Protein AF-A0A517LCL4-F1 (afdb_monomer_lite)

pLDDT: mean 76.77, std 16.04, range [27.31, 97.44]

Sequence (931 aa):
MDPCESAEQYISNNEFKPKSDLMPAKSPHWYIPMSRIDALFGEGPDGMKLEALFLCPCKRCTRDGGPLHERSAHFNEHVEEEIRKEYAAIYALLIYIHRPALIRTFIRHDLKLLSTRYLQEEDFARLSSSKENIAELGSLKTRILREQYSFQVRTLTPFSDIKEIPAKELLPIEEDSIPKGQGSFAEVRCFNFQLEEYRSPSFGQITKFARKIFRDGLARASAKEWYNLQCLFKSVDHQHLMPALGAYWHGDIFFILQEAADFSLHDYLKGQGTVFEPEELWKQVRGLAEGLHTLHQLQQGTRIAYHQDLKPANILIVRGTLKIADFGLLEFRPVLPEDTDMTGVESSHITGSYAPPRNGRYTREDDIWSLACIISELATVDIQGREEMAVYRIARTVNKSGGHDTPAFFSGRDVKSQVLEKHKSLQRIVQMQDSPGANSFRKGFYRTEFFTLLNSLFRHKDGNQNLPGVPGRIVVPDAGQTAQTLNVLRKEALPVVSFDNQAELPVSLPRLPERDSGDLLRSLDRTLSDFKSGLMLKDKRAFGSASGNSVNQFIVNLQAKQCSEGRQQGLKRLKLFLDAYHLFEQILGKYCNAKNFMAFVWGPIKHVLEITDGYPEAFSQIVSLFGKIGTKQLLCAHYEELLHSQTNIADILGAGYSDIIYVHRQLLEVFSQRCWKDIYSTTWPRIMPQLMACIAKMASRLELIEHGGADPQRDIVSDLSTLQVGNSLIEADDEALRRRQILHTWLRPIDMETEQFHYRETWSKYSAGLKPGKWLLDHITFKEWFDPRYTAPPTLLWLHGDPGVGKSILASIVIDEARSLRPQPIVLFFYFKQEDTEQKKSVVTFFRKLIEDQGQDADRLRCLFVGRKDSARKDFKGLAQIAVNSENNEGDINAFGQCRSRELGELLNIPSAELERISNLVAAFADGKKD

Foldseek 3Di:
DWLLVLLLVLQVVQWAAAADPDAQPQADRTAHDVVSLLQCLDPDPNHDPPLSLLLGCDPLLCVQQNDSVVSVVPDDPVLSVCCSPWASLVLSLCSNVSRNNCSVVCVVLVPTDDAPDADDPVSCVCVVPDPRPGPPSVVVSVSRNRCSLRSHAHQDAQDLDAAEAESHHDQQKNKDPDFPDDDPFWTKIKIFHPDCVSYDCNVPPFGMKIKTKGDDPVCVLLVLQSVQLSLCVLQDDAQQAWHFRHWYDNHNMIITMTGDFPDFLVVVLQPDDDDDQPLLLLVQLLSNLVVLVSQQPRADPQWGKDQLQQARRQFTHHPNHTHGHDSSVIDIDGDDPPDDQPQFQQDPDDNFQLFAQDPRGHHLLRVLSSSLVVVLSVLCCNQPNSVCSVVLLVLQQDDDDPDGRGSHQDDNRGGDVSSLVSLVVSLVSLVPDDDPDSSLLVVQQSDLLVSQLSQLSNDDPPDPDDRPSHDSPDDRDHSNSSSVSSVVSSVRSDPDPDPDDPDDDDPDFDADDPVLLVVLVVLLCVLVVVLVVPDDPVLLVQLQPFDLVNLVVLLVVLQVVCVVVVNHLPLVLLVLLSVLVVVLLVVVVSRDPSSRLVSLLRSLLSVLCVLCSVPNVSNNVSSNLSSLLSVLHDDPVLVVLCSVVPASVSLVSSLNSNLSSVVSSLSCVQSVDPPSVVCVVPSVSVCVVVSVVSSVVSNVLVVCSVVVDDRSVVVSVVVVVVPDDDDPPVVVVVVVVVVVVVCCVVVVDPPVVVVLVVLVVLLVVLCPPHDALVLVVVDPLNCLQLPLPRPDRFQEEEEEEDPPLCQSSNVSVVQVVQCVDPVRDDDDDDDDDPPCLVVVVVVLVVVVCVLVVPPPCNSNHHDYHYYYPPSQVPSCPPHHYDYRACVRRLVVLLSSLLVVLVVCCVVVVDDPVVSVVRSVVSSCVSRVNDD

Radius of gyration: 35.9 Å; chains: 1; bounding box: 99×80×95 Å

Structure (mmCIF, N/CA/C/O backbone):
data_AF-A0A517LCL4-F1
#
_entry.id   AF-A0A517LCL4-F1
#
loop_
_atom_site.group_PDB
_atom_site.id
_atom_site.type_symbol
_atom_site.label_atom_id
_atom_site.label_alt_id
_atom_site.label_comp_id
_atom_site.label_asym_id
_atom_site.label_entity_id
_atom_site.label_seq_id
_atom_site.pdbx_PDB_ins_code
_atom_site.Cartn_x
_atom_site.Cartn_y
_atom_site.Cartn_z
_atom_site.occupancy
_atom_site.B_iso_or_equiv
_atom_site.auth_seq_id
_atom_site.auth_comp_id
_atom_site.auth_asym_id
_atom_site.auth_atom_id
_atom_site.pdbx_PDB_model_num
ATOM 1 N N . MET A 1 1 ? -24.909 31.437 29.808 1.00 73.19 1 MET A N 1
ATOM 2 C CA . MET A 1 1 ? -24.931 30.183 29.041 1.00 73.19 1 MET A CA 1
ATOM 3 C C . MET A 1 1 ? -24.363 29.125 29.960 1.00 73.19 1 MET A C 1
ATOM 5 O O . MET A 1 1 ? -23.333 29.387 30.579 1.00 73.19 1 MET A O 1
ATOM 9 N N . ASP A 1 2 ? -25.090 28.032 30.171 1.00 89.44 2 ASP A N 1
ATOM 10 C CA . ASP A 1 2 ? -24.613 26.974 31.066 1.00 89.44 2 ASP A CA 1
ATOM 11 C C . ASP A 1 2 ? -23.347 26.318 30.477 1.00 89.44 2 ASP A C 1
ATOM 13 O O . ASP A 1 2 ? -23.215 26.276 29.254 1.00 89.44 2 ASP A O 1
ATOM 17 N N . PRO A 1 3 ? -22.422 25.769 31.292 1.00 90.69 3 PRO A N 1
ATOM 18 C CA . PRO A 1 3 ? -21.186 25.163 30.782 1.00 90.69 3 PRO A CA 1
ATOM 19 C C . PRO A 1 3 ? -21.403 24.130 29.668 1.00 90.69 3 PRO A C 1
ATOM 21 O O . PRO A 1 3 ? -20.645 24.096 28.704 1.00 90.69 3 PRO A O 1
ATOM 24 N N . CYS A 1 4 ? -22.467 23.322 29.759 1.00 91.75 4 CYS A N 1
ATOM 25 C CA . CYS A 1 4 ? -22.794 22.352 28.716 1.00 91.75 4 CYS A CA 1
ATOM 26 C C . CYS A 1 4 ? -23.294 22.983 27.411 1.00 91.75 4 CYS A C 1
ATOM 28 O O . CYS A 1 4 ? -23.009 22.442 26.351 1.00 91.75 4 CYS A O 1
ATOM 30 N N . GLU A 1 5 ? -24.000 24.113 27.474 1.00 92.25 5 GLU A N 1
ATOM 31 C CA . GLU A 1 5 ? -24.475 24.839 26.290 1.00 92.25 5 GLU A CA 1
ATOM 32 C C . GLU A 1 5 ? -23.313 25.532 25.581 1.00 92.25 5 GLU A C 1
ATOM 34 O O . GLU A 1 5 ? -23.223 25.495 24.358 1.00 92.25 5 GLU A O 1
ATOM 39 N N . SER A 1 6 ? -22.376 26.095 26.347 1.00 91.62 6 SER A N 1
ATOM 40 C CA . SER A 1 6 ? -21.148 26.652 25.784 1.00 91.62 6 SER A CA 1
ATOM 41 C C . SER A 1 6 ? -20.319 25.566 25.086 1.00 91.62 6 SER A C 1
ATOM 43 O O . SER A 1 6 ? -19.810 25.794 23.991 1.00 91.62 6 SER A O 1
ATOM 45 N N . ALA A 1 7 ? -20.182 24.380 25.696 1.00 92.81 7 ALA A N 1
ATOM 46 C CA . ALA A 1 7 ? -19.445 23.259 25.105 1.00 92.81 7 ALA A CA 1
ATOM 47 C C . ALA A 1 7 ? -20.128 22.725 23.834 1.00 92.81 7 ALA A C 1
ATOM 49 O O . ALA A 1 7 ? -19.468 22.410 22.849 1.00 92.81 7 ALA A O 1
ATOM 50 N N . GLU A 1 8 ? -21.458 22.671 23.827 1.00 93.75 8 GLU A N 1
ATOM 51 C CA . GLU A 1 8 ? -22.252 22.314 22.651 1.00 93.75 8 GLU A CA 1
ATOM 52 C C . GLU A 1 8 ? -22.063 23.322 21.506 1.00 93.75 8 GLU A C 1
ATOM 54 O O . GLU A 1 8 ? -21.865 22.931 20.351 1.00 93.75 8 GLU A O 1
ATOM 59 N N . GLN A 1 9 ? -22.055 24.620 21.824 1.00 92.88 9 GLN A N 1
ATOM 60 C CA . GLN A 1 9 ? -21.781 25.670 20.847 1.00 92.88 9 GLN A CA 1
ATOM 61 C C . GLN A 1 9 ? -20.353 25.559 20.296 1.00 92.88 9 GLN A C 1
ATOM 63 O O . GLN A 1 9 ? -20.150 25.723 19.093 1.00 92.88 9 GLN A O 1
ATOM 68 N N . TYR A 1 10 ? -19.370 25.235 21.143 1.00 93.69 10 TYR A N 1
ATOM 69 C CA . TYR A 1 10 ? -18.001 24.969 20.700 1.00 93.69 10 TYR A CA 1
ATOM 70 C C . TYR A 1 10 ? -17.948 23.813 19.697 1.00 93.69 10 TYR A C 1
ATOM 72 O O . TYR A 1 10 ? -17.354 23.970 18.631 1.00 93.69 10 TYR A O 1
ATOM 80 N N . ILE A 1 11 ? -18.593 22.682 20.003 1.00 93.88 11 ILE A N 1
ATOM 81 C CA . ILE A 1 11 ? -18.645 21.519 19.104 1.00 93.88 11 ILE A CA 1
ATOM 82 C C . ILE A 1 11 ? -19.265 21.914 17.760 1.00 93.88 11 ILE A C 1
ATOM 84 O O . ILE A 1 11 ? -18.666 21.664 16.719 1.00 93.88 11 ILE A O 1
ATOM 88 N N . SER A 1 12 ? -20.407 22.606 17.787 1.00 92.00 12 SER A N 1
ATOM 89 C CA . SER A 1 12 ? -21.123 23.037 16.576 1.00 92.00 12 SER A CA 1
ATOM 90 C C . SER A 1 12 ? -20.285 23.989 15.709 1.00 92.00 12 SER A C 1
ATOM 92 O O . SER A 1 12 ? -20.291 23.903 14.484 1.00 92.00 12 SER A O 1
ATOM 94 N N . ASN A 1 13 ? -19.511 24.881 16.333 1.00 92.19 13 ASN A N 1
ATOM 95 C CA . ASN A 1 13 ? -18.628 25.815 15.627 1.00 92.19 13 ASN A CA 1
ATOM 96 C C . ASN A 1 13 ? -17.371 25.147 15.040 1.00 92.19 13 ASN A C 1
ATOM 98 O O . ASN A 1 13 ? -16.707 25.747 14.197 1.00 92.19 13 ASN A O 1
ATOM 102 N N . ASN A 1 14 ? -17.031 23.937 15.491 1.00 92.00 14 ASN A N 1
ATOM 103 C CA . ASN A 1 14 ? -15.861 23.178 15.049 1.00 92.00 14 ASN A CA 1
ATOM 104 C C . ASN A 1 14 ? -16.232 21.981 14.153 1.00 92.00 14 ASN A C 1
ATOM 106 O O . ASN A 1 14 ? -15.394 21.107 13.919 1.00 92.00 14 ASN A O 1
ATOM 110 N N . GLU A 1 15 ? -17.460 21.947 13.625 1.00 92.12 15 GLU A N 1
ATOM 111 C CA . GLU A 1 15 ? -17.871 20.977 12.611 1.00 92.12 15 GLU A CA 1
ATOM 112 C C . GLU A 1 15 ? -17.018 21.102 11.345 1.00 92.12 15 GLU A C 1
ATOM 114 O O . GLU A 1 15 ? -16.947 22.151 10.698 1.00 92.12 15 GLU A O 1
ATOM 119 N N . PHE A 1 16 ? -16.388 19.997 10.963 1.00 89.44 16 PHE A N 1
ATOM 120 C CA . PHE A 1 16 ? -15.547 19.907 9.783 1.00 89.44 16 PHE A CA 1
ATOM 121 C C . PHE A 1 16 ? -16.255 19.117 8.684 1.00 89.44 16 PHE A C 1
ATOM 123 O O . PHE A 1 16 ? -16.846 18.072 8.946 1.00 89.44 16 PHE A O 1
ATOM 130 N N . LYS A 1 17 ? -16.205 19.603 7.439 1.00 86.88 17 LYS A N 1
ATOM 131 C CA . LYS A 1 17 ? -16.881 18.959 6.302 1.00 86.88 17 LYS A CA 1
ATOM 132 C C . LYS A 1 17 ? -15.884 18.185 5.430 1.00 86.88 17 LYS A C 1
ATOM 134 O O . LYS A 1 17 ? -14.869 18.770 5.030 1.00 86.88 17 LYS A O 1
ATOM 139 N N . PRO A 1 18 ? -16.166 16.912 5.096 1.00 78.12 18 PRO A N 1
ATOM 140 C CA . PRO A 1 18 ? -15.374 16.164 4.127 1.00 78.12 18 PRO A CA 1
ATOM 141 C C . PRO A 1 18 ? -15.398 16.855 2.760 1.00 78.12 18 PRO A C 1
ATOM 143 O O . PRO A 1 18 ? -16.404 17.457 2.378 1.00 78.12 18 PRO A O 1
ATOM 146 N N . LYS A 1 19 ? -14.313 16.725 1.995 1.00 79.69 19 LYS A N 1
ATOM 147 C CA . LYS A 1 19 ? -14.244 17.171 0.595 1.00 79.69 19 LYS A CA 1
ATOM 148 C C . LYS A 1 19 ? -14.031 15.966 -0.325 1.00 79.69 19 LYS A C 1
ATOM 150 O O . LYS A 1 19 ? -12.942 15.762 -0.851 1.00 79.69 19 LYS A O 1
ATOM 155 N N . SER A 1 20 ? -15.066 15.148 -0.508 1.00 72.94 20 SER A N 1
ATOM 156 C CA . SER A 1 20 ? -15.033 14.024 -1.454 1.00 72.94 20 SER A CA 1
ATOM 157 C C . SER A 1 20 ? -16.367 13.873 -2.174 1.00 72.94 20 SER A C 1
ATOM 159 O O . SER A 1 20 ? -17.425 13.873 -1.545 1.00 72.94 20 SER A O 1
ATOM 161 N N . ASP A 1 21 ? -16.297 13.687 -3.493 1.00 65.31 21 ASP A N 1
ATOM 162 C CA . ASP A 1 21 ? -17.460 13.429 -4.352 1.00 65.31 21 ASP A CA 1
ATOM 163 C C . ASP A 1 21 ? -17.970 11.978 -4.238 1.00 65.31 21 ASP A C 1
ATOM 165 O O . ASP A 1 21 ? -19.043 11.644 -4.738 1.00 65.31 21 ASP A O 1
ATOM 169 N N . LEU A 1 22 ? -17.198 11.095 -3.594 1.00 66.88 22 LEU A N 1
ATOM 170 C CA . LEU A 1 22 ? -17.457 9.659 -3.457 1.00 66.88 22 LEU A CA 1
ATOM 171 C C . LEU A 1 22 ? -17.657 9.280 -1.989 1.00 66.88 22 LEU A C 1
ATOM 173 O O . LEU A 1 22 ? -16.949 8.442 -1.428 1.00 66.88 22 LEU A O 1
ATOM 177 N N . MET A 1 23 ? -18.645 9.916 -1.366 1.00 66.88 23 MET A N 1
ATOM 178 C CA . MET A 1 23 ? -19.136 9.544 -0.043 1.00 66.88 23 MET A CA 1
ATOM 179 C C . MET A 1 23 ? -20.269 8.517 -0.185 1.00 66.88 23 MET A C 1
ATOM 181 O O . MET A 1 23 ? -21.235 8.783 -0.906 1.00 66.88 23 MET A O 1
ATOM 185 N N . PRO A 1 24 ? -20.208 7.355 0.492 1.00 68.44 24 PRO A N 1
ATOM 186 C CA . PRO A 1 24 ? -21.346 6.447 0.549 1.00 68.44 24 PRO A CA 1
ATOM 187 C C . PRO A 1 24 ? -22.601 7.163 1.066 1.00 68.44 24 PRO A C 1
ATOM 189 O O . PRO A 1 24 ? -22.527 7.982 1.979 1.00 68.44 24 PRO A O 1
ATOM 192 N N . ALA A 1 25 ? -23.778 6.798 0.550 1.00 66.31 25 ALA A N 1
ATOM 193 C CA . ALA A 1 25 ? -25.048 7.486 0.831 1.00 66.31 25 ALA A CA 1
ATOM 194 C C . ALA A 1 25 ? -25.464 7.540 2.321 1.00 66.31 25 ALA A C 1
ATOM 196 O O . ALA A 1 25 ? -26.434 8.210 2.664 1.00 66.31 25 ALA A O 1
ATOM 197 N N . LYS A 1 26 ? -24.773 6.810 3.207 1.00 73.94 26 LYS A N 1
ATOM 198 C CA . LYS A 1 26 ? -25.042 6.748 4.654 1.00 73.94 26 LYS A CA 1
ATOM 199 C C . LYS A 1 26 ? -23.947 7.393 5.511 1.00 73.94 26 LYS A C 1
ATOM 201 O O . LYS A 1 26 ? -24.036 7.302 6.734 1.00 73.94 26 LYS A O 1
ATOM 206 N N . SER A 1 27 ? -22.918 7.979 4.901 1.00 76.31 27 SER A N 1
ATOM 207 C CA . SER A 1 27 ? -21.847 8.655 5.632 1.00 76.31 27 SER A CA 1
ATOM 208 C C . SER A 1 27 ? -22.320 10.005 6.195 1.00 76.31 27 SER A C 1
ATOM 210 O O . SER A 1 27 ? -23.136 10.672 5.556 1.00 76.31 27 SER A O 1
ATOM 212 N N . PRO A 1 28 ? -21.814 10.431 7.366 1.00 83.00 28 PRO A N 1
ATOM 213 C CA . PRO A 1 28 ? -22.018 11.772 7.895 1.00 83.00 28 PRO A CA 1
ATOM 214 C C . PRO A 1 28 ? -21.611 12.856 6.895 1.00 83.00 28 PRO A C 1
ATOM 216 O O . PRO A 1 28 ? -20.706 12.667 6.089 1.00 83.00 28 PRO A O 1
ATOM 219 N N . HIS A 1 29 ? -22.244 14.024 6.982 1.00 84.94 29 HIS A N 1
ATOM 220 C CA . HIS A 1 29 ? -21.861 15.199 6.188 1.00 84.94 29 HIS A CA 1
ATOM 221 C C . HIS A 1 29 ? -20.856 16.110 6.907 1.00 84.94 29 HIS A C 1
ATOM 223 O O . HIS A 1 29 ? -20.436 17.125 6.351 1.00 84.94 29 HIS A O 1
ATOM 229 N N . TRP A 1 30 ? -20.504 15.773 8.147 1.00 89.75 30 TRP A N 1
ATOM 230 C CA . TRP A 1 30 ? -19.577 16.505 8.999 1.00 89.75 30 TRP A CA 1
ATOM 231 C C . TRP A 1 30 ? -18.953 15.557 10.030 1.00 89.75 30 TRP A C 1
ATOM 233 O O . TRP A 1 30 ? -19.482 14.474 10.286 1.00 89.75 30 TRP A O 1
ATOM 243 N N . TYR A 1 31 ? -17.836 15.970 10.617 1.00 91.88 31 TYR A N 1
ATOM 244 C CA . TYR A 1 31 ? -17.192 15.306 11.747 1.00 91.88 31 TYR A CA 1
ATOM 245 C C . TYR A 1 31 ? -16.478 16.333 12.637 1.00 91.88 31 TYR A C 1
ATOM 247 O O . TYR A 1 31 ? -16.231 17.460 12.205 1.00 91.88 31 TYR A O 1
ATOM 255 N N . ILE A 1 32 ? -16.137 15.956 13.869 1.00 92.50 32 ILE A N 1
ATOM 256 C CA . ILE A 1 32 ? -15.333 16.777 14.781 1.00 92.50 32 ILE A CA 1
ATOM 257 C C . ILE A 1 32 ? -13.920 16.189 14.868 1.00 92.50 32 ILE A C 1
ATOM 259 O O . ILE A 1 32 ? -13.781 15.020 15.237 1.00 92.50 32 ILE A O 1
ATOM 263 N N . PRO A 1 33 ? -12.870 16.969 14.552 1.00 92.19 33 PRO A N 1
ATOM 264 C CA . PRO A 1 33 ? -11.495 16.511 14.690 1.00 92.19 33 PRO A CA 1
ATOM 265 C C . PRO A 1 33 ? -11.120 16.155 16.126 1.00 92.19 33 PRO A C 1
ATOM 267 O O . PRO A 1 33 ? -11.567 16.828 17.060 1.00 92.19 33 PRO A O 1
ATOM 270 N N . MET A 1 34 ? -10.268 15.142 16.315 1.00 89.12 34 MET A N 1
ATOM 271 C CA . MET A 1 34 ? -9.886 14.721 17.669 1.00 89.12 34 MET A CA 1
ATOM 272 C C . MET A 1 34 ? -9.105 15.830 18.369 1.00 89.12 34 MET A C 1
ATOM 274 O O . MET A 1 34 ? -9.404 16.150 19.511 1.00 89.12 34 MET A O 1
ATOM 278 N N . SER A 1 35 ? -8.233 16.541 17.647 1.00 90.75 35 SER A N 1
ATOM 279 C CA . SER A 1 35 ? -7.561 17.736 18.177 1.00 90.75 35 SER A CA 1
ATOM 280 C C . SER A 1 35 ? -8.518 18.823 18.679 1.00 90.75 35 SER A C 1
ATOM 282 O O . SER A 1 35 ? -8.171 19.559 19.602 1.00 90.75 35 SER A O 1
ATOM 284 N N . ARG A 1 36 ? -9.728 18.944 18.110 1.00 92.31 36 ARG A N 1
ATOM 285 C CA . ARG A 1 36 ? -10.756 19.892 18.584 1.00 92.31 36 ARG A CA 1
ATOM 286 C C . ARG A 1 36 ? -11.475 19.374 19.823 1.00 92.31 36 ARG A C 1
ATOM 288 O O . ARG A 1 36 ? -11.772 20.159 20.719 1.00 92.31 36 ARG A O 1
ATOM 295 N N . ILE A 1 37 ? -11.726 18.069 19.894 1.00 92.00 37 ILE A N 1
ATOM 296 C CA . ILE A 1 37 ? -12.273 17.423 21.094 1.00 92.00 37 ILE A CA 1
ATOM 297 C C . ILE A 1 37 ? -11.276 17.546 22.256 1.00 92.00 37 ILE A C 1
ATOM 299 O O . ILE A 1 37 ? -11.657 17.961 23.347 1.00 92.00 37 ILE A O 1
ATOM 303 N N . ASP A 1 38 ? -9.997 17.277 22.010 1.00 90.31 38 ASP A N 1
ATOM 304 C CA . ASP A 1 38 ? -8.936 17.401 23.010 1.00 90.31 38 ASP A CA 1
ATOM 305 C C . ASP A 1 38 ? -8.767 18.855 23.462 1.00 90.31 38 ASP A C 1
ATOM 307 O O . ASP A 1 38 ? -8.634 19.124 24.656 1.00 90.31 38 ASP A O 1
ATOM 311 N N . ALA A 1 39 ? -8.849 19.817 22.534 1.00 90.69 39 ALA A N 1
ATOM 312 C CA . ALA A 1 39 ? -8.801 21.239 22.862 1.00 90.69 39 ALA A CA 1
ATOM 313 C C . ALA A 1 39 ? -9.967 21.679 23.763 1.00 90.69 39 ALA A C 1
ATOM 315 O O . ALA A 1 39 ? -9.742 22.473 24.675 1.00 90.69 39 ALA A O 1
ATOM 316 N N . LEU A 1 40 ? -11.178 21.136 23.568 1.00 91.25 40 LEU A N 1
ATOM 317 C CA . LEU A 1 40 ? -12.337 21.421 24.426 1.00 91.25 40 LEU A CA 1
ATOM 318 C C . LEU A 1 40 ? -12.081 21.030 25.892 1.00 91.25 40 LEU A C 1
ATOM 320 O O . LEU A 1 40 ? -12.540 21.724 26.800 1.00 91.25 40 LEU A O 1
ATOM 324 N N . PHE A 1 41 ? -11.348 19.937 26.123 1.00 89.88 41 PHE A N 1
ATOM 325 C CA . PHE A 1 41 ? -11.046 19.400 27.457 1.00 89.88 41 PHE A CA 1
ATOM 326 C C . PHE A 1 41 ? -9.636 19.754 27.977 1.00 89.88 41 PHE A C 1
ATOM 328 O O . PHE A 1 41 ? -9.252 19.341 29.081 1.00 89.88 41 PHE A O 1
ATOM 335 N N . GLY A 1 42 ? -8.858 20.501 27.191 1.00 81.38 42 GLY A N 1
ATOM 336 C CA . GLY A 1 42 ? -7.498 20.932 27.505 1.00 81.38 42 GLY A CA 1
ATOM 337 C C . GLY A 1 42 ? -7.430 22.219 28.335 1.00 81.38 42 GLY A C 1
ATOM 338 O O . GLY A 1 42 ? -8.438 22.852 28.634 1.00 81.38 42 GLY A O 1
ATOM 339 N N . GLU A 1 43 ? -6.212 22.632 28.691 1.00 67.69 43 GLU A N 1
ATOM 340 C CA . GLU A 1 43 ? -5.945 23.854 29.477 1.00 67.69 43 GLU A CA 1
ATOM 341 C C . GLU A 1 43 ? -5.697 25.109 28.612 1.00 67.69 43 GLU A C 1
ATOM 343 O O . GLU A 1 43 ? -5.262 26.148 29.107 1.00 67.69 43 GLU A O 1
ATOM 348 N N . GLY A 1 44 ? -5.937 25.016 27.301 1.00 65.38 44 GLY A N 1
ATOM 349 C CA . GLY A 1 44 ? -5.732 26.115 26.356 1.00 65.38 44 GLY A CA 1
ATOM 350 C C . GLY A 1 44 ? -6.760 27.252 26.493 1.00 65.38 44 GLY A C 1
ATOM 351 O O . GLY A 1 44 ? -7.747 27.118 27.212 1.00 65.38 44 GLY A O 1
ATOM 352 N N . PRO A 1 45 ? -6.578 28.368 25.760 1.00 60.16 45 PRO A N 1
ATOM 353 C CA . PRO A 1 45 ? -7.488 29.522 25.799 1.00 60.16 45 PRO A CA 1
ATOM 354 C C . PRO A 1 45 ? -8.923 29.195 25.351 1.00 60.16 45 PRO A C 1
ATOM 356 O O . PRO A 1 45 ? -9.860 29.865 25.780 1.00 60.16 45 PRO A O 1
ATOM 359 N N . ASP A 1 46 ? -9.086 28.154 24.531 1.00 64.12 46 ASP A N 1
ATOM 360 C CA . ASP A 1 46 ? -10.378 27.637 24.066 1.00 64.12 46 ASP A CA 1
ATOM 361 C C . ASP A 1 46 ? -10.924 26.486 24.940 1.00 64.12 46 ASP A C 1
ATOM 363 O O . ASP A 1 46 ? -12.029 25.995 24.704 1.00 64.12 46 ASP A O 1
ATOM 367 N N . GLY A 1 47 ? -10.147 26.035 25.930 1.00 69.06 47 GLY A N 1
ATOM 368 C CA . GLY A 1 47 ? -10.462 24.890 26.777 1.00 69.06 47 GLY A CA 1
ATOM 369 C C . GLY A 1 47 ? -11.443 25.227 27.895 1.00 69.06 47 GLY A C 1
ATOM 370 O O . GLY A 1 47 ? -11.409 26.305 28.494 1.00 69.06 47 GLY A O 1
ATOM 371 N N . MET A 1 48 ? -12.336 24.287 28.203 1.00 80.94 48 MET A N 1
ATOM 372 C CA . MET A 1 48 ? -13.263 24.408 29.325 1.00 80.94 48 MET A CA 1
ATOM 373 C C . MET A 1 48 ? -12.761 23.626 30.530 1.00 80.94 48 MET A C 1
ATOM 375 O O . MET A 1 48 ? -12.285 22.498 30.413 1.00 80.94 48 MET A O 1
ATOM 379 N N . LYS A 1 49 ? -12.953 24.187 31.730 1.00 85.88 49 LYS A N 1
ATOM 380 C CA . LYS A 1 49 ? -12.721 23.437 32.967 1.00 85.88 49 LYS A CA 1
ATOM 381 C C . LYS A 1 49 ? -13.651 22.223 33.000 1.00 85.88 49 LYS A C 1
ATOM 383 O O . LYS A 1 49 ? -14.866 22.382 33.130 1.00 85.88 49 LYS A O 1
ATOM 388 N N . LEU A 1 50 ? -13.069 21.026 32.921 1.00 88.38 50 LEU A N 1
ATOM 389 C CA . LEU A 1 50 ? -13.776 19.742 32.974 1.00 88.38 50 LEU A CA 1
ATOM 390 C C . LEU A 1 50 ? -14.709 19.648 34.183 1.00 88.38 50 LEU A C 1
ATOM 392 O O . LEU A 1 50 ? -15.853 19.217 34.044 1.00 88.38 50 LEU A O 1
ATOM 396 N N . GLU A 1 51 ? -14.259 20.154 35.332 1.00 89.56 51 GLU A N 1
ATOM 397 C CA . GLU A 1 51 ? -15.059 20.271 36.552 1.00 89.56 51 GLU A CA 1
ATOM 398 C C . GLU A 1 51 ? -16.353 21.071 36.328 1.00 89.56 51 GLU A C 1
ATOM 400 O O . GLU A 1 51 ? -17.439 20.623 36.694 1.00 89.56 51 GLU A O 1
ATOM 405 N N . ALA A 1 52 ? -16.275 22.230 35.665 1.00 89.56 52 ALA A N 1
ATOM 406 C CA . ALA A 1 52 ? -17.438 23.080 35.409 1.00 89.56 52 ALA A CA 1
ATOM 407 C C . ALA A 1 52 ? -18.453 22.404 34.473 1.00 89.56 52 ALA A C 1
ATOM 409 O O . ALA A 1 52 ? -19.665 22.582 34.626 1.00 89.56 52 ALA A O 1
ATOM 410 N N . LEU A 1 53 ? -17.967 21.605 33.520 1.00 91.12 53 LEU A N 1
ATOM 411 C CA . LEU A 1 53 ? -18.809 20.836 32.611 1.00 91.12 53 LEU A CA 1
ATOM 412 C C . LEU A 1 53 ? -19.471 19.647 33.327 1.00 91.12 53 LEU A C 1
ATOM 414 O O . LEU A 1 53 ? -20.688 19.470 33.242 1.00 91.12 53 LEU A O 1
ATOM 418 N N . PHE A 1 54 ? -18.690 18.881 34.095 1.00 91.50 54 PHE A N 1
ATOM 419 C CA . PHE A 1 54 ? -19.158 17.731 34.875 1.00 91.50 54 PHE A CA 1
ATOM 420 C C . PHE A 1 54 ? -20.191 18.145 35.942 1.00 91.50 54 PHE A C 1
ATOM 422 O O . PHE A 1 54 ? -21.211 17.475 36.154 1.00 91.50 54 PHE A O 1
ATOM 429 N N . LEU A 1 55 ? -19.979 19.308 36.564 1.00 92.62 55 LEU A N 1
ATOM 430 C CA . LEU A 1 55 ? -20.835 19.892 37.599 1.00 92.62 55 LEU A CA 1
ATOM 431 C C . LEU A 1 55 ? -21.844 20.911 37.061 1.00 92.62 55 LEU A C 1
ATOM 433 O O . LEU A 1 55 ? -22.412 21.683 37.832 1.00 92.62 55 LEU A O 1
ATOM 437 N N . CYS A 1 56 ? -22.135 20.892 35.757 1.00 93.56 56 CYS A N 1
ATOM 438 C CA . CYS A 1 56 ? -23.097 21.810 35.156 1.00 93.56 56 CYS A CA 1
ATOM 439 C C . CYS A 1 56 ? -24.454 21.780 35.910 1.00 93.56 56 CYS A C 1
ATOM 441 O O . CYS A 1 56 ? -25.040 20.697 36.067 1.00 93.56 56 CYS A O 1
ATOM 443 N N . PRO A 1 57 ? -24.980 22.931 36.379 1.00 92.31 57 PRO A N 1
ATOM 444 C CA . PRO A 1 57 ? -26.150 22.984 37.263 1.00 92.31 57 PRO A CA 1
ATOM 445 C C . PRO A 1 57 ? -27.497 22.909 36.527 1.00 92.31 57 PRO A C 1
ATOM 447 O O . PRO A 1 57 ? -28.549 22.891 37.166 1.00 92.31 57 PRO A O 1
ATOM 450 N N . CYS A 1 58 ? -27.497 22.871 35.192 1.00 93.88 58 CYS A N 1
ATOM 451 C CA . CYS A 1 58 ? -28.720 22.976 34.404 1.00 93.88 58 CYS A CA 1
ATOM 452 C C . CYS A 1 58 ? -29.710 21.827 34.683 1.00 93.88 58 CYS A C 1
ATOM 454 O O . CYS A 1 58 ? -29.342 20.724 35.113 1.00 93.88 58 CYS A O 1
ATOM 456 N N . LYS A 1 59 ? -30.999 22.062 34.395 1.00 90.62 59 LYS A N 1
ATOM 457 C CA . LYS A 1 59 ? -32.070 21.073 34.634 1.00 90.62 59 LYS A CA 1
ATOM 458 C C . LYS A 1 59 ? -31.826 19.752 33.893 1.00 90.62 59 LYS A C 1
ATOM 460 O O . LYS A 1 59 ? -32.135 18.693 34.431 1.00 90.62 59 LYS A O 1
ATOM 465 N N . ARG A 1 60 ? -31.247 19.809 32.686 1.00 90.50 60 ARG A N 1
ATOM 466 C CA . ARG A 1 60 ? -30.929 18.632 31.856 1.00 90.50 60 ARG A CA 1
ATOM 467 C C . ARG A 1 60 ? -29.861 17.757 32.522 1.00 90.50 60 ARG A C 1
ATOM 469 O O . ARG A 1 60 ? -30.084 16.568 32.724 1.00 90.50 60 ARG A O 1
ATOM 476 N N . CYS A 1 61 ? -28.753 18.363 32.949 1.00 92.69 61 CYS A N 1
ATOM 477 C CA . CYS A 1 61 ? -27.662 17.666 33.629 1.00 92.69 61 CYS A CA 1
ATOM 478 C C . CYS A 1 61 ? -28.090 17.099 34.986 1.00 92.69 61 CYS A C 1
ATOM 480 O O . CYS A 1 61 ? -27.721 15.980 35.330 1.00 92.69 61 CYS A O 1
ATOM 482 N N . THR A 1 62 ? -28.914 17.837 35.735 1.00 91.00 62 THR A N 1
ATOM 483 C CA . THR A 1 62 ? -29.447 17.370 37.023 1.00 91.00 62 THR A CA 1
ATOM 484 C C . THR A 1 62 ? -30.403 16.185 36.860 1.00 91.00 62 THR A C 1
ATOM 486 O O . THR A 1 62 ? -30.386 15.274 37.683 1.00 91.00 62 THR A O 1
ATOM 489 N N . ARG A 1 63 ? -31.202 16.153 35.784 1.00 88.75 63 ARG A N 1
ATOM 490 C CA . ARG A 1 63 ? -32.068 15.008 35.456 1.00 88.75 63 ARG A CA 1
ATOM 491 C C . ARG A 1 63 ? -31.259 13.743 35.158 1.00 88.75 63 ARG A C 1
ATOM 493 O O . ARG A 1 63 ? -31.636 12.675 35.617 1.00 88.75 63 ARG A O 1
ATOM 500 N N . ASP A 1 64 ? -30.190 13.860 34.373 1.00 89.31 64 ASP A N 1
ATOM 501 C CA . ASP A 1 64 ? -29.453 12.697 33.862 1.00 89.31 64 ASP A CA 1
ATOM 502 C C . ASP A 1 64 ? -28.358 12.193 34.817 1.00 89.31 64 ASP A C 1
ATOM 504 O O . ASP A 1 64 ? -28.155 10.989 34.936 1.00 89.31 64 ASP A O 1
ATOM 508 N N . GLY A 1 65 ? -27.653 13.097 35.503 1.00 86.69 65 GLY A N 1
ATOM 509 C CA . GLY A 1 65 ? -26.542 12.750 36.398 1.00 86.69 65 GLY A CA 1
ATOM 510 C C . GLY A 1 65 ? -26.867 12.828 37.891 1.00 86.69 65 GLY A C 1
ATOM 511 O O . GLY A 1 65 ? -26.016 12.475 38.708 1.00 86.69 65 GLY A O 1
ATOM 512 N N . GLY A 1 66 ? -28.070 13.284 38.249 1.00 88.12 66 GLY A N 1
ATOM 513 C CA . GLY A 1 66 ? -28.499 13.494 39.630 1.00 88.12 66 GLY A CA 1
ATOM 514 C C . GLY A 1 66 ? -28.115 14.865 40.214 1.00 88.12 66 GLY A C 1
ATOM 515 O O . GLY A 1 66 ? -27.563 15.734 39.519 1.00 88.12 66 GLY A O 1
ATOM 516 N N . PRO A 1 67 ? -28.424 15.089 41.505 1.00 88.69 67 PRO A N 1
ATOM 517 C CA . PRO A 1 67 ? -28.135 16.333 42.213 1.00 88.69 67 PRO A CA 1
ATOM 518 C C . PRO A 1 67 ? -26.656 16.734 42.160 1.00 88.69 67 PRO A C 1
ATOM 520 O O . PRO A 1 67 ? -25.762 15.890 42.152 1.00 88.69 67 PRO A O 1
ATOM 523 N N . LEU A 1 68 ? -26.384 18.043 42.176 1.00 89.25 68 LEU A N 1
ATOM 524 C CA . LEU A 1 68 ? -25.019 18.572 42.057 1.00 89.25 68 LEU A CA 1
ATOM 525 C C . LEU A 1 68 ? -24.082 18.067 43.167 1.00 89.25 68 LEU A C 1
ATOM 527 O O . LEU A 1 68 ? -22.941 17.735 42.872 1.00 89.25 68 LEU A O 1
ATOM 531 N N . HIS A 1 69 ? -24.573 17.940 44.405 1.00 86.75 69 HIS A N 1
ATOM 532 C CA . HIS A 1 69 ? -23.778 17.457 45.541 1.00 86.75 69 HIS A CA 1
ATOM 533 C C . HIS A 1 69 ? -23.352 15.985 45.401 1.00 86.75 69 HIS A C 1
ATOM 535 O O . HIS A 1 69 ? -22.260 15.613 45.824 1.00 86.75 69 HIS A O 1
ATOM 541 N N . GLU A 1 70 ? -24.186 15.144 44.780 1.00 85.25 70 GLU A N 1
ATOM 542 C CA . GLU A 1 70 ? -23.811 13.761 44.477 1.00 85.25 70 GLU A CA 1
ATOM 543 C C . GLU A 1 70 ? -22.767 13.732 43.364 1.00 85.25 70 GLU A C 1
ATOM 545 O O . GLU A 1 70 ? -21.775 13.019 43.465 1.00 85.25 70 GLU A O 1
ATOM 550 N N . ARG A 1 71 ? -22.946 14.539 42.310 1.00 88.69 71 ARG A N 1
ATOM 551 C CA . ARG A 1 71 ? -21.978 14.623 41.208 1.00 88.69 71 ARG A CA 1
ATOM 552 C C . ARG A 1 71 ? -20.613 15.133 41.674 1.00 88.69 71 ARG A C 1
ATOM 554 O O . ARG A 1 71 ? -19.609 14.541 41.293 1.00 88.69 71 ARG A O 1
ATOM 561 N N . SER A 1 72 ? -20.563 16.149 42.538 1.00 89.06 72 SER A N 1
ATOM 562 C CA . SER A 1 72 ? -19.301 16.682 43.073 1.00 89.06 72 SER A CA 1
ATOM 563 C C . SER A 1 72 ? -18.507 15.658 43.878 1.00 89.06 72 SER A C 1
ATOM 565 O O . SER A 1 72 ? -17.287 15.659 43.805 1.00 89.06 72 SER A O 1
ATOM 567 N N . ALA A 1 73 ? -19.172 14.737 44.584 1.00 88.00 73 ALA A N 1
ATOM 568 C CA . ALA A 1 73 ? -18.491 13.681 45.339 1.00 88.00 73 ALA A CA 1
ATOM 569 C C . ALA A 1 73 ? -17.772 12.647 44.447 1.00 88.00 73 ALA A C 1
ATOM 571 O O . ALA A 1 73 ? -16.956 11.871 44.940 1.00 88.00 73 ALA A O 1
ATOM 572 N N . HIS A 1 74 ? -18.079 12.617 43.145 1.00 86.00 74 HIS A N 1
ATOM 573 C CA . HIS A 1 74 ? -17.511 11.672 42.182 1.00 86.00 74 HIS A CA 1
ATOM 574 C C . HIS A 1 74 ? -16.521 12.302 41.199 1.00 86.00 74 HIS A C 1
ATOM 576 O O . HIS A 1 74 ? -15.940 11.569 40.402 1.00 86.00 74 HIS A O 1
ATOM 582 N N . PHE A 1 75 ? -16.332 13.622 41.229 1.00 89.25 75 PHE A N 1
ATOM 583 C CA . PHE A 1 75 ? -15.326 14.282 40.404 1.00 89.25 75 PHE A CA 1
ATOM 584 C C . PHE A 1 75 ? -13.979 14.280 41.136 1.00 89.25 75 PHE A C 1
ATOM 586 O O . PHE A 1 75 ? -13.883 14.735 42.274 1.00 89.25 75 PHE A O 1
ATOM 593 N N . ASN A 1 76 ? -12.950 13.722 40.504 1.00 89.31 76 ASN A N 1
ATOM 594 C CA . ASN A 1 76 ? -11.584 13.675 41.019 1.00 89.31 76 ASN A CA 1
ATOM 595 C C . ASN A 1 76 ? -10.584 13.665 39.852 1.00 89.31 76 ASN A C 1
ATOM 597 O O . ASN A 1 76 ? -10.975 13.481 38.699 1.00 89.31 76 ASN A O 1
ATOM 601 N N . GLU A 1 77 ? -9.300 13.830 40.169 1.00 85.69 77 GLU A N 1
ATOM 602 C CA . GLU A 1 77 ? -8.210 13.908 39.185 1.00 85.69 77 GLU A CA 1
ATOM 603 C C . GLU A 1 77 ? -8.149 12.677 38.262 1.00 85.69 77 GLU A C 1
ATOM 605 O O . GLU A 1 77 ? -7.887 12.809 37.071 1.00 85.69 77 GLU A O 1
ATOM 610 N N . HIS A 1 78 ? -8.486 11.487 38.772 1.00 86.94 78 HIS A N 1
ATOM 611 C CA . HIS A 1 78 ? -8.501 10.262 37.971 1.00 86.94 78 HIS A CA 1
ATOM 612 C C . HIS A 1 78 ? -9.614 10.265 36.915 1.00 86.94 78 HIS A C 1
ATOM 614 O O . HIS A 1 78 ? -9.360 9.951 35.757 1.00 86.94 78 HIS A O 1
ATOM 620 N N . VAL A 1 79 ? -10.832 10.675 37.285 1.00 86.88 79 VAL A N 1
ATOM 621 C CA . VAL A 1 79 ? -11.951 10.827 36.336 1.00 86.88 79 VAL A CA 1
ATOM 622 C C . VAL A 1 79 ? -11.633 11.897 35.293 1.00 86.88 79 VAL A C 1
ATOM 624 O O . VAL A 1 79 ? -11.962 11.744 34.119 1.00 86.88 79 VAL A O 1
ATOM 627 N N . GLU A 1 80 ? -10.982 12.983 35.706 1.00 88.81 80 GLU A N 1
ATOM 628 C CA . GLU A 1 80 ? -10.532 14.031 34.793 1.00 88.81 80 GLU A CA 1
ATOM 629 C C . GLU A 1 80 ? -9.522 13.490 33.767 1.00 88.81 80 GLU A C 1
ATOM 631 O O . GLU A 1 80 ? -9.650 13.754 32.569 1.00 88.81 80 GLU A O 1
ATOM 636 N N . GLU A 1 81 ? -8.566 12.674 34.213 1.00 87.44 81 GLU A N 1
ATOM 637 C CA . GLU A 1 81 ? -7.572 12.025 33.358 1.00 87.44 81 GLU A CA 1
ATOM 638 C C . GLU A 1 81 ? -8.193 10.976 32.417 1.00 87.44 81 GLU A C 1
ATOM 640 O O . GLU A 1 81 ? -7.860 10.946 31.231 1.00 87.44 81 GLU A O 1
ATOM 645 N N . GLU A 1 82 ? -9.133 10.157 32.901 1.00 88.56 82 GLU A N 1
ATOM 646 C CA . GLU A 1 82 ? -9.880 9.202 32.069 1.00 88.56 82 GLU A CA 1
ATOM 647 C C . GLU A 1 82 ? -10.659 9.913 30.959 1.00 88.56 82 GLU A C 1
ATOM 649 O O . GLU A 1 82 ? -10.648 9.468 29.806 1.00 88.56 82 GLU A O 1
ATOM 654 N N . ILE A 1 83 ? -11.306 11.039 31.284 1.00 89.25 83 ILE A N 1
ATOM 655 C CA . ILE A 1 83 ? -12.040 11.840 30.303 1.00 89.25 83 ILE A CA 1
ATOM 656 C C . ILE A 1 83 ? -11.100 12.419 29.253 1.00 89.25 83 ILE A C 1
ATOM 658 O O . ILE A 1 83 ? -11.406 12.308 28.070 1.00 89.25 83 ILE A O 1
ATOM 662 N N . ARG A 1 84 ? -9.953 12.980 29.650 1.00 87.50 84 ARG A N 1
ATOM 663 C CA . ARG A 1 84 ? -8.967 13.517 28.696 1.00 87.50 84 ARG A CA 1
ATOM 664 C C . ARG A 1 84 ? -8.334 12.454 27.798 1.00 87.50 84 ARG A C 1
ATOM 666 O O . ARG A 1 84 ? -7.790 12.808 26.761 1.00 87.50 84 ARG A O 1
ATOM 673 N N . LYS A 1 85 ? -8.367 11.180 28.195 1.00 85.06 85 LYS A N 1
ATOM 674 C CA . LYS A 1 85 ? -7.750 10.077 27.448 1.00 85.06 85 LYS A CA 1
ATOM 675 C C . LYS A 1 85 ? -8.766 9.288 26.633 1.00 85.06 85 LYS A C 1
ATOM 677 O O . LYS A 1 85 ? -8.815 9.390 25.415 1.00 85.06 85 LYS A O 1
ATOM 682 N N . GLU A 1 86 ? -9.554 8.453 27.299 1.00 88.81 86 GLU A N 1
ATOM 683 C CA . GLU A 1 86 ? -10.324 7.395 26.635 1.00 88.81 86 GLU A CA 1
ATOM 684 C C . GLU A 1 86 ? -11.790 7.770 26.413 1.00 88.81 86 GLU A C 1
ATOM 686 O O . GLU A 1 86 ? -12.453 7.198 25.547 1.00 88.81 86 GLU A O 1
ATOM 691 N N . TYR A 1 87 ? -12.309 8.732 27.182 1.00 92.88 87 TYR A N 1
ATOM 692 C CA . TYR A 1 87 ? -13.724 9.101 27.142 1.00 92.88 87 TYR A CA 1
ATOM 693 C C . TYR A 1 87 ? -14.007 10.442 26.454 1.00 92.88 87 TYR A C 1
ATOM 695 O O . TYR A 1 87 ? -15.170 10.836 26.361 1.00 92.88 87 TYR A O 1
ATOM 703 N N . ALA A 1 88 ? -12.992 11.120 25.916 1.00 93.12 88 ALA A N 1
ATOM 704 C CA . ALA A 1 88 ? -13.134 12.437 25.298 1.00 93.12 88 ALA A CA 1
ATOM 705 C C . ALA A 1 88 ? -14.174 12.428 24.161 1.00 93.12 88 ALA A C 1
ATOM 707 O O . ALA A 1 88 ? -15.147 13.187 24.183 1.00 93.12 88 ALA A O 1
ATOM 708 N N . ALA A 1 89 ? -14.040 11.497 23.213 1.00 94.25 89 ALA A N 1
ATOM 709 C CA . ALA A 1 89 ? -14.927 11.395 22.055 1.00 94.25 89 ALA A CA 1
ATOM 710 C C . ALA A 1 89 ? -16.382 11.079 22.436 1.00 94.25 89 ALA A C 1
ATOM 712 O O . ALA A 1 89 ? -17.316 11.711 21.937 1.00 94.25 89 ALA A O 1
ATOM 713 N N . ILE A 1 90 ? -16.596 10.129 23.356 1.00 95.75 90 ILE A N 1
ATOM 714 C CA . ILE A 1 90 ? -17.952 9.799 23.813 1.00 95.75 90 ILE A CA 1
ATOM 715 C C . ILE A 1 90 ? -18.547 10.936 24.645 1.00 95.75 90 ILE A C 1
ATOM 717 O O . ILE A 1 90 ? -19.746 11.191 24.554 1.00 95.75 90 ILE A O 1
ATOM 721 N N . TYR A 1 91 ? -17.733 11.674 25.404 1.00 95.88 91 TYR A N 1
ATOM 722 C CA . TYR A 1 91 ? -18.220 12.818 26.161 1.00 95.88 91 TYR A CA 1
ATOM 723 C C . TYR A 1 91 ? -18.636 13.966 25.241 1.00 95.88 91 TYR A C 1
ATOM 725 O O . TYR A 1 91 ? -19.726 14.509 25.414 1.00 95.88 91 TYR A O 1
ATOM 733 N N . ALA A 1 92 ? -17.839 14.270 24.213 1.00 96.00 92 ALA A N 1
ATOM 734 C CA . ALA A 1 92 ? -18.200 15.226 23.168 1.00 96.00 92 ALA A CA 1
ATOM 735 C C . ALA A 1 92 ? -19.518 14.840 22.475 1.00 96.00 92 ALA A C 1
ATOM 737 O O . ALA A 1 92 ? -20.418 15.672 22.343 1.00 96.00 92 ALA A O 1
ATOM 738 N N . LEU A 1 93 ? -19.694 13.560 22.136 1.00 96.69 93 LEU A N 1
ATOM 739 C CA . LEU A 1 93 ? -20.951 13.058 21.581 1.00 96.69 93 LEU A CA 1
ATOM 740 C C . LEU A 1 93 ? -22.132 13.231 22.555 1.00 96.69 93 LEU A C 1
ATOM 742 O O . LEU A 1 93 ? -23.215 13.655 22.148 1.00 96.69 93 LEU A O 1
ATOM 746 N N . LEU A 1 94 ? -21.944 12.933 23.845 1.00 96.38 94 LEU A N 1
ATOM 747 C CA . LEU A 1 94 ? -22.974 13.122 24.872 1.00 96.38 94 LEU A CA 1
ATOM 748 C C . LEU A 1 94 ? -23.358 14.600 25.043 1.00 96.38 94 LEU A C 1
ATOM 750 O O . LEU A 1 94 ? -24.538 14.895 25.242 1.00 96.38 94 LEU A O 1
ATOM 754 N N . ILE A 1 95 ? -22.398 15.524 24.944 1.00 95.88 95 ILE A N 1
ATOM 755 C CA . ILE A 1 95 ? -22.654 16.973 24.927 1.00 95.88 95 ILE A CA 1
ATOM 756 C C . ILE A 1 95 ? -23.513 17.328 23.711 1.00 95.88 95 ILE A C 1
ATOM 758 O O . ILE A 1 95 ? -24.572 17.931 23.881 1.00 95.88 95 ILE A O 1
ATOM 762 N N . TYR A 1 96 ? -23.119 16.880 22.515 1.00 95.75 96 TYR A N 1
ATOM 763 C CA . TYR A 1 96 ? -23.821 17.161 21.259 1.00 95.75 96 TYR A CA 1
ATOM 764 C C . TYR A 1 96 ? -25.276 16.679 21.257 1.00 95.75 96 TYR A C 1
ATOM 766 O O . TYR A 1 96 ? -26.175 17.364 20.778 1.00 95.75 96 TYR A O 1
ATOM 774 N N . ILE A 1 97 ? -25.553 15.512 21.847 1.00 94.50 97 ILE A N 1
ATOM 775 C CA . ILE A 1 97 ? -26.929 15.004 21.950 1.00 94.50 97 ILE A CA 1
ATOM 776 C C . ILE A 1 97 ? -27.712 15.568 23.152 1.00 94.50 97 ILE A C 1
ATOM 778 O O . ILE A 1 97 ? -28.839 15.127 23.405 1.00 94.50 97 ILE A O 1
ATOM 782 N N . HIS A 1 98 ? -27.153 16.560 23.852 1.00 93.62 98 HIS A N 1
ATOM 783 C CA . HIS A 1 98 ? -27.685 17.248 25.035 1.00 93.62 98 HIS A CA 1
ATOM 784 C C . HIS A 1 98 ? -27.878 16.357 26.275 1.00 93.62 98 HIS A C 1
ATOM 786 O O . HIS A 1 98 ? -28.820 16.553 27.053 1.00 93.62 98 HIS A O 1
ATOM 792 N N . ARG A 1 99 ? -27.002 15.366 26.468 1.00 94.56 99 ARG A N 1
ATOM 793 C CA . ARG A 1 99 ? -27.006 14.431 27.609 1.00 94.56 99 ARG A CA 1
ATOM 794 C C . ARG A 1 99 ? -25.622 14.298 28.292 1.00 94.56 99 ARG A C 1
ATOM 796 O O . ARG A 1 99 ? -25.243 13.186 28.659 1.00 94.56 99 ARG A O 1
ATOM 803 N N . PRO A 1 100 ? -24.852 15.385 28.515 1.00 94.44 100 PRO A N 1
ATOM 804 C CA . PRO A 1 100 ? -23.465 15.297 28.994 1.00 94.44 100 PRO A CA 1
ATOM 805 C C . PRO A 1 100 ? -23.326 14.648 30.377 1.00 94.44 100 PRO A C 1
ATOM 807 O O . PRO A 1 100 ? -22.373 13.919 30.628 1.00 94.44 100 PRO A O 1
ATOM 810 N N . ALA A 1 101 ? -24.301 14.829 31.273 1.00 93.44 101 ALA A N 1
ATOM 811 C CA . ALA A 1 101 ? -24.225 14.285 32.631 1.00 93.44 101 ALA A CA 1
ATOM 812 C C . ALA A 1 101 ? -24.292 12.742 32.705 1.00 93.44 101 ALA A C 1
ATOM 814 O O . ALA A 1 101 ? -24.049 12.177 33.771 1.00 93.44 101 ALA A O 1
ATOM 815 N N . LEU A 1 102 ? -24.561 12.057 31.584 1.00 93.81 102 LEU A N 1
ATOM 816 C CA . LEU A 1 102 ? -24.471 10.597 31.486 1.00 93.81 102 LEU A CA 1
ATOM 817 C C . LEU A 1 102 ? -23.028 10.077 31.438 1.00 93.81 102 LEU A C 1
ATOM 819 O O . LEU A 1 102 ? -22.834 8.871 31.575 1.00 93.81 102 LEU A O 1
ATOM 823 N N . ILE A 1 103 ? -22.015 10.942 31.296 1.00 93.88 103 ILE A N 1
ATOM 824 C CA . ILE A 1 103 ? -20.608 10.523 31.197 1.00 93.88 103 ILE A CA 1
ATOM 825 C C . ILE A 1 103 ? -20.178 9.609 32.350 1.00 93.88 103 ILE A C 1
ATOM 827 O O . ILE A 1 103 ? -19.510 8.605 32.129 1.00 93.88 103 ILE A O 1
ATOM 831 N N . ARG A 1 104 ? -20.661 9.866 33.572 1.00 90.38 104 ARG A N 1
ATOM 832 C CA . ARG A 1 104 ? -20.393 9.018 34.743 1.00 90.38 104 ARG A CA 1
ATOM 833 C C . ARG A 1 104 ? -20.932 7.598 34.567 1.00 90.38 104 ARG A C 1
ATOM 835 O O . ARG A 1 104 ? -20.276 6.635 34.951 1.00 90.38 104 ARG A O 1
ATOM 842 N N . THR A 1 105 ? -22.134 7.467 34.013 1.00 90.25 105 THR A N 1
ATOM 843 C CA . THR A 1 105 ? -22.747 6.165 33.730 1.00 90.25 105 THR A CA 1
ATOM 844 C C . THR A 1 105 ? -21.978 5.442 32.622 1.00 90.25 105 THR A C 1
ATOM 846 O O . THR A 1 105 ? -21.772 4.235 32.711 1.00 90.25 105 THR A O 1
ATOM 849 N N . PHE A 1 106 ? -21.487 6.173 31.618 1.00 92.12 106 PHE A N 1
ATOM 850 C CA . PHE A 1 106 ? -20.676 5.609 30.537 1.00 92.12 106 PHE A CA 1
ATOM 851 C C . PHE A 1 106 ? -19.313 5.117 31.039 1.00 92.12 106 PHE A C 1
ATOM 853 O O . PHE A 1 106 ? -18.952 3.986 30.731 1.00 92.12 106 PHE A O 1
ATOM 860 N N . ILE A 1 107 ? -18.630 5.882 31.898 1.00 90.31 107 ILE A N 1
ATOM 861 C CA . ILE A 1 107 ? -17.393 5.452 32.575 1.00 90.31 107 ILE A CA 1
ATOM 862 C C . ILE A 1 107 ? -17.646 4.198 33.421 1.00 90.31 107 ILE A C 1
ATOM 864 O O . ILE A 1 107 ? -16.958 3.192 33.280 1.00 90.31 107 ILE A O 1
ATOM 868 N N . ARG A 1 108 ? -18.704 4.198 34.246 1.00 88.00 108 ARG A N 1
ATOM 869 C CA . ARG A 1 108 ? -19.063 3.055 35.107 1.00 88.00 108 ARG A CA 1
ATOM 870 C C . ARG A 1 108 ? -19.289 1.756 34.330 1.00 88.00 108 ARG A C 1
ATOM 872 O O . ARG A 1 108 ? -19.019 0.677 34.853 1.00 88.00 108 ARG A O 1
ATOM 879 N N . HIS A 1 109 ? -19.840 1.850 33.123 1.00 88.06 109 HIS A N 1
ATOM 880 C CA . HIS A 1 109 ? -20.164 0.695 32.287 1.00 88.06 109 HIS A CA 1
ATOM 881 C C . HIS A 1 109 ? -19.135 0.413 31.184 1.00 88.06 109 HIS A C 1
ATOM 883 O O . HIS A 1 109 ? -19.359 -0.515 30.402 1.00 88.06 109 HIS A O 1
ATOM 889 N N . ASP A 1 110 ? -18.020 1.153 31.161 1.00 89.62 110 ASP A N 1
ATOM 890 C CA . ASP A 1 110 ? -16.949 1.064 30.161 1.00 89.62 110 ASP A CA 1
ATOM 891 C C . ASP A 1 110 ? -17.456 1.256 28.717 1.00 89.62 110 ASP A C 1
ATOM 893 O O . ASP A 1 110 ? -17.105 0.532 27.785 1.00 89.62 110 ASP A O 1
ATOM 897 N N . LEU A 1 111 ? -18.350 2.233 28.538 1.00 90.06 111 LEU A N 1
ATOM 898 C CA . LEU A 1 111 ? -18.893 2.630 27.242 1.00 90.06 111 LEU A CA 1
ATOM 899 C C . LEU A 1 111 ? -18.097 3.814 26.698 1.00 90.06 111 LEU A C 1
ATOM 901 O O . LEU A 1 111 ? -18.313 4.962 27.085 1.00 90.06 111 LEU A O 1
ATOM 905 N N . LYS A 1 112 ? -17.187 3.521 25.774 1.00 90.50 112 LYS A N 1
ATOM 906 C CA . LYS A 1 112 ? -16.266 4.487 25.173 1.00 90.50 112 LYS A CA 1
ATOM 907 C C . LYS A 1 112 ? -16.107 4.264 23.676 1.00 90.50 112 LYS A C 1
ATOM 909 O O . LYS A 1 112 ? -16.364 3.179 23.158 1.00 90.50 112 LYS A O 1
ATOM 914 N N . LEU A 1 113 ? -15.691 5.330 23.006 1.00 88.62 113 LEU A N 1
ATOM 915 C CA . LEU A 1 113 ? -15.391 5.388 21.582 1.00 88.62 113 LEU A CA 1
ATOM 916 C C . LEU A 1 113 ? -13.870 5.267 21.425 1.00 88.62 113 LEU A C 1
ATOM 918 O O . LEU A 1 113 ? -13.147 6.199 21.762 1.00 88.62 113 LEU A O 1
ATOM 922 N N . LEU A 1 114 ? -13.379 4.100 20.990 1.00 75.00 114 LEU A N 1
ATOM 923 C CA . LEU A 1 114 ? -11.942 3.804 20.917 1.00 75.00 114 LEU A CA 1
ATOM 924 C C . LEU A 1 114 ? -11.506 3.446 19.499 1.00 75.00 114 LEU A C 1
ATOM 926 O O . LEU A 1 114 ? -11.915 2.413 18.966 1.00 75.00 114 LEU A O 1
ATOM 930 N N . SER A 1 115 ? -10.584 4.237 18.941 1.00 70.06 115 SER A N 1
ATOM 931 C CA . SER A 1 115 ? -9.898 3.967 17.668 1.00 70.06 115 SER A CA 1
ATOM 932 C C . SER A 1 115 ? -10.865 3.629 16.520 1.00 70.06 115 SER A C 1
ATOM 934 O O . SER A 1 115 ? -11.457 4.532 15.935 1.00 70.06 115 SER A O 1
ATOM 936 N N . THR A 1 116 ? -11.078 2.342 16.218 1.00 66.25 116 THR A N 1
ATOM 937 C CA . THR A 1 116 ? -11.973 1.840 15.154 1.00 66.25 116 THR A CA 1
ATOM 938 C C . THR A 1 116 ? -13.173 1.038 15.674 1.00 66.25 116 THR A C 1
ATOM 940 O O . THR A 1 116 ? -13.976 0.550 14.878 1.00 66.25 116 THR A O 1
ATOM 943 N N . ARG A 1 117 ? -13.328 0.885 16.998 1.00 79.50 117 ARG A N 1
ATOM 944 C CA . ARG A 1 117 ? -14.475 0.196 17.603 1.00 79.50 117 ARG A CA 1
ATOM 945 C C . ARG A 1 117 ? -15.634 1.171 17.781 1.00 79.50 117 ARG A C 1
ATOM 947 O O . ARG A 1 117 ? -15.530 2.115 18.557 1.00 79.50 117 ARG A O 1
ATOM 954 N N . TYR A 1 118 ? -16.740 0.877 17.108 1.00 86.62 118 TYR A N 1
ATOM 955 C CA . TYR A 1 118 ? -18.015 1.576 17.247 1.00 86.62 118 TYR A CA 1
ATOM 956 C C . TYR A 1 118 ? -18.943 0.823 18.195 1.00 86.62 118 TYR A C 1
ATOM 958 O O . TYR A 1 118 ? -18.963 -0.412 18.191 1.00 86.62 118 TYR A O 1
ATOM 966 N N . LEU A 1 119 ? -19.741 1.566 18.958 1.00 89.19 119 LEU A N 1
ATOM 967 C CA . LEU A 1 119 ? -20.777 1.006 19.817 1.00 89.19 119 LEU A CA 1
ATOM 968 C C . LEU A 1 119 ? -21.846 0.315 18.962 1.00 89.19 119 LEU A C 1
ATOM 970 O O . LEU A 1 119 ? -22.257 0.831 17.917 1.00 89.19 119 LEU A O 1
ATOM 974 N N . GLN A 1 120 ? -22.297 -0.844 19.430 1.00 89.44 120 GLN A N 1
ATOM 975 C CA . GLN A 1 120 ? -23.357 -1.660 18.847 1.00 89.44 120 GLN A CA 1
ATOM 976 C C . GLN A 1 120 ? -24.573 -1.717 19.763 1.00 89.44 120 GLN A C 1
ATOM 978 O O . GLN A 1 120 ? -24.545 -1.295 20.918 1.00 89.44 120 GLN A O 1
ATOM 983 N N . GLU A 1 121 ? -25.672 -2.264 19.246 1.00 87.62 121 GLU A N 1
ATOM 984 C CA . GLU A 1 121 ? -26.910 -2.396 20.003 1.00 87.62 121 GLU A CA 1
ATOM 985 C C . GLU A 1 121 ? -26.749 -3.175 21.316 1.00 87.62 121 GLU A C 1
ATOM 987 O O . GLU A 1 121 ? -27.423 -2.845 22.298 1.00 87.62 121 GLU A O 1
ATOM 992 N N . GLU A 1 122 ? -25.872 -4.179 21.324 1.00 86.94 122 GLU A N 1
ATOM 993 C CA . GLU A 1 122 ? -25.615 -5.061 22.462 1.00 86.94 122 GLU A CA 1
ATOM 994 C C . GLU A 1 122 ? -24.838 -4.378 23.592 1.00 86.94 122 GLU A C 1
ATOM 996 O O . GLU A 1 122 ? -25.050 -4.710 24.759 1.00 86.94 122 GLU A O 1
ATOM 1001 N N . ASP A 1 123 ? -23.992 -3.387 23.287 1.00 86.44 123 ASP A N 1
ATOM 1002 C CA . ASP A 1 123 ? -23.191 -2.685 24.301 1.00 86.44 123 ASP A CA 1
ATOM 1003 C C . ASP A 1 123 ? -24.098 -1.971 25.331 1.00 86.44 123 ASP A C 1
ATOM 1005 O O . ASP A 1 123 ? -23.777 -1.869 26.516 1.00 86.44 123 ASP A O 1
ATOM 1009 N N . PHE A 1 124 ? -25.305 -1.570 24.913 1.00 87.19 124 PHE A N 1
ATOM 1010 C CA . PHE A 1 124 ? -26.313 -0.924 25.764 1.00 87.19 124 PHE A CA 1
ATOM 1011 C C . PHE A 1 124 ? -27.145 -1.910 26.603 1.00 87.19 124 PHE A C 1
ATOM 1013 O O . PHE A 1 124 ? -27.951 -1.477 27.433 1.00 87.19 124 PHE A O 1
ATOM 1020 N N . ALA A 1 125 ? -26.969 -3.227 26.439 1.00 82.94 125 ALA A N 1
ATOM 1021 C CA . ALA A 1 125 ? -27.700 -4.222 27.227 1.00 82.94 125 ALA A CA 1
ATOM 1022 C C . ALA A 1 125 ? -27.429 -4.054 28.731 1.00 82.94 125 ALA A C 1
ATOM 1024 O O . ALA A 1 125 ? -28.345 -4.156 29.547 1.00 82.94 125 ALA A O 1
ATOM 1025 N N . ARG A 1 126 ? -26.190 -3.684 29.091 1.00 77.00 126 ARG A N 1
ATOM 1026 C CA . ARG A 1 126 ? -25.783 -3.423 30.480 1.00 77.00 126 ARG A CA 1
ATOM 1027 C C . ARG A 1 126 ? -26.568 -2.273 31.106 1.00 77.00 126 ARG A C 1
ATOM 1029 O O . ARG A 1 126 ? -26.999 -2.417 32.244 1.00 77.00 126 ARG A O 1
ATOM 1036 N N . LEU A 1 127 ? -26.824 -1.208 30.344 1.00 80.44 127 LEU A N 1
ATOM 1037 C CA . LEU A 1 127 ? -27.628 -0.055 30.770 1.00 80.44 127 LEU A CA 1
ATOM 1038 C C . LEU A 1 127 ? -29.116 -0.382 30.919 1.00 80.44 127 LEU A C 1
ATOM 1040 O O . LEU A 1 127 ? -29.812 0.262 31.691 1.00 80.44 127 LEU A O 1
ATOM 1044 N N . SER A 1 128 ? -29.603 -1.375 30.172 1.00 71.50 128 SER A N 1
ATOM 1045 C CA . SER A 1 128 ? -30.995 -1.836 30.256 1.00 71.50 128 SER A CA 1
ATOM 1046 C C . SER A 1 128 ? -31.207 -2.811 31.422 1.00 71.50 128 SER A C 1
ATOM 1048 O O . SER A 1 128 ? -32.300 -2.894 31.973 1.00 71.50 128 SER A O 1
ATOM 1050 N N . SER A 1 129 ? -30.164 -3.567 31.781 1.00 62.66 129 SER A N 1
ATOM 1051 C CA . SER A 1 129 ? -30.173 -4.547 32.877 1.00 62.66 129 SER A CA 1
ATOM 1052 C C . SER A 1 129 ? -29.811 -3.959 34.245 1.00 62.66 129 SER A C 1
ATOM 1054 O O . SER A 1 129 ? -30.158 -4.532 35.280 1.00 62.66 129 SER A O 1
ATOM 1056 N N . SER A 1 130 ? -29.091 -2.836 34.272 1.00 60.41 130 SER A N 1
ATOM 1057 C CA . SER A 1 130 ? -28.767 -2.122 35.500 1.00 60.41 130 SER A CA 1
ATOM 1058 C C . SER A 1 130 ? -29.998 -1.358 35.997 1.00 60.41 130 SER A C 1
ATOM 1060 O O . SER A 1 130 ? -30.855 -0.948 35.222 1.00 60.41 130 SER A O 1
ATOM 1062 N N . LYS A 1 131 ? -30.105 -1.118 37.310 1.00 62.09 131 LYS A N 1
ATOM 1063 C CA . LYS A 1 131 ? -31.148 -0.243 37.891 1.00 62.09 131 LYS A CA 1
ATOM 1064 C C . LYS A 1 131 ? -30.940 1.251 37.540 1.00 62.09 131 LYS A C 1
ATOM 1066 O O . LYS A 1 131 ? -31.400 2.119 38.278 1.00 62.09 131 LYS A O 1
ATOM 1071 N N . GLU A 1 132 ? -30.209 1.565 36.470 1.00 69.25 132 GLU A N 1
ATOM 1072 C CA . GLU A 1 132 ? -29.972 2.932 35.999 1.00 69.25 132 GLU A CA 1
ATOM 1073 C C . GLU A 1 132 ? -31.277 3.478 35.398 1.00 69.25 132 GLU A C 1
ATOM 1075 O O . GLU A 1 132 ? -31.764 3.001 34.375 1.00 69.25 132 GLU A O 1
ATOM 1080 N N . ASN A 1 133 ? -31.875 4.488 36.029 1.00 70.94 133 ASN A N 1
ATOM 1081 C CA . ASN A 1 133 ? -33.114 5.097 35.546 1.00 70.94 133 ASN A CA 1
ATOM 1082 C C . ASN A 1 133 ? -32.819 6.162 34.472 1.00 70.94 133 ASN A C 1
ATOM 1084 O O . ASN A 1 133 ? -32.932 7.363 34.722 1.00 70.94 133 ASN A O 1
ATOM 1088 N N . ILE A 1 134 ? -32.383 5.728 33.285 1.00 83.25 134 ILE A N 1
ATOM 1089 C CA . ILE A 1 134 ? -32.073 6.630 32.165 1.00 83.25 134 ILE A CA 1
ATOM 1090 C C . ILE A 1 134 ? -33.351 6.937 31.382 1.00 83.25 134 ILE A C 1
ATOM 1092 O O . ILE A 1 134 ? -33.889 6.090 30.665 1.00 83.25 134 ILE A O 1
ATOM 1096 N N . ALA A 1 135 ? -33.807 8.187 31.460 1.00 81.31 135 ALA A N 1
ATOM 1097 C CA . ALA A 1 135 ? -34.949 8.654 30.682 1.00 81.31 135 ALA A CA 1
ATOM 1098 C C . ALA A 1 135 ? -34.694 8.518 29.168 1.00 81.31 135 ALA A C 1
ATOM 1100 O O . ALA A 1 135 ? -33.665 8.984 28.662 1.00 81.31 135 ALA A O 1
ATOM 1101 N N . GLU A 1 136 ? -35.660 7.928 28.455 1.00 84.94 136 GLU A N 1
ATOM 1102 C CA . GLU A 1 136 ? -35.666 7.766 26.991 1.00 84.94 136 GLU A CA 1
ATOM 1103 C C . GLU A 1 136 ? -34.476 6.961 26.430 1.00 84.94 136 GLU A C 1
ATOM 1105 O O . GLU A 1 136 ? -33.952 7.272 25.358 1.00 84.94 136 GLU A O 1
ATOM 1110 N N . LEU A 1 137 ? -34.054 5.900 27.131 1.00 85.50 137 LEU A N 1
ATOM 1111 C CA . LEU A 1 137 ? -32.898 5.073 26.756 1.00 85.50 137 LEU A CA 1
ATOM 1112 C C . LEU A 1 137 ? -32.916 4.589 25.291 1.00 85.50 137 LEU A C 1
ATOM 1114 O O . LEU A 1 137 ? -31.877 4.600 24.637 1.00 85.50 137 LEU A O 1
ATOM 1118 N N . GLY A 1 138 ? -34.081 4.216 24.747 1.00 85.44 138 GLY A N 1
ATOM 1119 C CA . GLY A 1 138 ? -34.204 3.796 23.344 1.00 85.44 138 GLY A CA 1
ATOM 1120 C C . GLY A 1 138 ? -33.827 4.901 22.349 1.00 85.44 138 GLY A C 1
ATOM 1121 O O . GLY A 1 138 ? -33.025 4.675 21.448 1.00 85.44 138 GLY A O 1
ATOM 1122 N N . SER A 1 139 ? -34.335 6.120 22.560 1.00 88.06 139 SER A N 1
ATOM 1123 C CA . SER A 1 139 ? -34.014 7.291 21.728 1.00 88.06 139 SER A CA 1
ATOM 1124 C C . SER A 1 139 ? -32.540 7.688 21.858 1.00 88.06 139 SER A C 1
ATOM 1126 O O . SER A 1 139 ? -31.866 7.945 20.858 1.00 88.06 139 SER A O 1
ATOM 1128 N N . LEU A 1 140 ? -32.010 7.664 23.088 1.00 89.69 140 LEU A N 1
ATOM 1129 C CA . LEU A 1 140 ? -30.594 7.904 23.369 1.00 89.69 140 LEU A CA 1
ATOM 1130 C C . LEU A 1 140 ? -29.698 6.933 22.588 1.00 89.69 140 LEU A C 1
ATOM 1132 O O . LEU A 1 140 ? -28.783 7.371 21.892 1.00 89.69 140 LEU A O 1
ATOM 1136 N N . LYS A 1 141 ? -29.995 5.630 22.670 1.00 91.44 141 LYS A N 1
ATOM 1137 C CA . LYS A 1 141 ? -29.278 4.564 21.964 1.00 91.44 141 LYS A CA 1
ATOM 1138 C C . LYS A 1 141 ? -29.265 4.822 20.460 1.00 91.44 141 LYS A C 1
ATOM 1140 O O . LYS A 1 141 ? -28.196 4.857 19.859 1.00 91.44 141 LYS A O 1
ATOM 1145 N N . THR A 1 142 ? -30.429 5.062 19.854 1.00 90.62 142 THR A N 1
ATOM 1146 C CA . THR A 1 142 ? -30.532 5.330 18.412 1.00 90.62 142 THR A CA 1
ATOM 1147 C C . THR A 1 142 ? -29.706 6.546 17.991 1.00 90.62 142 THR A C 1
ATOM 1149 O O . THR A 1 142 ? -29.036 6.492 16.960 1.00 90.62 142 THR A O 1
ATOM 1152 N N . ARG A 1 143 ? -29.709 7.629 18.782 1.00 92.75 143 ARG A N 1
ATOM 1153 C CA . ARG A 1 143 ? -28.900 8.823 18.488 1.00 92.75 143 ARG A CA 1
ATOM 1154 C C . ARG A 1 143 ? -27.406 8.539 18.606 1.00 92.75 143 ARG A C 1
ATOM 1156 O O . ARG A 1 143 ? -26.684 8.857 17.672 1.00 92.75 143 ARG A O 1
ATOM 1163 N N . ILE A 1 144 ? -26.942 7.898 19.679 1.00 93.50 144 ILE A N 1
ATOM 1164 C CA . ILE A 1 144 ? -25.515 7.566 19.842 1.00 93.50 144 ILE A CA 1
ATOM 1165 C C . ILE A 1 144 ? -25.034 6.673 18.697 1.00 93.50 144 ILE A C 1
ATOM 1167 O O . ILE A 1 144 ? -24.030 6.979 18.060 1.00 93.50 144 ILE A O 1
ATOM 1171 N N . LEU A 1 145 ? -25.786 5.615 18.378 1.00 91.31 145 LEU A N 1
ATOM 1172 C CA . LEU A 1 145 ? -25.426 4.682 17.309 1.00 91.31 145 LEU A CA 1
ATOM 1173 C C . LEU A 1 145 ? -25.353 5.343 15.926 1.00 91.31 145 LEU A C 1
ATOM 1175 O O . LEU A 1 145 ? -24.618 4.864 15.060 1.00 91.31 145 LEU A O 1
ATOM 1179 N N . ARG A 1 146 ? -26.124 6.415 15.713 1.00 89.69 146 ARG A N 1
ATOM 1180 C CA . ARG A 1 146 ? -26.141 7.193 14.472 1.00 89.69 146 ARG A CA 1
ATOM 1181 C C . ARG A 1 146 ? -25.013 8.220 14.419 1.00 89.69 146 ARG A C 1
ATOM 1183 O O . ARG A 1 146 ? -24.305 8.266 13.423 1.00 89.69 146 ARG A O 1
ATOM 1190 N N . GLU A 1 147 ? -24.858 9.021 15.469 1.00 91.94 147 GLU A N 1
ATOM 1191 C CA . GLU A 1 147 ? -23.953 10.178 15.485 1.00 91.94 147 GLU A CA 1
ATOM 1192 C C . GLU A 1 147 ? -22.496 9.810 15.818 1.00 91.94 147 GLU A C 1
ATOM 1194 O O . GLU A 1 147 ? -21.599 10.597 15.540 1.00 91.94 147 GLU A O 1
ATOM 1199 N N . GLN A 1 148 ? -22.217 8.623 16.375 1.00 92.50 148 GLN A N 1
ATOM 1200 C CA . GLN A 1 148 ? -20.851 8.212 16.753 1.00 92.50 148 GLN A CA 1
ATOM 1201 C C . GLN A 1 148 ? -19.815 8.342 15.624 1.00 92.50 148 GLN A C 1
ATOM 1203 O O . GLN A 1 148 ? -18.659 8.662 15.888 1.00 92.50 148 GLN A O 1
ATOM 1208 N N . TYR A 1 149 ? -20.227 8.155 14.368 1.00 90.62 149 TYR A N 1
ATOM 1209 C CA . TYR A 1 149 ? -19.346 8.248 13.202 1.00 90.62 149 TYR A CA 1
ATOM 1210 C C . TYR A 1 149 ? -18.858 9.677 12.913 1.00 90.62 149 TYR A C 1
ATOM 1212 O O . TYR A 1 149 ? -17.860 9.840 12.217 1.00 90.62 149 TYR A O 1
ATOM 1220 N N . SER A 1 150 ? -19.520 10.700 13.463 1.00 92.06 150 SER A N 1
ATOM 1221 C CA . SER A 1 150 ? -19.084 12.100 13.376 1.00 92.06 150 SER A CA 1
ATOM 1222 C C . SER A 1 150 ? -18.081 12.478 14.474 1.00 92.06 150 SER A C 1
ATOM 1224 O O . SER A 1 150 ? -17.402 13.491 14.354 1.00 92.06 150 SER A O 1
ATOM 1226 N N . PHE A 1 151 ? -17.975 11.685 15.545 1.00 92.19 151 PHE A N 1
ATOM 1227 C CA . PHE A 1 151 ? -17.087 11.952 16.691 1.00 92.19 151 PHE A CA 1
ATOM 1228 C C . PHE A 1 151 ? -15.888 11.004 16.757 1.00 92.19 151 PHE A C 1
ATOM 1230 O O . PHE A 1 151 ? -14.913 11.292 17.445 1.00 92.19 151 PHE A O 1
ATOM 1237 N N . GLN A 1 152 ? -15.948 9.875 16.049 1.00 88.69 152 GLN A N 1
ATOM 1238 C CA . GLN A 1 152 ? -14.862 8.909 15.957 1.00 88.69 152 GLN A CA 1
ATOM 1239 C C . GLN A 1 152 ? -14.570 8.599 14.489 1.00 88.69 152 GLN A C 1
ATOM 1241 O O . GLN A 1 152 ? -15.262 7.805 13.843 1.00 88.69 152 GLN A O 1
ATOM 1246 N N . VAL A 1 153 ? -13.512 9.229 13.985 1.00 85.25 153 VAL A N 1
ATOM 1247 C CA . VAL A 1 153 ? -13.000 9.060 12.624 1.00 85.25 153 VAL A CA 1
ATOM 1248 C C . VAL A 1 153 ? -11.674 8.313 12.692 1.00 85.25 153 VAL A C 1
ATOM 1250 O O . VAL A 1 153 ? -10.795 8.693 13.468 1.00 85.25 153 VAL A O 1
ATOM 1253 N N . ARG A 1 154 ? -11.514 7.249 11.898 1.00 83.81 154 ARG A N 1
ATOM 1254 C CA . ARG A 1 154 ? -10.274 6.469 11.920 1.00 83.81 154 ARG A CA 1
ATOM 1255 C C . ARG A 1 154 ? -9.101 7.224 11.302 1.00 83.81 154 ARG A C 1
ATOM 1257 O O . ARG A 1 154 ? -9.218 7.833 10.239 1.00 83.81 154 ARG A O 1
ATOM 1264 N N . THR A 1 155 ? -7.931 7.061 11.906 1.00 84.56 155 THR A N 1
ATOM 1265 C CA . THR A 1 155 ? -6.649 7.294 11.236 1.00 84.56 155 THR A CA 1
ATOM 1266 C C . THR A 1 155 ? -6.420 6.160 10.237 1.00 84.56 155 THR A C 1
ATOM 1268 O O . THR A 1 155 ? -6.512 4.981 10.591 1.00 84.56 155 THR A O 1
ATOM 1271 N N . LEU A 1 156 ? -6.128 6.490 8.979 1.00 82.31 156 LEU A N 1
ATOM 1272 C CA . LEU A 1 156 ? -5.716 5.480 8.005 1.00 82.31 156 LEU A CA 1
ATOM 1273 C C . LEU A 1 156 ? -4.237 5.151 8.231 1.00 82.31 156 LEU A C 1
ATOM 1275 O O . LEU A 1 156 ? -3.415 6.051 8.397 1.00 82.31 156 LEU A O 1
ATOM 1279 N N . THR A 1 157 ? -3.894 3.866 8.220 1.00 80.38 157 THR A N 1
ATOM 1280 C CA . THR A 1 157 ? -2.516 3.362 8.319 1.00 80.38 157 THR A CA 1
ATOM 1281 C C . THR A 1 157 ? -2.199 2.528 7.076 1.00 80.38 157 THR A C 1
ATOM 1283 O O . THR A 1 157 ? -3.122 2.121 6.368 1.00 80.38 157 THR A O 1
ATOM 1286 N N . PRO A 1 158 ? -0.925 2.234 6.774 1.00 76.31 158 PRO A N 1
ATOM 1287 C CA . PRO A 1 158 ? -0.616 1.165 5.838 1.00 76.31 158 PRO A CA 1
ATOM 1288 C C . PRO A 1 158 ? -1.257 -0.144 6.319 1.00 76.31 158 PRO A C 1
ATOM 1290 O O . PRO A 1 158 ? -1.269 -0.425 7.522 1.00 76.31 158 PRO A O 1
ATOM 1293 N N . PHE A 1 159 ? -1.796 -0.943 5.402 1.00 67.25 159 PHE A N 1
ATOM 1294 C CA . PHE A 1 159 ? -2.443 -2.211 5.733 1.00 67.25 159 PHE A CA 1
ATOM 1295 C C . PHE A 1 159 ? -1.881 -3.345 4.879 1.00 67.25 159 PHE A C 1
ATOM 1297 O O . PHE A 1 159 ? -1.920 -3.289 3.653 1.00 67.25 159 PHE A O 1
ATOM 1304 N N . SER A 1 160 ? -1.418 -4.415 5.526 1.00 56.91 160 SER A N 1
ATOM 1305 C CA . SER A 1 160 ? -1.077 -5.667 4.843 1.00 56.91 160 SER A CA 1
ATOM 1306 C C . SER A 1 160 ? -2.307 -6.445 4.396 1.00 56.91 160 SER A C 1
ATOM 1308 O O . SER A 1 160 ? -2.210 -7.220 3.454 1.00 56.91 160 SER A O 1
ATOM 1310 N N . ASP A 1 161 ? -3.449 -6.243 5.053 1.00 60.41 161 ASP A N 1
ATOM 1311 C CA . ASP A 1 161 ? -4.690 -6.993 4.857 1.00 60.41 161 ASP A CA 1
ATOM 1312 C C . ASP A 1 161 ? -5.831 -6.074 4.430 1.00 60.41 161 ASP A C 1
ATOM 1314 O O . ASP A 1 161 ? -5.799 -4.865 4.669 1.00 60.41 161 ASP A O 1
ATOM 1318 N N . ILE A 1 162 ? -6.857 -6.656 3.808 1.00 69.88 162 ILE A N 1
ATOM 1319 C CA . ILE A 1 162 ? -8.039 -5.904 3.384 1.00 69.88 162 ILE A CA 1
ATOM 1320 C C . ILE A 1 162 ? -8.793 -5.435 4.633 1.00 69.88 162 ILE A C 1
ATOM 1322 O O . ILE A 1 162 ? -9.196 -6.254 5.461 1.00 69.88 162 ILE A O 1
ATOM 1326 N N . LYS A 1 163 ? -9.005 -4.125 4.771 1.00 76.88 163 LYS A N 1
ATOM 1327 C CA . LYS A 1 163 ? -9.824 -3.554 5.852 1.00 76.88 163 LYS A CA 1
ATOM 1328 C C . LYS A 1 163 ? -11.259 -3.319 5.403 1.00 76.88 163 LYS A C 1
ATOM 1330 O O . LYS A 1 163 ? -11.500 -2.919 4.276 1.00 76.88 163 LYS A O 1
ATOM 1335 N N . GLU A 1 164 ? -12.215 -3.507 6.303 1.00 79.69 164 GLU A N 1
ATOM 1336 C CA . GLU A 1 164 ? -13.597 -3.079 6.082 1.00 79.69 164 GLU A CA 1
ATOM 1337 C C . GLU A 1 164 ? -13.845 -1.741 6.786 1.00 79.69 164 GLU A C 1
ATOM 1339 O O . GLU A 1 164 ? -13.515 -1.544 7.963 1.00 79.69 164 GLU A O 1
ATOM 1344 N N . ILE A 1 165 ? -14.393 -0.801 6.026 1.00 82.56 165 ILE A N 1
ATOM 1345 C CA . ILE A 1 165 ? -14.813 0.523 6.464 1.00 82.56 165 ILE A CA 1
ATOM 1346 C C . ILE A 1 165 ? -16.324 0.594 6.216 1.00 82.56 165 ILE A C 1
ATOM 1348 O O . ILE A 1 165 ? -16.763 0.510 5.064 1.00 82.56 165 ILE A O 1
ATOM 1352 N N . PRO A 1 166 ? -17.156 0.703 7.264 1.00 79.81 166 PRO A N 1
ATOM 1353 C CA . PRO A 1 166 ? -18.600 0.791 7.099 1.00 79.81 166 PRO A CA 1
ATOM 1354 C C . PRO A 1 166 ? -18.997 1.968 6.203 1.00 79.81 166 PRO A C 1
ATOM 1356 O O . PRO A 1 166 ? -18.410 3.039 6.289 1.00 79.81 166 PRO A O 1
ATOM 1359 N N . ALA A 1 167 ? -20.074 1.830 5.425 1.00 81.31 167 ALA A N 1
ATOM 1360 C CA . ALA A 1 167 ? -20.622 2.940 4.628 1.00 81.31 167 ALA A CA 1
ATOM 1361 C C . ALA A 1 167 ? -21.045 4.159 5.478 1.00 81.31 167 ALA A C 1
ATOM 1363 O O . ALA A 1 167 ? -21.219 5.259 4.962 1.00 81.31 167 ALA A O 1
ATOM 1364 N N . LYS A 1 168 ? -21.262 3.953 6.781 1.00 82.81 168 LYS A N 1
ATOM 1365 C CA . LYS A 1 168 ? -21.572 5.014 7.747 1.00 82.81 168 LYS A CA 1
ATOM 1366 C C . LYS A 1 168 ? -20.333 5.740 8.254 1.00 82.81 168 LYS A C 1
ATOM 1368 O O . LYS A 1 168 ? -20.467 6.790 8.857 1.00 82.81 168 LYS A O 1
ATOM 1373 N N . GLU A 1 169 ? -19.149 5.179 8.067 1.00 84.19 169 GLU A N 1
ATOM 1374 C CA . GLU A 1 169 ? -17.921 5.818 8.501 1.00 84.19 169 GLU A CA 1
ATOM 1375 C C . GLU A 1 169 ? -17.401 6.748 7.408 1.00 84.19 169 GLU A C 1
ATOM 1377 O O . GLU A 1 169 ? -17.456 6.430 6.219 1.00 84.19 169 GLU A O 1
ATOM 1382 N N . LEU A 1 170 ? -16.911 7.909 7.822 1.00 83.88 170 LEU A N 1
ATOM 1383 C CA . LEU A 1 170 ? -16.384 8.934 6.939 1.00 83.88 170 LEU A CA 1
ATOM 1384 C C . LEU A 1 170 ? -14.866 8.804 6.798 1.00 83.88 170 LEU A C 1
ATOM 1386 O O . LEU A 1 170 ? -14.174 8.451 7.750 1.00 83.88 170 LEU A O 1
ATOM 1390 N N . LEU A 1 171 ? -14.348 9.130 5.613 1.00 84.38 171 LEU A N 1
ATOM 1391 C CA . LEU A 1 171 ? -12.913 9.270 5.378 1.00 84.38 171 LEU A CA 1
ATOM 1392 C C . LEU A 1 171 ? -12.574 10.768 5.302 1.00 84.38 171 LEU A C 1
ATOM 1394 O O . LEU A 1 171 ? -13.131 11.450 4.440 1.00 84.38 171 LEU A O 1
ATOM 1398 N N . PRO A 1 172 ? -11.694 11.294 6.176 1.00 83.69 172 PRO A N 1
ATOM 1399 C CA . PRO A 1 172 ? -11.382 12.724 6.276 1.00 83.69 172 PRO A CA 1
ATOM 1400 C C . PRO A 1 172 ? -10.366 13.138 5.199 1.00 83.69 172 PRO A C 1
ATOM 1402 O O . PRO A 1 172 ? -9.242 13.572 5.476 1.00 83.69 172 PRO A O 1
ATOM 1405 N N . ILE A 1 173 ? -10.753 12.923 3.945 1.00 87.38 173 ILE A N 1
ATOM 1406 C CA . ILE A 1 173 ? -9.912 13.112 2.768 1.00 87.38 173 ILE A CA 1
ATOM 1407 C C . ILE A 1 173 ? -10.434 14.260 1.902 1.00 87.38 173 ILE A C 1
ATOM 1409 O O . ILE A 1 173 ? -11.639 14.473 1.768 1.00 87.38 173 ILE A O 1
ATOM 1413 N N . GLU A 1 174 ? -9.497 14.988 1.303 1.00 88.50 174 GLU A N 1
ATOM 1414 C CA . GLU A 1 174 ? -9.740 15.934 0.221 1.00 88.50 174 GLU A CA 1
ATOM 1415 C C . GLU A 1 174 ? -9.356 15.251 -1.083 1.00 88.50 174 GLU A C 1
ATOM 1417 O O . GLU A 1 174 ? -8.175 15.040 -1.366 1.00 88.50 174 GLU A O 1
ATOM 1422 N N . GLU A 1 175 ? -10.370 14.842 -1.832 1.00 88.69 175 GLU A N 1
ATOM 1423 C CA . GLU A 1 175 ? -10.213 14.121 -3.085 1.00 88.69 175 GLU A CA 1
ATOM 1424 C C . GLU A 1 175 ? -10.226 15.072 -4.284 1.00 88.69 175 GLU A C 1
ATOM 1426 O O . GLU A 1 175 ? -11.016 16.014 -4.346 1.00 88.69 175 GLU A O 1
ATOM 1431 N N . ASP A 1 176 ? -9.358 14.800 -5.259 1.00 87.56 176 ASP A N 1
ATOM 1432 C CA . ASP A 1 176 ? -9.316 15.530 -6.520 1.00 87.56 176 ASP A CA 1
ATOM 1433 C C . ASP A 1 176 ? -10.648 15.323 -7.279 1.00 87.56 176 ASP A C 1
ATOM 1435 O O . ASP A 1 176 ? -11.117 14.196 -7.471 1.00 87.56 176 ASP A O 1
ATOM 1439 N N . SER A 1 177 ? -11.252 16.418 -7.751 1.00 79.75 177 SER A N 1
ATOM 1440 C CA . SER A 1 177 ? -12.553 16.405 -8.445 1.00 79.75 177 SER A CA 1
ATOM 1441 C C . SER A 1 177 ? -12.513 15.701 -9.805 1.00 79.75 177 SER A C 1
ATOM 1443 O O . SER A 1 177 ? -13.522 15.180 -10.284 1.00 79.75 177 SER A O 1
ATOM 1445 N N . ILE A 1 178 ? -11.338 15.670 -10.437 1.00 82.38 178 ILE A N 1
ATOM 1446 C CA . ILE A 1 178 ? -11.112 15.031 -11.732 1.00 82.38 178 ILE A CA 1
ATOM 1447 C C . ILE A 1 178 ? -10.360 13.714 -11.501 1.00 82.38 178 ILE A C 1
ATOM 1449 O O . ILE A 1 178 ? -9.275 13.734 -10.911 1.00 82.38 178 ILE A O 1
ATOM 1453 N N . PRO A 1 179 ? -10.875 12.575 -11.999 1.00 83.81 179 PRO A N 1
ATOM 1454 C CA . PRO A 1 179 ? -10.148 11.313 -11.960 1.00 83.81 179 PRO A CA 1
ATOM 1455 C C . PRO A 1 179 ? -8.789 11.431 -12.652 1.00 83.81 179 PRO A C 1
ATOM 1457 O O . PRO A 1 179 ? -8.685 11.955 -13.762 1.00 83.81 179 PRO A O 1
ATOM 1460 N N . LYS A 1 180 ? -7.740 10.911 -12.011 1.00 82.06 180 LYS A N 1
ATOM 1461 C CA . LYS A 1 180 ? -6.369 10.939 -12.543 1.00 82.06 180 LYS A CA 1
ATOM 1462 C C . LYS A 1 180 ? -6.192 9.945 -13.695 1.00 82.06 180 LYS A C 1
ATOM 1464 O O . LYS A 1 180 ? -5.362 10.159 -14.572 1.00 82.06 180 LYS A O 1
ATOM 1469 N N . GLY A 1 181 ? -6.985 8.875 -13.708 1.00 75.56 181 GLY A N 1
ATOM 1470 C CA . GLY A 1 181 ? -7.032 7.905 -14.796 1.00 75.56 181 GLY A CA 1
ATOM 1471 C C . GLY A 1 181 ? -8.280 7.033 -14.723 1.00 75.56 181 GLY A C 1
ATOM 1472 O O . GLY A 1 181 ? -8.833 6.813 -13.648 1.00 75.56 181 GLY A O 1
ATOM 1473 N N . GLN A 1 182 ? -8.720 6.524 -15.870 1.00 73.12 182 GLN A N 1
ATOM 1474 C CA . GLN A 1 182 ? -9.826 5.576 -15.966 1.00 73.12 182 GLN A CA 1
ATOM 1475 C C . GLN A 1 182 ? -9.404 4.435 -16.891 1.00 73.12 182 GLN A C 1
ATOM 1477 O O . GLN A 1 182 ? -9.146 4.643 -18.076 1.00 73.12 182 GLN A O 1
ATOM 1482 N N . GLY A 1 183 ? -9.269 3.240 -16.323 1.00 65.50 183 GLY A N 1
ATOM 1483 C CA . GLY A 1 183 ? -8.990 2.012 -17.056 1.00 65.50 183 GLY A CA 1
ATOM 1484 C C . GLY A 1 183 ? -10.263 1.211 -17.318 1.00 65.50 183 GLY A C 1
ATOM 1485 O O . GLY A 1 183 ? -11.348 1.558 -16.856 1.00 65.50 183 GLY A O 1
ATOM 1486 N N . SER A 1 184 ? -10.115 0.083 -18.011 1.00 58.66 184 SER A N 1
ATOM 1487 C CA . SER A 1 184 ? -11.221 -0.834 -18.328 1.00 58.66 184 SER A CA 1
ATOM 1488 C C . SER A 1 184 ? -11.887 -1.443 -17.088 1.00 58.66 184 SER A C 1
ATOM 1490 O O . SER A 1 184 ? -13.023 -1.896 -17.165 1.00 58.66 184 SER A O 1
ATOM 1492 N N . PHE A 1 185 ? -11.162 -1.491 -15.965 1.00 61.41 185 PHE A N 1
ATOM 1493 C CA . PHE A 1 185 ? -11.566 -2.203 -14.748 1.00 61.41 185 PHE A CA 1
ATOM 1494 C C . PHE A 1 185 ? -11.662 -1.312 -13.506 1.00 61.41 185 PHE A C 1
ATOM 1496 O O . PHE A 1 185 ? -12.244 -1.736 -12.510 1.00 61.41 185 PHE A O 1
ATOM 1503 N N . ALA A 1 186 ? -11.068 -0.114 -13.531 1.00 74.00 186 ALA A N 1
ATOM 1504 C CA . ALA A 1 186 ? -11.007 0.752 -12.362 1.00 74.00 186 ALA A CA 1
ATOM 1505 C C . ALA A 1 186 ? -10.792 2.226 -12.720 1.00 74.00 186 ALA A C 1
ATOM 1507 O O . ALA A 1 186 ? -10.153 2.561 -13.719 1.00 74.00 186 ALA A O 1
ATOM 1508 N N . GLU A 1 187 ? -11.273 3.097 -11.845 1.00 85.75 187 GLU A N 1
ATOM 1509 C CA . GLU A 1 187 ? -11.033 4.541 -11.860 1.00 85.75 187 GLU A CA 1
ATOM 1510 C C . GLU A 1 187 ? -9.997 4.884 -10.786 1.00 85.75 187 GLU A C 1
ATOM 1512 O O . GLU A 1 187 ? -10.057 4.346 -9.689 1.00 85.75 187 GLU A O 1
ATOM 1517 N N . VAL A 1 188 ? -9.040 5.766 -11.061 1.00 89.00 188 VAL A N 1
ATOM 1518 C CA . VAL A 1 188 ? -8.040 6.206 -10.078 1.00 89.00 188 VAL A CA 1
ATOM 1519 C C . VAL A 1 188 ? -8.307 7.653 -9.702 1.00 89.00 188 VAL A C 1
ATOM 1521 O O . VAL A 1 188 ? -8.356 8.530 -10.569 1.00 89.00 188 VAL A O 1
ATOM 1524 N N . ARG A 1 189 ? -8.418 7.913 -8.400 1.00 90.69 189 ARG A N 1
ATOM 1525 C CA . ARG A 1 189 ? -8.512 9.265 -7.845 1.00 90.69 189 ARG A CA 1
ATOM 1526 C C . ARG A 1 189 ? -7.403 9.519 -6.851 1.00 90.69 189 ARG A C 1
ATOM 1528 O O . ARG A 1 189 ? -7.035 8.630 -6.085 1.00 90.69 189 ARG A O 1
ATOM 1535 N N . CYS A 1 190 ? -6.881 10.736 -6.869 1.00 92.56 190 CYS A N 1
ATOM 1536 C CA . CYS A 1 190 ? -5.886 11.164 -5.903 1.00 92.56 190 CYS A CA 1
ATOM 1537 C C . CYS A 1 190 ? -6.547 11.944 -4.771 1.00 92.56 190 CYS A C 1
ATOM 1539 O O . CYS A 1 190 ? -7.558 12.608 -4.982 1.00 92.56 190 CYS A O 1
ATOM 1541 N N . PHE A 1 191 ? -5.973 11.868 -3.578 1.00 92.62 191 PHE A N 1
ATOM 1542 C CA . PHE A 1 191 ? -6.462 12.595 -2.417 1.00 92.62 191 PHE A CA 1
ATOM 1543 C C . PHE A 1 191 ? -5.322 12.950 -1.459 1.00 92.62 191 PHE A C 1
ATOM 1545 O O . PHE A 1 191 ? -4.256 12.328 -1.474 1.00 92.62 191 PHE A O 1
ATOM 1552 N N . ASN A 1 192 ? -5.580 13.933 -0.604 1.00 92.44 192 ASN A N 1
ATOM 1553 C CA . ASN A 1 192 ? -4.778 14.246 0.577 1.00 92.44 192 ASN A CA 1
ATOM 1554 C C . ASN A 1 192 ? -5.647 14.091 1.830 1.00 92.44 192 ASN A C 1
ATOM 1556 O O . ASN A 1 192 ? -6.875 14.104 1.746 1.00 92.44 192 ASN A O 1
ATOM 1560 N N . PHE A 1 193 ? -5.034 13.977 3.003 1.00 90.56 193 PHE A N 1
ATOM 1561 C CA . PHE A 1 193 ? -5.777 14.108 4.256 1.00 90.56 193 PHE A CA 1
ATOM 1562 C C . PHE A 1 193 ? -6.090 15.582 4.512 1.00 90.56 193 PHE A C 1
ATOM 1564 O O . PHE A 1 193 ? -5.216 16.431 4.352 1.00 90.56 193 PHE A O 1
ATOM 1571 N N . GLN A 1 194 ? -7.327 15.896 4.909 1.00 88.31 194 GLN A N 1
ATOM 1572 C CA . GLN A 1 194 ? -7.699 17.282 5.232 1.00 88.31 194 GLN A CA 1
ATOM 1573 C C . GLN A 1 194 ? -7.021 17.779 6.511 1.00 88.31 194 GLN A C 1
ATOM 1575 O O . GLN A 1 194 ? -6.747 18.969 6.643 1.00 88.31 194 GLN A O 1
ATOM 1580 N N . LEU A 1 195 ? -6.771 16.862 7.449 1.00 89.00 195 LEU A N 1
ATOM 1581 C CA . LEU A 1 195 ? -6.044 17.106 8.686 1.00 89.00 195 LEU A CA 1
ATOM 1582 C C . LEU A 1 195 ? -5.010 15.998 8.884 1.00 89.00 195 LEU A C 1
ATOM 1584 O O . LEU A 1 195 ? -5.311 14.815 8.725 1.00 89.00 195 LEU A O 1
ATOM 1588 N N . GLU A 1 196 ? -3.798 16.402 9.255 1.00 87.19 196 GLU A N 1
ATOM 1589 C CA . GLU A 1 196 ? -2.635 15.519 9.369 1.00 87.19 196 GLU A CA 1
ATOM 1590 C C . GLU A 1 196 ? -2.808 14.428 10.441 1.00 87.19 196 GLU A C 1
ATOM 1592 O O . GLU A 1 196 ? -2.274 13.336 10.293 1.00 87.19 196 GLU A O 1
ATOM 1597 N N . GLU A 1 197 ? -3.633 14.670 11.469 1.00 88.38 197 GLU A N 1
ATOM 1598 C CA . GLU A 1 197 ? -3.947 13.700 12.536 1.00 88.38 197 GLU A CA 1
ATOM 1599 C C . GLU A 1 197 ? -4.569 12.382 12.026 1.00 88.38 197 GLU A C 1
ATOM 1601 O O . GLU A 1 197 ? -4.514 11.351 12.700 1.00 88.38 197 GLU A O 1
ATOM 1606 N N . TYR A 1 198 ? -5.130 12.387 10.812 1.00 88.38 198 TYR A N 1
ATOM 1607 C CA . TYR A 1 198 ? -5.725 11.203 10.189 1.00 88.38 198 TYR A CA 1
ATOM 1608 C C . TYR A 1 198 ? -4.787 10.452 9.249 1.00 88.38 198 TYR A C 1
ATOM 1610 O O . TYR A 1 198 ? -5.121 9.344 8.810 1.00 88.38 198 TYR A O 1
ATOM 1618 N N . ARG A 1 199 ? -3.607 11.017 8.973 1.00 89.19 199 ARG A N 1
ATOM 1619 C CA . ARG A 1 199 ? -2.528 10.349 8.255 1.00 89.19 199 ARG A CA 1
ATOM 1620 C C . ARG A 1 199 ? -1.609 9.676 9.265 1.00 89.19 199 ARG A C 1
ATOM 1622 O O . ARG A 1 199 ? -0.949 10.333 10.061 1.00 89.19 199 ARG A O 1
ATOM 1629 N N . SER A 1 200 ? -1.514 8.352 9.211 1.00 86.25 200 SER A N 1
ATOM 1630 C CA . SER A 1 200 ? -0.544 7.647 10.047 1.00 86.25 200 SER A CA 1
ATOM 1631 C C . SER A 1 200 ? 0.900 8.057 9.712 1.00 86.25 200 SER A C 1
ATOM 1633 O O . SER A 1 200 ? 1.273 8.036 8.532 1.00 86.25 200 SER A O 1
ATOM 1635 N N . PRO A 1 201 ? 1.756 8.301 10.724 1.00 81.44 201 PRO A N 1
ATOM 1636 C CA . PRO A 1 201 ? 3.195 8.482 10.525 1.00 81.44 201 PRO A CA 1
ATOM 1637 C C . PRO A 1 201 ? 3.861 7.303 9.800 1.00 81.44 201 PRO A C 1
ATOM 1639 O O . PRO A 1 201 ? 4.880 7.476 9.137 1.00 81.44 201 PRO A O 1
ATOM 1642 N N . SER A 1 202 ? 3.265 6.105 9.860 1.00 81.31 202 SER A N 1
ATOM 1643 C CA . SER A 1 202 ? 3.754 4.905 9.174 1.00 81.31 202 SER A CA 1
ATOM 1644 C C . SER A 1 202 ? 3.730 5.008 7.644 1.00 81.31 202 SER A C 1
ATOM 1646 O O . SER A 1 202 ? 4.391 4.215 6.983 1.00 81.31 202 SER A O 1
ATOM 1648 N N . PHE A 1 203 ? 3.019 5.982 7.061 1.00 81.31 203 PHE A N 1
ATOM 1649 C CA . PHE A 1 203 ? 3.134 6.301 5.631 1.00 81.31 203 PHE A CA 1
ATOM 1650 C C . PHE A 1 203 ? 4.439 7.040 5.273 1.00 81.31 203 PHE A C 1
ATOM 1652 O O . PHE A 1 203 ? 4.670 7.358 4.105 1.00 81.31 203 PHE A O 1
ATOM 1659 N N . GLY A 1 204 ? 5.293 7.341 6.256 1.00 85.31 204 GLY A N 1
ATOM 1660 C CA . GLY A 1 204 ? 6.562 8.029 6.054 1.00 85.31 204 GLY A CA 1
ATOM 1661 C C . GLY A 1 204 ? 6.356 9.417 5.454 1.00 85.31 204 GLY A C 1
ATOM 1662 O O . GLY A 1 204 ? 5.513 10.192 5.908 1.00 85.31 204 GLY A O 1
ATOM 1663 N N . GLN A 1 205 ? 7.104 9.725 4.396 1.00 84.25 205 GLN A N 1
ATOM 1664 C CA . GLN A 1 205 ? 7.052 11.025 3.724 1.00 84.25 205 GLN A CA 1
ATOM 1665 C C . GLN A 1 205 ? 5.884 11.162 2.731 1.00 84.25 205 GLN A C 1
ATOM 1667 O O . GLN A 1 205 ? 5.809 12.172 2.029 1.00 84.25 205 GLN A O 1
ATOM 1672 N N . ILE A 1 206 ? 5.011 10.159 2.576 1.00 87.69 206 ILE A N 1
ATOM 1673 C CA . ILE A 1 206 ? 3.912 10.200 1.598 1.00 87.69 206 ILE A CA 1
ATOM 1674 C C . ILE A 1 206 ? 2.838 11.180 2.078 1.00 87.69 206 ILE A C 1
ATOM 1676 O O . ILE A 1 206 ? 2.297 11.031 3.172 1.00 87.69 206 ILE A O 1
ATOM 1680 N N . THR A 1 207 ? 2.537 12.176 1.245 1.00 88.56 207 THR A N 1
ATOM 1681 C CA . THR A 1 207 ? 1.587 13.263 1.544 1.00 88.56 207 THR A CA 1
ATOM 1682 C C . THR A 1 207 ? 0.375 13.268 0.617 1.00 88.56 207 THR A C 1
ATOM 1684 O O . THR A 1 207 ? -0.709 13.650 1.048 1.00 88.56 207 THR A O 1
ATOM 1687 N N . LYS A 1 208 ? 0.541 12.799 -0.627 1.00 92.19 208 LYS A N 1
ATOM 1688 C CA . LYS A 1 208 ? -0.530 12.645 -1.616 1.00 92.19 208 LYS A CA 1
ATOM 1689 C C . LYS A 1 208 ? -0.677 11.178 -2.001 1.00 92.19 208 LYS A C 1
ATOM 1691 O O . LYS A 1 208 ? 0.312 10.493 -2.271 1.00 92.19 208 LYS A O 1
ATOM 1696 N N . PHE A 1 209 ? -1.916 10.710 -2.022 1.00 93.69 209 PHE A N 1
ATOM 1697 C CA . PHE A 1 209 ? -2.275 9.306 -2.191 1.00 93.69 209 PHE A CA 1
ATOM 1698 C C . PHE A 1 209 ? -3.127 9.119 -3.438 1.00 93.69 209 PHE A C 1
ATOM 1700 O O . PHE A 1 209 ? -3.810 10.045 -3.870 1.00 93.69 209 PHE A O 1
ATOM 1707 N N . ALA A 1 210 ? -3.101 7.919 -4.002 1.00 93.06 210 ALA A N 1
ATOM 1708 C CA . ALA A 1 210 ? -4.005 7.485 -5.053 1.00 93.06 210 ALA A CA 1
ATOM 1709 C C . ALA A 1 210 ? -4.826 6.298 -4.550 1.00 93.06 210 ALA A C 1
ATOM 1711 O O . ALA A 1 210 ? -4.281 5.350 -3.985 1.00 93.06 210 ALA A O 1
ATOM 1712 N N . ARG A 1 211 ? -6.141 6.336 -4.765 1.00 90.44 211 ARG A N 1
ATOM 1713 C CA . ARG A 1 211 ? -7.021 5.185 -4.580 1.00 90.44 211 ARG A CA 1
ATOM 1714 C C . ARG A 1 211 ? -7.560 4.724 -5.926 1.00 90.44 211 ARG A C 1
ATOM 1716 O O . ARG A 1 211 ? -8.167 5.501 -6.662 1.00 90.44 211 ARG A O 1
ATOM 1723 N N . LYS A 1 212 ? -7.321 3.454 -6.244 1.00 88.25 212 LYS A N 1
ATOM 1724 C CA . LYS A 1 212 ? -7.907 2.761 -7.395 1.00 88.25 212 LYS A CA 1
ATOM 1725 C C . LYS A 1 212 ? -9.251 2.182 -6.962 1.00 88.25 212 LYS A C 1
ATOM 1727 O O . LYS A 1 212 ? -9.308 1.435 -5.991 1.00 88.25 212 LYS A O 1
ATOM 1732 N N . ILE A 1 213 ? -10.309 2.577 -7.654 1.00 85.94 213 ILE A N 1
ATOM 1733 C CA . ILE A 1 213 ? -11.718 2.382 -7.319 1.00 85.94 213 ILE A CA 1
ATOM 1734 C C . ILE A 1 213 ? -12.291 1.324 -8.254 1.00 85.94 213 ILE A C 1
ATOM 1736 O O . ILE A 1 213 ? -12.307 1.508 -9.474 1.00 85.94 213 ILE A O 1
ATOM 1740 N N . PHE A 1 214 ? -12.808 0.244 -7.682 1.00 76.69 214 PHE A N 1
ATOM 1741 C CA . PHE A 1 214 ? -13.432 -0.846 -8.424 1.00 76.69 214 PHE A CA 1
ATOM 1742 C C . PHE A 1 214 ? -14.942 -0.821 -8.163 1.00 76.69 214 PHE A C 1
ATOM 1744 O O . PHE A 1 214 ? -15.390 -1.181 -7.074 1.00 76.69 214 PHE A O 1
ATOM 1751 N N . ARG A 1 215 ? -15.721 -0.356 -9.147 1.00 64.31 215 ARG A N 1
ATOM 1752 C CA . ARG A 1 215 ? -17.194 -0.304 -9.082 1.00 64.31 215 ARG A CA 1
ATOM 1753 C C . ARG A 1 215 ? -17.807 -1.618 -9.609 1.00 64.31 215 ARG A C 1
ATOM 1755 O O . ARG A 1 215 ? -17.141 -2.379 -10.307 1.00 64.31 215 ARG A O 1
ATOM 1762 N N . ASP A 1 216 ? -19.070 -1.881 -9.274 1.00 55.25 216 ASP A N 1
ATOM 1763 C CA . ASP A 1 216 ? -19.944 -2.846 -9.969 1.00 55.25 216 ASP A CA 1
ATOM 1764 C C . ASP A 1 216 ? -19.516 -4.330 -9.976 1.00 55.25 216 ASP A C 1
ATOM 1766 O O . ASP A 1 216 ? -19.424 -4.973 -11.021 1.00 55.25 216 ASP A O 1
ATOM 1770 N N . GLY A 1 217 ? -19.289 -4.939 -8.807 1.00 47.56 217 GLY A N 1
ATOM 1771 C CA . GLY A 1 217 ? -19.188 -6.407 -8.711 1.00 47.56 217 GLY A CA 1
ATOM 1772 C C . GLY A 1 217 ? -17.927 -7.031 -9.334 1.00 47.56 217 GLY A C 1
ATOM 1773 O O . GLY A 1 217 ? -17.803 -8.256 -9.384 1.00 47.56 217 GLY A O 1
ATOM 1774 N N . LEU A 1 218 ? -16.941 -6.219 -9.730 1.00 53.56 218 LEU A N 1
ATOM 1775 C CA . LEU A 1 218 ? -15.618 -6.634 -10.224 1.00 53.56 218 LEU A CA 1
ATOM 1776 C C . LEU A 1 218 ? -14.677 -7.158 -9.116 1.00 53.56 218 LEU A C 1
ATOM 1778 O O . LEU A 1 218 ? -13.453 -7.085 -9.241 1.00 53.56 218 LEU A O 1
ATOM 1782 N N . ALA A 1 219 ? -15.230 -7.758 -8.056 1.00 53.47 219 ALA A N 1
ATOM 1783 C CA . ALA A 1 219 ? -14.491 -8.268 -6.896 1.00 53.47 219 ALA A CA 1
ATOM 1784 C C . ALA A 1 219 ? -13.365 -9.248 -7.276 1.00 53.47 219 ALA A C 1
ATOM 1786 O O . ALA A 1 219 ? -12.351 -9.331 -6.593 1.00 53.47 219 ALA A O 1
ATOM 1787 N N . ARG A 1 220 ? -13.511 -9.980 -8.393 1.00 53.66 220 ARG A N 1
ATOM 1788 C CA . ARG A 1 220 ? -12.461 -10.877 -8.907 1.00 53.66 220 ARG A CA 1
ATOM 1789 C C . ARG A 1 220 ? -11.245 -10.117 -9.436 1.00 53.66 220 ARG A C 1
ATOM 1791 O O . ARG A 1 220 ? -10.124 -10.530 -9.161 1.00 53.66 220 ARG A O 1
ATOM 1798 N N . ALA A 1 221 ? -11.454 -9.041 -10.196 1.00 57.09 221 ALA A N 1
ATOM 1799 C CA . ALA A 1 221 ? -10.361 -8.254 -10.764 1.00 57.09 221 ALA A CA 1
ATOM 1800 C C . ALA A 1 221 ? -9.607 -7.507 -9.658 1.00 57.09 221 ALA A C 1
ATOM 1802 O O . ALA A 1 221 ? -8.379 -7.539 -9.617 1.00 57.09 221 ALA A O 1
ATOM 1803 N N . SER A 1 222 ? -10.349 -6.927 -8.712 1.00 61.94 222 SER A N 1
ATOM 1804 C CA . SER A 1 222 ? -9.768 -6.210 -7.584 1.00 61.94 222 SER A CA 1
ATOM 1805 C C . SER A 1 222 ? -9.031 -7.131 -6.605 1.00 61.94 222 SER A C 1
ATOM 1807 O O . SER A 1 222 ? -7.915 -6.819 -6.192 1.00 61.94 222 SER A O 1
ATOM 1809 N N . ALA A 1 223 ? -9.589 -8.308 -6.298 1.00 61.81 223 ALA A N 1
ATOM 1810 C CA . ALA A 1 223 ? -8.922 -9.310 -5.470 1.00 61.81 223 ALA A CA 1
ATOM 1811 C C . ALA A 1 223 ? -7.680 -9.894 -6.156 1.00 61.81 223 ALA A C 1
ATOM 1813 O O . ALA A 1 223 ? -6.677 -10.122 -5.485 1.00 61.81 223 ALA A O 1
ATOM 1814 N N . LYS A 1 224 ? -7.723 -10.113 -7.480 1.00 65.12 224 LYS A N 1
ATOM 1815 C CA . LYS A 1 224 ? -6.563 -10.579 -8.253 1.00 65.12 224 LYS A CA 1
ATOM 1816 C C . LYS A 1 224 ? -5.432 -9.552 -8.216 1.00 65.12 224 LYS A C 1
ATOM 1818 O O . LYS A 1 224 ? -4.302 -9.910 -7.902 1.00 65.12 224 LYS A O 1
ATOM 1823 N N . GLU A 1 225 ? -5.732 -8.285 -8.492 1.00 72.44 225 GLU A N 1
ATOM 1824 C CA . GLU A 1 225 ? -4.723 -7.224 -8.468 1.00 72.44 225 GLU A CA 1
ATOM 1825 C C . GLU A 1 225 ? -4.133 -7.033 -7.068 1.00 72.44 225 GLU A C 1
ATOM 1827 O O . GLU A 1 225 ? -2.913 -6.987 -6.914 1.00 72.44 225 GLU A O 1
ATOM 1832 N N . TRP A 1 226 ? -4.978 -7.007 -6.035 1.00 74.25 226 TRP A N 1
ATOM 1833 C CA . TRP A 1 226 ? -4.518 -6.931 -4.652 1.00 74.25 226 TRP A CA 1
ATOM 1834 C C . TRP A 1 226 ? -3.657 -8.135 -4.250 1.00 74.25 226 TRP A C 1
ATOM 1836 O O . TRP A 1 226 ? -2.620 -7.962 -3.614 1.00 74.25 226 TRP A O 1
ATOM 1846 N N . TYR A 1 227 ? -4.038 -9.351 -4.650 1.00 68.31 227 TYR A N 1
ATOM 1847 C CA . TYR A 1 227 ? -3.245 -10.557 -4.405 1.00 68.31 227 TYR A CA 1
ATOM 1848 C C . TYR A 1 227 ? -1.857 -10.463 -5.048 1.00 68.31 227 TYR A C 1
ATOM 1850 O O . TYR A 1 227 ? -0.851 -10.711 -4.386 1.00 68.31 227 TYR A O 1
ATOM 1858 N N . ASN A 1 228 ? -1.794 -10.044 -6.313 1.00 70.25 228 ASN A N 1
ATOM 1859 C CA . ASN A 1 228 ? -0.538 -9.873 -7.039 1.00 70.25 228 ASN A CA 1
ATOM 1860 C C . ASN A 1 228 ? 0.367 -8.833 -6.368 1.00 70.25 228 ASN A C 1
ATOM 1862 O O . ASN A 1 228 ? 1.554 -9.083 -6.155 1.00 70.25 228 ASN A O 1
ATOM 1866 N N . LEU A 1 229 ? -0.212 -7.697 -5.976 1.00 71.44 229 LEU A N 1
ATOM 1867 C CA . LEU A 1 229 ? 0.471 -6.652 -5.222 1.00 71.44 229 LEU A CA 1
ATOM 1868 C C . LEU A 1 229 ? 0.982 -7.160 -3.868 1.00 71.44 229 LEU A C 1
ATOM 1870 O O . LEU A 1 229 ? 2.128 -6.899 -3.518 1.00 71.44 229 LEU A O 1
ATOM 1874 N N . GLN A 1 230 ? 0.195 -7.940 -3.124 1.00 68.12 230 GLN A N 1
ATOM 1875 C CA . GLN A 1 230 ? 0.667 -8.546 -1.877 1.00 68.12 230 GLN A CA 1
ATOM 1876 C C . GLN A 1 230 ? 1.826 -9.521 -2.095 1.00 68.12 230 GLN A C 1
ATOM 1878 O O . GLN A 1 230 ? 2.749 -9.549 -1.282 1.00 68.12 230 GLN A O 1
ATOM 1883 N N . CYS A 1 231 ? 1.781 -10.337 -3.151 1.00 63.81 231 CYS A N 1
ATOM 1884 C CA . CYS A 1 231 ? 2.874 -11.246 -3.492 1.00 63.81 231 CYS A CA 1
ATOM 1885 C C . CYS A 1 231 ? 4.165 -10.477 -3.794 1.00 63.81 231 CYS A C 1
ATOM 1887 O O . CYS A 1 231 ? 5.226 -10.887 -3.336 1.00 63.81 231 CYS A O 1
ATOM 1889 N N . LEU A 1 232 ? 4.073 -9.339 -4.488 1.00 66.50 232 LEU A N 1
ATOM 1890 C CA . LEU A 1 232 ? 5.203 -8.431 -4.696 1.00 66.50 232 LEU A CA 1
ATOM 1891 C C . LEU A 1 232 ? 5.717 -7.887 -3.351 1.00 66.50 232 LEU A C 1
ATOM 1893 O O . LEU A 1 232 ? 6.877 -8.101 -3.016 1.00 66.50 232 LEU A O 1
ATOM 1897 N N . PHE A 1 233 ? 4.837 -7.300 -2.531 1.00 61.53 233 PHE A N 1
ATOM 1898 C CA . PHE A 1 233 ? 5.195 -6.643 -1.263 1.00 61.53 233 PHE A CA 1
ATOM 1899 C C . PHE A 1 233 ? 5.777 -7.567 -0.196 1.00 61.53 233 PHE A C 1
ATOM 1901 O O . PHE A 1 233 ? 6.679 -7.181 0.543 1.00 61.53 233 PHE A O 1
ATOM 1908 N N . LYS A 1 234 ? 5.259 -8.793 -0.085 1.00 56.81 234 LYS A N 1
ATOM 1909 C CA . LYS A 1 234 ? 5.738 -9.772 0.903 1.00 56.81 234 LYS A CA 1
ATOM 1910 C C . LYS A 1 234 ? 7.104 -10.343 0.533 1.00 56.81 234 LYS A C 1
ATOM 1912 O O . LYS A 1 234 ? 7.825 -10.800 1.418 1.00 56.81 234 LYS A O 1
ATOM 1917 N N . SER A 1 235 ? 7.440 -10.350 -0.755 1.00 49.94 235 SER A N 1
ATOM 1918 C CA . SER A 1 235 ? 8.641 -11.001 -1.270 1.00 49.94 235 SER A CA 1
ATOM 1919 C C . SER A 1 235 ? 9.778 -10.021 -1.548 1.00 49.94 235 SER A C 1
ATOM 1921 O O . SER A 1 235 ? 10.922 -10.357 -1.240 1.00 49.94 235 SER A O 1
ATOM 1923 N N . VAL A 1 236 ? 9.498 -8.833 -2.104 1.00 61.56 236 VAL A N 1
ATOM 1924 C CA . VAL A 1 236 ? 10.525 -7.848 -2.469 1.00 61.56 236 VAL A CA 1
ATOM 1925 C C . VAL A 1 236 ? 9.998 -6.409 -2.398 1.00 61.56 236 VAL A C 1
ATOM 1927 O O . VAL A 1 236 ? 9.040 -6.056 -3.078 1.00 61.56 236 VAL A O 1
ATOM 1930 N N . ASP A 1 237 ? 10.680 -5.557 -1.632 1.00 67.81 237 ASP A N 1
ATOM 1931 C CA . ASP A 1 237 ? 10.517 -4.102 -1.698 1.00 67.81 237 ASP A CA 1
ATOM 1932 C C . ASP A 1 237 ? 11.548 -3.530 -2.684 1.00 67.81 237 ASP A C 1
ATOM 1934 O O . ASP A 1 237 ? 12.754 -3.729 -2.511 1.00 67.81 237 ASP A O 1
ATOM 1938 N N . HIS A 1 238 ? 11.080 -2.887 -3.757 1.00 84.50 238 HIS A N 1
ATOM 1939 C CA . HIS A 1 238 ? 11.939 -2.350 -4.811 1.00 84.50 238 HIS A CA 1
ATOM 1940 C C . HIS A 1 238 ? 11.460 -0.967 -5.251 1.00 84.50 238 HIS A C 1
ATOM 1942 O O . HIS A 1 238 ? 10.316 -0.793 -5.661 1.00 84.50 238 HIS A O 1
ATOM 1948 N N . GLN A 1 239 ? 12.375 0.004 -5.263 1.00 90.38 239 GLN A N 1
ATOM 1949 C CA . GLN A 1 239 ? 12.086 1.418 -5.525 1.00 90.38 239 GLN A CA 1
ATOM 1950 C C . GLN A 1 239 ? 11.342 1.674 -6.851 1.00 90.38 239 GLN A C 1
ATOM 1952 O O . GLN A 1 239 ? 10.523 2.587 -6.929 1.00 90.38 239 GLN A O 1
ATOM 1957 N N . HIS A 1 240 ? 11.609 0.862 -7.879 1.00 94.19 240 HIS A N 1
ATOM 1958 C CA . HIS A 1 240 ? 11.002 0.964 -9.214 1.00 94.19 240 HIS A CA 1
ATOM 1959 C C . HIS A 1 240 ? 9.762 0.072 -9.426 1.00 94.19 240 HIS A C 1
ATOM 1961 O O . HIS A 1 240 ? 9.339 -0.123 -10.565 1.00 94.19 240 HIS A O 1
ATOM 1967 N N . LEU A 1 241 ? 9.175 -0.480 -8.362 1.00 91.19 241 LEU A N 1
ATOM 1968 C CA . LEU A 1 241 ? 7.877 -1.161 -8.388 1.00 91.19 241 LEU A CA 1
ATOM 1969 C C . LEU A 1 241 ? 6.876 -0.348 -7.558 1.00 91.19 241 LEU A C 1
ATOM 1971 O O . LEU A 1 241 ? 7.201 0.124 -6.470 1.00 91.19 241 LEU A O 1
ATOM 1975 N N . MET A 1 242 ? 5.668 -0.136 -8.083 1.00 89.62 242 MET A N 1
ATOM 1976 C CA . MET A 1 242 ? 4.669 0.716 -7.440 1.00 89.62 242 MET A CA 1
ATOM 1977 C C . MET A 1 242 ? 4.149 0.083 -6.145 1.00 89.62 242 MET A C 1
ATOM 1979 O O . MET A 1 242 ? 3.623 -1.037 -6.197 1.00 89.62 242 MET A O 1
ATOM 1983 N N . PRO A 1 243 ? 4.224 0.788 -4.999 1.00 83.38 243 PRO A N 1
ATOM 1984 C CA . PRO A 1 243 ? 3.814 0.211 -3.747 1.00 83.38 243 PRO A CA 1
ATOM 1985 C C . PRO A 1 243 ? 2.306 0.085 -3.572 1.00 83.38 243 PRO A C 1
ATOM 1987 O O . PRO A 1 243 ? 1.540 0.965 -3.969 1.00 83.38 243 PRO A O 1
ATOM 1990 N N . ALA A 1 244 ? 1.881 -1.001 -2.925 1.00 82.44 244 ALA A N 1
ATOM 1991 C CA . ALA A 1 244 ? 0.531 -1.141 -2.398 1.00 82.44 244 ALA A CA 1
ATOM 1992 C C . ALA A 1 244 ? 0.561 -0.787 -0.913 1.00 82.44 244 ALA A C 1
ATOM 1994 O O . ALA A 1 244 ? 1.081 -1.539 -0.093 1.00 82.44 244 ALA A O 1
ATOM 1995 N N . LEU A 1 245 ? 0.022 0.379 -0.571 1.00 86.31 245 LEU A N 1
ATOM 1996 C CA . LEU A 1 245 ? -0.002 0.867 0.805 1.00 86.31 245 LEU A CA 1
ATOM 1997 C C . LEU A 1 245 ? -1.126 0.212 1.619 1.00 86.31 245 LEU A C 1
ATOM 1999 O O . LEU A 1 245 ? -1.056 0.162 2.842 1.00 86.31 245 LEU A O 1
ATOM 2003 N N . GLY A 1 246 ? -2.166 -0.286 0.952 1.00 84.62 246 GLY A N 1
ATOM 2004 C CA . GLY A 1 246 ? -3.241 -1.045 1.579 1.00 84.62 246 GLY A CA 1
ATOM 2005 C C . GLY A 1 246 ? -4.398 -1.322 0.631 1.00 84.62 246 GLY A C 1
ATOM 2006 O O . GLY A 1 246 ? -4.447 -0.795 -0.478 1.00 84.62 246 GLY A O 1
ATOM 2007 N N . ALA A 1 247 ? -5.353 -2.125 1.086 1.00 83.50 247 ALA A N 1
ATOM 2008 C CA . ALA A 1 247 ? -6.637 -2.295 0.420 1.00 83.50 247 ALA A CA 1
ATOM 2009 C C . ALA A 1 247 ? -7.770 -2.248 1.437 1.00 83.50 247 ALA A C 1
ATOM 2011 O O . ALA A 1 247 ? -7.613 -2.679 2.582 1.00 83.50 247 ALA A O 1
ATOM 2012 N N . TYR A 1 248 ? -8.917 -1.720 1.025 1.00 82.56 248 TYR A N 1
ATOM 2013 C CA . TYR A 1 248 ? -10.076 -1.641 1.897 1.00 82.56 248 TYR A CA 1
ATOM 2014 C C . TYR A 1 248 ? -11.396 -1.622 1.131 1.00 82.56 248 TYR A C 1
ATOM 2016 O O . TYR A 1 248 ? -11.482 -1.134 0.006 1.00 82.56 248 TYR A O 1
ATOM 2024 N N . TRP A 1 249 ? -12.436 -2.132 1.777 1.00 80.44 249 TRP A N 1
ATOM 2025 C CA . TRP A 1 249 ? -13.823 -1.883 1.416 1.00 80.44 249 TRP A CA 1
ATOM 2026 C C . TRP A 1 249 ? -14.294 -0.617 2.111 1.00 80.44 249 TRP A C 1
ATOM 2028 O O . TRP A 1 249 ? -14.071 -0.468 3.309 1.00 80.44 249 TRP A O 1
ATOM 2038 N N . HIS A 1 250 ? -14.971 0.271 1.392 1.00 82.75 250 HIS A N 1
ATOM 2039 C CA . HIS A 1 250 ? -15.750 1.350 1.997 1.00 82.75 250 HIS A CA 1
ATOM 2040 C C . HIS A 1 250 ? -17.194 1.216 1.536 1.00 82.75 250 HIS A C 1
ATOM 2042 O O . HIS A 1 250 ? -17.519 1.476 0.379 1.00 82.75 250 HIS A O 1
ATOM 2048 N N . GLY A 1 251 ? -18.044 0.717 2.434 1.00 77.88 251 GLY A N 1
ATOM 2049 C CA . GLY A 1 251 ? -19.347 0.190 2.041 1.00 77.88 251 GLY A CA 1
ATOM 2050 C C . GLY A 1 251 ? -19.197 -1.025 1.125 1.00 77.88 251 GLY A C 1
ATOM 2051 O O . GLY A 1 251 ? -18.596 -2.023 1.510 1.00 77.88 251 GLY A O 1
ATOM 2052 N N . ASP A 1 252 ? -19.755 -0.934 -0.075 1.00 74.88 252 ASP A N 1
ATOM 2053 C CA . ASP A 1 252 ? -19.761 -1.959 -1.123 1.00 74.88 252 ASP A CA 1
ATOM 2054 C C . ASP A 1 252 ? -18.712 -1.720 -2.225 1.00 74.88 252 ASP A C 1
ATOM 2056 O O . ASP A 1 252 ? -18.652 -2.470 -3.200 1.00 74.88 252 ASP A O 1
ATOM 2060 N N . ILE A 1 253 ? -17.864 -0.698 -2.071 1.00 76.75 253 ILE A N 1
ATOM 2061 C CA . ILE A 1 253 ? -16.839 -0.328 -3.051 1.00 76.75 253 ILE A CA 1
ATOM 2062 C C . ILE A 1 253 ? -15.461 -0.757 -2.542 1.00 76.75 253 ILE A C 1
ATOM 2064 O O . ILE A 1 253 ? -15.113 -0.517 -1.384 1.00 76.75 253 ILE A O 1
ATOM 2068 N N . PHE A 1 254 ? -14.662 -1.374 -3.415 1.00 80.00 254 PHE A N 1
ATOM 2069 C CA . PHE A 1 254 ? -13.299 -1.798 -3.096 1.00 80.00 254 PHE A CA 1
ATOM 2070 C C . PHE A 1 254 ? -12.264 -0.790 -3.590 1.00 80.00 254 PHE A C 1
ATOM 2072 O O . PHE A 1 254 ? -12.333 -0.315 -4.729 1.00 80.00 254 PHE A O 1
ATOM 2079 N N . PHE A 1 255 ? -11.267 -0.531 -2.748 1.00 85.56 255 PHE A N 1
ATOM 2080 C CA . PHE A 1 255 ? -10.188 0.409 -3.003 1.00 85.56 255 PHE A CA 1
ATOM 2081 C C . PHE A 1 255 ? -8.825 -0.249 -2.804 1.00 85.56 255 PHE A C 1
ATOM 2083 O O . PHE A 1 255 ? -8.603 -0.958 -1.821 1.00 85.56 255 PHE A O 1
ATOM 2090 N N . ILE A 1 256 ? -7.887 0.056 -3.701 1.00 86.69 256 ILE A N 1
ATOM 2091 C CA . ILE A 1 256 ? -6.452 -0.175 -3.488 1.00 86.69 256 ILE A CA 1
ATOM 2092 C C . ILE A 1 256 ? -5.789 1.184 -3.283 1.00 86.69 256 ILE A C 1
ATOM 2094 O O . ILE A 1 256 ? -5.950 2.080 -4.111 1.00 86.69 256 ILE A O 1
ATOM 2098 N N . LEU A 1 257 ? -5.065 1.331 -2.177 1.00 90.25 257 LEU A N 1
ATOM 2099 C CA . LEU A 1 257 ? -4.353 2.539 -1.786 1.00 90.25 257 LEU A CA 1
ATOM 2100 C C . LEU A 1 257 ? -2.890 2.463 -2.224 1.00 90.25 257 LEU A C 1
ATOM 2102 O O . LEU A 1 257 ? -2.190 1.492 -1.933 1.00 90.25 257 LEU A O 1
ATOM 2106 N N . GLN A 1 258 ? -2.422 3.515 -2.882 1.00 91.69 258 GLN A N 1
ATOM 2107 C CA . GLN A 1 258 ? -1.055 3.670 -3.365 1.00 91.69 258 GLN A CA 1
ATOM 2108 C C . GLN A 1 258 ? -0.581 5.109 -3.129 1.00 91.69 258 GLN A C 1
ATOM 2110 O O . GLN A 1 258 ? -1.369 5.999 -2.796 1.00 91.69 258 GLN A O 1
ATOM 2115 N N . GLU A 1 259 ? 0.712 5.357 -3.297 1.00 91.88 259 GLU A N 1
ATOM 2116 C CA . GLU A 1 259 ? 1.216 6.729 -3.396 1.00 91.88 259 GLU A CA 1
ATOM 2117 C C . GLU A 1 259 ? 0.703 7.392 -4.685 1.00 91.88 259 GLU A C 1
ATOM 2119 O O . GLU A 1 259 ? 0.467 6.723 -5.692 1.00 91.88 259 GLU A O 1
ATOM 2124 N N . ALA A 1 260 ? 0.482 8.706 -4.673 1.00 93.38 260 ALA A N 1
ATOM 2125 C CA . ALA A 1 260 ? 0.064 9.397 -5.886 1.00 93.38 260 ALA A CA 1
ATOM 2126 C C . ALA A 1 260 ? 1.240 9.603 -6.841 1.00 93.38 260 ALA A C 1
ATOM 2128 O O . ALA A 1 260 ? 2.277 10.139 -6.456 1.00 93.38 260 ALA A O 1
ATOM 2129 N N . ALA A 1 261 ? 1.035 9.247 -8.107 1.00 92.69 261 ALA A N 1
ATOM 2130 C CA . ALA A 1 261 ? 1.952 9.599 -9.179 1.00 92.69 261 ALA A CA 1
ATOM 2131 C C . ALA A 1 261 ? 1.717 11.028 -9.669 1.00 92.69 261 ALA A C 1
ATOM 2133 O O . ALA A 1 261 ? 0.573 11.476 -9.822 1.00 92.69 261 ALA A O 1
ATOM 2134 N N . ASP A 1 262 ? 2.812 11.715 -9.983 1.00 90.56 262 ASP A N 1
ATOM 2135 C CA . ASP A 1 262 ? 2.778 13.031 -10.607 1.00 90.56 262 ASP A CA 1
ATOM 2136 C C . ASP A 1 262 ? 2.201 12.897 -12.025 1.00 90.56 262 ASP A C 1
ATOM 2138 O O . ASP A 1 262 ? 1.218 13.563 -12.374 1.00 90.56 262 ASP A O 1
ATOM 2142 N N . PHE A 1 263 ? 2.756 11.958 -12.802 1.00 90.19 263 PHE A N 1
ATOM 2143 C CA . PHE A 1 263 ? 2.413 11.679 -14.201 1.00 90.19 263 PHE A CA 1
ATOM 2144 C C . PHE A 1 263 ? 2.659 10.204 -14.549 1.00 90.19 263 PHE A C 1
ATOM 2146 O O . PHE A 1 263 ? 3.441 9.531 -13.878 1.00 90.19 263 PHE A O 1
ATOM 2153 N N . SER A 1 264 ? 2.057 9.702 -15.630 1.00 93.12 264 SER A N 1
ATOM 2154 C CA . SER A 1 264 ? 2.552 8.479 -16.279 1.00 93.12 264 SER A CA 1
ATOM 2155 C C . SER A 1 264 ? 3.709 8.801 -17.234 1.00 93.12 264 SER A C 1
ATOM 2157 O O . SER A 1 264 ? 3.865 9.937 -17.693 1.00 93.12 264 SER A O 1
ATOM 2159 N N . LEU A 1 265 ? 4.506 7.802 -17.608 1.00 94.62 265 LEU A N 1
ATOM 2160 C CA . LEU A 1 265 ? 5.541 7.957 -18.627 1.00 94.62 265 LEU A CA 1
ATOM 2161 C C . LEU A 1 265 ? 4.918 8.307 -19.985 1.00 94.62 265 LEU A C 1
ATOM 2163 O O . LEU A 1 265 ? 5.517 9.030 -20.774 1.00 94.62 265 LEU A O 1
ATOM 2167 N N . HIS A 1 266 ? 3.691 7.856 -20.256 1.00 91.94 266 HIS A N 1
ATOM 2168 C CA . HIS A 1 266 ? 2.937 8.283 -21.438 1.00 91.94 266 HIS A CA 1
ATOM 2169 C C . HIS A 1 266 ? 2.676 9.793 -21.453 1.00 91.94 266 HIS A C 1
ATOM 2171 O O . HIS A 1 266 ? 2.831 10.423 -22.500 1.00 91.94 266 HIS A O 1
ATOM 2177 N N . ASP A 1 267 ? 2.327 10.377 -20.307 1.00 91.69 267 ASP A N 1
ATOM 2178 C CA . ASP A 1 267 ? 2.119 11.823 -20.177 1.00 91.69 267 ASP A CA 1
ATOM 2179 C C . ASP A 1 267 ? 3.442 12.588 -20.303 1.00 91.69 267 ASP A C 1
ATOM 2181 O O . ASP A 1 267 ? 3.508 13.608 -20.993 1.00 91.69 267 ASP A O 1
ATOM 2185 N N . TYR A 1 268 ? 4.519 12.050 -19.724 1.00 92.62 268 TYR A N 1
ATOM 2186 C CA . TYR A 1 268 ? 5.875 12.582 -19.879 1.00 92.62 268 TYR A CA 1
ATOM 2187 C C . TYR A 1 268 ? 6.313 12.630 -21.349 1.00 92.62 268 TYR A C 1
ATOM 2189 O O . TYR A 1 268 ? 6.769 13.666 -21.839 1.00 92.62 268 TYR A O 1
ATOM 2197 N N . LEU A 1 269 ? 6.104 11.537 -22.090 1.00 90.69 269 LEU A N 1
ATOM 2198 C CA . LEU A 1 269 ? 6.408 11.452 -23.523 1.00 90.69 269 LEU A CA 1
ATOM 2199 C C . LEU A 1 269 ? 5.556 12.414 -24.369 1.00 90.69 269 LEU A C 1
ATOM 2201 O O . LEU A 1 269 ? 5.955 12.760 -25.478 1.00 90.69 269 LEU A O 1
ATOM 2205 N N . LYS A 1 270 ? 4.402 12.862 -23.859 1.00 88.75 270 LYS A N 1
ATOM 2206 C CA . LYS A 1 270 ? 3.540 13.877 -24.489 1.00 88.75 270 LYS A CA 1
ATOM 2207 C C . LYS A 1 270 ? 3.911 15.320 -24.143 1.00 88.75 270 LYS A C 1
ATOM 2209 O O . LYS A 1 270 ? 3.267 16.229 -24.659 1.00 88.75 270 LYS A O 1
ATOM 2214 N N . GLY A 1 271 ? 4.907 15.550 -23.288 1.00 87.38 271 GLY A N 1
ATOM 2215 C CA . GLY A 1 271 ? 5.320 16.904 -22.914 1.00 87.38 271 GLY A CA 1
ATOM 2216 C C . GLY A 1 271 ? 5.008 17.317 -21.481 1.00 87.38 271 GLY A C 1
ATOM 2217 O O . GLY A 1 271 ? 5.393 18.423 -21.114 1.00 87.38 271 GLY A O 1
ATOM 2218 N N . GLN A 1 272 ? 4.368 16.478 -20.663 1.00 87.94 272 GLN A N 1
ATOM 2219 C CA . GLN A 1 272 ? 4.058 16.833 -19.273 1.00 87.94 272 GLN A CA 1
ATOM 2220 C C . GLN A 1 272 ? 5.252 16.601 -18.329 1.00 87.94 272 GLN A C 1
ATOM 2222 O O . GLN A 1 272 ? 6.120 15.769 -18.589 1.00 87.94 272 GLN A O 1
ATOM 2227 N N . GLY A 1 273 ? 5.293 17.338 -17.216 1.00 85.75 273 GLY A N 1
ATOM 2228 C CA . GLY A 1 273 ? 6.325 17.201 -16.184 1.00 85.75 273 GLY A CA 1
ATOM 2229 C C . GLY A 1 273 ? 7.711 17.734 -16.575 1.00 85.75 273 GLY A C 1
ATOM 2230 O O . GLY A 1 273 ? 7.992 18.043 -17.740 1.00 85.75 273 GLY A O 1
ATOM 2231 N N . THR A 1 274 ? 8.590 17.835 -15.576 1.00 85.94 274 THR A N 1
ATOM 2232 C CA . THR A 1 274 ? 9.984 18.272 -15.737 1.00 85.94 274 THR A CA 1
ATOM 2233 C C . THR A 1 274 ? 10.771 17.286 -16.598 1.00 85.94 274 THR A C 1
ATOM 2235 O O . THR A 1 274 ? 10.512 16.085 -16.583 1.00 85.94 274 THR A O 1
ATOM 2238 N N . VAL A 1 275 ? 11.698 17.794 -17.412 1.00 87.69 275 VAL A N 1
ATOM 2239 C CA . VAL A 1 275 ? 12.595 16.953 -18.217 1.00 87.69 275 VAL A CA 1
ATOM 2240 C C . VAL A 1 275 ? 13.664 16.384 -17.291 1.00 87.69 275 VAL A C 1
ATOM 2242 O O . VAL A 1 275 ? 14.242 17.123 -16.498 1.00 87.69 275 VAL A O 1
ATOM 2245 N N . PHE A 1 276 ? 13.907 15.078 -17.375 1.00 90.38 276 PHE A N 1
ATOM 2246 C CA . PHE A 1 276 ? 15.015 14.465 -16.653 1.00 90.38 276 PHE A CA 1
ATOM 2247 C C . PHE A 1 276 ? 16.344 14.884 -17.275 1.00 90.38 276 PHE A C 1
ATOM 2249 O O . PHE A 1 276 ? 16.492 14.856 -18.498 1.00 90.38 276 PHE A O 1
ATOM 2256 N N . GLU A 1 277 ? 17.326 15.192 -16.430 1.00 90.81 277 GLU A N 1
ATOM 2257 C CA . GLU A 1 277 ? 18.712 15.239 -16.884 1.00 90.81 277 GLU A CA 1
ATOM 2258 C C . GLU A 1 277 ? 19.129 13.855 -17.416 1.00 90.81 277 GLU A C 1
ATOM 2260 O O . GLU A 1 277 ? 18.684 12.840 -16.866 1.00 90.81 277 GLU A O 1
ATOM 2265 N N . PRO A 1 278 ? 19.971 13.770 -18.465 1.00 90.25 278 PRO A N 1
ATOM 2266 C CA . PRO A 1 278 ? 20.245 12.507 -19.160 1.00 90.25 278 PRO A CA 1
ATOM 2267 C C . PRO A 1 278 ? 20.743 11.391 -18.239 1.00 90.25 278 PRO A C 1
ATOM 2269 O O . PRO A 1 278 ? 20.292 10.252 -18.323 1.00 90.25 278 PRO A O 1
ATOM 2272 N N . GLU A 1 279 ? 21.660 11.720 -17.333 1.00 90.38 279 GLU A N 1
ATOM 2273 C CA . GLU A 1 279 ? 22.224 10.762 -16.382 1.00 90.38 279 GLU A CA 1
ATOM 2274 C C . GLU A 1 279 ? 21.143 10.183 -15.461 1.00 90.38 279 GLU A C 1
ATOM 2276 O O . GLU A 1 279 ? 21.029 8.960 -15.338 1.00 90.38 279 GLU A O 1
ATOM 2281 N N . GLU A 1 280 ? 20.295 11.050 -14.903 1.00 92.69 280 GLU A N 1
ATOM 2282 C CA . GLU A 1 280 ? 19.215 10.643 -14.011 1.00 92.69 280 GLU A CA 1
ATOM 2283 C C . GLU A 1 280 ? 18.162 9.836 -14.780 1.00 92.69 280 GLU A C 1
ATOM 2285 O O . GLU A 1 280 ? 17.743 8.782 -14.309 1.00 92.69 280 GLU A O 1
ATOM 2290 N N . LEU A 1 281 ? 17.804 10.228 -16.011 1.00 94.50 281 LEU A N 1
ATOM 2291 C CA . LEU A 1 281 ? 16.902 9.442 -16.861 1.00 94.50 281 LEU A CA 1
ATOM 2292 C C . LEU A 1 281 ? 17.409 8.005 -17.030 1.00 94.50 281 LEU A C 1
ATOM 2294 O O . LEU A 1 281 ? 16.663 7.048 -16.819 1.00 94.50 281 LEU A O 1
ATOM 2298 N N . TRP A 1 282 ? 18.681 7.832 -17.386 1.00 95.06 282 TRP A N 1
ATOM 2299 C CA . TRP A 1 282 ? 19.244 6.505 -17.637 1.00 95.06 282 TRP A CA 1
ATOM 2300 C C . TRP A 1 282 ? 19.512 5.710 -16.359 1.00 95.06 282 TRP A C 1
ATOM 2302 O O . TRP A 1 282 ? 19.449 4.477 -16.381 1.00 95.06 282 TRP A O 1
ATOM 2312 N N . LYS A 1 283 ? 19.703 6.381 -15.220 1.00 94.75 283 LYS A N 1
ATOM 2313 C CA . LYS A 1 283 ? 19.663 5.759 -13.891 1.00 94.75 283 LYS A CA 1
ATOM 2314 C C . LYS A 1 283 ? 18.266 5.219 -13.563 1.00 94.75 283 LYS A C 1
ATOM 2316 O O . LYS A 1 283 ? 18.177 4.089 -13.075 1.00 94.75 283 LYS A O 1
ATOM 2321 N N . GLN A 1 284 ? 17.205 5.962 -13.889 1.00 96.81 284 GLN A N 1
ATOM 2322 C CA . GLN A 1 284 ? 15.812 5.533 -13.725 1.00 96.81 284 GLN A CA 1
ATOM 2323 C C . GLN A 1 284 ? 15.445 4.378 -14.673 1.00 96.81 284 GLN A C 1
ATOM 2325 O O . GLN A 1 284 ? 14.829 3.406 -14.245 1.00 96.81 284 GLN A O 1
ATOM 2330 N N . VAL A 1 285 ? 15.870 4.421 -15.942 1.00 97.44 285 VAL A N 1
ATOM 2331 C CA . VAL A 1 285 ? 15.627 3.340 -16.922 1.00 97.44 285 VAL A CA 1
ATOM 2332 C C . VAL A 1 285 ? 16.354 2.048 -16.538 1.00 97.44 285 VAL A C 1
ATOM 2334 O O . VAL A 1 285 ? 15.771 0.967 -16.621 1.00 97.44 285 VAL A O 1
ATOM 2337 N N . ARG A 1 286 ? 17.598 2.143 -16.049 1.00 96.69 286 ARG A N 1
ATOM 2338 C CA . ARG A 1 286 ? 18.295 1.007 -15.424 1.00 96.69 286 ARG A CA 1
ATOM 2339 C C . ARG A 1 286 ? 17.473 0.446 -14.261 1.00 96.69 286 ARG A C 1
ATOM 2341 O O . ARG A 1 286 ? 17.280 -0.761 -14.181 1.00 96.69 286 ARG A O 1
ATOM 2348 N N . GLY A 1 287 ? 16.961 1.318 -13.397 1.00 95.44 287 GLY A N 1
ATOM 2349 C CA . GLY A 1 287 ? 16.114 0.939 -12.273 1.00 95.44 287 GLY A CA 1
ATOM 2350 C C . GLY A 1 287 ? 14.812 0.235 -12.671 1.00 95.44 287 GLY A C 1
ATOM 2351 O O . GLY A 1 287 ? 14.414 -0.730 -12.021 1.00 95.44 287 GLY A O 1
ATOM 2352 N N . LEU A 1 288 ? 14.183 0.641 -13.779 1.00 97.06 288 LEU A N 1
ATOM 2353 C CA . LEU A 1 288 ? 13.038 -0.074 -14.358 1.00 97.06 288 LEU A CA 1
ATOM 2354 C C . LEU A 1 288 ? 13.414 -1.495 -14.795 1.00 97.06 288 LEU A C 1
ATOM 2356 O O . LEU A 1 288 ? 12.662 -2.430 -14.527 1.00 97.06 288 LEU A O 1
ATOM 2360 N N . ALA A 1 289 ? 14.577 -1.675 -15.426 1.00 96.38 289 ALA A N 1
ATOM 2361 C CA . ALA A 1 289 ? 15.068 -3.001 -15.796 1.00 96.38 289 ALA A CA 1
ATOM 2362 C C . ALA A 1 289 ? 15.360 -3.872 -14.553 1.00 96.38 289 ALA A C 1
ATOM 2364 O O . ALA A 1 289 ? 15.017 -5.052 -14.541 1.00 96.38 289 ALA A O 1
ATOM 2365 N N . GLU A 1 290 ? 15.893 -3.293 -13.470 1.00 94.50 290 GLU A N 1
ATOM 2366 C CA . GLU A 1 290 ? 16.087 -3.981 -12.177 1.00 94.50 290 GLU A CA 1
ATOM 2367 C C . GLU A 1 290 ? 14.753 -4.357 -11.511 1.00 94.50 290 GLU A C 1
ATOM 2369 O O . GLU A 1 290 ? 14.601 -5.471 -11.002 1.00 94.50 290 GLU A O 1
ATOM 2374 N N . GLY A 1 291 ? 13.756 -3.470 -11.572 1.00 92.44 291 GLY A N 1
ATOM 2375 C CA . GLY A 1 291 ? 12.402 -3.740 -11.088 1.00 92.44 291 GLY A CA 1
ATOM 2376 C C . GLY A 1 291 ? 11.727 -4.868 -11.868 1.00 92.44 291 GLY A C 1
ATOM 2377 O O . GLY A 1 291 ? 11.150 -5.776 -11.271 1.00 92.44 291 GLY A O 1
ATOM 2378 N N . LEU A 1 292 ? 11.861 -4.872 -13.197 1.00 92.81 292 LEU A N 1
ATOM 2379 C CA . LEU A 1 292 ? 11.344 -5.949 -14.040 1.00 92.81 292 LEU A CA 1
ATOM 2380 C C . LEU A 1 292 ? 12.071 -7.276 -13.778 1.00 92.81 292 LEU A C 1
ATOM 2382 O O . LEU A 1 292 ? 11.425 -8.316 -13.679 1.00 92.81 292 LEU A O 1
ATOM 2386 N N . HIS A 1 293 ? 13.394 -7.245 -13.598 1.00 91.44 293 HIS A N 1
ATOM 2387 C CA . HIS A 1 293 ? 14.171 -8.425 -13.218 1.00 91.44 293 HIS A CA 1
ATOM 2388 C C . HIS A 1 293 ? 13.705 -8.999 -11.880 1.00 91.44 293 HIS A C 1
ATOM 2390 O O . HIS A 1 293 ? 13.496 -10.204 -11.761 1.00 91.44 293 HIS A O 1
ATOM 2396 N N . THR A 1 294 ? 13.484 -8.128 -10.897 1.00 87.94 294 THR A N 1
ATOM 2397 C CA . THR A 1 294 ? 12.946 -8.493 -9.585 1.00 87.94 294 THR A CA 1
ATOM 2398 C C . THR A 1 294 ? 11.592 -9.186 -9.718 1.00 87.94 294 THR A C 1
ATOM 2400 O O . THR A 1 294 ? 11.390 -10.254 -9.143 1.00 87.94 294 THR A O 1
ATOM 2403 N N . LEU A 1 295 ? 10.684 -8.627 -10.524 1.00 86.25 295 LEU A N 1
ATOM 2404 C CA . LEU A 1 295 ? 9.389 -9.241 -10.814 1.00 86.25 295 LEU A CA 1
ATOM 2405 C C . LEU A 1 295 ? 9.561 -10.617 -11.460 1.00 86.25 295 LEU A C 1
ATOM 2407 O O . LEU A 1 295 ? 8.936 -11.581 -11.026 1.00 86.25 295 LEU A O 1
ATOM 2411 N N . HIS A 1 296 ? 10.437 -10.735 -12.459 1.00 85.38 296 HIS A N 1
ATOM 2412 C CA . HIS A 1 296 ? 10.720 -12.004 -13.129 1.00 85.38 296 HIS A CA 1
ATOM 2413 C C . HIS A 1 296 ? 11.332 -13.043 -12.184 1.00 85.38 296 HIS A C 1
ATOM 2415 O O . HIS A 1 296 ? 11.074 -14.228 -12.365 1.00 85.38 296 HIS A O 1
ATOM 2421 N N . GLN A 1 297 ? 12.084 -12.645 -11.156 1.00 80.88 297 GLN A N 1
ATOM 2422 C CA . GLN A 1 297 ? 12.623 -13.562 -10.145 1.00 80.88 297 GLN A CA 1
ATOM 2423 C C . GLN A 1 297 ? 11.575 -14.093 -9.158 1.00 80.88 297 GLN A C 1
ATOM 2425 O O . GLN A 1 297 ? 11.856 -15.074 -8.465 1.00 80.88 297 GLN A O 1
ATOM 2430 N N . LEU A 1 298 ? 10.386 -13.488 -9.072 1.00 71.69 298 LEU A N 1
ATOM 2431 C CA . LEU A 1 298 ? 9.357 -13.952 -8.146 1.00 71.69 298 LEU A CA 1
ATOM 2432 C C . LEU A 1 298 ? 8.900 -15.366 -8.498 1.00 71.69 298 LEU A C 1
ATOM 2434 O O . LEU A 1 298 ? 8.458 -15.647 -9.617 1.00 71.69 298 LEU A O 1
ATOM 2438 N N . GLN A 1 299 ? 8.982 -16.239 -7.493 1.00 61.31 299 GLN A N 1
ATOM 2439 C CA . GLN A 1 299 ? 8.567 -17.628 -7.580 1.00 61.31 299 GLN A CA 1
ATOM 2440 C C . GLN A 1 299 ? 7.586 -17.988 -6.463 1.00 61.31 299 GLN A C 1
ATOM 2442 O O . GLN A 1 299 ? 7.769 -17.600 -5.310 1.00 61.31 299 GLN A O 1
ATOM 2447 N N . GLN A 1 300 ? 6.561 -18.775 -6.793 1.00 50.53 300 GLN A N 1
ATOM 2448 C CA . GLN A 1 300 ? 5.626 -19.346 -5.822 1.00 50.53 300 GLN A CA 1
ATOM 2449 C C . GLN A 1 300 ? 5.523 -20.859 -6.033 1.00 50.53 300 GLN A C 1
ATOM 2451 O O . GLN A 1 300 ? 4.808 -21.334 -6.916 1.00 50.53 300 GLN A O 1
ATOM 2456 N N . GLY A 1 301 ? 6.260 -21.638 -5.240 1.00 54.78 301 GLY A N 1
ATOM 2457 C CA . GLY A 1 301 ? 6.448 -23.064 -5.522 1.00 54.78 301 GLY A CA 1
ATOM 2458 C C . GLY A 1 301 ? 7.202 -23.236 -6.842 1.00 54.78 301 GLY A C 1
ATOM 2459 O O . GLY A 1 301 ? 8.268 -22.658 -7.008 1.00 54.78 301 GLY A O 1
ATOM 2460 N N . THR A 1 302 ? 6.634 -23.967 -7.805 1.00 46.44 302 THR A N 1
ATOM 2461 C CA . THR A 1 302 ? 7.189 -24.040 -9.166 1.00 46.44 302 THR A CA 1
ATOM 2462 C C . THR A 1 302 ? 6.743 -22.882 -10.056 1.00 46.44 302 THR A C 1
ATOM 2464 O O . THR A 1 302 ? 6.994 -22.934 -11.244 1.00 46.44 302 THR A O 1
ATOM 2467 N N . ARG A 1 303 ? 6.033 -21.857 -9.564 1.00 53.28 303 ARG A N 1
ATOM 2468 C CA . ARG A 1 303 ? 5.382 -20.866 -10.437 1.00 53.28 303 ARG A CA 1
ATOM 2469 C C . ARG A 1 303 ? 6.199 -19.598 -10.677 1.00 53.28 303 ARG A C 1
ATOM 2471 O O . ARG A 1 303 ? 6.756 -19.101 -9.712 1.00 53.28 303 ARG A O 1
ATOM 2478 N N . ILE A 1 304 ? 6.195 -19.039 -11.892 1.00 65.62 304 ILE A N 1
ATOM 2479 C CA . ILE A 1 304 ? 6.916 -17.801 -12.282 1.00 65.62 304 ILE A CA 1
ATOM 2480 C C . ILE A 1 304 ? 5.938 -16.657 -12.620 1.00 65.62 304 ILE A C 1
ATOM 2482 O O . ILE A 1 304 ? 4.867 -16.930 -13.162 1.00 65.62 304 ILE A O 1
ATOM 2486 N N . ALA A 1 305 ? 6.316 -15.401 -12.327 1.00 73.00 305 ALA A N 1
ATOM 2487 C CA . ALA A 1 305 ? 5.548 -14.187 -12.642 1.00 73.00 305 ALA A CA 1
ATOM 2488 C C . ALA A 1 305 ? 5.928 -13.502 -13.977 1.00 73.00 305 ALA A C 1
ATOM 2490 O O . ALA A 1 305 ? 7.101 -13.457 -14.361 1.00 73.00 305 ALA A O 1
ATOM 2491 N N . TYR A 1 306 ? 4.923 -12.895 -14.623 1.00 79.44 306 TYR A N 1
ATOM 2492 C CA . TYR A 1 306 ? 5.018 -12.070 -15.842 1.00 79.44 306 TYR A CA 1
ATOM 2493 C C . TYR A 1 306 ? 4.177 -10.799 -15.679 1.00 79.44 306 TYR A C 1
ATOM 2495 O O . TYR A 1 306 ? 3.118 -10.864 -15.052 1.00 79.44 306 TYR A O 1
ATOM 2503 N N . HIS A 1 307 ? 4.593 -9.668 -16.260 1.00 86.31 307 HIS A N 1
ATOM 2504 C CA . HIS A 1 307 ? 3.817 -8.424 -16.162 1.00 86.31 307 HIS A CA 1
ATOM 2505 C C . HIS A 1 307 ? 2.636 -8.383 -17.150 1.00 86.31 307 HIS A C 1
ATOM 2507 O O . HIS A 1 307 ? 1.533 -7.982 -16.784 1.00 86.31 307 HIS A O 1
ATOM 2513 N N . GLN A 1 308 ? 2.851 -8.817 -18.395 1.00 83.81 308 GLN A N 1
ATOM 2514 C CA . GLN A 1 308 ? 1.857 -8.913 -19.482 1.00 83.81 308 GLN A CA 1
ATOM 2515 C C . GLN A 1 308 ? 1.365 -7.601 -20.116 1.00 83.81 308 GLN A C 1
ATOM 2517 O O . GLN A 1 308 ? 0.963 -7.620 -21.275 1.00 83.81 308 GLN A O 1
ATOM 2522 N N . ASP A 1 309 ? 1.410 -6.462 -19.419 1.00 85.62 309 ASP A N 1
ATOM 2523 C CA . ASP A 1 309 ? 0.915 -5.170 -19.948 1.00 85.62 309 ASP A CA 1
ATOM 2524 C C . ASP A 1 309 ? 1.915 -4.017 -19.752 1.00 85.62 309 ASP A C 1
ATOM 2526 O O . ASP A 1 309 ? 1.565 -2.929 -19.295 1.00 85.62 309 ASP A O 1
ATOM 2530 N N . LEU A 1 310 ? 3.201 -4.258 -20.032 1.00 90.94 310 LEU A N 1
ATOM 2531 C CA . LEU A 1 310 ? 4.225 -3.220 -19.886 1.00 90.94 310 LEU A CA 1
ATOM 2532 C C . LEU A 1 310 ? 4.120 -2.192 -21.028 1.00 90.94 310 LEU A C 1
ATOM 2534 O O . LEU A 1 310 ? 4.279 -2.511 -22.203 1.00 90.94 310 LEU A O 1
ATOM 2538 N N . LYS A 1 311 ? 3.849 -0.932 -20.680 1.00 90.81 311 LYS A N 1
ATOM 2539 C CA . LYS A 1 311 ? 3.715 0.200 -21.614 1.00 90.81 311 LYS A CA 1
ATOM 2540 C C . LYS A 1 311 ? 3.936 1.522 -20.872 1.00 90.81 311 LYS A C 1
ATOM 2542 O O . LYS A 1 311 ? 3.782 1.544 -19.651 1.00 90.81 311 LYS A O 1
ATOM 2547 N N . PRO A 1 312 ? 4.200 2.652 -21.557 1.00 92.81 312 PRO A N 1
ATOM 2548 C CA . PRO A 1 312 ? 4.417 3.936 -20.884 1.00 92.81 312 PRO A CA 1
ATOM 2549 C C . PRO A 1 312 ? 3.267 4.398 -19.974 1.00 92.81 312 PRO A C 1
ATOM 2551 O O . PRO A 1 312 ? 3.506 5.097 -18.998 1.00 92.81 312 PRO A O 1
ATOM 2554 N N . ALA A 1 313 ? 2.019 4.007 -20.246 1.00 90.19 313 ALA A N 1
ATOM 2555 C CA . ALA A 1 313 ? 0.893 4.337 -19.364 1.00 90.19 313 ALA A CA 1
ATOM 2556 C C . ALA A 1 313 ? 0.952 3.609 -18.003 1.00 90.19 313 ALA A C 1
ATOM 2558 O O . ALA A 1 313 ? 0.410 4.114 -17.027 1.00 90.19 313 ALA A O 1
ATOM 2559 N N . ASN A 1 314 ? 1.651 2.470 -17.937 1.00 93.00 314 ASN A N 1
ATOM 2560 C CA . ASN A 1 314 ? 1.814 1.641 -16.738 1.00 93.00 314 ASN A CA 1
ATOM 2561 C C . ASN A 1 314 ? 3.193 1.840 -16.078 1.00 93.00 314 ASN A C 1
ATOM 2563 O O . ASN A 1 314 ? 3.589 1.074 -15.206 1.00 93.00 314 ASN A O 1
ATOM 2567 N N . ILE A 1 315 ? 3.939 2.871 -16.488 1.00 95.75 315 ILE A N 1
ATOM 2568 C CA . ILE A 1 315 ? 5.127 3.350 -15.778 1.00 95.75 315 ILE A CA 1
ATOM 2569 C C . ILE A 1 315 ? 4.768 4.709 -15.195 1.00 95.75 315 ILE A C 1
ATOM 2571 O O . ILE A 1 315 ? 4.460 5.638 -15.934 1.00 95.75 315 ILE A O 1
ATOM 2575 N N . LEU A 1 316 ? 4.784 4.824 -13.876 1.00 95.06 316 LEU A N 1
ATOM 2576 C CA . LEU A 1 316 ? 4.402 6.027 -13.151 1.00 95.06 316 LEU A CA 1
ATOM 2577 C C . LEU A 1 316 ? 5.643 6.797 -12.701 1.00 95.06 316 LEU A C 1
ATOM 2579 O O . LEU A 1 316 ? 6.626 6.198 -12.278 1.00 95.06 316 LEU A O 1
ATOM 2583 N N . ILE A 1 317 ? 5.598 8.123 -12.783 1.00 94.69 317 ILE A N 1
ATOM 2584 C CA . ILE A 1 317 ? 6.594 9.017 -12.192 1.00 94.69 317 ILE A CA 1
ATOM 2585 C C . ILE A 1 317 ? 6.058 9.445 -10.831 1.00 94.69 317 ILE A C 1
ATOM 2587 O O . ILE A 1 317 ? 5.063 10.167 -10.756 1.00 94.69 317 ILE A O 1
ATOM 2591 N N . VAL A 1 318 ? 6.717 9.003 -9.764 1.00 92.69 318 VAL A N 1
ATOM 2592 C CA . VAL A 1 318 ? 6.406 9.398 -8.389 1.00 92.69 318 VAL A CA 1
ATOM 2593 C C . VAL A 1 318 ? 7.620 10.107 -7.810 1.00 92.69 318 VAL A C 1
ATOM 2595 O O . VAL A 1 318 ? 8.653 9.471 -7.597 1.00 92.69 318 VAL A O 1
ATOM 2598 N N . ARG A 1 319 ? 7.518 11.418 -7.562 1.00 88.94 319 ARG A N 1
ATOM 2599 C CA . ARG A 1 319 ? 8.587 12.222 -6.941 1.00 88.94 319 ARG A CA 1
ATOM 2600 C C . ARG A 1 319 ? 9.927 12.065 -7.669 1.00 88.94 319 ARG A C 1
ATOM 2602 O O . ARG A 1 319 ? 10.965 11.832 -7.057 1.00 88.94 319 ARG A O 1
ATOM 2609 N N . GLY A 1 320 ? 9.884 12.113 -9.000 1.00 89.62 320 GLY A N 1
ATOM 2610 C CA . GLY A 1 320 ? 11.061 11.935 -9.858 1.00 89.62 320 GLY A CA 1
ATOM 2611 C C . GLY A 1 320 ? 11.544 10.488 -10.022 1.00 89.62 320 GLY A C 1
ATOM 2612 O O . GLY A 1 320 ? 12.542 10.267 -10.695 1.00 89.62 320 GLY A O 1
ATOM 2613 N N . THR A 1 321 ? 10.848 9.493 -9.466 1.00 93.69 321 THR A N 1
ATOM 2614 C CA . THR A 1 321 ? 11.208 8.075 -9.624 1.00 93.69 321 THR A CA 1
ATOM 2615 C C . THR A 1 321 ? 10.263 7.356 -10.585 1.00 93.69 321 THR A C 1
ATOM 2617 O O . THR A 1 321 ? 9.047 7.445 -10.428 1.00 93.69 321 THR A O 1
ATOM 2620 N N . LEU A 1 322 ? 10.802 6.617 -11.562 1.00 96.31 322 LEU A N 1
ATOM 2621 C CA . LEU A 1 322 ? 10.024 5.767 -12.472 1.00 96.31 322 LEU A CA 1
ATOM 2622 C C . LEU A 1 322 ? 9.659 4.440 -11.799 1.00 96.31 322 LEU A C 1
ATOM 2624 O O . LEU A 1 322 ? 10.549 3.694 -11.399 1.00 96.31 322 LEU A O 1
ATOM 2628 N N . LYS A 1 323 ? 8.370 4.109 -11.723 1.00 95.25 323 LYS A N 1
ATOM 2629 C CA . LYS A 1 323 ? 7.863 2.886 -11.087 1.00 95.25 323 LYS A CA 1
ATOM 2630 C C . LYS A 1 323 ? 6.949 2.103 -12.022 1.00 95.25 323 LYS A C 1
ATOM 2632 O O . LYS A 1 323 ? 6.042 2.674 -12.617 1.00 95.25 323 LYS A O 1
ATOM 2637 N N . ILE A 1 324 ? 7.164 0.795 -12.136 1.00 94.69 324 ILE A N 1
ATOM 2638 C CA . ILE A 1 324 ? 6.261 -0.120 -12.849 1.00 94.69 324 ILE A CA 1
ATOM 2639 C C . ILE A 1 324 ? 4.984 -0.283 -12.018 1.00 94.69 324 ILE A C 1
ATOM 2641 O O . ILE A 1 324 ? 5.064 -0.539 -10.816 1.00 94.69 324 ILE A O 1
ATOM 2645 N N . ALA A 1 325 ? 3.823 -0.136 -12.649 1.00 91.25 325 ALA A N 1
ATOM 2646 C CA . ALA A 1 325 ? 2.510 -0.193 -12.020 1.00 91.25 325 ALA A CA 1
ATOM 2647 C C . ALA A 1 325 ? 1.528 -1.067 -12.823 1.00 91.25 325 ALA A C 1
ATOM 2649 O O . ALA A 1 325 ? 1.838 -1.525 -13.916 1.00 91.25 325 ALA A O 1
ATOM 2650 N N . ASP A 1 326 ? 0.317 -1.232 -12.282 1.00 84.25 326 ASP A N 1
ATOM 2651 C CA . ASP A 1 326 ? -0.802 -1.988 -12.868 1.00 84.25 326 ASP A CA 1
ATOM 2652 C C . ASP A 1 326 ? -0.541 -3.496 -13.038 1.00 84.25 326 ASP A C 1
ATOM 2654 O O . ASP A 1 326 ? -0.448 -4.049 -14.132 1.00 84.25 326 ASP A O 1
ATOM 2658 N N . PHE A 1 327 ? -0.488 -4.195 -11.903 1.00 80.69 327 PHE A N 1
ATOM 2659 C CA . PHE A 1 327 ? -0.249 -5.640 -11.838 1.00 80.69 327 PHE A CA 1
ATOM 2660 C C . PHE A 1 327 ? -1.537 -6.477 -11.957 1.00 80.69 327 PHE A C 1
ATOM 2662 O O . PHE A 1 327 ? -1.553 -7.653 -11.584 1.00 80.69 327 PHE A O 1
ATOM 2669 N N . GLY A 1 328 ? -2.637 -5.908 -12.464 1.00 62.44 328 GLY A N 1
ATOM 2670 C CA . GLY A 1 328 ? -3.928 -6.604 -12.581 1.00 62.44 328 GLY A CA 1
ATOM 2671 C C . GLY A 1 328 ? -3.899 -7.826 -13.514 1.00 62.44 328 GLY A C 1
ATOM 2672 O O . GLY A 1 328 ? -4.672 -8.775 -13.344 1.00 62.44 328 GLY A O 1
ATOM 2673 N N . LEU A 1 329 ? -2.964 -7.842 -14.468 1.00 65.00 329 LEU A N 1
ATOM 2674 C CA . LEU A 1 329 ? -2.738 -8.957 -15.393 1.00 65.00 329 LEU A CA 1
ATOM 2675 C C . LEU A 1 329 ? -1.578 -9.875 -14.986 1.00 65.00 329 LEU A C 1
ATOM 2677 O O . LEU A 1 329 ? -1.373 -10.894 -15.643 1.00 65.00 329 LEU A O 1
ATOM 2681 N N . LEU A 1 330 ? -0.884 -9.582 -13.879 1.00 72.75 330 LEU A N 1
ATOM 2682 C CA . LEU A 1 330 ? 0.181 -10.444 -13.370 1.00 72.75 330 LEU A CA 1
ATOM 2683 C C . LEU A 1 330 ? -0.381 -11.841 -13.053 1.00 72.75 330 LEU A C 1
ATOM 2685 O O . LEU A 1 330 ? -1.471 -11.991 -12.489 1.00 72.75 330 LEU A O 1
ATOM 2689 N N . GLU A 1 331 ? 0.340 -12.882 -13.464 1.00 62.59 331 GLU A N 1
ATOM 2690 C CA . GLU A 1 331 ? -0.077 -14.276 -13.292 1.00 62.59 331 GLU A CA 1
ATOM 2691 C C . GLU A 1 331 ? 1.121 -15.153 -12.910 1.00 62.59 331 GLU A C 1
ATOM 2693 O O . GLU A 1 331 ? 2.191 -15.032 -13.503 1.00 62.59 331 GLU A O 1
ATOM 2698 N N . PHE A 1 332 ? 0.924 -16.043 -11.929 1.00 61.91 332 PHE A N 1
ATOM 2699 C CA . PHE A 1 332 ? 1.897 -17.051 -11.497 1.00 61.91 332 PHE A CA 1
ATOM 2700 C C . PHE A 1 332 ? 1.533 -18.422 -12.093 1.00 61.91 332 PHE A C 1
ATOM 2702 O O . PHE A 1 332 ? 0.461 -18.955 -11.785 1.00 61.91 332 PHE A O 1
ATOM 2709 N N . ARG A 1 333 ? 2.413 -19.044 -12.895 1.00 55.41 333 ARG A N 1
ATOM 2710 C CA . ARG A 1 333 ? 2.155 -20.353 -13.551 1.00 55.41 333 ARG A CA 1
ATOM 2711 C C . ARG A 1 333 ? 3.253 -21.397 -13.309 1.00 55.41 333 ARG A C 1
ATOM 2713 O O . ARG A 1 333 ? 4.412 -21.003 -13.331 1.00 55.41 333 ARG A O 1
ATOM 2720 N N . PRO A 1 334 ? 2.903 -22.685 -13.076 1.00 44.88 334 PRO A N 1
ATOM 2721 C CA . PRO A 1 334 ? 3.841 -23.746 -12.692 1.00 44.88 334 PRO A CA 1
ATOM 2722 C C . PRO A 1 334 ? 4.824 -24.101 -13.804 1.00 44.88 334 PRO A C 1
ATOM 2724 O O . PRO A 1 334 ? 4.415 -24.290 -14.939 1.00 44.88 334 PRO A O 1
ATOM 2727 N N . VAL A 1 335 ? 6.086 -24.254 -13.419 1.00 50.53 335 VAL A N 1
ATOM 2728 C CA . VAL A 1 335 ? 7.186 -24.835 -14.183 1.00 50.53 335 VAL A CA 1
ATOM 2729 C C . VAL A 1 335 ? 7.055 -26.349 -14.055 1.00 50.53 335 VAL A C 1
ATOM 2731 O O . VAL A 1 335 ? 7.197 -26.902 -12.958 1.00 50.53 335 VAL A O 1
ATOM 2734 N N . LEU A 1 336 ? 6.697 -27.019 -15.147 1.00 43.25 336 LEU A N 1
ATOM 2735 C CA . LEU A 1 336 ? 6.712 -28.478 -15.223 1.00 43.25 336 LEU A CA 1
ATOM 2736 C C . LEU A 1 336 ? 8.154 -28.981 -15.431 1.00 43.25 336 LEU A C 1
ATOM 2738 O O . LEU A 1 336 ? 8.991 -28.246 -15.942 1.00 43.25 336 LEU A O 1
ATOM 2742 N N . PRO A 1 337 ? 8.480 -30.236 -15.071 1.00 37.53 337 PRO A N 1
ATOM 2743 C CA . PRO A 1 337 ? 9.826 -30.796 -15.259 1.00 37.53 337 PRO A CA 1
ATOM 2744 C C . PRO A 1 337 ? 10.309 -30.824 -16.721 1.00 37.53 337 PRO A C 1
ATOM 2746 O O . PRO A 1 337 ? 11.505 -30.952 -16.966 1.00 37.53 337 PRO A O 1
ATOM 2749 N N . GLU A 1 338 ? 9.384 -30.716 -17.678 1.00 37.69 338 GLU A N 1
ATOM 2750 C CA . GLU A 1 338 ? 9.654 -30.647 -19.121 1.00 37.69 338 GLU A CA 1
ATOM 2751 C C . GLU A 1 338 ? 9.724 -29.199 -19.647 1.00 37.69 338 GLU A C 1
ATOM 2753 O O . GLU A 1 338 ? 10.045 -28.970 -20.816 1.00 37.69 338 GLU A O 1
ATOM 2758 N N . ASP A 1 339 ? 9.467 -28.211 -18.786 1.00 40.19 339 ASP A N 1
ATOM 2759 C CA . ASP A 1 339 ? 9.485 -26.800 -19.143 1.00 40.19 339 ASP A CA 1
ATOM 2760 C C . ASP A 1 339 ? 10.925 -26.273 -19.105 1.00 40.19 339 ASP A C 1
ATOM 2762 O O . ASP A 1 339 ? 11.531 -26.071 -18.053 1.00 40.19 339 ASP A O 1
ATOM 2766 N N . THR A 1 340 ? 11.479 -26.016 -20.288 1.00 46.91 340 THR A N 1
ATOM 2767 C CA . THR A 1 340 ? 12.578 -25.047 -20.443 1.00 46.91 340 THR A CA 1
ATOM 2768 C C . THR A 1 340 ? 12.030 -23.624 -20.235 1.00 46.91 340 THR A C 1
ATOM 2770 O O . THR A 1 340 ? 10.819 -23.463 -20.107 1.00 46.91 340 THR A O 1
ATOM 2773 N N . ASP A 1 341 ? 12.867 -22.575 -20.253 1.00 43.06 341 ASP A N 1
ATOM 2774 C CA . ASP A 1 341 ? 12.480 -21.139 -20.168 1.00 43.06 341 ASP A CA 1
ATOM 2775 C C . ASP A 1 341 ? 11.418 -20.665 -21.212 1.00 43.06 341 ASP A C 1
ATOM 2777 O O . ASP A 1 341 ? 11.222 -19.471 -21.419 1.00 43.06 341 ASP A O 1
ATOM 2781 N N . MET A 1 342 ? 10.754 -21.578 -21.930 1.00 46.19 342 MET A N 1
ATOM 2782 C CA . MET A 1 342 ? 9.947 -21.390 -23.136 1.00 46.19 342 MET A CA 1
ATOM 2783 C C . MET A 1 342 ? 8.442 -21.671 -22.966 1.00 46.19 342 MET A C 1
ATOM 2785 O O . MET A 1 342 ? 7.700 -21.612 -23.949 1.00 46.19 342 MET A O 1
ATOM 2789 N N . THR A 1 343 ? 7.938 -21.958 -21.762 1.00 51.25 343 THR A N 1
ATOM 2790 C CA . THR A 1 343 ? 6.499 -22.201 -21.552 1.00 51.25 343 THR A CA 1
ATOM 2791 C C . THR A 1 343 ? 5.721 -20.919 -21.263 1.00 51.25 343 THR A C 1
ATOM 2793 O O . THR A 1 343 ? 5.411 -20.569 -20.131 1.00 51.25 343 THR A O 1
ATOM 2796 N N . GLY A 1 344 ? 5.391 -20.186 -22.331 1.00 52.59 344 GLY A N 1
ATOM 2797 C CA . GLY A 1 344 ? 4.549 -18.991 -22.238 1.00 52.59 344 GLY A CA 1
ATOM 2798 C C . GLY A 1 344 ? 3.083 -19.267 -21.867 1.00 52.59 344 GLY A C 1
ATOM 2799 O O . GLY A 1 344 ? 2.583 -20.384 -22.019 1.00 52.59 344 GLY A O 1
ATOM 2800 N N . VAL A 1 345 ? 2.372 -18.229 -21.422 1.00 54.00 345 VAL A N 1
ATOM 2801 C CA . VAL A 1 345 ? 0.965 -18.278 -20.983 1.00 54.00 345 VAL A CA 1
ATOM 2802 C C . VAL A 1 345 ? 0.019 -18.006 -22.154 1.00 54.00 345 VAL A C 1
ATOM 2804 O O . VAL A 1 345 ? 0.238 -17.059 -22.902 1.00 54.00 345 VAL A O 1
ATOM 2807 N N . GLU A 1 346 ? -1.053 -18.789 -22.317 1.00 53.44 346 GLU A N 1
ATOM 2808 C CA . GLU A 1 346 ? -2.138 -18.424 -23.241 1.00 53.44 346 GLU A CA 1
ATOM 2809 C C . GLU A 1 346 ? -2.750 -17.089 -22.808 1.00 53.44 346 GLU A C 1
ATOM 2811 O O . GLU A 1 346 ? -3.396 -16.993 -21.766 1.00 53.44 346 GLU A O 1
ATOM 2816 N N . SER A 1 347 ? -2.527 -16.049 -23.606 1.00 52.78 347 SER A N 1
ATOM 2817 C CA . SER A 1 347 ? -3.023 -14.706 -23.329 1.00 52.78 347 SER A CA 1
ATOM 2818 C C . SER A 1 347 ? -3.651 -14.144 -24.593 1.00 52.78 347 SER A C 1
ATOM 2820 O O . SER A 1 347 ? -2.996 -14.009 -25.626 1.00 52.78 347 SER A O 1
ATOM 2822 N N . SER A 1 348 ? -4.937 -13.800 -24.520 1.00 51.50 348 SER A N 1
ATOM 2823 C CA . SER A 1 348 ? -5.638 -13.061 -25.575 1.00 51.50 348 SER A CA 1
ATOM 2824 C C . SER A 1 348 ? -5.433 -11.547 -25.454 1.00 51.50 348 SER A C 1
ATOM 2826 O O . SER A 1 348 ? -5.802 -10.808 -26.364 1.00 51.50 348 SER A O 1
ATOM 2828 N N . HIS A 1 349 ? -4.811 -11.068 -24.369 1.00 55.53 349 HIS A N 1
ATOM 2829 C CA . HIS A 1 349 ? -4.577 -9.643 -24.116 1.00 55.53 349 HIS A CA 1
ATOM 2830 C C . HIS A 1 349 ? -3.472 -9.103 -25.014 1.00 55.53 349 HIS A C 1
ATOM 2832 O O . HIS A 1 349 ? -2.382 -9.663 -25.033 1.00 55.53 349 HIS A O 1
ATOM 2838 N N . ILE A 1 350 ? -3.748 -8.047 -25.777 1.00 60.59 350 ILE A N 1
ATOM 2839 C CA . ILE A 1 350 ? -2.768 -7.396 -26.652 1.00 60.59 350 ILE A CA 1
ATOM 2840 C C . ILE A 1 350 ? -2.429 -6.036 -26.039 1.00 60.59 350 ILE A C 1
ATOM 2842 O O . ILE A 1 350 ? -3.296 -5.165 -25.959 1.00 60.59 350 ILE A O 1
ATOM 2846 N N . THR A 1 351 ? -1.168 -5.851 -25.649 1.00 56.66 351 THR A N 1
ATOM 2847 C CA . THR A 1 351 ? -0.571 -4.621 -25.081 1.00 56.66 351 THR A CA 1
ATOM 2848 C C . THR A 1 351 ? -0.410 -3.524 -26.146 1.00 56.66 351 THR A C 1
ATOM 2850 O O . THR A 1 351 ? 0.661 -2.951 -26.347 1.00 56.66 351 THR A O 1
ATOM 2853 N N . GLY A 1 352 ? -1.479 -3.258 -26.903 1.00 69.62 352 GLY A N 1
ATOM 2854 C CA . GLY A 1 352 ? -1.518 -2.276 -27.987 1.00 69.62 352 GLY A CA 1
ATOM 2855 C C . GLY A 1 352 ? -0.300 -2.347 -28.920 1.00 69.62 352 GLY A C 1
ATOM 2856 O O . GLY A 1 352 ? 0.102 -3.418 -29.362 1.00 69.62 352 GLY A O 1
ATOM 2857 N N . SER A 1 353 ? 0.306 -1.189 -29.199 1.00 80.94 353 SER A N 1
ATOM 2858 C CA . SER A 1 353 ? 1.472 -1.035 -30.084 1.00 80.94 353 SER A CA 1
ATOM 2859 C C . SER A 1 353 ? 2.817 -1.464 -29.481 1.00 80.94 353 SER A C 1
ATOM 2861 O O . SER A 1 353 ? 3.820 -1.425 -30.192 1.00 80.94 353 SER A O 1
ATOM 2863 N N . TYR A 1 354 ? 2.858 -1.813 -28.191 1.00 86.94 354 TYR A N 1
ATOM 2864 C CA . TYR A 1 354 ? 4.080 -2.210 -27.474 1.00 86.94 354 TYR A CA 1
ATOM 2865 C C . TYR A 1 354 ? 4.236 -3.733 -27.395 1.00 86.94 354 TYR A C 1
ATOM 2867 O O . TYR A 1 354 ? 5.307 -4.213 -27.044 1.00 86.94 354 TYR A O 1
ATOM 2875 N N . ALA A 1 355 ? 3.195 -4.489 -27.760 1.00 81.81 355 ALA A N 1
ATOM 2876 C CA . ALA A 1 355 ? 3.242 -5.943 -27.787 1.00 81.81 355 ALA A CA 1
ATOM 2877 C C . ALA A 1 355 ? 4.206 -6.473 -28.875 1.00 81.81 355 ALA A C 1
ATOM 2879 O O . ALA A 1 355 ? 4.311 -5.867 -29.947 1.00 81.81 355 ALA A O 1
ATOM 2880 N N . PRO A 1 356 ? 4.870 -7.615 -28.641 1.00 80.06 356 PRO A N 1
ATOM 2881 C CA . PRO A 1 356 ? 5.647 -8.326 -29.655 1.00 80.06 356 PRO A CA 1
ATOM 2882 C C . PRO A 1 356 ? 4.768 -9.088 -30.664 1.00 80.06 356 PRO A C 1
ATOM 2884 O O . PRO A 1 356 ? 3.596 -9.381 -30.391 1.00 80.06 356 PRO A O 1
ATOM 2887 N N . PRO A 1 357 ? 5.330 -9.480 -31.826 1.00 76.38 357 PRO A N 1
ATOM 2888 C CA . PRO A 1 357 ? 4.690 -10.423 -32.740 1.00 76.38 357 PRO A CA 1
ATOM 2889 C C . PRO A 1 357 ? 4.615 -11.825 -32.115 1.00 76.38 357 PRO A C 1
ATOM 2891 O O . PRO A 1 357 ? 5.611 -12.539 -32.071 1.00 76.38 357 PRO A O 1
ATOM 2894 N N . ARG A 1 358 ? 3.425 -12.247 -31.667 1.00 70.44 358 ARG A N 1
ATOM 2895 C CA . ARG A 1 358 ? 3.227 -13.518 -30.941 1.00 70.44 358 ARG A CA 1
ATOM 2896 C C . ARG A 1 358 ? 2.345 -14.533 -31.678 1.00 70.44 358 ARG A C 1
ATOM 2898 O O . ARG A 1 358 ? 1.382 -14.157 -32.342 1.00 70.44 358 ARG A O 1
ATOM 2905 N N . ASN A 1 359 ? 2.598 -15.828 -31.451 1.00 61.06 359 ASN A N 1
ATOM 2906 C CA . ASN A 1 359 ? 1.754 -16.953 -31.899 1.00 61.06 359 ASN A CA 1
ATOM 2907 C C . ASN A 1 359 ? 0.903 -17.547 -30.747 1.00 61.06 359 ASN A C 1
ATOM 2909 O O . ASN A 1 359 ? 0.771 -18.761 -30.626 1.00 61.06 359 ASN A O 1
ATOM 2913 N N . GLY A 1 360 ? 0.344 -16.699 -29.875 1.00 62.03 360 GLY A N 1
ATOM 2914 C CA . GLY A 1 360 ? -0.679 -17.093 -28.888 1.00 62.03 360 GLY A CA 1
ATOM 2915 C C . GLY A 1 360 ? -0.212 -17.378 -27.452 1.00 62.03 360 GLY A C 1
ATOM 2916 O O . GLY A 1 360 ? -1.065 -17.484 -26.573 1.00 62.03 360 GLY A O 1
ATOM 2917 N N . ARG A 1 361 ? 1.098 -17.445 -27.178 1.00 68.25 361 ARG A N 1
ATOM 2918 C CA . ARG A 1 361 ? 1.651 -17.574 -25.814 1.00 68.25 361 ARG A CA 1
ATOM 2919 C C . ARG A 1 361 ? 2.503 -16.361 -25.435 1.00 68.25 361 ARG A C 1
ATOM 2921 O O . ARG A 1 361 ? 3.171 -15.826 -26.311 1.00 68.25 361 ARG A O 1
ATOM 2928 N N . TYR A 1 362 ? 2.448 -15.959 -24.163 1.00 74.88 362 TYR A N 1
ATOM 2929 C CA . TYR A 1 362 ? 3.169 -14.820 -23.587 1.00 74.88 362 TYR A CA 1
ATOM 2930 C C . TYR A 1 362 ? 4.370 -15.273 -22.743 1.00 74.88 362 TYR A C 1
ATOM 2932 O O . TYR A 1 362 ? 4.175 -16.097 -21.848 1.00 74.88 362 TYR A O 1
ATOM 2940 N N . THR A 1 363 ? 5.574 -14.746 -22.963 1.00 78.00 363 THR A N 1
ATOM 2941 C CA . THR A 1 363 ? 6.801 -15.122 -22.225 1.00 78.00 363 THR A CA 1
ATOM 2942 C C . THR A 1 363 ? 7.485 -13.930 -21.537 1.00 78.00 363 THR A C 1
ATOM 2944 O O . THR A 1 363 ? 7.040 -12.790 -21.645 1.00 78.00 363 THR A O 1
ATOM 2947 N N . ARG A 1 364 ? 8.583 -14.162 -20.793 1.00 81.44 364 ARG A N 1
ATOM 2948 C CA . ARG A 1 364 ? 9.361 -13.059 -20.190 1.00 81.44 364 ARG A CA 1
ATOM 2949 C C . ARG A 1 364 ? 10.007 -12.195 -21.270 1.00 81.44 364 ARG A C 1
ATOM 2951 O O . ARG A 1 364 ? 10.108 -10.987 -21.092 1.00 81.44 364 ARG A O 1
ATOM 2958 N N . GLU A 1 365 ? 10.401 -12.793 -22.391 1.00 82.44 365 GLU A N 1
ATOM 2959 C CA . GLU A 1 365 ? 10.923 -12.080 -23.557 1.00 82.44 365 GLU A CA 1
ATOM 2960 C C . GLU A 1 365 ? 9.904 -11.089 -24.137 1.00 82.44 365 GLU A C 1
ATOM 2962 O O . GLU A 1 365 ? 10.308 -10.063 -24.679 1.00 82.44 365 GLU A O 1
ATOM 2967 N N . ASP A 1 366 ? 8.602 -11.317 -23.951 1.00 86.00 366 ASP A N 1
ATOM 2968 C CA . ASP A 1 366 ? 7.579 -10.360 -24.375 1.00 86.00 366 ASP A CA 1
ATOM 2969 C C . ASP A 1 366 ? 7.539 -9.102 -23.487 1.00 86.00 366 ASP A C 1
ATOM 2971 O O . ASP A 1 366 ? 7.346 -7.984 -23.983 1.00 86.00 366 ASP A O 1
ATOM 2975 N N . ASP A 1 367 ? 7.809 -9.252 -22.182 1.00 89.81 367 ASP A N 1
ATOM 2976 C CA . ASP A 1 367 ? 8.046 -8.108 -21.291 1.00 89.81 367 ASP A CA 1
ATOM 2977 C C . ASP A 1 367 ? 9.342 -7.370 -21.693 1.00 89.81 367 ASP A C 1
ATOM 2979 O O . ASP A 1 367 ? 9.377 -6.137 -21.684 1.00 89.81 367 ASP A O 1
ATOM 2983 N N . ILE A 1 368 ? 10.393 -8.099 -22.101 1.00 91.50 368 ILE A N 1
ATOM 2984 C CA . ILE A 1 368 ? 11.656 -7.510 -22.590 1.00 91.50 368 ILE A CA 1
ATOM 2985 C C . ILE A 1 368 ? 11.449 -6.726 -23.891 1.00 91.50 368 ILE A C 1
ATOM 2987 O O . ILE A 1 368 ? 11.955 -5.610 -24.021 1.00 91.50 368 ILE A O 1
ATOM 2991 N N . TRP A 1 369 ? 10.662 -7.250 -24.831 1.00 91.75 369 TRP A N 1
ATOM 2992 C CA . TRP A 1 369 ? 10.292 -6.533 -26.052 1.00 91.75 369 TRP A CA 1
ATOM 2993 C C . TRP A 1 369 ? 9.563 -5.224 -25.732 1.00 91.75 369 TRP A C 1
ATOM 2995 O O . TRP A 1 369 ? 9.859 -4.164 -26.294 1.00 91.75 369 TRP A O 1
ATOM 3005 N N . SER A 1 370 ? 8.616 -5.283 -24.796 1.00 93.06 370 SER A N 1
ATOM 3006 C CA . SER A 1 370 ? 7.862 -4.111 -24.352 1.00 93.06 370 SER A CA 1
ATOM 3007 C C . SER A 1 370 ? 8.789 -3.061 -23.720 1.00 93.06 370 SER A C 1
ATOM 3009 O O . SER A 1 370 ? 8.672 -1.867 -24.012 1.00 93.06 370 SER A O 1
ATOM 3011 N N . LEU A 1 371 ? 9.777 -3.496 -22.928 1.00 95.38 371 LEU A N 1
ATOM 3012 C CA . LEU A 1 371 ? 10.832 -2.633 -22.392 1.00 95.38 371 LEU A CA 1
ATOM 3013 C C . LEU A 1 371 ? 11.691 -2.015 -23.512 1.00 95.38 371 LEU A C 1
ATOM 3015 O O . LEU A 1 371 ? 11.986 -0.822 -23.457 1.00 95.38 371 LEU A O 1
ATOM 3019 N N . ALA A 1 372 ? 12.033 -2.770 -24.560 1.00 95.31 372 ALA A N 1
ATOM 3020 C CA . ALA A 1 372 ? 12.776 -2.267 -25.721 1.00 95.31 372 ALA A CA 1
ATOM 3021 C C . ALA A 1 372 ? 12.039 -1.119 -26.426 1.00 95.31 372 ALA A C 1
ATOM 3023 O O . ALA A 1 372 ? 12.635 -0.096 -26.774 1.00 95.31 372 ALA A O 1
ATOM 3024 N N . CYS A 1 373 ? 10.721 -1.266 -26.585 1.00 94.94 373 CYS A N 1
ATOM 3025 C CA . CYS A 1 373 ? 9.854 -0.234 -27.142 1.00 94.94 373 CYS A CA 1
ATOM 3026 C C . CYS A 1 373 ? 9.922 1.056 -26.310 1.00 94.94 373 CYS A C 1
ATOM 3028 O O . CYS A 1 373 ? 10.065 2.144 -26.866 1.00 94.94 373 CYS A O 1
ATOM 3030 N N . ILE A 1 374 ? 9.871 0.938 -24.979 1.00 96.19 374 ILE A N 1
ATOM 3031 C CA . ILE A 1 374 ? 9.974 2.073 -24.051 1.00 96.19 374 ILE A CA 1
ATOM 3032 C C . ILE A 1 374 ? 11.358 2.736 -24.134 1.00 96.19 374 ILE A C 1
ATOM 3034 O O . ILE A 1 374 ? 11.440 3.956 -24.269 1.00 96.19 374 ILE A O 1
ATOM 3038 N N . ILE A 1 375 ? 12.441 1.951 -24.117 1.00 97.25 375 ILE A N 1
ATOM 3039 C CA . ILE A 1 375 ? 13.822 2.454 -24.224 1.00 97.25 375 ILE A CA 1
ATOM 3040 C C . ILE A 1 375 ? 14.036 3.193 -25.555 1.00 97.25 375 ILE A C 1
ATOM 3042 O O . ILE A 1 375 ? 14.654 4.256 -25.570 1.00 97.25 375 ILE A O 1
ATOM 3046 N N . SER A 1 376 ? 13.491 2.678 -26.663 1.00 96.31 376 SER A N 1
ATOM 3047 C CA . SER A 1 376 ? 13.555 3.313 -27.989 1.00 96.31 376 SER A CA 1
ATOM 3048 C C . SER A 1 376 ? 12.895 4.700 -28.008 1.00 96.31 376 SER A C 1
ATOM 3050 O O . SER A 1 376 ? 13.447 5.660 -28.558 1.00 96.31 376 SER A O 1
ATOM 3052 N N . GLU A 1 377 ? 11.726 4.836 -27.374 1.00 95.56 377 GLU A N 1
ATOM 3053 C CA . GLU A 1 377 ? 11.037 6.125 -27.249 1.00 95.56 377 GLU A CA 1
ATOM 3054 C C . GLU A 1 377 ? 11.799 7.093 -26.330 1.00 95.56 377 GLU A C 1
ATOM 3056 O O . GLU A 1 377 ? 11.982 8.256 -26.687 1.00 95.56 377 GLU A O 1
ATOM 3061 N N . LEU A 1 378 ? 12.321 6.626 -25.191 1.00 96.19 378 LEU A N 1
ATOM 3062 C CA . LEU A 1 378 ? 13.081 7.477 -24.267 1.00 96.19 378 LEU A CA 1
ATOM 3063 C C . LEU A 1 378 ? 14.411 7.960 -24.854 1.00 96.19 378 LEU A C 1
ATOM 3065 O O . LEU A 1 378 ? 14.740 9.134 -24.695 1.00 96.19 378 LEU A O 1
ATOM 3069 N N . ALA A 1 379 ? 15.126 7.111 -25.597 1.00 95.75 379 ALA A N 1
ATOM 3070 C CA . ALA A 1 379 ? 16.330 7.517 -26.324 1.00 95.75 379 ALA A CA 1
ATOM 3071 C C . ALA A 1 379 ? 16.024 8.585 -27.385 1.00 95.75 379 ALA A C 1
ATOM 3073 O O . ALA A 1 379 ? 16.804 9.515 -27.582 1.00 95.75 379 ALA A O 1
ATOM 3074 N N . THR A 1 380 ? 14.864 8.491 -28.045 1.00 94.38 380 THR A N 1
ATOM 3075 C CA . THR A 1 380 ? 14.420 9.520 -28.996 1.00 94.38 380 THR A CA 1
ATOM 3076 C C . THR A 1 380 ? 14.190 10.858 -28.292 1.00 94.38 380 THR A C 1
ATOM 3078 O O . THR A 1 380 ? 14.685 11.879 -28.769 1.00 94.38 380 THR A O 1
ATOM 3081 N N . VAL A 1 381 ? 13.497 10.858 -27.146 1.00 93.00 381 VAL A N 1
ATOM 3082 C CA . VAL A 1 381 ? 13.250 12.079 -26.360 1.00 93.00 381 VAL A CA 1
ATOM 3083 C C . VAL A 1 381 ? 14.537 12.701 -25.837 1.00 93.00 381 VAL A C 1
ATOM 3085 O O . VAL A 1 381 ? 14.693 13.914 -25.923 1.00 93.00 381 VAL A O 1
ATOM 3088 N N . ASP A 1 382 ? 15.449 11.906 -25.285 1.00 92.88 382 ASP A N 1
ATOM 3089 C CA . ASP A 1 382 ? 16.672 12.441 -24.686 1.00 92.88 382 ASP A CA 1
ATOM 3090 C C . ASP A 1 382 ? 17.636 13.017 -25.739 1.00 92.88 382 ASP A C 1
ATOM 3092 O O . ASP A 1 382 ? 18.264 14.045 -25.501 1.00 92.88 382 ASP A O 1
ATOM 3096 N N . ILE A 1 383 ? 17.724 12.413 -26.930 1.00 91.69 383 ILE A N 1
ATOM 3097 C CA . ILE A 1 383 ? 18.636 12.880 -27.990 1.00 91.69 383 ILE A CA 1
ATOM 3098 C C . ILE A 1 383 ? 18.028 14.015 -28.825 1.00 91.69 383 ILE A C 1
ATOM 3100 O O . ILE A 1 383 ? 18.739 14.951 -29.190 1.00 91.69 383 ILE A O 1
ATOM 3104 N N . GLN A 1 384 ? 16.742 13.926 -29.183 1.00 90.81 384 GLN A N 1
ATOM 3105 C CA . GLN A 1 384 ? 16.106 14.836 -30.152 1.00 90.81 384 GLN A CA 1
ATOM 3106 C C . GLN A 1 384 ? 14.993 15.709 -29.559 1.00 90.81 384 GLN A C 1
ATOM 3108 O O . GLN A 1 384 ? 14.467 16.573 -30.257 1.00 90.81 384 GLN A O 1
ATOM 3113 N N . GLY A 1 385 ? 14.634 15.519 -28.290 1.00 88.06 385 GLY A N 1
ATOM 3114 C CA . GLY A 1 385 ? 13.550 16.248 -27.636 1.00 88.06 385 GLY A CA 1
ATOM 3115 C C . GLY A 1 385 ? 12.169 15.611 -27.826 1.00 88.06 385 GLY A C 1
ATOM 3116 O O . GLY A 1 385 ? 11.963 14.684 -28.610 1.00 88.06 385 GLY A O 1
ATOM 3117 N N . ARG A 1 386 ? 11.187 16.116 -27.066 1.00 84.19 386 ARG A N 1
ATOM 3118 C CA . ARG A 1 386 ? 9.825 15.550 -26.998 1.00 84.19 386 ARG A CA 1
ATOM 3119 C C . ARG A 1 386 ? 9.002 15.763 -28.275 1.00 84.19 386 ARG A C 1
ATOM 3121 O O . ARG A 1 386 ? 8.123 14.958 -28.559 1.00 84.19 386 ARG A O 1
ATOM 3128 N N . GLU A 1 387 ? 9.287 16.798 -29.062 1.00 84.50 387 GLU A N 1
ATOM 3129 C CA . GLU A 1 387 ? 8.541 17.113 -30.295 1.00 84.50 387 GLU A CA 1
ATOM 3130 C C . GLU A 1 387 ? 8.695 16.015 -31.361 1.00 84.50 387 GLU A C 1
ATOM 3132 O O . GLU A 1 387 ? 7.742 15.642 -32.048 1.00 84.50 387 GLU A O 1
ATOM 3137 N N . GLU A 1 388 ? 9.879 15.407 -31.416 1.00 87.31 388 GLU A N 1
ATOM 3138 C CA . GLU A 1 388 ? 10.231 14.365 -32.377 1.00 87.31 388 GLU A CA 1
ATOM 3139 C C . GLU A 1 388 ? 9.513 13.025 -32.101 1.00 87.31 388 GLU A C 1
ATOM 3141 O O . GLU A 1 388 ? 9.440 12.144 -32.964 1.00 87.31 388 GLU A O 1
ATOM 3146 N N . MET A 1 389 ? 8.914 12.858 -30.916 1.00 88.62 389 MET A N 1
ATOM 3147 C CA . MET A 1 389 ? 8.172 11.644 -30.561 1.00 88.62 389 MET A CA 1
ATOM 3148 C C . MET A 1 389 ? 6.930 11.424 -31.413 1.00 88.62 389 MET A C 1
ATOM 3150 O O . MET A 1 389 ? 6.637 10.286 -31.791 1.00 88.62 389 MET A O 1
ATOM 3154 N N . ALA A 1 390 ? 6.199 12.496 -31.726 1.00 85.00 390 ALA A N 1
ATOM 3155 C CA . ALA A 1 390 ? 5.029 12.415 -32.592 1.00 85.00 390 ALA A CA 1
ATOM 3156 C C . ALA A 1 390 ? 5.432 11.947 -33.997 1.00 85.00 390 ALA A C 1
ATOM 3158 O O . ALA A 1 390 ? 4.817 11.028 -34.540 1.00 85.00 390 ALA A O 1
ATOM 3159 N N . VAL A 1 391 ? 6.523 12.503 -34.534 1.00 87.81 391 VAL A N 1
ATOM 3160 C CA . VAL A 1 391 ? 7.087 12.124 -35.837 1.00 87.81 391 VAL A CA 1
ATOM 3161 C C . VAL A 1 391 ? 7.508 10.656 -35.836 1.00 87.81 391 VAL A C 1
ATOM 3163 O O . VAL A 1 391 ? 7.134 9.906 -36.738 1.00 87.81 391 VAL A O 1
ATOM 3166 N N . TYR A 1 392 ? 8.210 10.203 -34.793 1.00 90.62 392 TYR A N 1
ATOM 3167 C CA . TYR A 1 392 ? 8.642 8.810 -34.694 1.00 90.62 392 TYR A CA 1
ATOM 3168 C C . TYR A 1 392 ? 7.467 7.822 -34.607 1.00 90.62 392 TYR A C 1
ATOM 3170 O O . TYR A 1 392 ? 7.504 6.752 -35.219 1.00 90.62 392 TYR A O 1
ATOM 3178 N N . ARG A 1 393 ? 6.399 8.165 -33.877 1.00 89.06 393 ARG A N 1
ATOM 3179 C CA . ARG A 1 393 ? 5.179 7.342 -33.823 1.00 89.06 393 ARG A CA 1
ATOM 3180 C C . ARG A 1 393 ? 4.460 7.303 -35.174 1.00 89.06 393 ARG A C 1
ATOM 3182 O O . ARG A 1 393 ? 4.079 6.220 -35.599 1.00 89.06 393 ARG A O 1
ATOM 3189 N N . ILE A 1 394 ? 4.338 8.437 -35.872 1.00 85.19 394 ILE A N 1
ATOM 3190 C CA . ILE A 1 394 ? 3.724 8.514 -37.212 1.00 85.19 394 ILE A CA 1
ATOM 3191 C C . ILE A 1 394 ? 4.517 7.695 -38.234 1.00 85.19 394 ILE A C 1
ATOM 3193 O O . ILE A 1 394 ? 3.922 6.943 -39.004 1.00 85.19 394 ILE A O 1
ATOM 3197 N N . ALA A 1 395 ? 5.850 7.781 -38.217 1.00 84.88 395 ALA A N 1
ATOM 3198 C CA . ALA A 1 395 ? 6.713 7.030 -39.129 1.00 84.88 395 ALA A CA 1
ATOM 3199 C C . ALA A 1 395 ? 6.513 5.507 -39.017 1.00 84.88 395 ALA A C 1
ATOM 3201 O O . ALA A 1 395 ? 6.685 4.783 -39.996 1.00 84.88 395 ALA A O 1
ATOM 3202 N N . ARG A 1 396 ? 6.104 5.013 -37.840 1.00 85.88 396 ARG A N 1
ATOM 3203 C CA . ARG A 1 396 ? 5.790 3.597 -37.598 1.00 85.88 396 ARG A CA 1
ATOM 3204 C C . ARG A 1 396 ? 4.380 3.189 -38.016 1.00 85.88 396 ARG A C 1
ATOM 3206 O O . ARG A 1 396 ? 4.088 2.001 -37.989 1.00 85.88 396 ARG A O 1
ATOM 3213 N N . THR A 1 397 ? 3.527 4.114 -38.440 1.00 78.25 397 THR A N 1
ATOM 3214 C CA . THR A 1 397 ? 2.143 3.846 -38.878 1.00 78.25 397 THR A CA 1
ATOM 3215 C C . THR A 1 397 ? 2.041 3.629 -40.400 1.00 78.25 397 THR A C 1
ATOM 3217 O O . THR A 1 397 ? 0.947 3.573 -40.950 1.00 78.25 397 THR A O 1
ATOM 3220 N N . VAL A 1 398 ? 3.164 3.538 -41.125 1.00 61.12 398 VAL A N 1
ATOM 3221 C CA . VAL A 1 398 ? 3.182 3.534 -42.600 1.00 61.12 398 VAL A CA 1
ATOM 3222 C C . VAL A 1 398 ? 3.701 2.199 -43.167 1.00 61.12 398 VAL A C 1
ATOM 3224 O O . VAL A 1 398 ? 4.911 2.017 -43.292 1.00 61.12 398 VAL A O 1
ATOM 3227 N N . ASN A 1 399 ? 2.801 1.263 -43.521 1.00 51.94 399 ASN A N 1
ATOM 3228 C CA . ASN A 1 399 ? 2.567 0.748 -44.895 1.00 51.94 399 ASN A CA 1
ATOM 3229 C C . ASN A 1 399 ? 1.765 -0.578 -44.938 1.00 51.94 399 ASN A C 1
ATOM 3231 O O . ASN A 1 399 ? 2.311 -1.655 -44.697 1.00 51.94 399 ASN A O 1
ATOM 3235 N N . LYS A 1 400 ? 0.517 -0.516 -45.431 1.00 44.28 400 LYS A N 1
ATOM 3236 C CA . LYS A 1 400 ? -0.090 -1.538 -46.307 1.00 44.28 400 LYS A CA 1
ATOM 3237 C C . LYS A 1 400 ? -1.179 -0.901 -47.172 1.00 44.28 400 LYS A C 1
ATOM 3239 O O . LYS A 1 400 ? -2.049 -0.195 -46.670 1.00 44.28 400 LYS A O 1
ATOM 3244 N N . SER A 1 401 ? -1.163 -1.200 -48.466 1.00 44.06 401 SER A N 1
ATOM 3245 C CA . SER A 1 401 ? -2.290 -0.970 -49.368 1.00 44.06 401 SER A CA 1
ATOM 3246 C C . SER A 1 401 ? -3.472 -1.822 -48.879 1.00 44.06 401 SER A C 1
ATOM 3248 O O . SER A 1 401 ? -3.463 -3.035 -49.076 1.00 44.06 401 SER A O 1
ATOM 3250 N N . GLY A 1 402 ? -4.450 -1.217 -48.194 1.00 45.12 402 GLY A N 1
ATOM 3251 C CA . GLY A 1 402 ? -5.719 -1.879 -47.846 1.00 45.12 402 GLY A CA 1
ATOM 3252 C C . GLY A 1 402 ? -6.079 -2.042 -46.360 1.00 45.12 402 GLY A C 1
ATOM 3253 O O . GLY A 1 402 ? -6.851 -2.943 -46.046 1.00 45.12 402 GLY A O 1
ATOM 3254 N N . GLY A 1 403 ? -5.584 -1.206 -45.439 1.00 49.47 403 GLY A N 1
ATOM 3255 C CA . GLY A 1 403 ? -6.095 -1.169 -44.056 1.00 49.47 403 GLY A CA 1
ATOM 3256 C C . GLY A 1 403 ? -5.396 -0.142 -43.157 1.00 49.47 403 GLY A C 1
ATOM 3257 O O . GLY A 1 403 ? -4.309 0.326 -43.487 1.00 49.47 403 GLY A O 1
ATOM 3258 N N . HIS A 1 404 ? -6.016 0.212 -42.025 1.00 45.91 404 HIS A N 1
ATOM 3259 C CA . HIS A 1 404 ? -5.414 1.085 -41.009 1.00 45.91 404 HIS A CA 1
ATOM 3260 C C . HIS A 1 404 ? -4.283 0.339 -40.273 1.00 45.91 404 HIS A C 1
ATOM 3262 O O . HIS A 1 404 ? -4.545 -0.593 -39.515 1.00 45.91 404 HIS A O 1
ATOM 3268 N N . ASP A 1 405 ? -3.028 0.723 -40.519 1.00 56.88 405 ASP A N 1
ATOM 3269 C CA . ASP A 1 405 ? -1.852 0.233 -39.784 1.00 56.88 405 ASP A CA 1
ATOM 3270 C C . ASP A 1 405 ? -1.810 0.855 -38.370 1.00 56.88 405 ASP A C 1
ATOM 3272 O O . ASP A 1 405 ? -2.345 1.940 -38.132 1.00 56.88 405 ASP A O 1
ATOM 3276 N N . THR A 1 406 ? -1.191 0.162 -37.414 1.00 62.56 406 THR A N 1
ATOM 3277 C CA . THR A 1 406 ? -1.018 0.635 -36.027 1.00 62.56 406 THR A CA 1
ATOM 3278 C C . THR A 1 406 ? 0.422 1.132 -35.826 1.00 62.56 406 THR A C 1
ATOM 3280 O O . THR A 1 406 ? 1.318 0.688 -36.550 1.00 62.56 406 THR A O 1
ATOM 3283 N N . PRO A 1 407 ? 0.715 2.009 -34.841 1.00 70.31 407 PRO A N 1
ATOM 3284 C CA . PRO A 1 407 ? 2.078 2.500 -34.575 1.00 70.31 407 PRO A CA 1
ATOM 3285 C C . PRO A 1 407 ? 3.007 1.433 -33.946 1.00 70.31 407 PRO A C 1
ATOM 3287 O O . PRO A 1 407 ? 3.918 1.754 -33.181 1.00 70.31 407 PRO A O 1
ATOM 3290 N N . ALA A 1 408 ? 2.767 0.150 -34.223 1.00 82.88 408 ALA A N 1
ATOM 3291 C CA . ALA A 1 408 ? 3.528 -0.978 -33.706 1.00 82.88 408 ALA A CA 1
ATOM 3292 C C . ALA A 1 408 ? 4.996 -0.950 -34.160 1.00 82.88 408 ALA A C 1
ATOM 3294 O O . ALA A 1 408 ? 5.337 -0.437 -35.228 1.00 82.88 408 ALA A O 1
ATOM 3295 N N . PHE A 1 409 ? 5.874 -1.549 -33.355 1.00 87.50 409 PHE A N 1
ATOM 3296 C CA . PHE A 1 409 ? 7.308 -1.654 -33.654 1.00 87.50 409 PHE A CA 1
ATOM 3297 C C . PHE A 1 409 ? 7.649 -2.767 -34.661 1.00 87.50 409 PHE A C 1
ATOM 3299 O O . PHE A 1 409 ? 8.785 -2.848 -35.127 1.00 87.50 409 PHE A O 1
ATOM 3306 N N . PHE A 1 410 ? 6.677 -3.599 -35.037 1.00 83.88 410 PHE A N 1
ATOM 3307 C CA . PHE A 1 410 ? 6.866 -4.737 -35.935 1.00 83.88 410 PHE A CA 1
ATOM 3308 C C . PHE A 1 410 ? 5.847 -4.760 -37.082 1.00 83.88 410 PHE A C 1
ATOM 3310 O O . PHE A 1 410 ? 4.787 -4.137 -37.015 1.00 83.88 410 PHE A O 1
ATOM 3317 N N . SER A 1 411 ? 6.174 -5.503 -38.137 1.00 78.44 411 SER A N 1
ATOM 3318 C CA . SER A 1 411 ? 5.275 -5.885 -39.225 1.00 78.44 411 SER A CA 1
ATOM 3319 C C . SER A 1 411 ? 5.436 -7.378 -39.501 1.00 78.44 411 SER A C 1
ATOM 3321 O O . SER A 1 411 ? 6.531 -7.857 -39.793 1.00 78.44 411 SER A O 1
ATOM 3323 N N . GLY A 1 412 ? 4.349 -8.144 -39.379 1.00 75.69 412 GLY A N 1
ATOM 3324 C CA . GLY A 1 412 ? 4.430 -9.604 -39.441 1.00 75.69 412 GLY A CA 1
ATOM 3325 C C . GLY A 1 412 ? 5.228 -10.151 -38.259 1.00 75.69 412 GLY A C 1
ATOM 3326 O O . GLY A 1 412 ? 4.751 -10.079 -37.133 1.00 75.69 412 GLY A O 1
ATOM 3327 N N . ARG A 1 413 ? 6.425 -10.691 -38.512 1.00 73.56 413 ARG A N 1
ATOM 3328 C CA . ARG A 1 413 ? 7.359 -11.129 -37.459 1.00 73.56 413 ARG A CA 1
ATOM 3329 C C . ARG A 1 413 ? 8.556 -10.195 -37.290 1.00 73.56 413 ARG A C 1
ATOM 3331 O O . ARG A 1 413 ? 9.251 -10.316 -36.290 1.00 73.56 413 ARG A O 1
ATOM 3338 N N . ASP A 1 414 ? 8.789 -9.274 -38.224 1.00 77.81 414 ASP A N 1
ATOM 3339 C CA . ASP A 1 414 ? 10.019 -8.483 -38.304 1.00 77.81 414 ASP A CA 1
ATOM 3340 C C . ASP A 1 414 ? 9.851 -7.081 -37.713 1.00 77.81 414 ASP A C 1
ATOM 3342 O O . ASP A 1 414 ? 8.789 -6.464 -37.820 1.00 77.81 414 ASP A O 1
ATOM 3346 N N . VAL A 1 415 ? 10.920 -6.547 -37.118 1.00 85.19 415 VAL A N 1
ATOM 3347 C CA . VAL A 1 415 ? 10.983 -5.145 -36.672 1.00 85.19 415 VAL A CA 1
ATOM 3348 C C . VAL A 1 415 ? 10.836 -4.217 -37.883 1.00 85.19 415 VAL A C 1
ATOM 3350 O O . VAL A 1 415 ? 11.504 -4.409 -38.902 1.00 85.19 415 VAL A O 1
ATOM 3353 N N . LYS A 1 416 ? 9.980 -3.189 -37.789 1.00 87.12 416 LYS A N 1
ATOM 3354 C CA .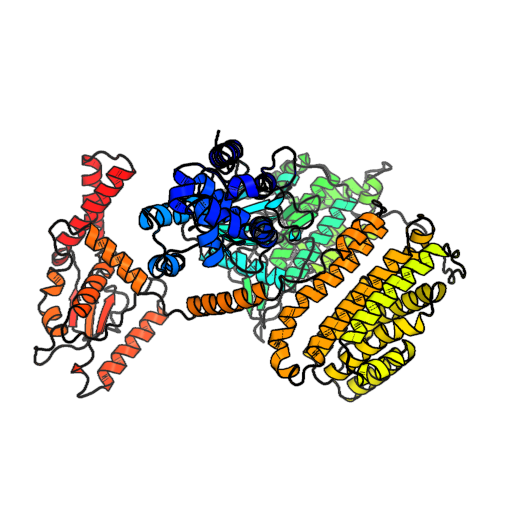 LYS A 1 416 ? 9.778 -2.224 -38.885 1.00 87.12 416 LYS A CA 1
ATOM 3355 C C . LYS A 1 416 ? 11.102 -1.517 -39.212 1.00 87.12 416 LYS A C 1
ATOM 3357 O O . LYS A 1 416 ? 11.819 -1.078 -38.312 1.00 87.12 416 LYS A O 1
ATOM 3362 N N . SER A 1 417 ? 11.418 -1.341 -40.497 1.00 85.81 417 SER A N 1
ATOM 3363 C CA . SER A 1 417 ? 12.670 -0.694 -40.929 1.00 85.81 417 SER A CA 1
ATOM 3364 C C . SER A 1 417 ? 12.809 0.732 -40.386 1.00 85.81 417 SER A C 1
ATOM 3366 O O . SER A 1 417 ? 13.915 1.166 -40.076 1.00 85.81 417 SER A O 1
ATOM 3368 N N . GLN A 1 418 ? 11.689 1.425 -40.172 1.00 89.62 418 GLN A N 1
ATOM 3369 C CA . GLN A 1 418 ? 11.631 2.758 -39.575 1.00 89.62 418 GLN A CA 1
ATOM 3370 C C . GLN A 1 418 ? 12.162 2.797 -38.133 1.00 89.62 418 GLN A C 1
ATOM 3372 O O . GLN A 1 418 ? 12.760 3.795 -37.744 1.00 89.62 418 GLN A O 1
ATOM 3377 N N . VAL A 1 419 ? 12.000 1.722 -37.351 1.00 90.25 419 VAL A N 1
ATOM 3378 C CA . VAL A 1 419 ? 12.570 1.607 -35.993 1.00 90.25 419 VAL A CA 1
ATOM 3379 C C . VAL A 1 419 ? 14.095 1.537 -36.075 1.00 90.25 419 VAL A C 1
ATOM 3381 O O . VAL A 1 419 ? 14.803 2.299 -35.420 1.00 90.25 419 VAL A O 1
ATOM 3384 N N . LEU A 1 420 ? 14.615 0.667 -36.943 1.00 90.31 420 LEU A N 1
ATOM 3385 C CA . LEU A 1 420 ? 16.058 0.468 -37.101 1.00 90.31 420 LEU A CA 1
ATOM 3386 C C . LEU A 1 420 ? 16.747 1.699 -37.702 1.00 90.31 420 LEU A C 1
ATOM 3388 O O . LEU A 1 420 ? 17.831 2.078 -37.258 1.00 90.31 420 LEU A O 1
ATOM 3392 N N . GLU A 1 421 ? 16.123 2.354 -38.683 1.00 89.94 421 GLU A N 1
ATOM 3393 C CA . GLU A 1 421 ? 16.633 3.609 -39.240 1.00 89.94 421 GLU A CA 1
ATOM 3394 C C . GLU A 1 421 ? 16.583 4.749 -38.222 1.00 89.94 421 GLU A C 1
ATOM 3396 O O . GLU A 1 421 ? 17.525 5.541 -38.165 1.00 89.94 421 GLU A O 1
ATOM 3401 N N . LYS A 1 422 ? 15.566 4.797 -37.347 1.00 93.75 422 LYS A N 1
ATOM 3402 C CA . LYS A 1 422 ? 15.549 5.745 -36.226 1.00 93.75 422 LYS A CA 1
ATOM 3403 C C . LYS A 1 422 ? 16.750 5.527 -35.310 1.00 93.75 422 LYS A C 1
ATOM 3405 O O . LYS A 1 422 ? 17.466 6.485 -35.040 1.00 93.75 422 LYS A O 1
ATOM 3410 N N . HIS A 1 423 ? 17.033 4.291 -34.897 1.00 94.56 423 HIS A N 1
ATOM 3411 C CA . HIS A 1 423 ? 18.188 3.988 -34.041 1.00 94.56 423 HIS A CA 1
ATOM 3412 C C . HIS A 1 423 ? 19.522 4.387 -34.695 1.00 94.56 423 HIS A C 1
ATOM 3414 O O . HIS A 1 423 ? 20.351 5.031 -34.054 1.00 94.56 423 HIS A O 1
ATOM 3420 N N . LYS A 1 424 ? 19.708 4.097 -35.992 1.00 92.00 424 LYS A N 1
ATOM 3421 C CA . LYS A 1 424 ? 20.891 4.552 -36.749 1.00 92.00 424 LYS A CA 1
ATOM 3422 C C . LYS A 1 424 ? 20.977 6.077 -36.809 1.00 92.00 424 LYS A C 1
ATOM 3424 O O . LYS A 1 424 ? 22.063 6.635 -36.684 1.00 92.00 424 LYS A O 1
ATOM 3429 N N . SER A 1 425 ? 19.848 6.755 -37.015 1.00 92.88 425 SER A N 1
ATOM 3430 C CA . SER A 1 425 ? 19.786 8.218 -37.037 1.00 92.88 425 SER A CA 1
ATOM 3431 C C . SER A 1 425 ? 20.189 8.821 -35.692 1.00 92.88 425 SER A C 1
ATOM 3433 O O . SER A 1 425 ? 21.009 9.734 -35.665 1.00 92.88 425 SER A O 1
ATOM 3435 N N . LEU A 1 426 ? 19.669 8.289 -34.582 1.00 92.31 426 LEU A N 1
ATOM 3436 C CA . LEU A 1 426 ? 20.032 8.707 -33.226 1.00 92.31 426 LEU A CA 1
ATOM 3437 C C . LEU A 1 426 ? 21.536 8.553 -32.973 1.00 92.31 426 LEU A C 1
ATOM 3439 O O . LEU A 1 426 ? 22.176 9.488 -32.497 1.00 92.31 426 LEU A O 1
ATOM 3443 N N . GLN A 1 427 ? 22.116 7.417 -33.371 1.00 91.12 427 GLN A N 1
ATOM 3444 C CA . GLN A 1 427 ? 23.552 7.174 -33.247 1.00 91.12 427 GLN A CA 1
ATOM 3445 C C . GLN A 1 427 ? 24.387 8.211 -34.017 1.00 91.12 427 GLN A C 1
ATOM 3447 O O . GLN A 1 427 ? 25.347 8.751 -33.471 1.00 91.12 427 GLN A O 1
ATOM 3452 N N . ARG A 1 428 ? 24.006 8.536 -35.262 1.00 89.00 428 ARG A N 1
ATOM 3453 C CA . ARG A 1 428 ? 24.700 9.558 -36.070 1.00 89.00 428 ARG A CA 1
ATOM 3454 C C . ARG A 1 428 ? 24.612 10.945 -35.436 1.00 89.00 428 ARG A C 1
ATOM 3456 O O . ARG A 1 428 ? 25.609 11.656 -35.412 1.00 89.00 428 ARG A O 1
ATOM 3463 N N . ILE A 1 429 ? 23.443 11.321 -34.913 1.00 88.31 429 ILE A N 1
ATOM 3464 C CA . ILE A 1 429 ? 23.230 12.634 -34.286 1.00 88.31 429 ILE A CA 1
ATOM 3465 C C . ILE A 1 429 ? 24.159 12.811 -33.084 1.00 88.31 429 ILE A C 1
ATOM 3467 O O . ILE A 1 429 ? 24.854 13.820 -33.002 1.00 88.31 429 ILE A O 1
ATOM 3471 N N . VAL A 1 430 ? 24.224 11.823 -32.188 1.00 86.62 430 VAL A N 1
ATOM 3472 C CA . VAL A 1 430 ? 25.090 11.906 -31.002 1.00 86.62 430 VAL A CA 1
ATOM 3473 C C . VAL A 1 430 ? 26.574 11.954 -31.386 1.00 86.62 430 VAL A C 1
ATOM 3475 O O . VAL A 1 430 ? 27.353 12.658 -30.748 1.00 86.62 430 VAL A O 1
ATOM 3478 N N . GLN A 1 431 ? 26.972 11.260 -32.455 1.00 82.25 431 GLN A N 1
ATOM 3479 C CA . GLN A 1 431 ? 28.348 11.300 -32.963 1.00 82.25 431 GLN A CA 1
ATOM 3480 C C . GLN A 1 431 ? 28.735 12.658 -33.573 1.00 82.25 431 GLN A C 1
ATOM 3482 O O . GLN A 1 431 ? 29.913 13.005 -33.543 1.00 82.25 431 GLN A O 1
ATOM 3487 N N . MET A 1 432 ? 27.773 13.417 -34.111 1.00 76.81 432 MET A N 1
ATOM 3488 C CA . MET A 1 432 ? 27.999 14.706 -34.784 1.00 76.81 432 MET A CA 1
ATOM 3489 C C . MET A 1 432 ? 27.918 15.935 -33.856 1.00 76.81 432 MET A C 1
ATOM 3491 O O . MET A 1 432 ? 28.270 17.033 -34.281 1.00 76.81 432 MET A O 1
ATOM 3495 N N . GLN A 1 433 ? 27.439 15.799 -32.615 1.00 70.00 433 GLN A N 1
ATOM 3496 C CA . GLN A 1 433 ? 27.336 16.923 -31.674 1.00 70.00 433 GLN A CA 1
ATOM 3497 C C . GLN A 1 433 ? 28.675 17.182 -30.946 1.00 70.00 433 GLN A C 1
ATOM 3499 O O . GLN A 1 433 ? 29.135 16.356 -30.157 1.00 70.00 433 GLN A O 1
ATOM 3504 N N . ASP A 1 434 ? 29.277 18.358 -31.174 1.00 55.03 434 ASP A N 1
ATOM 3505 C CA . ASP A 1 434 ? 30.602 18.769 -30.655 1.00 55.03 434 ASP A CA 1
ATOM 3506 C C . ASP A 1 434 ? 30.555 19.934 -29.635 1.00 55.03 434 ASP A C 1
ATOM 3508 O O . ASP A 1 434 ? 31.476 20.743 -29.538 1.00 55.03 434 ASP A O 1
ATOM 3512 N N . SER A 1 435 ? 29.485 20.055 -28.842 1.00 51.09 435 SER A N 1
ATOM 3513 C CA . SER A 1 435 ? 29.367 21.134 -27.838 1.00 51.09 435 SER A CA 1
ATOM 3514 C C . SER A 1 435 ? 29.700 20.656 -26.411 1.00 51.09 435 SER A C 1
ATOM 3516 O O . SER A 1 435 ? 29.181 19.616 -26.000 1.00 51.09 435 SER A O 1
ATOM 3518 N N . PRO A 1 436 ? 30.506 21.397 -25.620 1.00 46.06 436 PRO A N 1
ATOM 3519 C CA . PRO A 1 436 ? 30.817 21.042 -24.230 1.00 46.06 436 PRO A CA 1
ATOM 3520 C C . PRO A 1 436 ? 29.611 21.265 -23.291 1.00 46.06 436 PRO A C 1
ATOM 3522 O O . PRO A 1 436 ? 28.964 22.306 -23.354 1.00 46.06 436 PRO A O 1
ATOM 3525 N N . GLY A 1 437 ? 29.301 20.288 -22.422 1.00 55.12 437 GLY A N 1
ATOM 3526 C CA . GLY A 1 437 ? 28.182 20.326 -21.456 1.00 55.12 437 GLY A CA 1
ATOM 3527 C C . GLY A 1 437 ? 27.492 18.963 -21.262 1.00 55.12 437 GLY A C 1
ATOM 3528 O O . GLY A 1 437 ? 28.132 17.931 -21.454 1.00 55.12 437 GLY A O 1
ATOM 3529 N N . ALA A 1 438 ? 26.183 18.939 -20.952 1.00 51.84 438 ALA A N 1
ATOM 3530 C CA . ALA A 1 438 ? 25.333 17.728 -20.854 1.00 51.84 438 ALA A CA 1
ATOM 3531 C C . ALA A 1 438 ? 25.404 16.788 -22.087 1.00 51.84 438 ALA A C 1
ATOM 3533 O O . ALA A 1 438 ? 25.082 15.602 -22.009 1.00 51.84 438 ALA A O 1
ATOM 3534 N N . ASN A 1 439 ? 25.917 17.289 -23.215 1.00 63.16 439 ASN A N 1
ATOM 3535 C CA . ASN A 1 439 ? 26.270 16.505 -24.399 1.00 63.16 439 ASN A CA 1
ATOM 3536 C C . ASN A 1 439 ? 27.427 15.510 -24.178 1.00 63.16 439 ASN A C 1
ATOM 3538 O O . ASN A 1 439 ? 27.497 14.509 -24.887 1.00 63.16 439 ASN A O 1
ATOM 3542 N N . SER A 1 440 ? 28.301 15.727 -23.189 1.00 75.62 440 SER A N 1
ATOM 3543 C CA . SER A 1 440 ? 29.422 14.826 -22.876 1.00 75.62 440 SER A CA 1
ATOM 3544 C C . SER A 1 440 ? 28.934 13.455 -22.398 1.00 75.62 440 SER A C 1
ATOM 3546 O O . SER A 1 440 ? 29.357 12.428 -22.930 1.00 75.62 440 SER A O 1
ATOM 3548 N N . PHE A 1 441 ? 27.961 13.433 -21.477 1.00 86.69 441 PHE A N 1
ATOM 3549 C CA . PHE A 1 441 ? 27.359 12.184 -21.006 1.00 86.69 441 PHE A CA 1
ATOM 3550 C C . PHE A 1 441 ? 26.661 11.446 -22.152 1.00 86.69 441 PHE A C 1
ATOM 3552 O O . PHE A 1 441 ? 26.913 10.264 -22.358 1.00 86.69 441 PHE A O 1
ATOM 3559 N N . ARG A 1 442 ? 25.839 12.139 -22.958 1.00 88.62 442 ARG A N 1
ATOM 3560 C CA . ARG A 1 442 ? 25.144 11.524 -24.105 1.00 88.62 442 ARG A CA 1
ATOM 3561 C C . ARG A 1 442 ? 26.129 10.887 -25.089 1.00 88.62 442 ARG A C 1
ATOM 3563 O O . ARG A 1 442 ? 25.919 9.750 -25.502 1.00 88.62 442 ARG A O 1
ATOM 3570 N N . LYS A 1 443 ? 27.232 11.573 -25.406 1.00 85.00 443 LYS A N 1
ATOM 3571 C CA . LYS A 1 443 ? 28.305 11.053 -26.271 1.00 85.00 443 LYS A CA 1
ATOM 3572 C C . LYS A 1 443 ? 29.004 9.835 -25.661 1.00 85.00 443 LYS A C 1
ATOM 3574 O O . LYS A 1 443 ? 29.304 8.879 -26.372 1.00 85.00 443 LYS A O 1
ATOM 3579 N N . GLY A 1 444 ? 29.227 9.852 -24.348 1.00 87.00 444 GLY A N 1
ATOM 3580 C CA . GLY A 1 444 ? 29.776 8.722 -23.603 1.00 87.00 444 GLY A CA 1
ATOM 3581 C C . GLY A 1 444 ? 28.825 7.525 -23.508 1.00 87.00 444 GLY A C 1
ATOM 3582 O O . GLY A 1 444 ? 29.300 6.395 -23.532 1.00 87.00 444 GLY A O 1
ATOM 3583 N N . PHE A 1 445 ? 27.514 7.764 -23.436 1.00 92.25 445 PHE A N 1
ATOM 3584 C CA . PHE A 1 445 ? 26.489 6.756 -23.162 1.00 92.25 445 PHE A CA 1
ATOM 3585 C C . PHE A 1 445 ? 25.950 6.073 -24.429 1.00 92.25 445 PHE A C 1
ATOM 3587 O O . PHE A 1 445 ? 25.904 4.844 -24.502 1.00 92.25 445 PHE A O 1
ATOM 3594 N N . TYR A 1 446 ? 25.574 6.843 -25.457 1.00 92.56 446 TYR A N 1
ATOM 3595 C CA . TYR A 1 446 ? 24.960 6.336 -26.694 1.00 92.56 446 TYR A CA 1
ATOM 3596 C C . TYR A 1 446 ? 25.992 5.813 -27.701 1.00 92.56 446 TYR A C 1
ATOM 3598 O O . TYR A 1 446 ? 26.065 6.247 -28.855 1.00 92.56 446 TYR A O 1
ATOM 3606 N N . ARG A 1 447 ? 26.810 4.858 -27.262 1.00 88.75 447 ARG A N 1
ATOM 3607 C CA . ARG A 1 447 ? 27.792 4.180 -28.113 1.00 88.75 447 ARG A CA 1
ATOM 3608 C C . ARG A 1 447 ? 27.155 3.042 -28.909 1.00 88.75 447 ARG A C 1
ATOM 3610 O O . ARG A 1 447 ? 25.977 2.716 -28.755 1.00 88.75 447 ARG A O 1
ATOM 3617 N N . THR A 1 448 ? 27.946 2.413 -29.771 1.00 88.81 448 THR A N 1
ATOM 3618 C CA . THR A 1 448 ? 27.517 1.251 -30.561 1.00 88.81 448 THR A CA 1
ATOM 3619 C C . THR A 1 448 ? 26.959 0.137 -29.674 1.00 88.81 448 THR A C 1
ATOM 3621 O O . THR A 1 448 ? 25.985 -0.512 -30.045 1.00 88.81 448 THR A O 1
ATOM 3624 N N . GLU A 1 449 ? 27.513 -0.040 -28.479 1.00 90.62 449 GLU A N 1
ATOM 3625 C CA . GLU A 1 449 ? 27.093 -1.009 -27.471 1.00 90.62 449 GLU A CA 1
ATOM 3626 C C . GLU A 1 449 ? 25.655 -0.756 -26.993 1.00 90.62 449 GLU A C 1
ATOM 3628 O O . GLU A 1 449 ? 24.878 -1.704 -26.895 1.00 90.62 449 GLU A O 1
ATOM 3633 N N . PHE A 1 450 ? 25.262 0.508 -26.781 1.00 94.69 450 PHE A N 1
ATOM 3634 C CA . PHE A 1 450 ? 23.888 0.871 -26.412 1.00 94.69 450 PHE A CA 1
ATOM 3635 C C . PHE A 1 450 ? 22.894 0.465 -27.504 1.00 94.69 450 PHE A C 1
ATOM 3637 O O . PHE A 1 450 ? 21.896 -0.202 -27.235 1.00 94.69 450 PHE A O 1
ATOM 3644 N N . PHE A 1 451 ? 23.169 0.836 -28.758 1.00 93.19 451 PHE A N 1
ATOM 3645 C CA . PHE A 1 451 ? 22.274 0.512 -29.872 1.00 93.19 451 PHE A CA 1
ATOM 3646 C C . PHE A 1 451 ? 22.275 -0.986 -30.198 1.00 93.19 451 PHE A C 1
ATOM 3648 O O . PHE A 1 451 ? 21.250 -1.522 -30.620 1.00 93.19 451 PHE A O 1
ATOM 3655 N N . THR A 1 452 ? 23.389 -1.680 -29.952 1.00 90.44 452 THR A N 1
ATOM 3656 C CA . THR A 1 452 ? 23.472 -3.144 -30.051 1.00 90.44 452 THR A CA 1
ATOM 3657 C C . THR A 1 452 ? 22.590 -3.805 -28.997 1.00 90.44 452 THR A C 1
ATOM 3659 O O . THR A 1 452 ? 21.802 -4.685 -29.344 1.00 90.44 452 THR A O 1
ATOM 3662 N N . LEU A 1 453 ? 22.655 -3.340 -27.741 1.00 92.38 453 LEU A N 1
ATOM 3663 C CA . LEU A 1 453 ? 21.761 -3.781 -26.671 1.00 92.38 453 LEU A CA 1
ATOM 3664 C C . LEU A 1 453 ? 20.305 -3.534 -27.070 1.00 92.38 453 LEU A C 1
ATOM 3666 O O . LEU A 1 453 ? 19.544 -4.491 -27.160 1.00 92.38 453 LEU A O 1
ATOM 3670 N N . LEU A 1 454 ? 19.936 -2.291 -27.391 1.00 93.81 454 LEU A N 1
ATOM 3671 C CA . LEU A 1 454 ? 18.564 -1.914 -27.740 1.00 93.81 454 LEU A CA 1
ATOM 3672 C C . LEU A 1 454 ? 17.994 -2.781 -28.869 1.00 93.81 454 LEU A C 1
ATOM 3674 O O . LEU A 1 454 ? 16.892 -3.306 -28.746 1.00 93.81 454 LEU A O 1
ATOM 3678 N N . ASN A 1 455 ? 18.755 -2.986 -29.946 1.00 91.25 455 ASN A N 1
ATOM 3679 C CA . ASN A 1 455 ? 18.318 -3.837 -31.052 1.00 91.25 455 ASN A CA 1
ATOM 3680 C C . ASN A 1 455 ? 18.210 -5.313 -30.641 1.00 91.25 455 ASN A C 1
ATOM 3682 O O . ASN A 1 455 ? 17.316 -6.007 -31.115 1.00 91.25 455 ASN A O 1
ATOM 3686 N N . SER A 1 456 ? 19.079 -5.806 -29.753 1.00 88.69 456 SER A N 1
ATOM 3687 C CA . SER A 1 456 ? 19.031 -7.198 -29.288 1.00 88.69 456 SER A CA 1
ATOM 3688 C C . SER A 1 456 ? 17.777 -7.525 -28.468 1.00 88.69 456 SER A C 1
ATOM 3690 O O . SER A 1 456 ? 17.307 -8.660 -28.528 1.00 88.69 456 SER A O 1
ATOM 3692 N N . LEU A 1 457 ? 17.195 -6.534 -27.779 1.00 90.31 457 LEU A N 1
ATOM 3693 C CA . LEU A 1 457 ? 15.944 -6.689 -27.026 1.00 90.31 457 LEU A CA 1
ATOM 3694 C C . LEU A 1 457 ? 14.718 -6.885 -27.939 1.00 90.31 457 LEU A C 1
ATOM 3696 O O . LEU A 1 457 ? 13.699 -7.394 -27.489 1.00 90.31 457 LEU A O 1
ATOM 3700 N N . PHE A 1 458 ? 14.816 -6.526 -29.226 1.00 87.25 458 PHE A N 1
ATOM 3701 C CA . PHE A 1 458 ? 13.774 -6.774 -30.232 1.00 87.25 458 PHE A CA 1
ATOM 3702 C C . PHE A 1 458 ? 13.911 -8.143 -30.934 1.00 87.25 458 PHE A C 1
ATOM 3704 O O . PHE A 1 458 ? 13.301 -8.364 -31.979 1.00 87.25 458 PHE A O 1
ATOM 3711 N N . ARG A 1 459 ? 14.737 -9.078 -30.444 1.00 74.69 459 ARG A N 1
ATOM 3712 C CA . ARG A 1 459 ? 14.848 -10.419 -31.052 1.00 74.69 459 ARG A CA 1
ATOM 3713 C C . ARG A 1 459 ? 13.766 -11.373 -30.543 1.00 74.69 459 ARG A C 1
ATOM 3715 O O . ARG A 1 459 ? 13.519 -11.450 -29.347 1.00 74.69 459 ARG A O 1
ATOM 3722 N N . HIS A 1 460 ? 13.214 -12.183 -31.450 1.00 65.06 460 HIS A N 1
ATOM 3723 C CA . HIS A 1 460 ? 12.303 -13.293 -31.141 1.00 65.06 460 HIS A CA 1
ATOM 3724 C C . HIS A 1 460 ? 12.941 -14.637 -31.556 1.00 65.06 460 HIS A C 1
ATOM 3726 O O . HIS A 1 460 ? 13.507 -14.731 -32.647 1.00 65.06 460 HIS A O 1
ATOM 3732 N N . LYS A 1 461 ? 12.859 -15.682 -30.713 1.00 52.44 461 LYS A N 1
ATOM 3733 C CA . LYS A 1 461 ? 13.587 -16.970 -30.877 1.00 52.44 461 LYS A CA 1
ATOM 3734 C C . LYS A 1 461 ? 13.304 -17.714 -32.200 1.00 52.44 461 LYS A C 1
ATOM 3736 O O . LYS A 1 461 ? 14.187 -18.403 -32.698 1.00 52.44 461 LYS A O 1
ATOM 3741 N N . ASP A 1 462 ? 12.129 -17.517 -32.799 1.00 49.00 462 ASP A N 1
ATOM 3742 C CA . ASP A 1 462 ? 11.710 -18.161 -34.063 1.00 49.00 462 ASP A CA 1
ATOM 3743 C C . ASP A 1 462 ? 12.104 -17.392 -35.344 1.00 49.00 462 ASP A C 1
ATOM 3745 O O . ASP A 1 462 ? 11.756 -17.803 -36.456 1.00 49.00 462 ASP A O 1
ATOM 3749 N N . GLY A 1 463 ? 12.763 -16.237 -35.216 1.00 47.06 463 GLY A N 1
ATOM 3750 C CA . GLY A 1 463 ? 13.096 -15.362 -36.339 1.00 47.06 463 GLY A CA 1
ATOM 3751 C C . GLY A 1 463 ? 14.561 -15.475 -36.748 1.00 47.06 463 GLY A C 1
ATOM 3752 O O . GLY A 1 463 ? 15.452 -15.119 -35.982 1.00 47.06 463 GLY A O 1
ATOM 3753 N N . ASN A 1 464 ? 14.823 -15.856 -38.000 1.00 44.41 464 ASN A N 1
ATOM 3754 C CA . ASN A 1 464 ? 16.144 -15.763 -38.635 1.00 44.41 464 ASN A CA 1
ATOM 3755 C C . ASN A 1 464 ? 16.471 -14.291 -39.001 1.00 44.41 464 ASN A C 1
ATOM 3757 O O . ASN A 1 464 ? 16.826 -13.966 -40.133 1.00 44.41 464 ASN A O 1
ATOM 3761 N N . GLN A 1 465 ? 16.242 -13.370 -38.058 1.00 54.88 465 GLN A N 1
ATOM 3762 C CA . GLN A 1 465 ? 16.322 -11.929 -38.273 1.00 54.88 465 GLN A CA 1
ATOM 3763 C C . GLN A 1 465 ? 17.761 -11.446 -38.110 1.00 54.88 465 GLN A C 1
ATOM 3765 O O . GLN A 1 465 ? 18.313 -11.374 -37.005 1.00 54.88 465 GLN A O 1
ATOM 3770 N N . ASN A 1 466 ? 18.360 -11.079 -39.241 1.00 54.47 466 ASN A N 1
ATOM 3771 C CA . ASN A 1 466 ? 19.607 -10.330 -39.288 1.00 54.47 466 ASN A CA 1
ATOM 3772 C C . ASN A 1 466 ? 19.327 -8.870 -38.914 1.00 54.47 466 ASN A C 1
ATOM 3774 O O . ASN A 1 466 ? 19.041 -8.038 -39.774 1.00 54.47 466 ASN A O 1
ATOM 3778 N N . LEU A 1 467 ? 19.398 -8.560 -37.619 1.00 60.84 467 LEU A N 1
ATOM 3779 C CA . LEU A 1 467 ? 19.373 -7.180 -37.143 1.00 60.84 467 LEU A CA 1
ATOM 3780 C C . LEU A 1 467 ? 20.755 -6.536 -37.368 1.00 60.84 467 LEU A C 1
ATOM 3782 O O . LEU A 1 467 ? 21.769 -7.121 -36.973 1.00 60.84 467 LEU A O 1
ATOM 3786 N N . PRO A 1 468 ? 20.836 -5.345 -37.992 1.00 55.06 468 PRO A N 1
ATOM 3787 C CA . PRO A 1 468 ? 22.108 -4.676 -38.249 1.00 55.06 468 PRO A CA 1
ATOM 3788 C C . PRO A 1 468 ? 22.904 -4.449 -36.955 1.00 55.06 468 PRO A C 1
ATOM 3790 O O . PRO A 1 468 ? 22.386 -3.869 -36.004 1.00 55.06 468 PRO A O 1
ATOM 3793 N N . GLY A 1 469 ? 24.165 -4.890 -36.930 1.00 53.00 469 GLY A N 1
ATOM 3794 C CA . GLY A 1 469 ? 25.067 -4.708 -35.785 1.00 53.00 469 GLY A CA 1
ATOM 3795 C C . GLY A 1 469 ? 24.898 -5.716 -34.641 1.00 53.00 469 GLY A C 1
ATOM 3796 O O . GLY A 1 469 ? 25.653 -5.645 -33.680 1.00 53.00 469 GLY A O 1
ATOM 3797 N N . VAL A 1 470 ? 23.969 -6.678 -34.740 1.00 56.03 470 VAL A N 1
ATOM 3798 C CA . VAL A 1 470 ? 23.766 -7.724 -33.722 1.00 56.03 470 VAL A CA 1
ATOM 3799 C C . VAL A 1 470 ? 24.385 -9.052 -34.193 1.00 56.03 470 VAL A C 1
ATOM 3801 O O . VAL A 1 470 ? 23.922 -9.625 -35.181 1.00 56.03 470 VAL A O 1
ATOM 3804 N N . PRO A 1 471 ? 25.410 -9.589 -33.504 1.00 54.59 471 PRO A N 1
ATOM 3805 C CA . PRO A 1 471 ? 25.994 -10.891 -33.823 1.00 54.59 471 PRO A CA 1
ATOM 3806 C C . PRO A 1 471 ? 24.972 -12.043 -33.877 1.00 54.59 471 PRO A C 1
ATOM 3808 O O . PRO A 1 471 ? 24.083 -12.178 -33.029 1.00 54.59 471 PRO A O 1
ATOM 3811 N N . GLY A 1 472 ? 25.142 -12.947 -34.847 1.00 50.31 472 GLY A N 1
ATOM 3812 C CA . GLY A 1 472 ? 24.222 -14.062 -35.125 1.00 50.31 472 GLY A CA 1
ATOM 3813 C C . GLY A 1 472 ? 24.034 -15.096 -34.000 1.00 50.31 472 GLY A C 1
ATOM 3814 O O . GLY A 1 472 ? 23.138 -15.922 -34.105 1.00 50.31 472 GLY A O 1
ATOM 3815 N N . ARG A 1 473 ? 24.834 -15.052 -32.921 1.00 50.56 473 ARG A N 1
ATOM 3816 C CA . ARG A 1 473 ? 24.823 -16.017 -31.797 1.00 50.56 473 ARG A CA 1
ATOM 3817 C C . ARG A 1 473 ? 24.353 -15.463 -30.438 1.00 50.56 473 ARG A C 1
ATOM 3819 O O . ARG A 1 473 ? 24.417 -16.191 -29.455 1.00 50.56 473 ARG A O 1
ATOM 3826 N N . ILE A 1 474 ? 23.914 -14.206 -30.342 1.00 52.16 474 ILE A N 1
ATOM 3827 C CA . ILE A 1 474 ? 23.528 -13.612 -29.045 1.00 52.16 474 ILE A CA 1
ATOM 3828 C C . ILE A 1 474 ? 22.100 -14.019 -28.643 1.00 52.16 474 ILE A C 1
ATOM 3830 O O . ILE A 1 474 ? 21.154 -13.762 -29.392 1.00 52.16 474 ILE A O 1
ATOM 3834 N N . VAL A 1 475 ? 21.988 -14.624 -27.453 1.00 64.88 475 VAL A N 1
ATOM 3835 C CA . VAL A 1 475 ? 20.750 -14.909 -26.702 1.00 64.88 475 VAL A CA 1
ATOM 3836 C C . VAL A 1 475 ? 20.081 -13.585 -26.306 1.00 64.88 475 VAL A C 1
ATOM 3838 O O . VAL A 1 475 ? 20.789 -12.650 -25.940 1.00 64.88 475 VAL A O 1
ATOM 3841 N N . VAL A 1 476 ? 18.746 -13.487 -26.399 1.00 72.44 476 VAL A N 1
ATOM 3842 C CA . VAL A 1 476 ? 17.985 -12.294 -25.966 1.00 72.44 476 VAL A CA 1
ATOM 3843 C C . VAL A 1 476 ? 18.366 -11.958 -24.519 1.00 72.44 476 VAL A C 1
ATOM 3845 O O . VAL A 1 476 ? 18.227 -12.845 -23.673 1.00 72.44 476 VAL A O 1
ATOM 3848 N N . PRO A 1 477 ? 18.856 -10.738 -24.221 1.00 83.94 477 PRO A N 1
ATOM 3849 C CA . PRO A 1 477 ? 19.209 -10.380 -22.857 1.00 83.94 477 PRO A CA 1
ATOM 3850 C C . PRO A 1 477 ? 17.986 -10.404 -21.945 1.00 83.94 477 PRO A C 1
ATOM 3852 O O . PRO A 1 477 ? 16.926 -9.894 -22.312 1.00 83.94 477 PRO A O 1
ATOM 3855 N N . ASP A 1 478 ? 18.134 -10.945 -20.739 1.00 88.81 478 ASP A N 1
ATOM 3856 C CA . ASP A 1 478 ? 17.102 -10.796 -19.715 1.00 88.81 478 ASP A CA 1
ATOM 3857 C C . ASP A 1 478 ? 17.105 -9.372 -19.112 1.00 88.81 478 ASP A C 1
ATOM 3859 O O . ASP A 1 478 ? 17.967 -8.530 -19.399 1.00 88.81 478 ASP A O 1
ATOM 3863 N N . ALA A 1 479 ? 16.119 -9.074 -18.263 1.00 90.56 479 ALA A N 1
ATOM 3864 C CA . ALA A 1 479 ? 15.987 -7.758 -17.637 1.00 90.56 479 ALA A CA 1
ATOM 3865 C C . ALA A 1 479 ? 17.192 -7.394 -16.741 1.00 90.56 479 ALA A C 1
ATOM 3867 O O . ALA A 1 479 ? 17.591 -6.230 -16.687 1.00 90.56 479 ALA A O 1
ATOM 3868 N N . GLY A 1 480 ? 17.811 -8.376 -16.077 1.00 90.56 480 GLY A N 1
ATOM 3869 C CA . GLY A 1 480 ? 18.967 -8.165 -15.203 1.00 90.56 480 GLY A CA 1
ATOM 3870 C C . GLY A 1 480 ? 20.239 -7.879 -16.000 1.00 90.56 480 GLY A C 1
ATOM 3871 O O . GLY A 1 480 ? 20.977 -6.946 -15.683 1.00 90.56 480 GLY A O 1
ATOM 3872 N N . GLN A 1 481 ? 20.454 -8.612 -17.092 1.00 92.56 481 GLN A N 1
ATOM 3873 C CA . GLN A 1 481 ? 21.524 -8.346 -18.055 1.00 92.56 481 GLN A CA 1
ATOM 3874 C C . GLN A 1 481 ? 21.359 -6.958 -18.687 1.00 92.56 481 GLN A C 1
ATOM 3876 O O . GLN A 1 481 ? 22.323 -6.197 -18.765 1.00 92.56 481 GLN A O 1
ATOM 3881 N N . THR A 1 482 ? 20.128 -6.590 -19.053 1.00 93.94 482 THR A N 1
ATOM 3882 C CA . THR A 1 482 ? 19.797 -5.255 -19.576 1.00 93.94 482 THR A CA 1
ATOM 3883 C C . THR A 1 482 ? 20.165 -4.158 -18.574 1.00 93.94 482 THR A C 1
ATOM 3885 O O . THR A 1 482 ? 20.862 -3.205 -18.929 1.00 93.94 482 THR A O 1
ATOM 3888 N N . ALA A 1 483 ? 19.767 -4.307 -17.306 1.00 94.44 483 ALA A N 1
ATOM 3889 C CA . ALA A 1 483 ? 20.135 -3.379 -16.238 1.00 94.44 483 ALA A CA 1
ATOM 3890 C C . ALA A 1 483 ? 21.657 -3.265 -16.058 1.00 94.44 483 ALA A C 1
ATOM 3892 O O . ALA A 1 483 ? 22.196 -2.160 -15.952 1.00 94.44 483 ALA A O 1
ATOM 3893 N N . GLN A 1 484 ? 22.366 -4.395 -16.064 1.00 94.19 484 GLN A N 1
ATOM 3894 C CA . GLN A 1 484 ? 23.817 -4.423 -15.910 1.00 94.19 484 GLN A CA 1
ATOM 3895 C C . GLN A 1 484 ? 24.520 -3.667 -17.043 1.00 94.19 484 GLN A C 1
ATOM 3897 O O . GLN A 1 484 ? 25.377 -2.826 -16.765 1.00 94.19 484 GLN A O 1
ATOM 3902 N N . THR A 1 485 ? 24.147 -3.914 -18.302 1.00 92.88 485 THR A N 1
ATOM 3903 C CA . THR A 1 485 ? 24.740 -3.221 -19.454 1.00 92.88 485 THR A CA 1
ATOM 3904 C C . THR A 1 485 ? 24.454 -1.720 -19.414 1.00 92.88 485 THR A C 1
ATOM 3906 O O . THR A 1 485 ? 25.378 -0.928 -19.598 1.00 92.88 485 THR A O 1
ATOM 3909 N N . LEU A 1 486 ? 23.221 -1.306 -19.096 1.00 93.69 486 LEU A N 1
ATOM 3910 C CA . LEU A 1 486 ? 22.884 0.115 -18.930 1.00 93.69 486 LEU A CA 1
ATOM 3911 C C . LEU A 1 486 ? 23.715 0.777 -17.821 1.00 93.69 486 LEU A C 1
ATOM 3913 O O . LEU A 1 486 ? 24.167 1.910 -17.980 1.00 93.69 486 LEU A O 1
ATOM 3917 N N . ASN A 1 487 ? 23.966 0.076 -16.711 1.00 93.38 487 ASN A N 1
ATOM 3918 C CA . ASN A 1 487 ? 24.790 0.600 -15.623 1.00 93.38 487 ASN A CA 1
ATOM 3919 C C . ASN A 1 487 ? 26.262 0.765 -16.022 1.00 93.38 487 ASN A C 1
ATOM 3921 O O . ASN A 1 487 ? 26.879 1.756 -15.637 1.00 93.38 487 ASN A O 1
ATOM 3925 N N . VAL A 1 488 ? 26.822 -0.186 -16.778 1.00 92.31 488 VAL A N 1
ATOM 3926 C CA . VAL A 1 488 ? 28.196 -0.093 -17.301 1.00 92.31 488 VAL A CA 1
ATOM 3927 C C . VAL A 1 488 ? 28.320 1.117 -18.223 1.00 92.31 488 VAL A C 1
ATOM 3929 O O . VAL A 1 488 ? 29.149 1.985 -17.963 1.00 92.31 488 VAL A O 1
ATOM 3932 N N . LEU A 1 489 ? 27.428 1.242 -19.212 1.00 92.81 489 LEU A N 1
ATOM 3933 C CA . LEU A 1 489 ? 27.411 2.377 -20.140 1.00 92.81 489 LEU A CA 1
ATOM 3934 C C . LEU A 1 489 ? 27.269 3.717 -19.410 1.00 92.81 489 LEU A C 1
ATOM 3936 O O . LEU A 1 489 ? 27.976 4.670 -19.723 1.00 92.81 489 LEU A O 1
ATOM 3940 N N . ARG A 1 490 ? 26.397 3.787 -18.395 1.00 92.69 490 ARG A N 1
ATOM 3941 C CA . ARG A 1 490 ? 26.224 4.988 -17.564 1.00 92.69 490 ARG A CA 1
ATOM 3942 C C . ARG A 1 490 ? 27.501 5.342 -16.805 1.00 92.69 490 ARG A C 1
ATOM 3944 O O . ARG A 1 490 ? 27.909 6.496 -16.831 1.00 92.69 490 ARG A O 1
ATOM 3951 N N . LYS A 1 491 ? 28.136 4.372 -16.138 1.00 87.62 491 LYS A N 1
ATOM 3952 C CA . LYS A 1 491 ? 29.369 4.604 -15.366 1.00 87.62 491 LYS A CA 1
ATOM 3953 C C . LYS A 1 491 ? 30.531 5.042 -16.252 1.00 87.62 491 LYS A C 1
ATOM 3955 O O . LYS A 1 491 ? 31.271 5.932 -15.861 1.00 87.62 491 LYS A O 1
ATOM 3960 N N . GLU A 1 492 ? 30.669 4.454 -17.437 1.00 88.56 492 GLU A N 1
ATOM 3961 C CA . GLU A 1 492 ? 31.699 4.839 -18.409 1.00 88.56 492 GLU A CA 1
ATOM 3962 C C . GLU A 1 492 ? 31.452 6.207 -19.058 1.00 88.56 492 GLU A C 1
ATOM 3964 O O . GLU A 1 492 ? 32.384 6.819 -19.581 1.00 88.56 492 GLU A O 1
ATOM 3969 N N . ALA A 1 493 ? 30.202 6.673 -19.068 1.00 86.25 493 ALA A N 1
ATOM 3970 C CA . ALA A 1 493 ? 29.821 7.981 -19.590 1.00 86.25 493 ALA A CA 1
ATOM 3971 C C . ALA A 1 493 ? 29.999 9.118 -18.570 1.00 86.25 493 ALA A C 1
ATOM 3973 O O . ALA A 1 493 ? 29.963 10.290 -18.952 1.00 86.25 493 ALA A O 1
ATOM 3974 N N . LEU A 1 494 ? 30.182 8.794 -17.285 1.00 83.19 494 LEU A N 1
ATOM 3975 C CA . LEU A 1 494 ? 30.498 9.772 -16.250 1.00 83.19 494 LEU A CA 1
ATOM 3976 C C . LEU A 1 494 ? 31.976 10.189 -16.348 1.00 83.19 494 LEU A C 1
ATOM 3978 O O . LEU A 1 494 ? 32.838 9.348 -16.609 1.00 83.19 494 LEU A O 1
ATOM 3982 N N . PRO A 1 495 ? 32.302 11.474 -16.131 1.00 64.25 495 PRO A N 1
ATOM 3983 C CA . PRO A 1 495 ? 33.688 11.919 -16.097 1.00 64.25 495 PRO A CA 1
ATOM 3984 C C . PRO A 1 495 ? 34.454 11.182 -14.990 1.00 64.25 495 PRO A C 1
ATOM 3986 O O . PRO A 1 495 ? 33.992 11.095 -13.852 1.00 64.25 495 PRO A O 1
ATOM 3989 N N . VAL A 1 496 ? 35.627 10.645 -15.336 1.00 48.12 496 VAL A N 1
ATOM 3990 C CA . VAL A 1 496 ? 36.518 9.949 -14.401 1.00 48.12 496 VAL A CA 1
ATOM 3991 C C . VAL A 1 496 ? 36.950 10.934 -13.317 1.00 48.12 496 VAL A C 1
ATOM 3993 O O . VAL A 1 496 ? 37.770 11.815 -13.562 1.00 48.12 496 VAL A O 1
ATOM 3996 N N . VAL A 1 497 ? 36.418 10.776 -12.107 1.00 39.75 497 VAL A N 1
ATOM 3997 C CA . VAL A 1 497 ? 37.072 11.312 -10.913 1.00 39.75 497 VAL A CA 1
ATOM 3998 C C . VAL A 1 497 ? 38.242 10.377 -10.633 1.00 39.75 497 VAL A C 1
ATOM 4000 O O . VAL A 1 497 ? 38.047 9.204 -10.312 1.00 39.75 497 VAL A O 1
ATOM 4003 N N . SER A 1 498 ? 39.461 10.868 -10.838 1.00 29.19 498 SER A N 1
ATOM 4004 C CA . SER A 1 498 ? 40.689 10.142 -10.534 1.00 29.19 498 SER A CA 1
ATOM 4005 C C . SER A 1 498 ? 40.775 9.892 -9.028 1.00 29.19 498 SER A C 1
ATOM 4007 O O . SER A 1 498 ? 41.185 10.770 -8.272 1.00 29.19 498 SER A O 1
ATOM 4009 N N . PHE A 1 499 ? 40.405 8.694 -8.585 1.00 30.31 499 PHE A N 1
ATOM 4010 C CA . PHE A 1 499 ? 40.845 8.177 -7.293 1.00 30.31 499 PHE A CA 1
ATOM 4011 C C . PHE A 1 499 ? 42.157 7.418 -7.495 1.00 30.31 499 PHE A C 1
ATOM 4013 O O . PHE A 1 499 ? 42.199 6.190 -7.486 1.00 30.31 499 PHE A O 1
ATOM 4020 N N . ASP A 1 500 ? 43.233 8.179 -7.688 1.00 28.08 500 ASP A N 1
ATOM 4021 C CA . ASP A 1 500 ? 44.579 7.706 -7.384 1.00 28.08 500 ASP A CA 1
ATOM 4022 C C . ASP A 1 500 ? 44.780 7.829 -5.873 1.00 28.08 500 ASP A C 1
ATOM 4024 O O . ASP A 1 500 ? 44.985 8.919 -5.343 1.00 28.08 500 ASP A O 1
ATOM 4028 N N . ASN A 1 501 ? 44.656 6.709 -5.166 1.00 31.84 501 ASN A N 1
ATOM 4029 C CA . ASN A 1 501 ? 45.726 6.188 -4.318 1.00 31.84 501 ASN A CA 1
ATOM 4030 C C . ASN A 1 501 ? 45.233 4.998 -3.497 1.00 31.84 501 ASN A C 1
ATOM 4032 O O . ASN A 1 501 ? 44.266 5.067 -2.740 1.00 31.84 501 ASN A O 1
ATOM 4036 N N . GLN A 1 502 ? 46.006 3.919 -3.588 1.00 35.62 502 GLN A N 1
ATOM 4037 C CA . GLN A 1 502 ? 46.231 3.027 -2.464 1.00 35.62 502 GLN A CA 1
ATOM 4038 C C . GLN A 1 502 ? 46.801 3.876 -1.320 1.00 35.62 502 GLN A C 1
ATOM 4040 O O . GLN A 1 502 ? 47.982 4.213 -1.330 1.00 35.62 502 GLN A O 1
ATOM 4045 N N . ALA A 1 503 ? 45.960 4.270 -0.370 1.00 27.31 503 ALA A N 1
ATOM 4046 C CA . ALA A 1 503 ? 46.400 4.892 0.868 1.00 27.31 503 ALA A CA 1
ATOM 4047 C C . ALA A 1 503 ? 46.122 3.927 2.021 1.00 27.31 503 ALA A C 1
ATOM 4049 O O . ALA A 1 503 ? 44.990 3.502 2.256 1.00 27.31 503 ALA A O 1
ATOM 4050 N N . GLU A 1 504 ? 47.195 3.558 2.710 1.00 32.28 504 GLU A N 1
ATOM 4051 C CA . GLU A 1 504 ? 47.156 2.963 4.038 1.00 32.28 504 GLU A CA 1
ATOM 4052 C C . GLU A 1 504 ? 46.279 3.812 4.977 1.00 32.28 504 GLU A C 1
ATOM 4054 O O . GLU A 1 504 ? 46.236 5.038 4.864 1.00 32.28 504 GLU A O 1
ATOM 4059 N N . LEU A 1 505 ? 45.581 3.148 5.906 1.00 29.45 505 LEU A N 1
ATOM 4060 C CA . LEU A 1 505 ? 44.730 3.781 6.920 1.00 29.45 505 LEU A CA 1
ATOM 4061 C C . LEU A 1 505 ? 45.447 4.958 7.620 1.00 29.45 505 LEU A C 1
ATOM 4063 O O . LEU A 1 505 ? 46.467 4.725 8.278 1.00 29.45 505 LEU A O 1
ATOM 4067 N N . PRO A 1 506 ? 44.900 6.191 7.598 1.00 32.59 506 PRO A N 1
ATOM 4068 C CA . PRO A 1 506 ? 45.433 7.282 8.398 1.00 32.59 506 PRO A CA 1
ATOM 4069 C C . PRO A 1 506 ? 45.081 7.076 9.874 1.00 32.59 506 PRO A C 1
ATOM 4071 O O . PRO A 1 506 ? 43.937 7.176 10.321 1.00 32.59 506 PRO A O 1
ATOM 4074 N N . VAL A 1 507 ? 46.111 6.801 10.667 1.00 44.69 507 VAL A N 1
ATOM 4075 C CA . VAL A 1 507 ? 46.067 6.791 12.128 1.00 44.69 507 VAL A CA 1
ATOM 4076 C C . VAL A 1 507 ? 46.038 8.239 12.620 1.00 44.69 507 VAL A C 1
ATOM 4078 O O . VAL A 1 507 ? 47.093 8.813 12.853 1.00 44.69 507 VAL A O 1
ATOM 4081 N N . SER A 1 508 ? 44.858 8.855 12.751 1.00 43.41 508 SER A N 1
ATOM 4082 C CA . SER A 1 508 ? 44.469 9.733 13.883 1.00 43.41 508 SER A CA 1
ATOM 4083 C C . SER A 1 508 ? 43.220 10.577 13.579 1.00 43.41 508 SER A C 1
ATOM 4085 O O . SER A 1 508 ? 43.231 11.471 12.746 1.00 43.41 508 SER A O 1
ATOM 4087 N N . LEU A 1 509 ? 42.147 10.310 14.329 1.00 46.69 509 LEU A N 1
ATOM 4088 C CA . LEU A 1 509 ? 40.940 11.142 14.408 1.00 46.69 509 LEU A CA 1
ATOM 4089 C C . LEU A 1 509 ? 41.013 11.981 15.706 1.00 46.69 509 LEU A C 1
ATOM 4091 O O . LEU A 1 509 ? 41.523 11.461 16.707 1.00 46.69 509 LEU A O 1
ATOM 4095 N N . PRO A 1 510 ? 40.546 13.245 15.728 1.00 47.66 510 PRO A N 1
ATOM 4096 C CA . PRO A 1 510 ? 40.631 14.118 16.905 1.00 47.66 510 PRO A CA 1
ATOM 4097 C C . PRO A 1 510 ? 39.794 13.606 18.097 1.00 47.66 510 PRO A C 1
ATOM 4099 O O . PRO A 1 510 ? 38.791 12.912 17.925 1.00 47.66 510 PRO A O 1
ATOM 4102 N N . ARG A 1 511 ? 40.220 13.927 19.332 1.00 52.03 511 ARG A N 1
ATOM 4103 C CA . ARG A 1 511 ? 39.517 13.551 20.579 1.00 52.03 511 ARG A CA 1
ATOM 4104 C C . ARG A 1 511 ? 38.250 14.403 20.763 1.00 52.03 511 ARG A C 1
ATOM 4106 O O . ARG A 1 511 ? 38.326 15.621 20.638 1.00 52.03 511 ARG A O 1
ATOM 4113 N N . LEU A 1 512 ? 37.120 13.766 21.098 1.00 52.50 512 LEU A N 1
ATOM 4114 C CA . LEU A 1 512 ? 35.865 14.447 21.463 1.00 52.50 512 LEU A CA 1
ATOM 4115 C C . LEU A 1 512 ? 36.005 15.213 22.801 1.00 52.50 512 LEU A C 1
ATOM 4117 O O . LEU A 1 512 ? 36.818 14.812 23.641 1.00 52.50 512 LEU A O 1
ATOM 4121 N N . PRO A 1 513 ? 35.199 16.266 23.042 1.00 58.25 513 PRO A N 1
ATOM 4122 C CA . PRO A 1 513 ? 35.078 16.912 24.351 1.00 58.25 513 PRO A CA 1
ATOM 4123 C C . PRO A 1 513 ? 34.659 15.920 25.458 1.00 58.25 513 PRO A C 1
ATOM 4125 O O . PRO A 1 513 ? 33.860 15.011 25.226 1.00 58.25 513 PRO A O 1
ATOM 4128 N N . GLU A 1 514 ? 35.147 16.103 26.692 1.00 55.56 514 GLU A N 1
ATOM 4129 C CA . GLU A 1 514 ? 34.869 15.193 27.827 1.00 55.56 514 GLU A CA 1
ATOM 4130 C C . GLU A 1 514 ? 33.368 15.038 28.148 1.00 55.56 514 GLU A C 1
ATOM 4132 O O . GLU A 1 514 ? 32.937 13.984 28.620 1.00 55.56 514 GLU A O 1
ATOM 4137 N N . ARG A 1 515 ? 32.557 16.066 27.858 1.00 55.94 515 ARG A N 1
ATOM 4138 C CA . ARG A 1 515 ? 31.109 16.084 28.115 1.00 55.94 515 ARG A CA 1
ATOM 4139 C C . ARG A 1 515 ? 30.346 15.057 27.265 1.00 55.94 515 ARG A C 1
ATOM 4141 O O . ARG A 1 515 ? 29.559 14.293 27.822 1.00 55.94 515 ARG A O 1
ATOM 4148 N N . ASP A 1 516 ? 30.646 14.973 25.970 1.00 62.19 516 ASP A N 1
ATOM 4149 C CA . ASP A 1 516 ? 29.941 14.100 25.013 1.00 62.19 516 ASP A CA 1
ATOM 4150 C C . ASP A 1 516 ? 30.282 12.616 25.231 1.00 62.19 516 ASP A C 1
ATOM 4152 O O . ASP A 1 516 ? 29.459 11.722 25.027 1.00 62.19 516 ASP A O 1
ATOM 4156 N N . SER A 1 517 ? 31.485 12.344 25.748 1.00 66.06 517 SER A N 1
ATOM 4157 C CA . SER A 1 517 ? 31.904 10.993 26.145 1.00 66.06 517 SER A CA 1
ATOM 4158 C C . SER A 1 517 ? 31.091 10.465 27.339 1.00 66.06 517 SER A C 1
ATOM 4160 O O . SER A 1 517 ? 30.782 9.273 27.407 1.00 66.06 517 SER A O 1
ATOM 4162 N N . GLY A 1 518 ? 30.701 11.347 28.269 1.00 72.69 518 GLY A N 1
ATOM 4163 C CA . GLY A 1 518 ? 29.865 10.998 29.420 1.00 72.69 518 GLY A CA 1
ATOM 4164 C C . GLY A 1 518 ? 28.413 10.675 29.052 1.00 72.69 518 GLY A C 1
ATOM 4165 O O . GLY A 1 518 ? 27.822 9.759 29.629 1.00 72.69 518 GLY A O 1
ATOM 4166 N N . ASP A 1 519 ? 27.841 11.390 28.080 1.00 73.75 519 ASP A N 1
ATOM 4167 C CA . ASP A 1 519 ? 26.486 11.128 27.575 1.00 73.75 519 ASP A CA 1
ATOM 4168 C C . ASP A 1 519 ? 26.401 9.808 26.796 1.00 73.75 519 ASP A C 1
ATOM 4170 O O . ASP A 1 519 ? 25.485 9.012 27.038 1.00 73.75 519 ASP A O 1
ATOM 4174 N N . LEU A 1 520 ? 27.407 9.508 25.965 1.00 80.69 520 LEU A N 1
ATOM 4175 C CA . LEU A 1 520 ? 27.532 8.213 25.289 1.00 80.69 520 LEU A CA 1
ATOM 4176 C C . LEU A 1 520 ? 27.540 7.053 26.292 1.00 80.69 520 LEU A C 1
ATOM 4178 O O . LEU A 1 520 ? 26.751 6.118 26.165 1.00 80.69 520 LEU A O 1
ATOM 4182 N N . LEU A 1 521 ? 28.403 7.122 27.312 1.00 83.81 521 LEU A N 1
ATOM 4183 C CA . LEU A 1 521 ? 28.518 6.086 28.344 1.00 83.81 521 LEU A CA 1
ATOM 4184 C C . LEU A 1 521 ? 27.177 5.823 29.039 1.00 83.81 521 LEU A C 1
ATOM 4186 O O . LEU A 1 521 ? 26.752 4.672 29.126 1.00 83.81 521 LEU A O 1
ATOM 4190 N N . ARG A 1 522 ? 26.460 6.880 29.449 1.00 80.88 522 ARG A N 1
ATOM 4191 C CA . ARG A 1 522 ? 25.126 6.753 30.063 1.00 80.88 522 ARG A CA 1
ATOM 4192 C C . ARG A 1 522 ? 24.117 6.068 29.140 1.00 80.88 522 ARG A C 1
ATOM 4194 O O . ARG A 1 522 ? 23.324 5.251 29.610 1.00 80.88 522 ARG A O 1
ATOM 4201 N N . SER A 1 523 ? 24.132 6.402 27.850 1.00 81.69 523 SER A N 1
ATOM 4202 C CA . SER A 1 523 ? 23.235 5.814 26.846 1.00 81.69 523 SER A CA 1
ATOM 4203 C C . SER A 1 523 ? 23.508 4.318 26.636 1.00 81.69 523 SER A C 1
ATOM 4205 O O . SER A 1 523 ? 22.589 3.489 26.679 1.00 81.69 523 SER A O 1
ATOM 4207 N N . LEU A 1 524 ? 24.785 3.949 26.499 1.00 88.50 524 LEU A N 1
ATOM 4208 C CA . LEU A 1 524 ? 25.215 2.559 26.340 1.00 88.50 524 LEU A CA 1
ATOM 4209 C C . LEU A 1 524 ? 24.922 1.723 27.591 1.00 88.50 524 LEU A C 1
ATOM 4211 O O . LEU A 1 524 ? 24.415 0.607 27.475 1.00 88.50 524 LEU A O 1
ATOM 4215 N N . ASP A 1 525 ? 25.194 2.260 28.784 1.00 87.69 525 ASP A N 1
ATOM 4216 C CA . ASP A 1 525 ? 24.956 1.569 30.055 1.00 87.69 525 ASP A CA 1
ATOM 4217 C C . ASP A 1 525 ? 23.469 1.346 30.327 1.00 87.69 525 ASP A C 1
ATOM 4219 O O . ASP A 1 525 ? 23.095 0.272 30.809 1.00 87.69 525 ASP A O 1
ATOM 4223 N N . ARG A 1 526 ? 22.608 2.314 29.981 1.00 84.44 526 ARG A N 1
ATOM 4224 C CA . ARG A 1 526 ? 21.148 2.161 30.067 1.00 84.44 526 ARG A CA 1
ATOM 4225 C C . ARG A 1 526 ? 20.678 1.020 29.169 1.00 84.44 526 ARG A C 1
ATOM 4227 O O . ARG A 1 526 ? 20.100 0.052 29.655 1.00 84.44 526 ARG A O 1
ATOM 4234 N N . THR A 1 527 ? 21.029 1.090 27.886 1.00 87.44 527 THR A N 1
ATOM 4235 C CA . THR A 1 527 ? 20.675 0.080 26.877 1.00 87.44 527 THR A CA 1
ATOM 4236 C C . THR A 1 527 ? 21.154 -1.316 27.286 1.00 87.44 527 THR A C 1
ATOM 4238 O O . THR A 1 527 ? 20.413 -2.299 27.214 1.00 87.44 527 THR A O 1
ATOM 4241 N N . LEU A 1 528 ? 22.399 -1.418 27.758 1.00 90.50 528 LEU A N 1
ATOM 4242 C CA . LEU A 1 528 ? 22.984 -2.688 28.167 1.00 90.50 528 LEU A CA 1
ATOM 4243 C C . LEU A 1 528 ? 22.371 -3.226 29.468 1.00 90.50 528 LEU A C 1
ATOM 4245 O O . LEU A 1 528 ? 22.197 -4.439 29.593 1.00 90.50 528 LEU A O 1
ATOM 4249 N N . SER A 1 529 ? 22.055 -2.366 30.437 1.00 86.56 529 SER A N 1
ATOM 4250 C CA . SER A 1 529 ? 21.408 -2.779 31.691 1.00 86.56 529 SER A CA 1
ATOM 4251 C C . SER A 1 529 ? 20.004 -3.316 31.436 1.00 86.56 529 SER A C 1
ATOM 4253 O O . SER A 1 529 ? 19.669 -4.398 31.930 1.00 86.56 529 SER A O 1
ATOM 4255 N N . ASP A 1 530 ? 19.236 -2.635 30.586 1.00 82.44 530 ASP A N 1
ATOM 4256 C CA . ASP A 1 530 ? 17.902 -3.067 30.172 1.00 82.44 530 ASP A CA 1
ATOM 4257 C C . ASP A 1 530 ? 17.966 -4.413 29.445 1.00 82.44 530 ASP A C 1
ATOM 4259 O O . ASP A 1 530 ? 17.228 -5.340 29.783 1.00 82.44 530 ASP A O 1
ATOM 4263 N N . PHE A 1 531 ? 18.914 -4.586 28.520 1.00 88.88 531 PHE A N 1
ATOM 4264 C CA . PHE A 1 531 ? 19.129 -5.866 27.841 1.00 88.88 531 PHE A CA 1
ATOM 4265 C C . PHE A 1 531 ? 19.522 -6.983 28.813 1.00 88.88 531 PHE A C 1
ATOM 4267 O O . PHE A 1 531 ? 18.938 -8.068 28.798 1.00 88.88 531 PHE A O 1
ATOM 4274 N N . LYS A 1 532 ? 20.467 -6.714 29.723 1.00 86.00 532 LYS A N 1
ATOM 4275 C CA . LYS A 1 532 ? 20.890 -7.671 30.753 1.00 86.00 532 LYS A CA 1
ATOM 4276 C C . LYS A 1 532 ? 19.748 -8.057 31.684 1.00 86.00 532 LYS A C 1
ATOM 4278 O O . LYS A 1 532 ? 19.792 -9.170 32.202 1.00 86.00 532 LYS A O 1
ATOM 4283 N N . SER A 1 533 ? 18.759 -7.200 31.936 1.00 79.81 533 SER A N 1
ATOM 4284 C CA . SER A 1 533 ? 17.620 -7.541 32.801 1.00 79.81 533 SER A CA 1
ATOM 4285 C C . SER A 1 533 ? 16.810 -8.730 32.257 1.00 79.81 533 SER A C 1
ATOM 4287 O O . SER A 1 533 ? 16.389 -9.578 33.040 1.00 79.81 533 SER A O 1
ATOM 4289 N N . GLY A 1 534 ? 16.710 -8.861 30.928 1.00 74.00 534 GLY A N 1
ATOM 4290 C CA . GLY A 1 534 ? 15.975 -9.932 30.246 1.00 74.00 534 GLY A CA 1
ATOM 4291 C C . GLY A 1 534 ? 16.751 -11.237 30.019 1.00 74.00 534 GLY A C 1
ATOM 4292 O O . GLY A 1 534 ? 16.169 -12.208 29.544 1.00 74.00 534 GLY A O 1
ATOM 4293 N N . LEU A 1 535 ? 18.049 -11.294 30.340 1.00 82.00 535 LEU A N 1
ATOM 4294 C CA . LEU A 1 535 ? 18.890 -12.476 30.097 1.00 82.00 535 LEU A CA 1
ATOM 4295 C C . LEU A 1 535 ? 18.953 -13.422 31.302 1.00 82.00 535 LEU A C 1
ATOM 4297 O O . LEU A 1 535 ? 19.006 -12.989 32.457 1.00 82.00 535 LEU A O 1
ATOM 4301 N N . MET A 1 536 ? 19.082 -14.728 31.045 1.00 75.69 536 MET A N 1
ATOM 4302 C CA . MET A 1 536 ? 19.389 -15.698 32.099 1.00 75.69 536 MET A CA 1
ATOM 4303 C C . MET A 1 536 ? 20.828 -15.529 32.604 1.00 75.69 536 MET A C 1
ATOM 4305 O O . MET A 1 536 ? 21.726 -15.110 31.874 1.00 75.69 536 MET A O 1
ATOM 4309 N N . LEU A 1 537 ? 21.088 -15.916 33.859 1.00 75.94 537 LEU A N 1
ATOM 4310 C CA . LEU A 1 537 ? 22.413 -15.772 34.483 1.00 75.94 537 LEU A CA 1
ATOM 4311 C C . LEU A 1 537 ? 23.531 -16.488 33.699 1.00 75.94 537 LEU A C 1
ATOM 4313 O O . LEU A 1 537 ? 24.655 -15.989 33.636 1.00 75.94 537 LEU A O 1
ATOM 4317 N N . LYS A 1 538 ? 23.215 -17.633 33.079 1.00 77.50 538 LYS A N 1
ATOM 4318 C CA . LYS A 1 538 ? 24.138 -18.388 32.217 1.00 77.50 538 LYS A CA 1
ATOM 4319 C C . LYS A 1 538 ? 24.559 -17.583 30.977 1.00 77.50 538 LYS A C 1
ATOM 4321 O O . LYS A 1 538 ? 25.745 -17.534 30.667 1.00 77.50 538 LYS A O 1
ATOM 4326 N N . ASP A 1 539 ? 23.618 -16.877 30.352 1.00 82.62 539 ASP A N 1
ATOM 4327 C CA . ASP A 1 539 ? 23.833 -16.140 29.105 1.00 82.62 539 ASP A CA 1
ATOM 4328 C C . ASP A 1 539 ? 24.573 -14.831 29.390 1.00 82.62 539 ASP A C 1
ATOM 4330 O O . ASP A 1 539 ? 25.499 -14.474 28.669 1.00 82.62 539 ASP A O 1
ATOM 4334 N N . LYS A 1 540 ? 24.290 -14.178 30.530 1.00 83.38 540 LYS A N 1
ATOM 4335 C CA . LYS A 1 540 ? 25.066 -13.012 30.998 1.00 83.38 540 LYS A CA 1
ATOM 4336 C C . LYS A 1 540 ? 26.558 -13.330 31.150 1.00 83.38 540 LYS A C 1
ATOM 4338 O O . LYS A 1 540 ? 27.393 -12.510 30.775 1.00 83.38 540 LYS A O 1
ATOM 4343 N N . ARG A 1 541 ? 26.894 -14.505 31.701 1.00 80.56 541 ARG A N 1
ATOM 4344 C CA . ARG A 1 541 ? 28.290 -14.953 31.870 1.00 80.56 541 ARG A CA 1
ATOM 4345 C C . ARG A 1 541 ? 28.916 -15.374 30.542 1.00 80.56 541 ARG A C 1
ATOM 4347 O O . ARG A 1 541 ? 30.045 -14.983 30.266 1.00 80.56 541 ARG A O 1
ATOM 4354 N N . ALA A 1 542 ? 28.187 -16.137 29.727 1.00 82.19 542 ALA A N 1
ATOM 4355 C CA . ALA A 1 542 ? 28.668 -16.593 28.426 1.00 82.19 542 ALA A CA 1
ATOM 4356 C C . ALA A 1 542 ? 28.958 -15.412 27.486 1.00 82.19 542 ALA A C 1
ATOM 4358 O O . ALA A 1 542 ? 30.054 -15.320 26.935 1.00 82.19 542 ALA A O 1
ATOM 4359 N N . PHE A 1 543 ? 28.021 -14.467 27.361 1.00 90.56 543 PHE A N 1
ATOM 4360 C CA . PHE A 1 543 ? 28.172 -13.318 26.467 1.00 90.56 543 PHE A CA 1
ATOM 4361 C C . PHE A 1 543 ? 29.235 -12.348 26.962 1.00 90.56 543 PHE A C 1
ATOM 4363 O O . PHE A 1 543 ? 30.026 -11.885 26.155 1.00 90.56 543 PHE A O 1
ATOM 4370 N N . GLY A 1 544 ? 29.342 -12.116 28.275 1.00 83.75 544 GLY A N 1
ATOM 4371 C CA . GLY A 1 544 ? 30.333 -11.203 28.857 1.00 83.75 544 GLY A CA 1
ATOM 4372 C C . GLY A 1 544 ? 31.804 -11.573 28.610 1.00 83.75 544 GLY A C 1
ATOM 4373 O O . GLY A 1 544 ? 32.681 -10.777 28.928 1.00 83.75 544 GLY A O 1
ATOM 4374 N N . SER A 1 545 ? 32.083 -12.753 28.046 1.00 83.31 545 SER A N 1
ATOM 4375 C CA . SER A 1 545 ? 33.428 -13.202 27.653 1.00 83.31 545 SER A CA 1
ATOM 4376 C C . SER A 1 545 ? 33.621 -13.329 26.133 1.00 83.31 545 SER A C 1
ATOM 4378 O O . SER A 1 545 ? 34.704 -13.700 25.674 1.00 83.31 545 SER A O 1
ATOM 4380 N N . ALA A 1 546 ? 32.588 -13.031 25.335 1.00 90.19 546 ALA A N 1
ATOM 4381 C CA . ALA A 1 546 ? 32.640 -13.121 23.881 1.00 90.19 546 ALA A CA 1
ATOM 4382 C C . ALA A 1 546 ? 33.454 -11.969 23.267 1.00 90.19 546 ALA A C 1
ATOM 4384 O O . ALA A 1 546 ? 33.472 -10.852 23.776 1.00 90.19 546 ALA A O 1
ATOM 4385 N N . SER A 1 547 ? 34.124 -12.243 22.147 1.00 90.94 547 SER A N 1
ATOM 4386 C CA . SER A 1 547 ? 34.932 -11.269 21.409 1.00 90.94 547 SER A CA 1
ATOM 4387 C C . SER A 1 547 ? 34.791 -11.514 19.912 1.00 90.94 547 SER A C 1
ATOM 4389 O O . SER A 1 547 ? 34.540 -12.646 19.494 1.00 90.94 547 SER A O 1
ATOM 4391 N N . GLY A 1 548 ? 35.001 -10.489 19.083 1.00 87.44 548 GLY A N 1
ATOM 4392 C CA . GLY A 1 548 ? 34.910 -10.645 17.628 1.00 87.44 548 GLY A CA 1
ATOM 4393 C C . GLY A 1 548 ? 35.847 -11.737 17.092 1.00 87.44 548 GLY A C 1
ATOM 4394 O O . GLY A 1 548 ? 35.480 -12.492 16.195 1.00 87.44 548 GLY A O 1
ATOM 4395 N N . ASN A 1 549 ? 37.016 -11.918 17.717 1.00 86.12 549 ASN A N 1
ATOM 4396 C CA . ASN A 1 549 ? 37.944 -13.003 17.386 1.00 86.12 549 ASN A CA 1
ATOM 4397 C C . ASN A 1 549 ? 37.382 -14.390 17.728 1.00 86.12 549 ASN A C 1
ATOM 4399 O O . ASN A 1 549 ? 37.548 -15.326 16.945 1.00 86.12 549 ASN A O 1
ATOM 4403 N N . SER A 1 550 ? 36.692 -14.539 18.864 1.00 86.75 550 SER A N 1
ATOM 4404 C CA . SER A 1 550 ? 36.090 -15.824 19.232 1.00 86.75 550 SER A CA 1
ATOM 4405 C C . SER A 1 550 ? 34.881 -16.176 18.359 1.00 86.75 550 SER A C 1
ATOM 4407 O O . SER A 1 550 ? 34.654 -17.359 18.099 1.00 86.75 550 SER A O 1
ATOM 4409 N N . VAL A 1 551 ? 34.154 -15.177 17.844 1.00 90.50 551 VAL A N 1
ATOM 4410 C CA . VAL A 1 551 ? 33.086 -15.361 16.843 1.00 90.50 551 VAL A CA 1
ATOM 4411 C C . VAL A 1 551 ? 33.663 -15.728 15.476 1.00 90.50 551 VAL A C 1
ATOM 4413 O O . VAL A 1 551 ? 33.191 -16.681 14.861 1.00 90.50 551 VAL A O 1
ATOM 4416 N N . ASN A 1 552 ? 34.722 -15.049 15.023 1.00 86.88 552 ASN A N 1
ATOM 4417 C CA . ASN A 1 552 ? 35.418 -15.382 13.776 1.00 86.88 552 ASN A CA 1
ATOM 4418 C C . ASN A 1 552 ? 35.932 -16.825 13.787 1.00 86.88 552 ASN A C 1
ATOM 4420 O O . ASN A 1 552 ? 35.669 -17.587 12.857 1.00 86.88 552 ASN A O 1
ATOM 4424 N N . GLN A 1 553 ? 36.600 -17.230 14.871 1.00 87.12 553 GLN A N 1
ATOM 4425 C CA . GLN A 1 553 ? 37.071 -18.604 15.017 1.00 87.12 553 GLN A CA 1
ATOM 4426 C C . GLN A 1 553 ? 35.908 -19.606 15.044 1.00 87.12 553 GLN A C 1
ATOM 4428 O O . GLN A 1 553 ? 35.992 -20.670 14.429 1.00 87.12 553 GLN A O 1
ATOM 4433 N N . PHE A 1 554 ? 34.806 -19.266 15.719 1.00 90.94 554 PHE A N 1
ATOM 4434 C CA . PHE A 1 554 ? 33.600 -20.089 15.725 1.00 90.94 554 PHE A CA 1
ATOM 4435 C C . PHE A 1 554 ? 33.016 -20.264 14.315 1.00 90.94 554 PHE A C 1
ATOM 4437 O O . PHE A 1 554 ? 32.718 -21.390 13.928 1.00 90.94 554 PHE A O 1
ATOM 4444 N N . ILE A 1 555 ? 32.917 -19.193 13.522 1.00 89.31 555 ILE A N 1
ATOM 4445 C CA . ILE A 1 555 ? 32.403 -19.234 12.144 1.00 89.31 555 ILE A CA 1
ATOM 4446 C C . ILE A 1 555 ? 33.293 -20.094 11.242 1.00 89.31 555 ILE A C 1
ATOM 4448 O O . ILE A 1 555 ? 32.770 -20.881 10.455 1.00 89.31 555 ILE A O 1
ATOM 4452 N N . VAL A 1 556 ? 34.620 -19.995 11.371 1.00 85.81 556 VAL A N 1
ATOM 4453 C CA . VAL A 1 556 ? 35.562 -20.846 10.623 1.00 85.81 556 VAL A CA 1
ATOM 4454 C C . VAL A 1 556 ? 35.341 -22.322 10.959 1.00 85.81 556 VAL A C 1
ATOM 4456 O O . VAL A 1 556 ? 35.203 -23.150 10.057 1.00 85.81 556 VAL A O 1
ATOM 4459 N N . ASN A 1 557 ? 35.230 -22.649 12.249 1.00 88.38 557 ASN A N 1
ATOM 4460 C CA . ASN A 1 557 ? 34.981 -24.018 12.700 1.00 88.38 557 ASN A CA 1
ATOM 4461 C C . ASN A 1 557 ? 33.608 -24.530 12.230 1.00 88.38 557 ASN A C 1
ATOM 4463 O O . ASN A 1 557 ? 33.486 -25.672 11.787 1.00 88.38 557 ASN A O 1
ATOM 4467 N N . LEU A 1 558 ? 32.580 -23.678 12.282 1.00 88.06 558 LEU A N 1
ATOM 4468 C CA . LEU A 1 558 ? 31.228 -23.997 11.833 1.00 88.06 558 LEU A CA 1
ATOM 4469 C C . LEU A 1 558 ? 31.176 -24.237 10.319 1.00 88.06 558 LEU A C 1
ATOM 4471 O O . LEU A 1 558 ? 30.561 -25.201 9.873 1.00 88.06 558 LEU A O 1
ATOM 4475 N N . GLN A 1 559 ? 31.872 -23.417 9.529 1.00 85.56 559 GLN A N 1
ATOM 4476 C CA . GLN A 1 559 ? 31.990 -23.587 8.080 1.00 85.56 559 GLN A CA 1
ATOM 4477 C C . GLN A 1 559 ? 32.704 -24.898 7.726 1.00 85.56 559 GLN A C 1
ATOM 4479 O O . GLN A 1 559 ? 32.269 -25.590 6.805 1.00 85.56 559 GLN A O 1
ATOM 4484 N N . ALA A 1 560 ? 33.767 -25.260 8.453 1.00 81.50 560 ALA A N 1
ATOM 4485 C CA . ALA A 1 560 ? 34.463 -26.532 8.267 1.00 81.50 560 ALA A CA 1
ATOM 4486 C C . ALA A 1 560 ? 33.550 -27.729 8.590 1.00 81.50 560 ALA A C 1
ATOM 4488 O O . ALA A 1 560 ? 33.439 -28.642 7.774 1.00 81.50 560 ALA A O 1
ATOM 4489 N N . LYS A 1 561 ? 32.819 -27.674 9.714 1.00 86.69 561 LYS A N 1
ATOM 4490 C CA . LYS A 1 561 ? 31.827 -28.688 10.111 1.00 86.69 561 LYS A CA 1
ATOM 4491 C C . LYS A 1 561 ? 30.715 -28.851 9.064 1.00 86.69 561 LYS A C 1
ATOM 4493 O O . LYS A 1 561 ? 30.448 -29.958 8.603 1.00 86.69 561 LYS A O 1
ATOM 4498 N N . GLN A 1 562 ? 30.095 -27.750 8.632 1.00 85.62 562 GLN A N 1
ATOM 4499 C CA . GLN A 1 562 ? 29.035 -27.775 7.614 1.00 85.62 562 GLN A CA 1
ATOM 4500 C C . GLN A 1 562 ? 29.541 -28.261 6.248 1.00 85.62 562 GLN A C 1
ATOM 4502 O O . GLN A 1 562 ? 28.781 -28.875 5.500 1.00 85.62 562 GLN A O 1
ATOM 4507 N N . CYS A 1 563 ? 30.811 -27.995 5.921 1.00 82.06 563 CYS A N 1
ATOM 4508 C CA . CYS A 1 563 ? 31.473 -28.509 4.724 1.00 82.06 563 CYS A CA 1
ATOM 4509 C C . CYS A 1 563 ? 31.624 -30.033 4.776 1.00 82.06 563 CYS A C 1
ATOM 4511 O O . CYS A 1 563 ? 31.205 -30.704 3.838 1.00 82.06 563 CYS A O 1
ATOM 4513 N N . SER A 1 564 ? 32.143 -30.581 5.882 1.00 82.00 564 SER A N 1
ATOM 4514 C CA . SER A 1 564 ? 32.275 -32.035 6.053 1.00 82.00 564 SER A CA 1
ATOM 4515 C C . SER A 1 564 ? 30.930 -32.765 6.075 1.00 82.00 564 SER A C 1
ATOM 4517 O O . SER A 1 564 ? 30.855 -33.924 5.686 1.00 82.00 564 SER A O 1
ATOM 4519 N N . GLU A 1 565 ? 29.865 -32.086 6.503 1.00 83.12 565 GLU A N 1
ATOM 4520 C CA . GLU A 1 565 ? 28.505 -32.631 6.583 1.00 83.12 565 GLU A CA 1
ATOM 4521 C C . GLU A 1 565 ? 27.669 -32.359 5.312 1.00 83.12 565 GLU A C 1
ATOM 4523 O O . GLU A 1 565 ? 26.493 -32.712 5.267 1.00 83.12 565 GLU A O 1
ATOM 4528 N N . GLY A 1 566 ? 28.238 -31.715 4.282 1.00 76.56 566 GLY A N 1
ATOM 4529 C CA . GLY A 1 566 ? 27.561 -31.462 3.002 1.00 76.56 566 GLY A CA 1
ATOM 4530 C C . GLY A 1 566 ? 26.375 -30.485 3.063 1.00 76.56 566 GLY A C 1
ATOM 4531 O O . GLY A 1 566 ? 25.538 -30.487 2.166 1.00 76.56 566 GLY A O 1
ATOM 4532 N N . ARG A 1 567 ? 26.284 -29.641 4.100 1.00 81.88 567 ARG A N 1
ATOM 4533 C CA . ARG A 1 567 ? 25.116 -28.778 4.388 1.00 81.88 567 ARG A CA 1
ATOM 4534 C C . ARG A 1 567 ? 25.442 -27.284 4.484 1.00 81.88 567 ARG A C 1
ATOM 4536 O O . ARG A 1 567 ? 24.829 -26.562 5.265 1.00 81.88 567 ARG A O 1
ATOM 4543 N N . GLN A 1 568 ? 26.427 -26.811 3.724 1.00 77.75 568 GLN A N 1
ATOM 4544 C CA . GLN A 1 568 ? 26.886 -25.416 3.763 1.00 77.75 568 GLN A CA 1
ATOM 4545 C C . GLN A 1 568 ? 25.749 -24.407 3.512 1.00 77.75 568 GLN A C 1
ATOM 4547 O O . GLN A 1 568 ? 25.000 -24.543 2.551 1.00 77.75 568 GLN A O 1
ATOM 4552 N N . GLN A 1 569 ? 25.662 -23.358 4.340 1.00 75.62 569 GLN A N 1
ATOM 4553 C CA . GLN A 1 569 ? 24.611 -22.322 4.261 1.00 75.62 569 GLN A CA 1
ATOM 4554 C C . GLN A 1 569 ? 25.145 -20.906 3.946 1.00 75.62 569 GLN A C 1
ATOM 4556 O O . GLN A 1 569 ? 24.513 -19.898 4.254 1.00 75.62 569 GLN A O 1
ATOM 4561 N N . GLY A 1 570 ? 26.330 -20.797 3.335 1.00 76.56 570 GLY A N 1
ATOM 4562 C CA . GLY A 1 570 ? 26.850 -19.514 2.842 1.00 76.56 570 GLY A CA 1
ATOM 4563 C C . GLY A 1 570 ? 27.276 -18.513 3.929 1.00 76.56 570 GLY A C 1
ATOM 4564 O O . GLY A 1 570 ? 26.958 -17.328 3.826 1.00 76.56 570 GLY A O 1
ATOM 4565 N N . LEU A 1 571 ? 28.055 -18.942 4.934 1.00 83.19 571 LEU A N 1
ATOM 4566 C CA . LEU A 1 571 ? 28.542 -18.085 6.037 1.00 83.19 571 LEU A CA 1
ATOM 4567 C C . LEU A 1 571 ? 29.378 -16.873 5.586 1.00 83.19 571 LEU A C 1
ATOM 4569 O O . LEU A 1 571 ? 29.512 -15.913 6.341 1.00 83.19 571 LEU A O 1
ATOM 4573 N N . LYS A 1 572 ? 29.878 -16.854 4.339 1.00 78.06 572 LYS A N 1
ATOM 4574 C CA . LYS A 1 572 ? 30.534 -15.678 3.730 1.00 78.06 572 LYS A CA 1
ATOM 4575 C C . LYS A 1 572 ? 29.671 -14.411 3.798 1.00 78.06 572 LYS A C 1
ATOM 4577 O O . LYS A 1 572 ? 30.213 -13.312 3.833 1.00 78.06 572 LYS A O 1
ATOM 4582 N N . ARG A 1 573 ? 28.343 -14.557 3.862 1.00 82.88 573 ARG A N 1
ATOM 4583 C CA . ARG A 1 573 ? 27.380 -13.452 4.003 1.00 82.88 573 ARG A CA 1
ATOM 4584 C C . ARG A 1 573 ? 27.532 -12.671 5.315 1.00 82.88 573 ARG A C 1
ATOM 4586 O O . ARG A 1 573 ? 27.142 -11.512 5.361 1.00 82.88 573 ARG A O 1
ATOM 4593 N N . LEU A 1 574 ? 28.133 -13.264 6.353 1.00 87.81 574 LEU A N 1
ATOM 4594 C CA . LEU A 1 574 ? 28.411 -12.584 7.624 1.00 87.81 574 LEU A CA 1
ATOM 4595 C C . LEU A 1 574 ? 29.621 -11.645 7.557 1.00 87.81 574 LEU A C 1
ATOM 4597 O O . LEU A 1 574 ? 29.816 -10.857 8.476 1.00 87.81 574 LEU A O 1
ATOM 4601 N N . LYS A 1 575 ? 30.432 -11.701 6.491 1.00 81.50 575 LYS A N 1
ATOM 4602 C CA . LYS A 1 575 ? 31.672 -10.922 6.388 1.00 81.50 575 LYS A CA 1
ATOM 4603 C C . LYS A 1 575 ? 31.441 -9.422 6.579 1.00 81.50 575 LYS A C 1
ATOM 4605 O O . LYS A 1 575 ? 32.138 -8.808 7.373 1.00 81.50 575 LYS A O 1
ATOM 4610 N N . LEU A 1 576 ? 30.429 -8.863 5.914 1.00 79.44 576 LEU A N 1
ATOM 4611 C CA . LEU A 1 576 ? 30.115 -7.434 6.012 1.00 79.44 576 LEU A CA 1
ATOM 4612 C C . LEU A 1 576 ? 29.695 -7.026 7.429 1.00 79.44 576 LEU A C 1
ATOM 4614 O O . LEU A 1 576 ? 30.079 -5.963 7.894 1.00 79.44 576 LEU A O 1
ATOM 4618 N N . PHE A 1 577 ? 28.967 -7.890 8.140 1.00 91.06 577 PHE A N 1
ATOM 4619 C CA . PHE A 1 577 ? 28.620 -7.657 9.542 1.00 91.06 577 PHE A CA 1
ATOM 4620 C C . PHE A 1 577 ? 29.858 -7.663 10.438 1.00 91.06 577 PHE A C 1
ATOM 4622 O O . PHE A 1 577 ? 30.051 -6.751 11.236 1.00 91.06 577 PHE A O 1
ATOM 4629 N N . LEU A 1 578 ? 30.705 -8.685 10.297 1.00 88.50 578 LEU A N 1
ATOM 4630 C CA . LEU A 1 578 ? 31.918 -8.822 11.099 1.00 88.50 578 LEU A CA 1
ATOM 4631 C C . LEU A 1 578 ? 32.850 -7.627 10.889 1.00 88.50 578 LEU A C 1
ATOM 4633 O O . LEU A 1 578 ? 33.269 -7.013 11.866 1.00 88.50 578 LEU A O 1
ATOM 4637 N N . ASP A 1 579 ? 33.127 -7.274 9.633 1.00 82.19 579 ASP A N 1
ATOM 4638 C CA . ASP A 1 579 ? 34.011 -6.162 9.282 1.00 82.19 579 ASP A CA 1
ATOM 4639 C C . ASP A 1 579 ? 33.458 -4.830 9.841 1.00 82.19 579 ASP A C 1
ATOM 4641 O O . ASP A 1 579 ? 34.192 -4.076 10.484 1.00 82.19 579 ASP A O 1
ATOM 4645 N N . ALA A 1 580 ? 32.149 -4.580 9.696 1.00 84.69 580 ALA A N 1
ATOM 4646 C CA . ALA A 1 580 ? 31.506 -3.362 10.188 1.00 84.69 580 ALA A CA 1
ATOM 4647 C C . ALA A 1 580 ? 31.521 -3.242 11.722 1.00 84.69 580 ALA A C 1
ATOM 4649 O O . ALA A 1 580 ? 31.813 -2.173 12.256 1.00 84.69 580 ALA A O 1
ATOM 4650 N N . TYR A 1 581 ? 31.250 -4.326 12.457 1.00 90.31 581 TYR A N 1
ATOM 4651 C CA . TYR A 1 581 ? 31.234 -4.282 13.924 1.00 90.31 581 TYR A CA 1
ATOM 4652 C C . TYR A 1 581 ? 32.627 -4.370 14.559 1.00 90.31 581 TYR A C 1
ATOM 4654 O O . TYR A 1 581 ? 32.806 -3.880 15.673 1.00 90.31 581 TYR A O 1
ATOM 4662 N N . HIS A 1 582 ? 33.634 -4.896 13.853 1.00 86.81 582 HIS A N 1
ATOM 4663 C CA . HIS A 1 582 ? 35.043 -4.729 14.239 1.00 86.81 582 HIS A CA 1
ATOM 4664 C C . HIS A 1 582 ? 35.479 -3.268 14.125 1.00 86.81 582 HIS A C 1
ATOM 4666 O O . HIS A 1 582 ? 36.144 -2.753 15.023 1.00 86.81 582 HIS A O 1
ATOM 4672 N N . LEU A 1 583 ? 35.076 -2.578 13.056 1.00 83.31 583 LEU A N 1
ATOM 4673 C CA . LEU A 1 583 ? 35.308 -1.141 12.924 1.00 83.31 583 LEU A CA 1
ATOM 4674 C C . LEU A 1 583 ? 34.558 -0.354 14.010 1.00 83.31 583 LEU A C 1
ATOM 4676 O O . LEU A 1 583 ? 35.143 0.512 14.660 1.00 83.31 583 LEU A O 1
ATOM 4680 N N . PHE A 1 584 ? 33.293 -0.696 14.262 1.00 86.12 584 PHE A N 1
ATOM 4681 C CA . PHE A 1 584 ? 32.499 -0.095 15.333 1.00 86.12 584 PHE A CA 1
ATOM 4682 C C . PHE A 1 584 ? 33.161 -0.272 16.710 1.00 86.12 584 PHE A C 1
ATOM 4684 O O . PHE A 1 584 ? 33.257 0.692 17.464 1.00 86.12 584 PHE A O 1
ATOM 4691 N N . GLU A 1 585 ? 33.694 -1.462 17.020 1.00 87.38 585 GLU A N 1
ATOM 4692 C CA . GLU A 1 585 ? 34.454 -1.731 18.251 1.00 87.38 585 GLU A CA 1
ATOM 4693 C C . GLU A 1 585 ? 35.705 -0.850 18.368 1.00 87.38 585 GLU A C 1
ATOM 4695 O O . GLU A 1 585 ? 35.970 -0.297 19.437 1.00 87.38 585 GLU A O 1
ATOM 4700 N N . GLN A 1 586 ? 36.456 -0.676 17.276 1.00 83.50 586 GLN A N 1
ATOM 4701 C CA . GLN A 1 586 ? 37.644 0.183 17.254 1.00 83.50 586 GLN A CA 1
ATOM 4702 C C . GLN A 1 586 ? 37.302 1.652 17.511 1.00 83.50 586 GLN A C 1
ATOM 4704 O O . GLN A 1 586 ? 38.026 2.332 18.239 1.00 83.50 586 GLN A O 1
ATOM 4709 N N . ILE A 1 587 ? 36.209 2.146 16.926 1.00 78.75 587 ILE A N 1
ATOM 4710 C CA . ILE A 1 587 ? 35.748 3.526 17.110 1.00 78.75 587 ILE A CA 1
ATOM 4711 C C . ILE A 1 587 ? 35.244 3.720 18.537 1.00 78.75 587 ILE A C 1
ATOM 4713 O O . ILE A 1 587 ? 35.677 4.642 19.223 1.00 78.75 587 ILE A O 1
ATOM 4717 N N . LEU A 1 588 ? 34.401 2.808 19.021 1.00 83.38 588 LEU A N 1
ATOM 4718 C CA . LEU A 1 588 ? 33.871 2.838 20.379 1.00 83.38 588 LEU A CA 1
ATOM 4719 C C . LEU A 1 588 ? 34.993 2.784 21.431 1.00 83.38 588 LEU A C 1
ATOM 4721 O O . LEU A 1 588 ? 34.936 3.482 22.443 1.00 83.38 588 LEU A O 1
ATOM 4725 N N . GLY A 1 589 ? 36.054 2.015 21.157 1.00 80.00 589 GLY A N 1
ATOM 4726 C CA . GLY A 1 589 ? 37.232 1.870 22.014 1.00 80.00 589 GLY A CA 1
ATOM 4727 C C . GLY A 1 589 ? 38.038 3.155 22.214 1.00 80.00 589 GLY A C 1
ATOM 4728 O O . GLY A 1 589 ? 38.825 3.236 23.156 1.00 80.00 589 GLY A O 1
ATOM 4729 N N . LYS A 1 590 ? 37.830 4.175 21.371 1.00 75.69 590 LYS A N 1
ATOM 4730 C CA . LYS A 1 590 ? 38.426 5.508 21.550 1.00 75.69 590 LYS A CA 1
ATOM 4731 C C . LYS A 1 590 ? 37.708 6.338 22.621 1.00 75.69 590 LYS A C 1
ATOM 4733 O O . LYS A 1 590 ? 38.298 7.299 23.108 1.00 75.69 590 LYS A O 1
ATOM 4738 N N . TYR A 1 591 ? 36.478 5.970 22.992 1.00 74.44 591 TYR A N 1
ATOM 4739 C CA . TYR A 1 591 ? 35.612 6.749 23.889 1.00 74.44 591 TYR A CA 1
ATOM 4740 C C . TYR A 1 591 ? 35.260 6.019 25.189 1.00 74.44 591 TYR A C 1
ATOM 4742 O O . TYR A 1 591 ? 35.106 6.652 26.231 1.00 74.44 591 TYR A O 1
ATOM 4750 N N . CYS A 1 592 ? 35.145 4.690 25.162 1.00 78.81 592 CYS A N 1
ATOM 4751 C CA . CYS A 1 592 ? 34.851 3.892 26.349 1.00 78.81 592 CYS A CA 1
ATOM 4752 C C . CYS A 1 592 ? 35.567 2.535 26.327 1.00 78.81 592 CYS A C 1
ATOM 4754 O O . CYS A 1 592 ? 36.210 2.152 25.349 1.00 78.81 592 CYS A O 1
ATOM 4756 N N . ASN A 1 593 ? 35.446 1.769 27.418 1.00 81.50 593 ASN A N 1
ATOM 4757 C CA . ASN A 1 593 ? 35.900 0.380 27.444 1.00 81.50 593 ASN A CA 1
ATOM 4758 C C . ASN A 1 593 ? 34.960 -0.501 26.598 1.00 81.50 593 ASN A C 1
ATOM 4760 O O . ASN A 1 593 ? 34.100 -1.212 27.127 1.00 81.50 593 ASN A O 1
ATOM 4764 N N . ALA A 1 594 ? 35.135 -0.440 25.274 1.00 83.06 594 ALA A N 1
ATOM 4765 C CA . ALA A 1 594 ? 34.275 -1.079 24.281 1.00 83.06 594 ALA A CA 1
ATOM 4766 C C . ALA A 1 594 ? 34.107 -2.586 24.498 1.00 83.06 594 ALA A C 1
ATOM 4768 O O . ALA A 1 594 ? 33.044 -3.121 24.196 1.00 83.06 594 ALA A O 1
ATOM 4769 N N . LYS A 1 595 ? 35.097 -3.265 25.097 1.00 84.75 595 LYS A N 1
ATOM 4770 C CA . LYS A 1 595 ? 35.043 -4.710 25.368 1.00 84.75 595 LYS A CA 1
ATOM 4771 C C . LYS A 1 595 ? 33.799 -5.115 26.160 1.00 84.75 595 LYS A C 1
ATOM 4773 O O . LYS A 1 595 ? 33.188 -6.131 25.847 1.00 84.75 595 LYS A O 1
ATOM 4778 N N . ASN A 1 596 ? 33.395 -4.312 27.147 1.00 85.69 596 ASN A N 1
ATOM 4779 C CA . ASN A 1 596 ? 32.242 -4.623 27.998 1.00 85.69 596 ASN A CA 1
ATOM 4780 C C . ASN A 1 596 ? 30.906 -4.552 27.247 1.00 85.69 596 ASN A C 1
ATOM 4782 O O . ASN A 1 596 ? 29.976 -5.277 27.596 1.00 85.69 596 ASN A O 1
ATOM 4786 N N . PHE A 1 597 ? 30.816 -3.686 26.238 1.00 91.12 597 PHE A N 1
ATOM 4787 C CA . PHE A 1 597 ? 29.623 -3.487 25.419 1.00 91.12 597 PHE A CA 1
ATOM 4788 C C . PHE A 1 597 ? 29.607 -4.466 24.241 1.00 91.12 597 PHE A C 1
ATOM 4790 O O . PHE A 1 597 ? 28.648 -5.208 24.043 1.00 91.12 597 PHE A O 1
ATOM 4797 N N . MET A 1 598 ? 30.724 -4.564 23.522 1.00 93.75 598 MET A N 1
ATOM 4798 C CA . MET A 1 598 ? 30.866 -5.411 22.339 1.00 93.75 598 MET A CA 1
ATOM 4799 C C . MET A 1 598 ? 30.743 -6.902 22.644 1.00 93.75 598 MET A C 1
ATOM 4801 O O . MET A 1 598 ? 30.243 -7.653 21.810 1.00 93.75 598 MET A O 1
ATOM 4805 N N . ALA A 1 599 ? 31.081 -7.341 23.858 1.00 93.06 599 ALA A N 1
ATOM 4806 C CA . ALA A 1 599 ? 30.793 -8.699 24.316 1.00 93.06 599 ALA A CA 1
ATOM 4807 C C . ALA A 1 599 ? 29.299 -9.080 24.154 1.00 93.06 599 ALA A C 1
ATOM 4809 O O . ALA A 1 599 ? 28.975 -10.212 23.791 1.00 93.06 599 ALA A O 1
ATOM 4810 N N . PHE A 1 600 ? 28.380 -8.121 24.324 1.00 93.62 600 PHE A N 1
ATOM 4811 C CA . PHE A 1 600 ? 26.930 -8.312 24.166 1.00 93.62 600 PHE A CA 1
ATOM 4812 C C . PHE A 1 600 ? 26.414 -8.080 22.741 1.00 93.62 600 PHE A C 1
ATOM 4814 O O . PHE A 1 600 ? 25.229 -8.279 22.494 1.00 93.62 600 PHE A O 1
ATOM 4821 N N . VAL A 1 601 ? 27.296 -7.745 21.801 1.00 94.50 601 VAL A N 1
ATOM 4822 C CA . VAL A 1 601 ? 27.039 -7.836 20.356 1.00 94.50 601 VAL A CA 1
ATOM 4823 C C . VAL A 1 601 ? 27.542 -9.187 19.838 1.00 94.50 601 VAL A C 1
ATOM 4825 O O . VAL A 1 601 ? 26.826 -9.935 19.178 1.00 94.50 601 VAL A O 1
ATOM 4828 N N . TRP A 1 602 ? 28.764 -9.566 20.220 1.00 95.44 602 TRP A N 1
ATOM 4829 C CA . TRP A 1 602 ? 29.418 -10.796 19.773 1.00 95.44 602 TRP A CA 1
ATOM 4830 C C . TRP A 1 602 ? 28.814 -12.078 20.371 1.00 95.44 602 TRP A C 1
ATOM 4832 O O . TRP A 1 602 ? 28.723 -13.102 19.691 1.00 95.44 602 TRP A O 1
ATOM 4842 N N . GLY A 1 603 ? 28.387 -12.047 21.635 1.00 93.75 603 GLY A N 1
ATOM 4843 C CA . GLY A 1 603 ? 27.810 -13.203 22.326 1.00 93.75 603 GLY A CA 1
ATOM 4844 C C . GLY A 1 603 ? 26.486 -13.686 21.720 1.00 93.75 603 GLY A C 1
ATOM 4845 O O . GLY A 1 603 ? 26.398 -14.856 21.336 1.00 93.75 603 GLY A O 1
ATOM 4846 N N . PRO A 1 604 ? 25.465 -12.816 21.589 1.00 94.62 604 PRO A N 1
ATOM 4847 C CA . PRO A 1 604 ? 24.161 -13.204 21.056 1.00 94.62 604 PRO A CA 1
ATOM 4848 C C . PRO A 1 604 ? 24.197 -13.745 19.625 1.00 94.62 604 PRO A C 1
ATOM 4850 O O . PRO A 1 604 ? 23.558 -14.761 19.361 1.00 94.62 604 PRO A O 1
ATOM 4853 N N . ILE A 1 605 ? 24.960 -13.133 18.705 1.00 94.69 605 ILE A N 1
ATOM 4854 C CA . ILE A 1 605 ? 25.069 -13.649 17.328 1.00 94.69 605 ILE A CA 1
ATOM 4855 C C . ILE A 1 605 ? 25.640 -15.068 17.310 1.00 94.69 605 ILE A C 1
ATOM 4857 O O . ILE A 1 605 ? 25.074 -15.950 16.665 1.00 94.69 605 ILE A O 1
ATOM 4861 N N . LYS A 1 606 ? 26.717 -15.315 18.065 1.00 93.88 606 LYS A N 1
ATOM 4862 C CA . LYS A 1 606 ? 27.302 -16.651 18.190 1.00 93.88 606 LYS A CA 1
ATOM 4863 C C . LYS A 1 606 ? 26.273 -17.646 18.721 1.00 93.88 606 LYS A C 1
ATOM 4865 O O . LYS A 1 606 ? 26.104 -18.711 18.140 1.00 93.88 606 LYS A O 1
ATOM 4870 N N . HIS A 1 607 ? 25.543 -17.273 19.767 1.00 93.12 607 HIS A N 1
ATOM 4871 C CA . HIS A 1 607 ? 24.552 -18.140 20.394 1.00 93.12 607 HIS A CA 1
ATOM 4872 C C . HIS A 1 607 ? 23.384 -18.500 19.466 1.00 93.12 607 HIS A C 1
ATOM 4874 O O . HIS A 1 607 ? 22.994 -19.662 19.378 1.00 93.12 607 HIS A O 1
ATOM 4880 N N . VAL A 1 608 ? 22.841 -17.525 18.732 1.00 93.00 608 VAL A N 1
ATOM 4881 C CA . VAL A 1 608 ? 21.738 -17.774 17.792 1.00 93.00 608 VAL A CA 1
ATOM 4882 C C . VAL A 1 608 ? 22.204 -18.650 16.624 1.00 93.00 608 VAL A C 1
ATOM 4884 O O . VAL A 1 608 ? 21.473 -19.552 16.212 1.00 93.00 608 VAL A O 1
ATOM 4887 N N . LEU A 1 609 ? 23.432 -18.459 16.128 1.00 93.00 609 LEU A N 1
ATOM 4888 C CA . LEU A 1 609 ? 24.023 -19.335 15.110 1.00 93.00 609 LEU A CA 1
ATOM 4889 C C . LEU A 1 609 ? 24.239 -20.765 15.634 1.00 93.00 609 LEU A C 1
ATOM 4891 O O . LEU A 1 609 ? 23.972 -21.721 14.911 1.00 93.00 609 LEU A O 1
ATOM 4895 N N . GLU A 1 610 ? 24.665 -20.930 16.890 1.00 92.25 610 GLU A N 1
ATOM 4896 C CA . GLU A 1 610 ? 24.797 -22.245 17.536 1.00 92.25 610 GLU A CA 1
ATOM 4897 C C . GLU A 1 610 ? 23.447 -22.966 17.653 1.00 92.25 610 GLU A C 1
ATOM 4899 O O . GLU A 1 610 ? 23.348 -24.145 17.313 1.00 92.25 610 GLU A O 1
ATOM 4904 N N . ILE A 1 611 ? 22.394 -22.265 18.091 1.00 90.75 611 ILE A N 1
ATOM 4905 C CA . ILE A 1 611 ? 21.048 -22.840 18.247 1.00 90.75 611 ILE A CA 1
ATOM 4906 C C . ILE A 1 611 ? 20.457 -23.251 16.894 1.00 90.75 611 ILE A C 1
ATOM 4908 O O . ILE A 1 611 ? 19.810 -24.298 16.784 1.00 90.75 611 ILE A O 1
ATOM 4912 N N . THR A 1 612 ? 20.663 -22.426 15.867 1.00 91.94 612 THR A N 1
ATOM 4913 C CA . THR A 1 612 ? 20.045 -22.618 14.549 1.00 91.94 612 THR A CA 1
ATOM 4914 C C . THR A 1 612 ? 20.847 -23.528 13.617 1.00 91.94 612 THR A C 1
ATOM 4916 O O . THR A 1 612 ? 20.294 -23.943 12.605 1.00 91.94 612 THR A O 1
ATOM 4919 N N . ASP A 1 613 ? 22.087 -23.922 13.950 1.00 89.50 613 ASP A N 1
ATOM 4920 C CA . ASP A 1 613 ? 22.961 -24.756 13.092 1.00 89.50 613 ASP A CA 1
ATOM 4921 C C . ASP A 1 613 ? 22.258 -26.014 12.550 1.00 89.50 613 ASP A C 1
ATOM 4923 O O . ASP A 1 613 ? 22.408 -26.372 11.383 1.00 89.50 613 ASP A O 1
ATOM 4927 N N . GLY A 1 614 ? 21.454 -26.676 13.386 1.00 85.38 614 GLY A N 1
ATOM 4928 C CA . GLY A 1 614 ? 20.715 -27.889 13.023 1.00 85.38 614 GLY A CA 1
ATOM 4929 C C . GLY A 1 614 ? 19.397 -27.662 12.271 1.00 85.38 614 GLY A C 1
ATOM 4930 O O . GLY A 1 614 ? 18.658 -28.623 12.078 1.00 85.38 614 GLY A O 1
ATOM 4931 N N . TYR A 1 615 ? 19.055 -26.424 11.903 1.00 87.75 615 TYR A N 1
ATOM 4932 C CA . TYR A 1 615 ? 17.789 -26.071 11.256 1.00 87.75 615 TYR A CA 1
ATOM 4933 C C . TYR A 1 615 ? 18.042 -25.121 10.063 1.00 87.75 615 TYR A C 1
ATOM 4935 O O . TYR A 1 615 ? 18.089 -23.901 10.247 1.00 87.75 615 TYR A O 1
ATOM 4943 N N . PRO A 1 616 ? 18.226 -25.658 8.836 1.00 83.56 616 PRO A N 1
ATOM 4944 C CA . PRO A 1 616 ? 18.759 -24.907 7.691 1.00 83.56 616 PRO A CA 1
ATOM 4945 C C . PRO A 1 616 ? 17.984 -23.638 7.324 1.00 83.56 616 PRO A C 1
ATOM 4947 O O . PRO A 1 616 ? 18.590 -22.615 7.016 1.00 83.56 616 PRO A O 1
ATOM 4950 N N . GLU A 1 617 ? 16.652 -23.684 7.392 1.00 83.06 617 GLU A N 1
ATOM 4951 C CA . GLU A 1 617 ? 15.792 -22.552 7.036 1.00 83.06 617 GLU A CA 1
ATOM 4952 C C . GLU A 1 617 ? 16.015 -21.358 7.977 1.00 83.06 617 GLU A C 1
ATOM 4954 O O . GLU A 1 617 ? 16.378 -20.269 7.528 1.00 83.06 617 GLU A O 1
ATOM 4959 N N . ALA A 1 618 ? 15.911 -21.583 9.290 1.00 86.69 618 ALA A N 1
ATOM 4960 C CA . ALA A 1 618 ? 16.186 -20.559 10.298 1.00 86.69 618 ALA A CA 1
ATOM 4961 C C . ALA A 1 618 ? 17.629 -20.058 10.226 1.00 86.69 618 ALA A C 1
ATOM 4963 O O . ALA A 1 618 ? 17.863 -18.851 10.280 1.00 86.69 618 ALA A O 1
ATOM 4964 N N . PHE A 1 619 ? 18.595 -20.959 10.044 1.00 90.81 619 PHE A N 1
ATOM 4965 C CA . PHE A 1 619 ? 20.003 -20.589 9.937 1.00 90.81 619 PHE A CA 1
ATOM 4966 C C . PHE A 1 619 ? 20.266 -19.649 8.754 1.00 90.81 619 PHE A C 1
ATOM 4968 O O . PHE A 1 619 ? 20.895 -18.602 8.913 1.00 90.81 619 PHE A O 1
ATOM 4975 N N . SER A 1 620 ? 19.742 -19.983 7.570 1.00 86.62 620 SER A N 1
ATOM 4976 C CA . SER A 1 620 ? 19.888 -19.163 6.363 1.00 86.62 620 SER A CA 1
ATOM 4977 C C . SER A 1 620 ? 19.265 -17.775 6.533 1.00 86.62 620 SER A C 1
ATOM 4979 O O . SER A 1 620 ? 19.861 -16.767 6.135 1.00 86.62 620 SER A O 1
ATOM 4981 N N . GLN A 1 621 ? 18.100 -17.699 7.186 1.00 88.88 621 GLN A N 1
ATOM 4982 C CA . GLN A 1 621 ? 17.420 -16.437 7.481 1.00 88.88 621 GLN A CA 1
ATOM 4983 C C . GLN A 1 621 ? 18.211 -15.568 8.471 1.00 88.88 621 GLN A C 1
ATOM 4985 O O . GLN A 1 621 ? 18.351 -14.366 8.252 1.00 88.88 621 GLN A O 1
ATOM 4990 N N . ILE A 1 622 ? 18.808 -16.163 9.506 1.00 91.88 622 ILE A N 1
ATOM 4991 C CA . ILE A 1 622 ? 19.663 -15.451 10.467 1.00 91.88 622 ILE A CA 1
ATOM 4992 C C . ILE A 1 622 ? 20.936 -14.921 9.811 1.00 91.88 622 ILE A C 1
ATOM 4994 O O . ILE A 1 622 ? 21.278 -13.749 9.969 1.00 91.88 622 ILE A O 1
ATOM 4998 N N . VAL A 1 623 ? 21.619 -15.756 9.027 1.00 87.88 623 VAL A N 1
ATOM 4999 C CA . VAL A 1 623 ? 22.812 -15.346 8.276 1.00 87.88 623 VAL A CA 1
ATOM 5000 C C . VAL A 1 623 ? 22.475 -14.221 7.292 1.00 87.88 623 VAL A C 1
ATOM 5002 O O . VAL A 1 623 ? 23.243 -13.270 7.141 1.00 87.88 623 VAL A O 1
ATOM 5005 N N . SER A 1 624 ? 21.302 -14.294 6.658 1.00 85.12 624 SER A N 1
ATOM 5006 C CA . SER A 1 624 ? 20.776 -13.236 5.796 1.00 85.12 624 SER A CA 1
ATOM 5007 C C . SER A 1 624 ? 20.545 -11.928 6.541 1.00 85.12 624 SER A C 1
ATOM 5009 O O . SER A 1 624 ? 20.947 -10.870 6.059 1.00 85.12 624 SER A O 1
ATOM 5011 N N . LEU A 1 625 ? 19.891 -12.000 7.699 1.00 90.62 625 LEU A N 1
ATOM 5012 C CA . LEU A 1 625 ? 19.560 -10.850 8.529 1.00 90.62 625 LEU A CA 1
ATOM 5013 C C . LEU A 1 625 ? 20.825 -10.110 8.969 1.00 90.62 625 LEU A C 1
ATOM 5015 O O . LEU A 1 625 ? 20.947 -8.914 8.722 1.00 90.62 625 LEU A O 1
ATOM 5019 N N . PHE A 1 626 ? 21.796 -10.822 9.545 1.00 92.88 626 PHE A N 1
ATOM 5020 C CA . PHE A 1 626 ? 23.055 -10.210 9.968 1.00 92.88 626 PHE A CA 1
ATOM 5021 C C . PHE A 1 626 ? 23.857 -9.660 8.788 1.00 92.88 626 PHE A C 1
ATOM 5023 O O . PHE A 1 626 ? 24.397 -8.562 8.890 1.00 92.88 626 PHE A O 1
ATOM 5030 N N . GLY A 1 627 ? 23.864 -10.344 7.638 1.00 84.50 627 GLY A N 1
ATOM 5031 C CA . GLY A 1 627 ? 24.461 -9.804 6.414 1.00 84.50 627 GLY A CA 1
ATOM 5032 C C . GLY A 1 627 ? 23.847 -8.461 5.995 1.00 84.50 627 GLY A C 1
ATOM 5033 O O . GLY A 1 627 ? 24.584 -7.525 5.690 1.00 84.50 627 GLY A O 1
ATOM 5034 N N . LYS A 1 628 ? 22.511 -8.332 6.047 1.00 85.06 628 LYS A N 1
ATOM 5035 C CA . LYS A 1 628 ? 21.802 -7.069 5.769 1.00 85.06 628 LYS A CA 1
ATOM 5036 C C . LYS A 1 628 ? 22.153 -5.981 6.784 1.00 85.06 628 LYS A C 1
ATOM 5038 O O . LYS A 1 628 ? 22.450 -4.866 6.369 1.00 85.06 628 LYS A O 1
ATOM 5043 N N . ILE A 1 629 ? 22.189 -6.303 8.078 1.00 88.38 629 ILE A N 1
ATOM 5044 C CA . ILE A 1 629 ? 22.617 -5.360 9.127 1.00 88.38 629 ILE A CA 1
ATOM 5045 C C . ILE A 1 629 ? 24.023 -4.830 8.818 1.00 88.38 629 ILE A C 1
ATOM 5047 O O . ILE A 1 629 ? 24.241 -3.625 8.827 1.00 88.38 629 ILE A O 1
ATOM 5051 N N . GLY A 1 630 ? 24.954 -5.713 8.441 1.00 83.38 630 GLY A N 1
ATOM 5052 C CA . GLY A 1 630 ? 26.310 -5.319 8.053 1.00 83.38 630 GLY A CA 1
ATOM 5053 C C . GLY A 1 630 ? 26.367 -4.334 6.882 1.00 83.38 630 GLY A C 1
ATOM 5054 O O . GLY A 1 630 ? 27.202 -3.440 6.889 1.00 83.38 630 GLY A O 1
ATOM 5055 N N . THR A 1 631 ? 25.464 -4.446 5.899 1.00 79.88 631 THR A N 1
ATOM 5056 C CA . THR A 1 631 ? 25.400 -3.498 4.763 1.00 79.88 631 THR A CA 1
ATOM 5057 C C . THR A 1 631 ? 24.854 -2.120 5.129 1.00 79.88 631 THR A C 1
ATOM 5059 O O . THR A 1 631 ? 25.025 -1.187 4.351 1.00 79.88 631 THR A O 1
ATOM 5062 N N . LYS A 1 632 ? 24.151 -2.000 6.262 1.00 81.81 632 LYS A N 1
ATOM 5063 C CA . LYS A 1 632 ? 23.475 -0.771 6.709 1.00 81.81 632 LYS A CA 1
ATOM 5064 C C . LYS A 1 632 ? 24.150 -0.126 7.919 1.00 81.81 632 LYS A C 1
ATOM 5066 O O . LYS A 1 632 ? 23.618 0.826 8.474 1.00 81.81 632 LYS A O 1
ATOM 5071 N N . GLN A 1 633 ? 25.311 -0.641 8.315 1.00 80.88 633 GLN A N 1
ATOM 5072 C CA . GLN A 1 633 ? 26.152 -0.056 9.349 1.00 80.88 633 GLN A CA 1
ATOM 5073 C C . GLN A 1 633 ? 27.161 0.918 8.725 1.00 80.88 633 GLN A C 1
ATOM 5075 O O . GLN A 1 633 ? 27.628 0.700 7.606 1.00 80.88 633 GLN A O 1
ATOM 5080 N N . LEU A 1 634 ? 27.513 1.988 9.449 1.00 69.25 634 LEU A N 1
ATOM 5081 C CA . LEU A 1 634 ? 28.445 3.005 8.955 1.00 69.25 634 LEU A CA 1
ATOM 5082 C C . LEU A 1 634 ? 29.827 2.423 8.597 1.00 69.25 634 LEU A C 1
ATOM 5084 O O . LEU A 1 634 ? 30.472 1.748 9.401 1.00 69.25 634 LEU A O 1
ATOM 5088 N N . LEU A 1 635 ? 30.302 2.769 7.398 1.00 69.25 635 LEU A N 1
ATOM 5089 C CA . LEU A 1 635 ? 31.689 2.585 6.951 1.00 69.25 635 LEU A CA 1
ATOM 5090 C C . LEU A 1 635 ? 32.634 3.664 7.518 1.00 69.25 635 LEU A C 1
ATOM 5092 O O . LEU A 1 635 ? 32.190 4.721 7.957 1.00 69.25 635 LEU A O 1
ATOM 5096 N N . CYS A 1 636 ? 33.950 3.421 7.447 1.00 60.09 636 CYS A N 1
ATOM 5097 C CA . CYS A 1 636 ? 34.988 4.320 7.985 1.00 60.09 636 CYS A CA 1
ATOM 5098 C C . CYS A 1 636 ? 34.932 5.735 7.388 1.00 60.09 636 CYS A C 1
ATOM 5100 O O . CYS A 1 636 ? 35.000 6.704 8.137 1.00 60.09 636 CYS A O 1
ATOM 5102 N N . ALA A 1 637 ? 34.716 5.845 6.072 1.00 59.44 637 ALA A N 1
ATOM 5103 C CA . ALA A 1 637 ? 34.628 7.126 5.365 1.00 59.44 637 ALA A CA 1
ATOM 5104 C C . ALA A 1 637 ? 33.545 8.055 5.950 1.00 59.44 637 ALA A C 1
ATOM 5106 O O . ALA A 1 637 ? 33.780 9.244 6.133 1.00 59.44 637 ALA A O 1
ATOM 5107 N N . HIS A 1 638 ? 32.397 7.502 6.354 1.00 66.00 638 HIS A N 1
ATOM 5108 C CA . HIS A 1 638 ? 31.310 8.286 6.947 1.00 66.00 638 HIS A CA 1
ATOM 5109 C C . HIS A 1 638 ? 31.659 8.806 8.346 1.00 66.00 638 HIS A C 1
ATOM 5111 O O . HIS A 1 638 ? 31.264 9.904 8.721 1.00 66.00 638 HIS A O 1
ATOM 5117 N N . TYR A 1 639 ? 32.420 8.040 9.136 1.00 65.31 639 TYR A N 1
ATOM 5118 C CA . TYR A 1 639 ? 32.898 8.519 10.436 1.00 65.31 639 TYR A CA 1
ATOM 5119 C C . TYR A 1 639 ? 33.919 9.649 10.289 1.00 65.31 639 TYR A C 1
ATOM 5121 O O . TYR A 1 639 ? 33.943 10.553 11.123 1.00 65.31 639 TYR A O 1
ATOM 5129 N N . GLU A 1 640 ? 34.743 9.613 9.240 1.00 61.22 640 GLU A N 1
ATOM 5130 C CA . GLU A 1 640 ? 35.683 10.686 8.916 1.00 61.22 640 GLU A CA 1
ATOM 5131 C C . GLU A 1 640 ? 34.941 11.965 8.518 1.00 61.22 640 GLU A C 1
ATOM 5133 O O . GLU A 1 640 ? 35.220 13.012 9.095 1.00 61.22 640 GLU A O 1
ATOM 5138 N N . GLU A 1 641 ? 33.945 11.895 7.634 1.00 61.50 641 GLU A N 1
ATOM 5139 C CA . GLU A 1 641 ? 33.116 13.052 7.253 1.00 61.50 641 GLU A CA 1
ATOM 5140 C C . GLU A 1 641 ? 32.386 13.673 8.456 1.00 61.50 641 GLU A C 1
ATOM 5142 O O . GLU A 1 641 ? 32.441 14.889 8.659 1.00 61.50 641 GLU A O 1
ATOM 5147 N N . LEU A 1 642 ? 31.797 12.839 9.321 1.00 62.50 642 LEU A N 1
ATOM 5148 C CA . LEU A 1 642 ? 31.074 13.278 10.522 1.00 62.50 642 LEU A CA 1
ATOM 5149 C C . LEU A 1 642 ? 31.954 13.999 11.551 1.00 62.50 642 LEU A C 1
ATOM 5151 O O . LEU A 1 642 ? 31.481 14.860 12.295 1.00 62.50 642 LEU A O 1
ATOM 5155 N N . LEU A 1 643 ? 33.243 13.659 11.612 1.00 58.81 643 LEU A N 1
ATOM 5156 C CA . LEU A 1 643 ? 34.201 14.329 12.495 1.00 58.81 643 LEU A CA 1
ATOM 5157 C C . LEU A 1 643 ? 34.552 15.741 12.019 1.00 58.81 643 LEU A C 1
ATOM 5159 O O . LEU A 1 643 ? 34.947 16.573 12.836 1.00 58.81 643 LEU A O 1
ATOM 5163 N N . HIS A 1 644 ? 34.377 16.027 10.727 1.00 55.72 644 HIS A N 1
ATOM 5164 C CA . HIS A 1 644 ? 34.605 17.353 10.155 1.00 55.72 644 HIS A CA 1
ATOM 5165 C C . HIS A 1 644 ? 33.350 18.248 10.220 1.00 55.72 644 HIS A C 1
ATOM 5167 O O . HIS A 1 644 ? 33.478 19.468 10.130 1.00 55.72 644 HIS A O 1
ATOM 5173 N N . SER A 1 645 ? 32.154 17.679 10.430 1.00 53.91 645 SER A N 1
ATOM 5174 C CA . SER A 1 645 ? 30.861 18.381 10.350 1.00 53.91 645 SER A CA 1
ATOM 5175 C C . SER A 1 645 ? 30.276 18.888 11.683 1.00 53.91 645 SER A C 1
ATOM 5177 O O . SER A 1 645 ? 29.123 19.308 11.709 1.00 53.91 645 SER A O 1
ATOM 5179 N N . GLN A 1 646 ? 31.028 18.870 12.795 1.00 52.47 646 GLN A N 1
ATOM 5180 C CA . GLN A 1 646 ? 30.548 19.248 14.148 1.00 52.47 646 GLN A CA 1
ATOM 5181 C C . GLN A 1 646 ? 29.300 18.474 14.645 1.00 52.47 646 GLN A C 1
ATOM 5183 O O . GLN A 1 646 ? 28.607 18.921 15.556 1.00 52.47 646 GLN A O 1
ATOM 5188 N N . THR A 1 647 ? 29.006 17.300 14.081 1.00 57.81 647 THR A N 1
ATOM 5189 C CA . THR A 1 647 ? 27.862 16.460 14.469 1.00 57.81 647 THR A CA 1
ATOM 5190 C C . THR A 1 647 ? 28.165 15.663 15.747 1.00 57.81 647 THR A C 1
ATOM 5192 O O . THR A 1 647 ? 29.280 15.168 15.917 1.00 57.81 647 THR A O 1
ATOM 5195 N N . ASN A 1 648 ? 27.188 15.488 16.652 1.00 67.88 648 ASN A N 1
ATOM 5196 C CA . ASN A 1 648 ? 27.399 14.720 17.886 1.00 67.88 648 ASN A CA 1
ATOM 5197 C C . ASN A 1 648 ? 27.498 13.204 17.621 1.00 67.88 648 ASN A C 1
ATOM 5199 O O . ASN A 1 648 ? 26.512 12.466 17.637 1.00 67.88 648 ASN A O 1
ATOM 5203 N N . ILE A 1 649 ? 28.722 12.726 17.408 1.00 70.81 649 ILE A N 1
ATOM 5204 C CA . ILE A 1 649 ? 29.046 11.314 17.148 1.00 70.81 649 ILE A CA 1
ATOM 5205 C C . ILE A 1 649 ? 28.5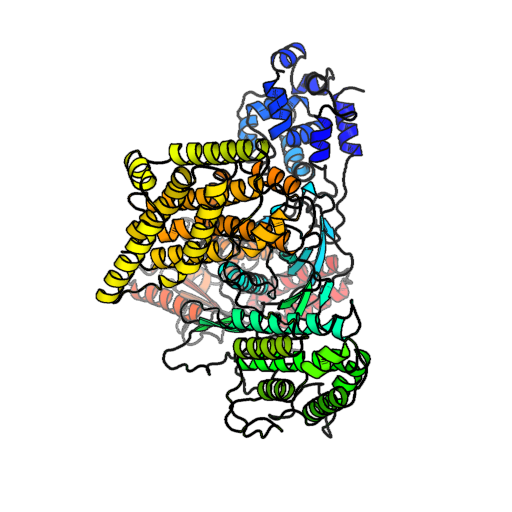98 10.391 18.291 1.00 70.81 649 ILE A C 1
ATOM 5207 O O . ILE A 1 649 ? 28.289 9.224 18.043 1.00 70.81 649 ILE A O 1
ATOM 5211 N N . ALA A 1 650 ? 28.507 10.899 19.525 1.00 73.94 650 ALA A N 1
ATOM 5212 C CA . ALA A 1 650 ? 28.007 10.138 20.668 1.00 73.94 650 ALA A CA 1
ATOM 5213 C C . ALA A 1 650 ? 26.573 9.628 20.443 1.00 73.94 650 ALA A C 1
ATOM 5215 O O . ALA A 1 650 ? 26.286 8.459 20.698 1.00 73.94 650 ALA A O 1
ATOM 5216 N N . ASP A 1 651 ? 25.687 10.463 19.902 1.00 74.19 651 ASP A N 1
ATOM 5217 C CA . ASP A 1 651 ? 24.283 10.095 19.692 1.00 74.19 651 ASP A CA 1
ATOM 5218 C C . ASP A 1 651 ? 24.147 9.032 18.591 1.00 74.19 651 ASP A C 1
ATOM 5220 O O . ASP A 1 651 ? 23.382 8.074 18.721 1.00 74.19 651 ASP A O 1
ATOM 5224 N N . ILE A 1 652 ? 24.966 9.140 17.540 1.00 76.62 652 ILE A N 1
ATOM 5225 C CA . ILE A 1 652 ? 25.009 8.183 16.426 1.00 76.62 652 ILE A CA 1
ATOM 5226 C C . ILE A 1 652 ? 25.536 6.821 16.897 1.00 76.62 652 ILE A C 1
ATOM 5228 O O . ILE A 1 652 ? 24.935 5.785 16.599 1.00 76.62 652 ILE A O 1
ATOM 5232 N N . LEU A 1 653 ? 26.633 6.806 17.664 1.00 81.00 653 LEU A N 1
ATOM 5233 C CA . LEU A 1 653 ? 27.198 5.576 18.225 1.00 81.00 653 LEU A CA 1
ATOM 5234 C C . LEU A 1 653 ? 26.240 4.920 19.228 1.00 81.00 653 LEU A C 1
ATOM 5236 O O . LEU A 1 653 ? 26.040 3.705 19.180 1.00 81.00 653 LEU A O 1
ATOM 5240 N N . GLY A 1 654 ? 25.615 5.713 20.102 1.00 83.62 654 GLY A N 1
ATOM 5241 C CA . GLY A 1 654 ? 24.633 5.226 21.069 1.00 83.62 654 GLY A CA 1
ATOM 5242 C C . GLY A 1 654 ? 23.412 4.604 20.390 1.00 83.62 654 GLY A C 1
ATOM 5243 O O . GLY A 1 654 ? 22.989 3.506 20.754 1.00 83.62 654 GLY A O 1
ATOM 5244 N N . ALA A 1 655 ? 22.884 5.256 19.354 1.00 81.56 655 ALA A N 1
ATOM 5245 C CA . ALA A 1 655 ? 21.736 4.749 18.619 1.00 81.56 655 ALA A CA 1
ATOM 5246 C C . ALA A 1 655 ? 22.062 3.480 17.812 1.00 81.56 655 ALA A C 1
ATOM 5248 O O . ALA A 1 655 ? 21.302 2.516 17.876 1.00 81.56 655 ALA A O 1
ATOM 5249 N N . GLY A 1 656 ? 23.219 3.426 17.138 1.00 83.06 656 GLY A N 1
ATOM 5250 C CA . GLY A 1 656 ? 23.663 2.222 16.427 1.00 83.06 656 GLY A CA 1
ATOM 5251 C C . GLY A 1 656 ? 23.867 1.017 17.355 1.00 83.06 656 GLY A C 1
ATOM 5252 O O . GLY A 1 656 ? 23.547 -0.115 16.988 1.00 83.06 656 GLY A O 1
ATOM 5253 N N . TYR A 1 657 ? 24.339 1.252 18.586 1.00 89.12 657 TYR A N 1
ATOM 5254 C CA . TYR A 1 657 ? 24.410 0.212 19.614 1.00 89.12 657 TYR A CA 1
ATOM 5255 C C . TYR A 1 657 ? 23.018 -0.227 20.101 1.00 89.12 657 TYR A C 1
ATOM 5257 O O . TYR A 1 657 ? 22.768 -1.418 20.274 1.00 89.12 657 TYR A O 1
ATOM 5265 N N . SER A 1 658 ? 22.086 0.711 20.281 1.00 86.00 658 SER A N 1
ATOM 5266 C CA . SER A 1 658 ? 20.705 0.400 20.671 1.00 86.00 658 SER A CA 1
ATOM 5267 C C . SER A 1 658 ? 19.983 -0.470 19.638 1.00 86.00 658 SER A C 1
ATOM 5269 O O . SER A 1 658 ? 19.376 -1.481 19.997 1.00 86.00 658 SER A O 1
ATOM 5271 N N . ASP A 1 659 ? 20.130 -0.149 18.350 1.00 87.06 659 ASP A N 1
ATOM 5272 C CA . ASP A 1 659 ? 19.474 -0.878 17.263 1.00 87.06 659 ASP A CA 1
ATOM 5273 C C . ASP A 1 659 ? 19.929 -2.356 17.210 1.00 87.06 659 ASP A C 1
ATOM 5275 O O . ASP A 1 659 ? 19.102 -3.269 17.126 1.00 87.06 659 ASP A O 1
ATOM 5279 N N . ILE A 1 660 ? 21.235 -2.635 17.344 1.00 92.38 660 ILE A N 1
ATOM 5280 C CA . ILE A 1 660 ? 21.736 -4.024 17.339 1.00 92.38 660 ILE A CA 1
ATOM 5281 C C . ILE A 1 660 ? 21.318 -4.807 18.587 1.00 92.38 660 ILE A C 1
ATOM 5283 O O . ILE A 1 660 ? 20.987 -5.993 18.502 1.00 92.38 660 ILE A O 1
ATOM 5287 N N . ILE A 1 661 ? 21.272 -4.149 19.747 1.00 92.69 661 ILE A N 1
ATOM 5288 C CA . ILE A 1 661 ? 20.809 -4.772 20.988 1.00 92.69 661 ILE A CA 1
ATOM 5289 C C . ILE A 1 661 ? 19.311 -5.096 20.910 1.00 92.69 661 ILE A C 1
ATOM 5291 O O . ILE A 1 661 ? 18.895 -6.167 21.362 1.00 92.69 661 ILE A O 1
ATOM 5295 N N . TYR A 1 662 ? 18.506 -4.236 20.281 1.00 86.88 662 TYR A N 1
ATOM 5296 C CA . TYR A 1 662 ? 17.096 -4.517 20.013 1.00 86.88 662 TYR A CA 1
ATOM 5297 C C . TYR A 1 662 ? 16.925 -5.771 19.146 1.00 86.88 662 TYR A C 1
ATOM 5299 O O . TYR A 1 662 ? 16.180 -6.680 19.525 1.00 86.88 662 TYR A O 1
ATOM 5307 N N . VAL A 1 663 ? 17.665 -5.874 18.036 1.00 89.00 663 VAL A N 1
ATOM 5308 C CA . VAL A 1 663 ? 17.653 -7.070 17.177 1.00 89.00 663 VAL A CA 1
ATOM 5309 C C . VAL A 1 663 ? 18.015 -8.317 17.982 1.00 89.00 663 VAL A C 1
ATOM 5311 O O . VAL A 1 663 ? 17.302 -9.320 17.931 1.00 89.00 663 VAL A O 1
ATOM 5314 N N . HIS A 1 664 ? 19.090 -8.268 18.772 1.00 92.69 664 HIS A N 1
ATOM 5315 C CA . HIS A 1 664 ? 19.496 -9.400 19.603 1.00 92.69 664 HIS A CA 1
ATOM 5316 C C . HIS A 1 664 ? 18.430 -9.802 20.620 1.00 92.69 664 HIS A C 1
ATOM 5318 O O . HIS A 1 664 ? 18.196 -10.996 20.799 1.00 92.69 664 HIS A O 1
ATOM 5324 N N . ARG A 1 665 ? 17.747 -8.840 21.247 1.00 89.12 665 ARG A N 1
ATOM 5325 C CA . ARG A 1 665 ? 16.645 -9.116 22.174 1.00 89.12 665 ARG A CA 1
ATOM 5326 C C . ARG A 1 665 ? 15.516 -9.883 21.493 1.00 89.12 665 ARG A C 1
ATOM 5328 O O . ARG A 1 665 ? 15.120 -10.924 22.007 1.00 89.12 665 ARG A O 1
ATOM 5335 N N . GLN A 1 666 ? 15.056 -9.412 20.335 1.00 85.81 666 GLN A N 1
ATOM 5336 C CA . GLN A 1 666 ? 13.982 -10.065 19.580 1.00 85.81 666 GLN A CA 1
ATOM 5337 C C . GLN A 1 666 ? 14.367 -11.488 19.152 1.00 85.81 666 GLN A C 1
ATOM 5339 O O . GLN A 1 666 ? 13.583 -12.424 19.291 1.00 85.81 666 GLN A O 1
ATOM 5344 N N . LEU A 1 667 ? 15.605 -11.686 18.686 1.00 89.94 667 LEU A N 1
ATOM 5345 C CA . LEU A 1 667 ? 16.090 -13.014 18.307 1.00 89.94 667 LEU A CA 1
ATOM 5346 C C . LEU A 1 667 ? 16.170 -13.956 19.513 1.00 89.94 667 LEU A C 1
ATOM 5348 O O . LEU A 1 667 ? 15.709 -15.096 19.443 1.00 89.94 667 LEU A O 1
ATOM 5352 N N . LEU A 1 668 ? 16.726 -13.494 20.633 1.00 88.94 668 LEU A N 1
ATOM 5353 C CA . LEU A 1 668 ? 16.838 -14.313 21.837 1.00 88.94 668 LEU A CA 1
ATOM 5354 C C . LEU A 1 668 ? 15.464 -14.650 22.427 1.00 88.94 668 LEU A C 1
ATOM 5356 O O . LEU A 1 668 ? 15.295 -15.763 22.914 1.00 88.94 668 LEU A O 1
ATOM 5360 N N . GLU A 1 669 ? 14.474 -13.765 22.333 1.00 82.25 669 GLU A N 1
ATOM 5361 C CA . GLU A 1 669 ? 13.105 -14.032 22.788 1.00 82.25 669 GLU A CA 1
ATOM 5362 C C . GLU A 1 669 ? 12.442 -15.198 22.035 1.00 82.25 669 GLU A C 1
ATOM 5364 O O . GLU A 1 669 ? 11.655 -15.939 22.623 1.00 82.25 669 GLU A O 1
ATOM 5369 N N . VAL A 1 670 ? 12.809 -15.418 20.769 1.00 81.44 670 VAL A N 1
ATOM 5370 C CA . VAL A 1 670 ? 12.330 -16.548 19.954 1.00 81.44 670 VAL A CA 1
ATOM 5371 C C . VAL A 1 670 ? 13.164 -17.796 20.192 1.00 81.44 670 VAL A C 1
ATOM 5373 O O . VAL A 1 670 ? 12.643 -18.841 20.579 1.00 81.44 670 VAL A O 1
ATOM 5376 N N . PHE A 1 671 ? 14.471 -17.704 19.952 1.00 85.19 671 PHE A N 1
ATOM 5377 C CA . PHE A 1 671 ? 15.339 -18.881 19.884 1.00 85.19 671 PHE A CA 1
ATOM 5378 C C . PHE A 1 671 ? 15.721 -19.434 21.259 1.00 85.19 671 PHE A C 1
ATOM 5380 O O . PHE A 1 671 ? 16.197 -20.564 21.348 1.00 85.19 671 PHE A O 1
ATOM 5387 N N . SER A 1 672 ? 15.450 -18.694 22.339 1.00 79.88 672 SER A N 1
ATOM 5388 C CA . SER A 1 672 ? 15.607 -19.206 23.708 1.00 79.88 672 SER A CA 1
ATOM 5389 C C . SER A 1 672 ? 14.391 -20.005 24.201 1.00 79.88 672 SER A C 1
ATOM 5391 O O . SER A 1 672 ? 14.440 -20.569 25.298 1.00 79.88 672 SER A O 1
ATOM 5393 N N . GLN A 1 673 ? 13.296 -20.084 23.431 1.00 76.50 673 GLN A N 1
ATOM 5394 C CA . GLN A 1 673 ? 12.104 -20.851 23.814 1.00 76.50 673 GLN A CA 1
ATOM 5395 C C . GLN A 1 673 ? 12.316 -22.356 23.621 1.00 76.50 673 GLN A C 1
ATOM 5397 O O . GLN A 1 673 ? 12.903 -22.795 22.637 1.00 76.50 673 GLN A O 1
ATOM 5402 N N . ARG A 1 674 ? 11.781 -23.187 24.528 1.00 71.62 674 ARG A N 1
ATOM 5403 C CA . ARG A 1 674 ? 11.987 -24.651 24.484 1.00 71.62 674 ARG A CA 1
ATOM 5404 C C . ARG A 1 674 ? 11.476 -25.319 23.200 1.00 71.62 674 ARG A C 1
ATOM 5406 O O . ARG A 1 674 ? 12.108 -26.265 22.746 1.00 71.62 674 ARG A O 1
ATOM 5413 N N . CYS A 1 675 ? 10.379 -24.825 22.622 1.00 76.00 675 CYS A N 1
ATOM 5414 C CA . CYS A 1 675 ? 9.737 -25.406 21.433 1.00 76.00 675 CYS A CA 1
ATOM 5415 C C . CYS A 1 675 ? 9.882 -24.508 20.192 1.00 76.00 675 CYS A C 1
ATOM 5417 O O . CYS A 1 675 ? 9.030 -24.538 19.309 1.00 76.00 675 CYS A O 1
ATOM 5419 N N . TRP A 1 676 ? 10.931 -23.674 20.122 1.00 81.81 676 TRP A N 1
ATOM 5420 C CA . TRP A 1 676 ? 11.072 -22.674 19.055 1.00 81.81 676 TRP A CA 1
ATOM 5421 C C . TRP A 1 676 ? 11.021 -23.285 17.646 1.00 81.81 676 TRP A C 1
ATOM 5423 O O . TRP A 1 676 ? 10.508 -22.644 16.738 1.00 81.81 676 TRP A O 1
ATOM 5433 N N . LYS A 1 677 ? 11.504 -24.525 17.466 1.00 83.19 677 LYS A N 1
ATOM 5434 C CA . LYS A 1 677 ? 11.492 -25.239 16.176 1.00 83.19 677 LYS A CA 1
ATOM 5435 C C . LYS A 1 677 ? 10.077 -25.528 15.679 1.00 83.19 677 LYS A C 1
ATOM 5437 O O . LYS A 1 677 ? 9.823 -25.397 14.487 1.00 83.19 677 LYS A O 1
ATOM 5442 N N . ASP A 1 678 ? 9.171 -25.879 16.588 1.00 70.88 678 ASP A N 1
ATOM 5443 C CA . ASP A 1 678 ? 7.793 -26.261 16.259 1.00 70.88 678 ASP A CA 1
ATOM 5444 C C . ASP A 1 678 ? 6.936 -25.036 15.926 1.00 70.88 678 ASP A C 1
ATOM 5446 O O . ASP A 1 678 ? 6.034 -25.099 15.095 1.00 70.88 678 ASP A O 1
ATOM 5450 N N . ILE A 1 679 ? 7.248 -23.896 16.548 1.00 66.88 679 ILE A N 1
ATOM 5451 C CA . ILE A 1 679 ? 6.531 -22.632 16.339 1.00 66.88 679 ILE A CA 1
ATOM 5452 C C . ILE A 1 679 ? 7.225 -21.706 15.334 1.00 66.88 679 ILE A C 1
ATOM 5454 O O . ILE A 1 679 ? 6.661 -20.669 14.991 1.00 66.88 679 ILE A O 1
ATOM 5458 N N . TYR A 1 680 ? 8.423 -22.048 14.847 1.00 77.62 680 TYR A N 1
ATOM 5459 C CA . TYR A 1 680 ? 9.246 -21.186 13.989 1.00 77.62 680 TYR A CA 1
ATOM 5460 C C . TYR A 1 680 ? 8.472 -20.668 12.772 1.00 77.62 680 TYR A C 1
ATOM 5462 O O . TYR A 1 680 ? 8.447 -19.463 12.530 1.00 77.62 680 TYR A O 1
ATOM 5470 N N . SER A 1 681 ? 7.759 -21.555 12.071 1.00 66.06 681 SER A N 1
ATOM 5471 C CA . SER A 1 681 ? 6.952 -21.220 10.889 1.00 66.06 681 SER A CA 1
ATOM 5472 C C . SER A 1 681 ? 5.831 -20.211 11.172 1.00 66.06 681 SER A C 1
ATOM 5474 O O . SER A 1 681 ? 5.393 -19.508 10.265 1.00 66.06 681 SER A O 1
ATOM 5476 N N . THR A 1 682 ? 5.391 -20.096 12.428 1.00 62.94 682 THR A N 1
ATOM 5477 C CA . THR A 1 682 ? 4.359 -19.141 12.866 1.00 62.94 682 THR A CA 1
ATOM 5478 C C . THR A 1 682 ? 4.940 -17.869 13.483 1.00 62.94 682 THR A C 1
ATOM 5480 O O . THR A 1 682 ? 4.413 -16.777 13.271 1.00 62.94 682 THR A O 1
ATOM 5483 N N . THR A 1 683 ? 6.047 -17.986 14.216 1.00 69.81 683 THR A N 1
ATOM 5484 C CA . THR A 1 683 ? 6.670 -16.886 14.962 1.00 69.81 683 THR A CA 1
ATOM 5485 C C . THR A 1 683 ? 7.595 -16.048 14.079 1.00 69.81 683 THR A C 1
ATOM 5487 O O . THR A 1 683 ? 7.628 -14.824 14.200 1.00 69.81 683 THR A O 1
ATOM 5490 N N . TRP A 1 684 ? 8.319 -16.676 13.150 1.00 81.19 684 TRP A N 1
ATOM 5491 C CA . TRP A 1 684 ? 9.270 -15.989 12.274 1.00 81.19 684 TRP A CA 1
ATOM 5492 C C . TRP A 1 684 ? 8.601 -14.954 11.354 1.00 81.19 684 TRP A C 1
ATOM 5494 O O . TRP A 1 684 ? 9.048 -13.805 11.359 1.00 81.19 684 TRP A O 1
ATOM 5504 N N . PRO A 1 685 ? 7.479 -15.255 10.660 1.00 69.75 685 PRO A N 1
ATOM 5505 C CA . PRO A 1 685 ? 6.775 -14.253 9.853 1.00 69.75 685 PRO A CA 1
ATOM 5506 C C . PRO A 1 685 ? 6.225 -13.068 10.663 1.00 69.75 685 PRO A C 1
ATOM 5508 O O . PRO A 1 685 ? 5.980 -12.009 10.094 1.00 69.75 685 PRO A O 1
ATOM 5511 N N . ARG A 1 686 ? 6.038 -13.226 11.982 1.00 66.12 686 ARG A N 1
ATOM 5512 C CA . ARG A 1 686 ? 5.555 -12.168 12.884 1.00 66.12 686 ARG A CA 1
ATOM 5513 C C . ARG A 1 686 ? 6.659 -11.186 13.283 1.00 66.12 686 ARG A C 1
ATOM 5515 O O . ARG A 1 686 ? 6.397 -9.993 13.386 1.00 66.12 686 ARG A O 1
ATOM 5522 N N . ILE A 1 687 ? 7.873 -11.680 13.518 1.00 72.56 687 ILE A N 1
ATOM 5523 C CA . ILE A 1 687 ? 8.994 -10.873 14.035 1.00 72.56 687 ILE A CA 1
ATOM 5524 C C . ILE A 1 687 ? 9.856 -10.309 12.905 1.00 72.56 687 ILE A C 1
ATOM 5526 O O . ILE A 1 687 ? 10.417 -9.223 13.038 1.00 72.56 687 ILE A O 1
ATOM 5530 N N . MET A 1 688 ? 9.918 -10.986 11.756 1.00 75.50 688 MET A N 1
ATOM 5531 C CA . MET A 1 688 ? 10.697 -10.520 10.605 1.00 75.50 688 MET A CA 1
ATOM 5532 C C . MET A 1 688 ? 10.378 -9.083 10.160 1.00 75.50 688 MET A C 1
ATOM 5534 O O . MET A 1 688 ? 11.331 -8.333 9.950 1.00 75.50 688 MET A O 1
ATOM 5538 N N . PRO A 1 689 ? 9.110 -8.635 10.073 1.00 69.69 689 PRO A N 1
ATOM 5539 C CA . PRO A 1 689 ? 8.799 -7.240 9.755 1.00 69.69 689 PRO A CA 1
ATOM 5540 C C . PRO A 1 689 ? 9.385 -6.241 10.762 1.00 69.69 689 PRO A C 1
ATOM 5542 O O . PRO A 1 689 ? 9.892 -5.199 10.361 1.00 69.69 689 PRO A O 1
ATOM 5545 N N . GLN A 1 690 ? 9.386 -6.575 12.058 1.00 74.88 690 GLN A N 1
ATOM 5546 C CA . GLN A 1 690 ? 9.941 -5.718 13.114 1.00 74.88 690 GLN A CA 1
ATOM 5547 C C . GLN A 1 690 ? 11.465 -5.589 12.984 1.00 74.88 690 GLN A C 1
ATOM 5549 O O . GLN A 1 690 ? 12.022 -4.496 13.089 1.00 74.88 690 GLN A O 1
ATOM 5554 N N . LEU A 1 691 ? 12.143 -6.701 12.689 1.00 80.25 691 LEU A N 1
ATOM 5555 C CA . LEU A 1 691 ? 13.584 -6.719 12.433 1.00 80.25 691 LEU A CA 1
ATOM 5556 C C . LEU A 1 691 ? 13.943 -5.931 11.165 1.00 80.25 691 LEU A C 1
ATOM 5558 O O . LEU A 1 691 ? 14.920 -5.185 11.157 1.00 80.25 691 LEU A O 1
ATOM 5562 N N . MET A 1 692 ? 13.136 -6.055 10.109 1.00 75.38 692 MET A N 1
ATOM 5563 C CA . MET A 1 692 ? 13.325 -5.300 8.869 1.00 75.38 692 MET A CA 1
ATOM 5564 C C . MET A 1 692 ? 13.071 -3.801 9.057 1.00 75.38 692 MET A C 1
ATOM 5566 O O . MET A 1 692 ? 13.818 -3.005 8.497 1.00 75.38 692 MET A O 1
ATOM 5570 N N . ALA A 1 693 ? 12.097 -3.405 9.882 1.00 69.44 693 ALA A N 1
ATOM 5571 C CA . ALA A 1 693 ? 11.869 -2.003 10.238 1.00 69.44 693 ALA A CA 1
ATOM 5572 C C . ALA A 1 693 ? 13.069 -1.399 10.991 1.00 69.44 693 ALA A C 1
ATOM 5574 O O . ALA A 1 693 ? 13.481 -0.278 10.702 1.00 69.44 693 ALA A O 1
ATOM 5575 N N . CYS A 1 694 ? 13.691 -2.160 11.898 1.00 78.25 694 CYS A N 1
ATOM 5576 C CA . CYS A 1 694 ? 14.928 -1.742 12.563 1.00 78.25 694 CYS A CA 1
ATOM 5577 C C . CYS A 1 694 ? 16.088 -1.564 11.562 1.00 78.25 694 CYS A C 1
ATOM 5579 O O . CYS A 1 694 ? 16.795 -0.560 11.609 1.00 78.25 694 CYS A O 1
ATOM 5581 N N . ILE A 1 695 ? 16.241 -2.475 10.594 1.00 77.06 695 ILE A N 1
ATOM 5582 C CA . ILE A 1 695 ? 17.245 -2.341 9.521 1.00 77.06 695 ILE A CA 1
ATOM 5583 C C . ILE A 1 695 ? 16.952 -1.133 8.619 1.00 77.06 695 ILE A C 1
ATOM 5585 O O . ILE A 1 695 ? 17.881 -0.440 8.209 1.00 77.06 695 ILE A O 1
ATOM 5589 N N . ALA A 1 696 ? 15.682 -0.857 8.315 1.00 69.25 696 ALA A N 1
ATOM 5590 C CA . ALA A 1 696 ? 15.290 0.328 7.555 1.00 69.25 696 ALA A CA 1
ATOM 5591 C C . ALA A 1 696 ? 15.653 1.616 8.310 1.00 69.25 696 ALA A C 1
ATOM 5593 O O . ALA A 1 696 ? 16.216 2.525 7.713 1.00 69.25 696 ALA A O 1
ATOM 5594 N N . LYS A 1 697 ? 15.454 1.653 9.635 1.00 75.38 697 LYS A N 1
ATOM 5595 C CA . LYS A 1 697 ? 15.899 2.766 10.490 1.00 75.38 697 LYS A CA 1
ATOM 5596 C C . LYS A 1 697 ? 17.416 2.974 10.430 1.00 75.38 697 LYS A C 1
ATOM 5598 O O . LYS A 1 697 ? 17.872 4.108 10.292 1.00 75.38 697 LYS A O 1
ATOM 5603 N N . MET A 1 698 ? 18.198 1.892 10.496 1.00 80.06 698 MET A N 1
ATOM 5604 C CA . MET A 1 698 ? 19.655 1.958 10.311 1.00 80.06 698 MET A CA 1
ATOM 5605 C C . MET A 1 698 ? 20.016 2.559 8.942 1.00 80.06 698 MET A C 1
ATOM 5607 O O . MET A 1 698 ? 20.892 3.415 8.866 1.00 80.06 698 MET A O 1
ATOM 5611 N N . ALA A 1 699 ? 19.306 2.161 7.879 1.00 71.62 699 ALA A N 1
ATOM 5612 C CA . ALA A 1 699 ? 19.521 2.668 6.526 1.00 71.62 699 ALA A CA 1
ATOM 5613 C C . ALA A 1 699 ? 19.174 4.160 6.387 1.00 71.62 699 ALA A C 1
ATOM 5615 O O . ALA A 1 699 ? 19.992 4.913 5.872 1.00 71.62 699 ALA A O 1
ATOM 5616 N N . SER A 1 700 ? 18.026 4.607 6.906 1.00 68.94 700 SER A N 1
ATOM 5617 C CA . SER A 1 700 ? 17.628 6.021 6.865 1.00 68.94 700 SER A CA 1
ATOM 5618 C C . SER A 1 700 ? 18.615 6.921 7.609 1.00 68.94 700 SER A C 1
ATOM 5620 O O . SER A 1 700 ? 18.933 8.007 7.137 1.00 68.94 700 SER A O 1
ATOM 5622 N N . ARG A 1 701 ? 19.164 6.457 8.742 1.00 74.12 701 ARG A N 1
ATOM 5623 C CA . ARG A 1 701 ? 20.234 7.175 9.452 1.00 74.12 701 ARG A CA 1
ATOM 5624 C C . ARG A 1 701 ? 21.477 7.347 8.574 1.00 74.12 701 ARG A C 1
ATOM 5626 O O . ARG A 1 701 ? 22.119 8.385 8.638 1.00 74.12 701 ARG A O 1
ATOM 5633 N N . LEU A 1 702 ? 21.810 6.334 7.778 1.00 68.94 702 LEU A N 1
ATOM 5634 C CA . LEU A 1 702 ? 22.976 6.324 6.897 1.00 68.94 702 LEU A CA 1
ATOM 5635 C C . LEU A 1 702 ? 22.772 7.254 5.686 1.00 68.94 702 LEU A C 1
ATOM 5637 O O . LEU A 1 702 ? 23.649 8.057 5.393 1.00 68.94 702 LEU A O 1
ATOM 5641 N N . GLU A 1 703 ? 21.585 7.244 5.073 1.00 67.12 703 GLU A N 1
ATOM 5642 C CA . GLU A 1 703 ? 21.206 8.154 3.975 1.00 67.12 703 GLU A CA 1
ATOM 5643 C C . GLU A 1 703 ? 21.216 9.633 4.403 1.00 67.12 703 GLU A C 1
ATOM 5645 O O . GLU A 1 703 ? 21.674 10.498 3.658 1.00 67.12 703 GLU A O 1
ATOM 5650 N N . LEU A 1 704 ? 20.754 9.942 5.621 1.00 65.50 704 LEU A N 1
ATOM 5651 C CA . LEU A 1 704 ? 20.804 11.306 6.170 1.00 65.50 704 LEU A CA 1
ATOM 5652 C C . LEU A 1 704 ? 22.242 11.825 6.311 1.00 65.50 704 LEU A C 1
ATOM 5654 O O . LEU A 1 704 ? 22.498 13.010 6.093 1.00 65.50 704 LEU A O 1
ATOM 5658 N N . ILE A 1 705 ? 23.176 10.933 6.646 1.00 66.25 705 ILE A N 1
ATOM 5659 C CA . ILE A 1 705 ? 24.602 11.248 6.777 1.00 66.25 705 ILE A CA 1
ATOM 5660 C C . ILE A 1 705 ? 25.227 11.453 5.390 1.00 66.25 705 ILE A C 1
ATOM 5662 O O . ILE A 1 705 ? 25.942 12.431 5.197 1.00 66.25 705 ILE A O 1
ATOM 5666 N N . GLU A 1 706 ? 24.898 10.601 4.413 1.00 61.34 706 GLU A N 1
ATOM 5667 C CA . GLU A 1 706 ? 25.381 10.709 3.025 1.00 61.34 706 GLU A CA 1
ATOM 5668 C C . GLU A 1 706 ? 24.888 11.982 2.306 1.00 61.34 706 GLU A C 1
ATOM 5670 O O . GLU A 1 706 ? 25.570 12.507 1.425 1.00 61.34 706 GLU A O 1
ATOM 5675 N N . HIS A 1 707 ? 23.707 12.499 2.662 1.00 60.47 707 HIS A N 1
ATOM 5676 C CA . HIS A 1 707 ? 23.080 13.636 1.977 1.00 60.47 707 HIS A CA 1
ATOM 5677 C C . HIS A 1 707 ? 23.248 14.998 2.674 1.00 60.47 707 HIS A C 1
ATOM 5679 O O . HIS A 1 707 ? 22.741 15.999 2.164 1.00 60.47 707 HIS A O 1
ATOM 5685 N N . GLY A 1 708 ? 23.967 15.074 3.802 1.00 56.28 708 GLY A N 1
ATOM 5686 C CA . GLY A 1 708 ? 24.348 16.341 4.451 1.00 56.28 708 GLY A CA 1
ATOM 5687 C C . GLY A 1 708 ? 23.182 17.252 4.876 1.00 56.28 708 GLY A C 1
ATOM 5688 O O . GLY A 1 708 ? 23.359 18.468 4.978 1.00 56.28 708 GLY A O 1
ATOM 5689 N N . GLY A 1 709 ? 21.982 16.701 5.083 1.00 46.34 709 GLY A N 1
ATOM 5690 C CA . GLY A 1 709 ? 20.754 17.465 5.319 1.00 46.34 709 GLY A CA 1
ATOM 5691 C C . GLY A 1 709 ? 20.300 17.471 6.781 1.00 46.34 709 GLY A C 1
ATOM 5692 O O . GLY A 1 709 ? 19.999 16.413 7.313 1.00 46.34 709 GLY A O 1
ATOM 5693 N N . ALA A 1 710 ? 20.163 18.680 7.351 1.00 44.97 710 ALA A N 1
ATOM 5694 C CA . ALA A 1 710 ? 19.568 19.033 8.654 1.00 44.97 710 ALA A CA 1
ATOM 5695 C C . ALA A 1 710 ? 20.172 18.372 9.917 1.00 44.97 710 ALA A C 1
ATOM 5697 O O . ALA A 1 710 ? 20.709 17.276 9.888 1.00 44.97 710 ALA A O 1
ATOM 5698 N N . ASP A 1 711 ? 20.107 19.097 11.040 1.00 49.84 711 ASP A N 1
ATOM 5699 C CA . ASP A 1 711 ? 20.683 18.732 12.343 1.00 49.84 711 ASP A CA 1
ATOM 5700 C C . ASP A 1 711 ? 20.255 17.313 12.793 1.00 49.84 711 ASP A C 1
ATOM 5702 O O . ASP A 1 711 ? 19.119 17.143 13.256 1.00 49.84 711 ASP A O 1
ATOM 5706 N N . PRO A 1 712 ? 21.144 16.295 12.709 1.00 50.09 712 PRO A N 1
ATOM 5707 C CA . PRO A 1 712 ? 20.811 14.898 13.010 1.00 50.09 712 PRO A CA 1
ATOM 5708 C C . PRO A 1 712 ? 20.310 14.708 14.444 1.00 50.09 712 PRO A C 1
ATOM 5710 O O . PRO A 1 712 ? 19.654 13.720 14.769 1.00 50.09 712 PRO A O 1
ATOM 5713 N N . GLN A 1 713 ? 20.612 15.665 15.320 1.00 47.31 713 GLN A N 1
ATOM 5714 C CA . GLN A 1 713 ? 20.339 15.593 16.741 1.00 47.31 713 GLN A CA 1
ATOM 5715 C C . GLN A 1 713 ? 18.845 15.741 17.075 1.00 47.31 713 GLN A C 1
ATOM 5717 O O . GLN A 1 713 ? 18.377 15.131 18.038 1.00 47.31 713 GLN A O 1
ATOM 5722 N N . ARG A 1 714 ? 18.065 16.488 16.275 1.00 43.97 714 ARG A N 1
ATOM 5723 C CA . ARG A 1 714 ? 16.619 16.690 16.519 1.00 43.97 714 ARG A CA 1
ATOM 5724 C C . ARG A 1 714 ? 15.766 15.478 16.146 1.00 43.97 714 ARG A C 1
ATOM 5726 O O . ARG A 1 714 ? 14.842 15.148 16.891 1.00 43.97 714 ARG A O 1
ATOM 5733 N N . ASP A 1 715 ? 16.110 14.779 15.069 1.00 49.56 715 ASP A N 1
ATOM 5734 C CA . ASP A 1 715 ? 15.327 13.631 14.596 1.00 49.56 715 ASP A CA 1
ATOM 5735 C C . ASP A 1 715 ? 15.639 12.353 15.396 1.00 49.56 715 ASP A C 1
ATOM 5737 O O . ASP A 1 715 ? 14.721 11.605 15.741 1.00 49.56 715 ASP A O 1
ATOM 5741 N N . ILE A 1 716 ? 16.895 12.164 15.835 1.00 47.59 716 ILE A N 1
ATOM 5742 C CA . ILE A 1 716 ? 17.310 11.029 16.686 1.00 47.59 716 ILE A CA 1
ATOM 5743 C C . ILE A 1 716 ? 16.585 11.029 18.045 1.00 47.59 716 ILE A C 1
ATOM 5745 O O . ILE A 1 716 ? 16.242 9.963 18.563 1.00 47.59 716 ILE A O 1
ATOM 5749 N N . VAL A 1 717 ? 16.332 12.208 18.628 1.00 42.38 717 VAL A N 1
ATOM 5750 C CA . VAL A 1 717 ? 15.632 12.340 19.920 1.00 42.38 717 VAL A CA 1
ATOM 5751 C C . VAL A 1 717 ? 14.134 12.038 19.783 1.00 42.38 717 VAL A C 1
ATOM 5753 O O . VAL A 1 717 ? 13.559 11.417 20.680 1.00 42.38 717 VAL A O 1
ATOM 5756 N N . SER A 1 718 ? 13.510 12.388 18.652 1.00 44.12 718 SER A N 1
ATOM 5757 C CA . SER A 1 718 ? 12.101 12.054 18.384 1.00 44.12 718 SER A CA 1
ATOM 5758 C C . SER A 1 718 ? 11.883 10.535 18.257 1.00 44.12 718 SER A C 1
ATOM 5760 O O . SER A 1 718 ? 10.943 9.986 18.838 1.00 44.12 718 SER A O 1
ATOM 5762 N N . ASP A 1 719 ? 12.845 9.837 17.650 1.00 46.72 719 ASP A N 1
ATOM 5763 C CA . ASP A 1 719 ? 12.849 8.389 17.406 1.00 46.72 719 ASP A CA 1
ATOM 5764 C C . ASP A 1 719 ? 13.090 7.517 18.651 1.00 46.72 719 ASP A C 1
ATOM 5766 O O . ASP A 1 719 ? 12.859 6.303 18.624 1.00 46.72 719 ASP A O 1
ATOM 5770 N N . LEU A 1 720 ? 13.612 8.097 19.735 1.00 36.12 720 LEU A N 1
ATOM 5771 C CA . LEU A 1 720 ? 13.829 7.409 21.014 1.00 36.12 720 LEU A CA 1
ATOM 5772 C C . LEU A 1 720 ? 12.591 7.465 21.922 1.00 36.12 720 LEU A C 1
ATOM 5774 O O . LEU A 1 720 ? 12.423 6.601 22.784 1.00 36.12 720 LEU A O 1
ATOM 5778 N N . SER A 1 721 ? 11.711 8.449 21.718 1.00 36.66 721 SER A N 1
ATOM 5779 C CA . SER A 1 721 ? 10.510 8.662 22.539 1.00 36.66 721 SER A CA 1
ATOM 5780 C C . SER A 1 721 ? 9.326 7.757 22.163 1.00 36.66 721 SER A C 1
ATOM 5782 O O . SER A 1 721 ? 8.460 7.494 22.993 1.00 36.66 721 SER A O 1
ATOM 5784 N N . THR A 1 722 ? 9.323 7.187 20.956 1.00 39.19 722 THR A N 1
ATOM 5785 C CA . THR A 1 722 ? 8.259 6.305 20.438 1.00 39.19 722 THR A CA 1
ATOM 5786 C C . THR A 1 722 ? 8.338 4.851 20.930 1.00 39.19 722 THR A C 1
ATOM 5788 O O . THR A 1 722 ? 7.496 4.034 20.564 1.00 39.19 722 THR A O 1
ATOM 5791 N N . LEU A 1 723 ? 9.322 4.500 21.770 1.00 38.09 723 LEU A N 1
ATOM 5792 C CA . LEU A 1 723 ? 9.579 3.118 22.210 1.00 38.09 723 LEU A CA 1
ATOM 5793 C C . LEU A 1 723 ? 9.107 2.773 23.636 1.00 38.09 723 LEU A C 1
ATOM 5795 O O . LEU A 1 723 ? 9.412 1.682 24.124 1.00 38.09 723 LEU A O 1
ATOM 5799 N N . GLN A 1 724 ? 8.323 3.622 24.306 1.00 34.62 724 GLN A N 1
ATOM 5800 C CA . GLN A 1 724 ? 7.714 3.259 25.592 1.00 34.62 724 GLN A CA 1
ATOM 5801 C C . GLN A 1 724 ? 6.234 2.858 25.464 1.00 34.62 724 GLN A C 1
ATOM 5803 O O . GLN A 1 724 ? 5.346 3.695 25.450 1.00 34.62 724 GLN A O 1
ATOM 5808 N N . VAL A 1 725 ? 6.036 1.530 25.479 1.00 39.81 725 VAL A N 1
ATOM 5809 C CA . VAL A 1 725 ? 4.907 0.768 26.059 1.00 39.81 725 VAL A CA 1
ATOM 5810 C C . VAL A 1 725 ? 3.524 0.891 25.389 1.00 39.81 725 VAL A C 1
ATOM 5812 O O . VAL A 1 725 ? 2.890 1.934 25.412 1.00 39.81 725 VAL A O 1
ATOM 5815 N N . GLY A 1 726 ? 2.971 -0.253 24.949 1.00 30.42 726 GLY A N 1
ATOM 5816 C CA . GLY A 1 726 ? 1.548 -0.539 25.209 1.00 30.42 726 GLY A CA 1
ATOM 5817 C C . GLY A 1 726 ? 0.642 -1.031 24.076 1.00 30.42 726 GLY A C 1
ATOM 5818 O O . GLY A 1 726 ? -0.369 -1.641 24.396 1.00 30.42 726 GLY A O 1
ATOM 5819 N N . ASN A 1 727 ? 0.964 -0.857 22.789 1.00 30.00 727 ASN A N 1
ATOM 5820 C CA . ASN A 1 727 ? -0.045 -1.089 21.729 1.00 30.00 727 ASN A CA 1
ATOM 5821 C C . ASN A 1 727 ? 0.044 -2.437 20.985 1.00 30.00 727 ASN A C 1
ATOM 5823 O O . ASN A 1 727 ? -0.920 -2.862 20.355 1.00 30.00 727 ASN A O 1
ATOM 5827 N N . SER A 1 728 ? 1.151 -3.176 21.091 1.00 39.38 728 SER A N 1
ATOM 5828 C CA . SER A 1 728 ? 1.393 -4.351 20.228 1.00 39.38 728 SER A CA 1
ATOM 5829 C C . SER A 1 728 ? 0.680 -5.647 20.647 1.00 39.38 728 SER A C 1
ATOM 5831 O O . SER A 1 728 ? 0.699 -6.622 19.894 1.00 39.38 728 SER A O 1
ATOM 5833 N N . LEU A 1 729 ? 0.071 -5.700 21.838 1.00 35.19 729 LEU A N 1
ATOM 5834 C CA . LEU A 1 729 ? -0.651 -6.894 22.309 1.00 35.19 729 LEU A CA 1
ATOM 5835 C C . LEU A 1 729 ? -2.140 -6.881 21.926 1.00 35.19 729 LEU A C 1
ATOM 5837 O O . LEU A 1 729 ? -2.698 -7.950 21.702 1.00 35.19 729 LEU A O 1
ATOM 5841 N N . ILE A 1 730 ? -2.751 -5.703 21.763 1.00 35.12 730 ILE A N 1
ATOM 5842 C CA . ILE A 1 730 ? -4.171 -5.562 21.392 1.00 35.12 730 ILE A CA 1
ATOM 5843 C C . ILE A 1 730 ? -4.371 -5.818 19.886 1.00 35.12 730 ILE A C 1
ATOM 5845 O O . ILE A 1 730 ? -5.319 -6.489 19.490 1.00 35.12 730 ILE A O 1
ATOM 5849 N N . GLU A 1 731 ? -3.428 -5.393 19.039 1.00 35.81 731 GLU A N 1
ATOM 5850 C CA . GLU A 1 731 ? -3.490 -5.625 17.585 1.00 35.81 731 GLU A CA 1
ATOM 5851 C C . GLU A 1 731 ? -3.292 -7.101 17.193 1.00 35.81 731 GLU A C 1
ATOM 5853 O O . GLU A 1 731 ? -3.828 -7.563 16.185 1.00 35.81 731 GLU A O 1
ATOM 5858 N N . ALA A 1 732 ? -2.549 -7.868 17.997 1.00 37.16 732 ALA A N 1
ATOM 5859 C CA . ALA A 1 732 ? -2.289 -9.282 17.732 1.00 37.16 732 ALA A CA 1
ATOM 5860 C C . ALA A 1 732 ? -3.506 -10.183 18.016 1.00 37.16 732 ALA A C 1
ATOM 5862 O O . ALA A 1 732 ? -3.689 -11.191 17.328 1.00 37.16 732 ALA A O 1
ATOM 5863 N N . ASP A 1 733 ? -4.336 -9.817 18.997 1.00 35.78 733 ASP A N 1
ATOM 5864 C CA . ASP A 1 733 ? -5.582 -10.527 19.314 1.00 35.78 733 ASP A CA 1
ATOM 5865 C C . ASP A 1 733 ? -6.669 -10.237 18.264 1.00 35.78 733 ASP A C 1
ATOM 5867 O O . ASP A 1 733 ? -7.400 -11.135 17.835 1.00 35.78 733 ASP A O 1
ATOM 5871 N N . ASP A 1 734 ? -6.686 -9.010 17.743 1.00 38.09 734 ASP A N 1
ATOM 5872 C CA . ASP A 1 734 ? -7.563 -8.587 16.652 1.00 38.09 734 ASP A CA 1
ATOM 5873 C C . ASP A 1 734 ? -7.215 -9.266 15.319 1.00 38.09 734 ASP A C 1
ATOM 5875 O O . ASP A 1 734 ? -8.100 -9.615 14.540 1.00 38.09 734 ASP A O 1
ATOM 5879 N N . GLU A 1 735 ? -5.932 -9.507 15.052 1.00 41.22 735 GLU A N 1
ATOM 5880 C CA . GLU A 1 735 ? -5.467 -10.239 13.870 1.00 41.22 735 GLU A CA 1
ATOM 5881 C C . GLU A 1 735 ? -5.780 -11.744 13.963 1.00 41.22 735 GLU A C 1
ATOM 5883 O O . GLU A 1 735 ? -6.146 -12.373 12.968 1.00 41.22 735 GLU A O 1
ATOM 5888 N N . ALA A 1 736 ? -5.715 -12.337 15.159 1.00 40.78 736 ALA A N 1
ATOM 5889 C CA . ALA A 1 736 ? -6.129 -13.723 15.379 1.00 40.78 736 ALA A CA 1
ATOM 5890 C C . ALA A 1 736 ? -7.650 -13.898 15.223 1.00 40.78 736 ALA A C 1
ATOM 5892 O O . ALA A 1 736 ? -8.089 -14.896 14.643 1.00 40.78 736 ALA A O 1
ATOM 5893 N N . LEU A 1 737 ? -8.446 -12.925 15.685 1.00 40.91 737 LEU A N 1
ATOM 5894 C CA . LEU A 1 737 ? -9.899 -12.883 15.503 1.00 40.91 737 LEU A CA 1
ATOM 5895 C C . LEU A 1 737 ? -10.280 -12.658 14.029 1.00 40.91 737 LEU A C 1
ATOM 5897 O O . LEU A 1 737 ? -11.131 -13.383 13.510 1.00 40.91 737 LEU A O 1
ATOM 5901 N N . ARG A 1 738 ? -9.582 -11.757 13.322 1.00 48.38 738 ARG A N 1
ATOM 5902 C CA . ARG A 1 738 ? -9.767 -11.497 11.882 1.00 48.38 738 ARG A CA 1
ATOM 5903 C C . ARG A 1 738 ? -9.348 -12.671 11.011 1.00 48.38 738 ARG A C 1
ATOM 5905 O O . ARG A 1 738 ? -10.076 -13.014 10.090 1.00 48.38 738 ARG A O 1
ATOM 5912 N N . ARG A 1 739 ? -8.239 -13.359 11.306 1.00 41.75 739 ARG A N 1
ATOM 5913 C CA . ARG A 1 739 ? -7.864 -14.600 10.598 1.00 41.75 739 ARG A CA 1
ATOM 5914 C C . ARG A 1 739 ? -8.875 -15.708 10.833 1.00 41.75 739 ARG A C 1
ATOM 5916 O O . ARG A 1 739 ? -9.185 -16.430 9.893 1.00 41.75 739 ARG A O 1
ATOM 5923 N N . ARG A 1 740 ? -9.433 -15.817 12.047 1.00 42.69 740 ARG A N 1
ATOM 5924 C CA . ARG A 1 740 ? -10.544 -16.735 12.337 1.00 42.69 740 ARG A CA 1
ATOM 5925 C C . ARG A 1 740 ? -11.804 -16.349 11.567 1.00 42.69 740 ARG A C 1
ATOM 5927 O O . ARG A 1 740 ? -12.466 -17.247 11.077 1.00 42.69 740 ARG A O 1
ATOM 5934 N N . GLN A 1 741 ? -12.098 -15.060 11.398 1.00 39.88 741 GLN A N 1
ATOM 5935 C CA . GLN A 1 741 ? -13.226 -14.568 10.598 1.00 39.88 741 GLN A CA 1
ATOM 5936 C C . GLN A 1 741 ? -13.008 -14.752 9.091 1.00 39.88 741 GLN A C 1
ATOM 5938 O O . GLN A 1 741 ? -13.920 -15.194 8.414 1.00 39.88 741 GLN A O 1
ATOM 5943 N N . ILE A 1 742 ? -11.808 -14.511 8.559 1.00 41.72 742 ILE A N 1
ATOM 5944 C CA . ILE A 1 742 ? -11.465 -14.743 7.146 1.00 41.72 742 ILE A CA 1
ATOM 5945 C C . ILE A 1 742 ? -11.464 -16.240 6.840 1.00 41.72 742 ILE A C 1
ATOM 5947 O O . ILE A 1 742 ? -12.041 -16.642 5.835 1.00 41.72 742 ILE A O 1
ATOM 5951 N N . LEU A 1 743 ? -10.894 -17.075 7.718 1.00 34.94 743 LEU A N 1
ATOM 5952 C CA . LEU A 1 743 ? -11.022 -18.531 7.635 1.00 34.94 743 LEU A CA 1
ATOM 5953 C C . LEU A 1 743 ? -12.481 -18.957 7.779 1.00 34.94 743 LEU A C 1
ATOM 5955 O O . LEU A 1 743 ? -12.905 -19.820 7.036 1.00 34.94 743 LEU A O 1
ATOM 5959 N N . HIS A 1 744 ? -13.273 -18.339 8.653 1.00 34.22 744 HIS A N 1
ATOM 5960 C CA . HIS A 1 744 ? -14.710 -18.597 8.767 1.00 34.22 744 HIS A CA 1
ATOM 5961 C C . HIS A 1 744 ? -15.496 -18.121 7.538 1.00 34.22 744 HIS A C 1
ATOM 5963 O O . HIS A 1 744 ? -16.542 -18.686 7.263 1.00 34.22 744 HIS A O 1
ATOM 5969 N N . THR A 1 745 ? -15.009 -17.128 6.789 1.00 35.03 745 THR A N 1
ATOM 5970 C CA . THR A 1 745 ? -15.590 -16.630 5.531 1.00 35.03 745 THR A CA 1
ATOM 5971 C C . THR A 1 745 ? -15.177 -17.490 4.331 1.00 35.03 745 THR A C 1
ATOM 5973 O O . THR A 1 745 ? -15.993 -17.733 3.449 1.00 35.03 745 THR A O 1
ATOM 5976 N N . TRP A 1 746 ? -13.940 -17.998 4.306 1.00 32.94 746 TRP A N 1
ATOM 5977 C CA . TRP A 1 746 ? -13.410 -18.902 3.273 1.00 32.94 746 TRP A CA 1
ATOM 5978 C C . TRP A 1 746 ? -13.855 -20.356 3.455 1.00 32.94 746 TRP A C 1
ATOM 5980 O O . TRP A 1 746 ? -14.164 -21.037 2.484 1.00 32.94 746 TRP A O 1
ATOM 5990 N N . LEU A 1 747 ? -13.872 -20.830 4.702 1.00 33.69 747 LEU A N 1
ATOM 5991 C CA . LEU A 1 747 ? -14.436 -22.115 5.120 1.00 33.69 747 LEU A CA 1
ATOM 5992 C C . LEU A 1 747 ? -15.934 -21.994 5.403 1.00 33.69 747 LEU A C 1
ATOM 5994 O O . LEU A 1 747 ? -16.551 -22.992 5.783 1.00 33.69 747 LEU A O 1
ATOM 5998 N N . ARG A 1 748 ? -16.524 -20.794 5.236 1.00 34.84 748 ARG A N 1
ATOM 5999 C CA . ARG A 1 748 ? -17.976 -20.639 5.285 1.00 34.84 748 ARG A CA 1
ATOM 6000 C C . ARG A 1 748 ? -18.523 -21.614 4.255 1.00 34.84 748 ARG A C 1
ATOM 6002 O O . ARG A 1 748 ? -18.066 -21.583 3.108 1.00 34.84 748 ARG A O 1
ATOM 6009 N N . PRO A 1 749 ? -19.487 -22.467 4.622 1.00 36.50 749 PRO A N 1
ATOM 6010 C CA . PRO A 1 749 ? -20.282 -23.141 3.613 1.00 36.50 749 PRO A CA 1
ATOM 6011 C C . PRO A 1 749 ? -20.732 -22.078 2.611 1.00 36.50 749 PRO A C 1
ATOM 6013 O O . PRO A 1 749 ? -21.114 -20.986 3.045 1.00 36.50 749 PRO A O 1
ATOM 6016 N N . ILE A 1 750 ? -20.623 -22.360 1.306 1.00 49.88 750 ILE A N 1
ATOM 6017 C CA . ILE A 1 750 ? -21.142 -21.471 0.257 1.00 49.88 750 ILE A CA 1
ATOM 6018 C C . ILE A 1 750 ? -22.508 -20.979 0.738 1.00 49.88 750 ILE A C 1
ATOM 6020 O O . ILE A 1 750 ? -23.367 -21.806 1.053 1.00 49.88 750 ILE A O 1
ATOM 6024 N N . ASP A 1 751 ? -22.657 -19.662 0.903 1.00 58.81 751 ASP A N 1
ATOM 6025 C CA . ASP A 1 751 ? -23.817 -19.063 1.565 1.00 58.81 751 ASP A CA 1
ATOM 6026 C C . ASP A 1 751 ? -25.025 -19.058 0.625 1.00 58.81 751 ASP A C 1
ATOM 6028 O O . ASP A 1 751 ? -25.490 -18.020 0.152 1.00 58.81 751 ASP A O 1
ATOM 6032 N N . MET A 1 752 ? -25.512 -20.261 0.338 1.00 68.12 752 MET A N 1
ATOM 6033 C CA . MET A 1 752 ? -26.681 -20.506 -0.491 1.00 68.12 752 MET A CA 1
ATOM 6034 C C . MET A 1 752 ? -27.928 -19.844 0.116 1.00 68.12 752 MET A C 1
ATOM 6036 O O . MET A 1 752 ? -28.864 -19.536 -0.614 1.00 68.12 752 MET A O 1
ATOM 6040 N N . GLU A 1 753 ? -27.938 -19.553 1.424 1.00 77.25 753 GLU A N 1
ATOM 6041 C CA . GLU A 1 753 ? -29.027 -18.816 2.077 1.00 77.25 753 GLU A CA 1
ATOM 6042 C C . GLU A 1 753 ? -29.128 -17.369 1.610 1.00 77.25 753 GLU A C 1
ATOM 6044 O O . GLU A 1 753 ? -30.239 -16.867 1.475 1.00 77.25 753 GLU A O 1
ATOM 6049 N N . THR A 1 754 ? -28.013 -16.704 1.301 1.00 72.81 754 THR A N 1
ATOM 6050 C CA . THR A 1 754 ? -28.062 -15.352 0.724 1.00 72.81 754 THR A CA 1
ATOM 6051 C C . THR A 1 754 ? -28.661 -15.377 -0.686 1.00 72.81 754 THR A C 1
ATOM 6053 O O . THR A 1 754 ? -29.493 -14.531 -1.018 1.00 72.81 754 THR A O 1
ATOM 6056 N N . GLU A 1 755 ? -28.314 -16.369 -1.513 1.00 73.56 755 GLU A N 1
ATOM 6057 C CA . GLU A 1 755 ? -28.918 -16.534 -2.844 1.00 73.56 755 GLU A CA 1
ATOM 6058 C C . GLU A 1 755 ? -30.408 -16.909 -2.745 1.00 73.56 755 GLU A C 1
ATOM 6060 O O . GLU A 1 755 ? -31.241 -16.335 -3.449 1.00 73.56 755 GLU A O 1
ATOM 6065 N N . GLN A 1 756 ? -30.769 -17.795 -1.810 1.00 82.00 756 GLN A N 1
ATOM 6066 C CA . GLN A 1 756 ? -32.161 -18.128 -1.496 1.00 82.00 756 GLN A CA 1
ATOM 6067 C C . GLN A 1 756 ? -32.943 -16.903 -1.017 1.00 82.00 756 GLN A C 1
ATOM 6069 O O . GLN A 1 756 ? -34.049 -16.666 -1.501 1.00 82.00 756 GLN A O 1
ATOM 6074 N N . PHE A 1 757 ? -32.378 -16.106 -0.106 1.00 77.25 757 PHE A N 1
ATOM 6075 C CA . PHE A 1 757 ? -32.981 -14.869 0.386 1.00 77.25 757 PHE A CA 1
ATOM 6076 C C . PHE A 1 757 ? -33.214 -13.885 -0.760 1.00 77.25 757 PHE A C 1
ATOM 6078 O O . PHE A 1 757 ? -34.306 -13.335 -0.870 1.00 77.25 757 PHE A O 1
ATOM 6085 N N . HIS A 1 758 ? -32.239 -13.718 -1.657 1.00 77.00 758 HIS A N 1
ATOM 6086 C CA . HIS A 1 758 ? -32.369 -12.838 -2.814 1.00 77.00 758 HIS A CA 1
ATOM 6087 C C . HIS A 1 758 ? -33.494 -13.284 -3.760 1.00 77.00 758 HIS A C 1
ATOM 6089 O O . HIS A 1 758 ? -34.344 -12.475 -4.138 1.00 77.00 758 HIS A O 1
ATOM 6095 N N . TYR A 1 759 ? -33.558 -14.573 -4.114 1.00 80.06 759 TYR A N 1
ATOM 6096 C CA . TYR A 1 759 ? -34.644 -15.093 -4.951 1.00 80.06 759 TYR A CA 1
ATOM 6097 C C . TYR A 1 759 ? -36.002 -14.990 -4.253 1.00 80.06 759 TYR A C 1
ATOM 6099 O O . TYR A 1 759 ? -36.983 -14.633 -4.905 1.00 80.06 759 TYR A O 1
ATOM 6107 N N . ARG A 1 760 ? -36.052 -15.235 -2.938 1.00 80.00 760 ARG A N 1
ATOM 6108 C CA . ARG A 1 760 ? -37.252 -15.089 -2.109 1.00 80.00 760 ARG A CA 1
ATOM 6109 C C . ARG A 1 760 ? -37.767 -13.661 -2.063 1.00 80.00 760 ARG A C 1
ATOM 6111 O O . ARG A 1 760 ? -38.953 -13.419 -2.265 1.00 80.00 760 ARG A O 1
ATOM 6118 N N . GLU A 1 761 ? -36.878 -12.710 -1.821 1.00 76.12 761 GLU A N 1
ATOM 6119 C CA . GLU A 1 761 ? -37.210 -11.293 -1.813 1.00 76.12 761 GLU A CA 1
ATOM 6120 C C . GLU A 1 761 ? -37.706 -10.842 -3.194 1.00 76.12 761 GLU A C 1
ATOM 6122 O O . GLU A 1 761 ? -38.697 -10.119 -3.290 1.00 76.12 761 GLU A O 1
ATOM 6127 N N . THR A 1 762 ? -37.064 -11.336 -4.257 1.00 70.88 762 THR A N 1
ATOM 6128 C CA . THR A 1 762 ? -37.441 -11.063 -5.649 1.00 70.88 762 THR A CA 1
ATOM 6129 C C . THR A 1 762 ? -38.885 -11.485 -5.918 1.00 70.88 762 THR A C 1
ATOM 6131 O O . THR A 1 762 ? -39.689 -10.650 -6.318 1.00 70.88 762 THR A O 1
ATOM 6134 N N . TRP A 1 763 ? -39.273 -12.741 -5.666 1.00 73.31 763 TRP A N 1
ATOM 6135 C CA . TRP A 1 763 ? -40.649 -13.164 -5.963 1.00 73.31 763 TRP A CA 1
ATOM 6136 C C . TRP A 1 763 ? -41.683 -12.650 -4.951 1.00 73.31 763 TRP A C 1
ATOM 6138 O O . TRP A 1 763 ? -42.836 -12.447 -5.326 1.00 73.31 763 TRP A O 1
ATOM 6148 N N . SER A 1 764 ? -41.285 -12.358 -3.707 1.00 71.31 764 SER A N 1
ATOM 6149 C CA . SER A 1 764 ? -42.153 -11.722 -2.704 1.00 71.31 764 SER A CA 1
ATOM 6150 C C . SER A 1 764 ? -42.607 -10.325 -3.149 1.00 71.31 764 SER A C 1
ATOM 6152 O O . SER A 1 764 ? -43.798 -10.018 -3.098 1.00 71.31 764 SER A O 1
ATOM 6154 N N . LYS A 1 765 ? -41.695 -9.505 -3.690 1.00 66.31 765 LYS A N 1
ATOM 6155 C CA . LYS A 1 765 ? -41.998 -8.146 -4.185 1.00 66.31 765 LYS A CA 1
ATOM 6156 C C . LYS A 1 765 ? -42.986 -8.124 -5.356 1.00 66.31 765 LYS A C 1
ATOM 6158 O O . LYS A 1 765 ? -43.774 -7.191 -5.473 1.00 66.31 765 LYS A O 1
ATOM 6163 N N . TYR A 1 766 ? -42.979 -9.160 -6.193 1.00 66.81 766 TYR A N 1
ATOM 6164 C CA . TYR A 1 766 ? -43.799 -9.234 -7.410 1.00 66.81 766 TYR A CA 1
ATOM 6165 C C . TYR A 1 766 ? -45.125 -9.996 -7.221 1.00 66.81 766 TYR A C 1
ATOM 6167 O O . TYR A 1 766 ? -45.949 -10.054 -8.131 1.00 66.81 766 TYR A O 1
ATOM 6175 N N . SER A 1 767 ? -45.373 -10.528 -6.019 1.00 57.38 767 SER A N 1
ATOM 6176 C CA . SER A 1 767 ? -46.525 -11.372 -5.667 1.00 57.38 767 SER A CA 1
ATOM 6177 C C . SER A 1 767 ? -47.810 -10.607 -5.310 1.00 57.38 767 SER A C 1
ATOM 6179 O O . SER A 1 767 ? -48.545 -11.036 -4.428 1.00 57.38 767 SER A O 1
ATOM 6181 N N . ALA A 1 768 ? -48.114 -9.482 -5.972 1.00 52.38 768 ALA A N 1
ATOM 6182 C CA . ALA A 1 768 ? -49.261 -8.600 -5.681 1.00 52.38 768 ALA A CA 1
ATOM 6183 C C . ALA A 1 768 ? -50.650 -9.281 -5.846 1.00 52.38 768 ALA A C 1
ATOM 6185 O O . ALA A 1 768 ? -51.421 -8.954 -6.742 1.00 52.38 768 ALA A O 1
ATOM 6186 N N . GLY A 1 769 ? -50.972 -10.251 -4.984 1.00 56.84 769 GLY A N 1
ATOM 6187 C CA . GLY A 1 769 ? -52.172 -11.093 -5.000 1.00 56.84 769 GLY A CA 1
ATOM 6188 C C . GLY A 1 769 ? -52.017 -12.470 -5.667 1.00 56.84 769 GLY A C 1
ATOM 6189 O O . GLY A 1 769 ? -52.880 -13.326 -5.479 1.00 56.84 769 GLY A O 1
ATOM 6190 N N . LEU A 1 770 ? -50.931 -12.726 -6.403 1.00 60.94 770 LEU A N 1
ATOM 6191 C CA . LEU A 1 770 ? -50.644 -14.019 -7.045 1.00 60.94 770 LEU A CA 1
ATOM 6192 C C . LEU A 1 770 ? -49.646 -14.825 -6.206 1.00 60.94 770 LEU A C 1
ATOM 6194 O O . LEU A 1 770 ? -48.742 -14.248 -5.613 1.00 60.94 770 LEU A O 1
ATOM 6198 N N . LYS A 1 771 ? -49.793 -16.158 -6.161 1.00 68.25 771 LYS A N 1
ATOM 6199 C CA . LYS A 1 771 ? -48.787 -17.071 -5.588 1.00 68.25 771 LYS A CA 1
ATOM 6200 C C . LYS A 1 771 ? -47.897 -17.598 -6.726 1.00 68.25 771 LYS A C 1
ATOM 6202 O O . LYS A 1 771 ? -48.362 -18.497 -7.432 1.00 68.25 771 LYS A O 1
ATOM 6207 N N . PRO A 1 772 ? -46.673 -17.066 -6.919 1.00 74.81 772 PRO A N 1
ATOM 6208 C CA . PRO A 1 772 ? -45.777 -17.523 -7.978 1.00 74.81 772 PRO A CA 1
ATOM 6209 C C . PRO A 1 772 ? -45.461 -19.011 -7.805 1.00 74.81 772 PRO A C 1
ATOM 6211 O O . PRO A 1 772 ? -45.396 -19.500 -6.676 1.00 74.81 772 PRO A O 1
ATOM 6214 N N . GLY A 1 773 ? -45.307 -19.749 -8.904 1.00 81.31 773 GLY A N 1
ATOM 6215 C CA . GLY A 1 773 ? -44.991 -21.179 -8.875 1.00 81.31 773 GLY A CA 1
ATOM 6216 C C . GLY A 1 773 ? -46.106 -22.083 -8.336 1.00 81.31 773 GLY A C 1
ATOM 6217 O O . GLY A 1 773 ? -45.889 -23.286 -8.192 1.00 81.31 773 GLY A O 1
ATOM 6218 N N . LYS A 1 774 ? -47.316 -21.560 -8.075 1.00 84.19 774 LYS A N 1
ATOM 6219 C CA . LYS A 1 774 ? -48.463 -22.371 -7.626 1.00 84.19 774 LYS A CA 1
ATOM 6220 C C . LYS A 1 774 ? -48.774 -23.510 -8.598 1.00 84.19 774 LYS A C 1
ATOM 6222 O O . LYS A 1 774 ? -49.067 -24.614 -8.156 1.00 84.19 774 LYS A O 1
ATOM 6227 N N . TRP A 1 775 ? -48.674 -23.259 -9.903 1.00 88.12 775 TRP A N 1
ATOM 6228 C CA . TRP A 1 775 ? -48.898 -24.274 -10.933 1.00 88.12 775 TRP A CA 1
ATOM 6229 C C . TRP A 1 775 ? -47.949 -25.475 -10.774 1.00 88.12 775 TRP A C 1
ATOM 6231 O O . TRP A 1 775 ? -48.369 -26.614 -10.966 1.00 88.12 775 TRP A O 1
ATOM 6241 N N . LEU A 1 776 ? -46.695 -25.230 -10.372 1.00 89.25 776 LEU A N 1
ATOM 6242 C CA . LEU A 1 776 ? -45.696 -26.269 -10.138 1.00 89.25 776 LEU A CA 1
ATOM 6243 C C . LEU A 1 776 ? -46.048 -27.070 -8.884 1.00 89.25 776 LEU A C 1
ATOM 6245 O O . LEU A 1 776 ? -46.041 -28.296 -8.931 1.00 89.25 776 LEU A O 1
ATOM 6249 N N . LEU A 1 777 ? -46.413 -26.389 -7.794 1.00 87.81 777 LEU A N 1
ATOM 6250 C CA . LEU A 1 777 ? -46.848 -27.038 -6.551 1.00 87.81 777 LEU A CA 1
ATOM 6251 C C . LEU A 1 777 ? -48.136 -27.854 -6.744 1.00 87.81 777 LEU A C 1
ATOM 6253 O O . LEU A 1 777 ? -48.345 -28.863 -6.070 1.00 87.81 777 LEU A O 1
ATOM 6257 N N . ASP A 1 778 ? -48.995 -27.438 -7.679 1.00 87.56 778 ASP A N 1
ATOM 6258 C CA . ASP A 1 778 ? -50.234 -28.132 -8.010 1.00 87.56 778 ASP A CA 1
ATOM 6259 C C . ASP A 1 778 ? -50.069 -29.285 -9.012 1.00 87.56 778 ASP A C 1
ATOM 6261 O O . ASP A 1 778 ? -50.974 -30.121 -9.111 1.00 87.56 778 ASP A O 1
ATOM 6265 N N . HIS A 1 779 ? -48.922 -29.366 -9.694 1.00 89.12 779 HIS A N 1
ATOM 6266 C CA . HIS A 1 779 ? -48.627 -30.367 -10.714 1.00 89.12 779 HIS A CA 1
ATOM 6267 C C . HIS A 1 779 ? -48.615 -31.787 -10.129 1.00 89.12 779 HIS A C 1
ATOM 6269 O O . HIS A 1 779 ? -47.966 -32.050 -9.115 1.00 89.12 779 HIS A O 1
ATOM 6275 N N . ILE A 1 780 ? -49.278 -32.736 -10.802 1.00 86.56 780 ILE A N 1
ATOM 6276 C CA . ILE A 1 780 ? -49.468 -34.102 -10.284 1.00 86.56 780 ILE A CA 1
ATOM 6277 C C . ILE A 1 780 ? -48.137 -34.806 -9.982 1.00 86.56 780 ILE A C 1
ATOM 6279 O O . ILE A 1 780 ? -47.927 -35.269 -8.868 1.00 86.56 780 ILE A O 1
ATOM 6283 N N . THR A 1 781 ? -47.181 -34.748 -10.912 1.00 87.31 781 THR A N 1
ATOM 6284 C CA . THR A 1 781 ? -45.836 -35.325 -10.739 1.00 87.31 781 THR A CA 1
ATOM 6285 C C . THR A 1 781 ? -45.042 -34.661 -9.611 1.00 87.31 781 THR A C 1
ATOM 6287 O O . THR A 1 781 ? -44.229 -35.317 -8.966 1.00 87.31 781 THR A O 1
ATOM 6290 N N . PHE A 1 782 ? -45.264 -33.365 -9.354 1.00 89.19 782 PHE A N 1
ATOM 6291 C CA . PHE A 1 782 ? -44.611 -32.683 -8.238 1.00 89.19 782 PHE A CA 1
ATOM 6292 C C . PHE A 1 782 ? -45.216 -33.145 -6.913 1.00 89.19 782 PHE A C 1
ATOM 6294 O O . PHE A 1 782 ? -44.470 -33.476 -6.001 1.00 89.19 782 PHE A O 1
ATOM 6301 N N . LYS A 1 783 ? -46.549 -33.247 -6.821 1.00 87.62 783 LYS A N 1
ATOM 6302 C CA . LYS A 1 783 ? -47.251 -33.759 -5.634 1.00 87.62 783 LYS A CA 1
ATOM 6303 C C . LYS A 1 783 ? -46.853 -35.195 -5.302 1.00 87.62 783 LYS A C 1
ATOM 6305 O O . LYS A 1 783 ? -46.571 -35.474 -4.144 1.00 87.62 783 LYS A O 1
ATOM 6310 N N . GLU A 1 784 ? -46.774 -36.066 -6.305 1.00 84.88 784 GLU A N 1
ATOM 6311 C CA . GLU A 1 784 ? -46.316 -37.452 -6.143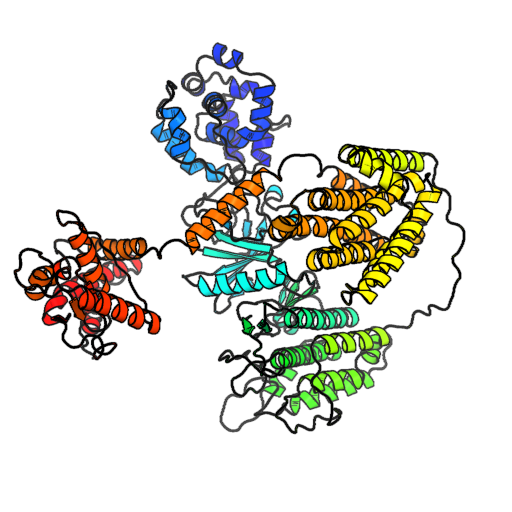 1.00 84.88 784 GLU A CA 1
ATOM 6312 C C . GLU A 1 784 ? -44.871 -37.531 -5.635 1.00 84.88 784 GLU A C 1
ATOM 6314 O O . GLU A 1 784 ? -44.561 -38.378 -4.806 1.00 84.88 784 GLU A O 1
ATOM 6319 N N . TRP A 1 785 ? -43.982 -36.645 -6.095 1.00 87.94 785 TRP A N 1
ATOM 6320 C CA . TRP A 1 785 ? -42.594 -36.574 -5.622 1.00 87.94 785 TRP A CA 1
ATOM 6321 C C . TRP A 1 785 ? -42.474 -35.967 -4.209 1.00 87.94 785 TRP A C 1
ATOM 6323 O O . TRP A 1 785 ? -41.706 -36.457 -3.377 1.00 87.94 785 TRP A O 1
ATOM 6333 N N . PHE A 1 786 ? -43.222 -34.894 -3.942 1.00 86.31 786 PHE A N 1
ATOM 6334 C CA . PHE A 1 786 ? -43.069 -34.026 -2.774 1.00 86.31 786 PHE A CA 1
ATOM 6335 C C . PHE A 1 786 ? -43.806 -34.532 -1.527 1.00 86.31 786 PHE A C 1
ATOM 6337 O O . PHE A 1 786 ? -43.326 -34.336 -0.411 1.00 86.31 786 PHE A O 1
ATOM 6344 N N . ASP A 1 787 ? -44.963 -35.179 -1.687 1.00 76.56 787 ASP A N 1
ATOM 6345 C CA . ASP A 1 787 ? -45.794 -35.625 -0.567 1.00 76.56 787 ASP A CA 1
ATOM 6346 C C . ASP A 1 787 ? -45.472 -37.084 -0.179 1.00 76.56 787 ASP A C 1
ATOM 6348 O O . ASP A 1 787 ? -45.622 -38.002 -0.990 1.00 76.56 787 ASP A O 1
ATOM 6352 N N . PRO A 1 788 ? -45.060 -37.344 1.075 1.00 65.81 788 PRO A N 1
ATOM 6353 C CA . PRO A 1 788 ? -44.680 -38.679 1.533 1.00 65.81 788 PRO A CA 1
ATOM 6354 C C . PRO A 1 788 ? -45.851 -39.674 1.636 1.00 65.81 788 PRO A C 1
ATOM 6356 O O . PRO A 1 788 ? -45.621 -40.840 1.940 1.00 65.81 788 PRO A O 1
ATOM 6359 N N . ARG A 1 789 ? -47.104 -39.248 1.413 1.00 66.94 789 ARG A N 1
ATOM 6360 C CA . ARG A 1 789 ? -48.297 -40.116 1.481 1.00 66.94 789 ARG A CA 1
ATOM 6361 C C . ARG A 1 789 ? -48.551 -40.939 0.215 1.00 66.94 789 ARG A C 1
ATOM 6363 O O . ARG A 1 789 ? -49.402 -41.827 0.247 1.00 66.94 789 ARG A O 1
ATOM 6370 N N . TYR A 1 790 ? -47.866 -40.653 -0.891 1.00 66.50 790 TYR A N 1
ATOM 6371 C CA . TYR A 1 790 ? -47.993 -41.440 -2.120 1.00 66.50 790 TYR A CA 1
ATOM 6372 C C . TYR A 1 790 ? -47.233 -42.771 -1.989 1.00 66.50 790 TYR A C 1
ATOM 6374 O O . TYR A 1 790 ? -46.147 -42.821 -1.423 1.00 66.50 790 TYR A O 1
ATOM 6382 N N . THR A 1 791 ? -47.820 -43.861 -2.490 1.00 53.78 791 THR A N 1
ATOM 6383 C CA . THR A 1 791 ? -47.405 -45.253 -2.212 1.00 53.78 791 THR A CA 1
ATOM 6384 C C . THR A 1 791 ? -46.250 -45.780 -3.071 1.00 53.78 791 THR A C 1
ATOM 6386 O O . THR A 1 791 ? -45.699 -46.827 -2.748 1.00 53.78 791 THR A O 1
ATOM 6389 N N . ALA A 1 792 ? -45.879 -45.080 -4.149 1.00 63.25 792 ALA A N 1
ATOM 6390 C CA . ALA A 1 792 ? -44.707 -45.384 -4.982 1.00 63.25 792 ALA A CA 1
ATOM 6391 C C . ALA A 1 792 ? -44.131 -44.098 -5.624 1.00 63.25 792 ALA A C 1
ATOM 6393 O O . ALA A 1 792 ? -44.211 -43.917 -6.841 1.00 63.25 792 ALA A O 1
ATOM 6394 N N . PRO A 1 793 ? -43.628 -43.151 -4.817 1.00 64.88 793 PRO A N 1
ATOM 6395 C CA . PRO A 1 793 ? -43.210 -41.840 -5.294 1.00 64.88 793 PRO A CA 1
ATOM 6396 C C . PRO A 1 793 ? -41.839 -41.912 -5.992 1.00 64.88 793 PRO A C 1
ATOM 6398 O O . PRO A 1 793 ? -40.939 -42.603 -5.508 1.00 64.88 793 PRO A O 1
ATOM 6401 N N . PRO A 1 794 ? -41.617 -41.184 -7.103 1.00 68.81 794 PRO A N 1
ATOM 6402 C CA . PRO A 1 794 ? -40.275 -41.053 -7.655 1.00 68.81 794 PRO A CA 1
ATOM 6403 C C . PRO A 1 794 ? -39.375 -40.333 -6.639 1.00 68.81 794 PRO A C 1
ATOM 6405 O O . PRO A 1 794 ? -39.765 -39.330 -6.051 1.00 68.81 794 PRO A O 1
ATOM 6408 N N . THR A 1 795 ? -38.151 -40.816 -6.434 1.00 75.50 795 THR A N 1
ATOM 6409 C CA . THR A 1 795 ? -37.160 -40.194 -5.529 1.00 75.50 795 THR A CA 1
ATOM 6410 C C . THR A 1 795 ? -36.358 -39.083 -6.211 1.00 75.50 795 THR A C 1
ATOM 6412 O O . THR A 1 795 ? -35.829 -38.184 -5.552 1.00 75.50 795 THR A O 1
ATOM 6415 N N . LEU A 1 796 ? -36.312 -39.112 -7.545 1.00 83.00 796 LEU A N 1
ATOM 6416 C CA . LEU A 1 796 ? -35.574 -38.196 -8.408 1.00 83.00 796 LEU A CA 1
ATOM 6417 C C . LEU A 1 796 ? -36.531 -37.476 -9.367 1.00 83.00 796 LEU A C 1
ATOM 6419 O O . LEU A 1 796 ? -37.200 -38.119 -10.178 1.00 83.00 796 LEU A O 1
ATOM 6423 N N . LEU A 1 797 ? -36.551 -36.144 -9.310 1.00 87.00 797 LEU A N 1
ATOM 6424 C CA . LEU A 1 797 ? -37.351 -35.287 -10.188 1.00 87.00 797 LEU A CA 1
ATOM 6425 C C . LEU A 1 797 ? -36.444 -34.334 -10.972 1.00 87.00 797 LEU A C 1
ATOM 6427 O O . LEU A 1 797 ? -35.491 -33.778 -10.427 1.00 87.00 797 LEU A O 1
ATOM 6431 N N . TRP A 1 798 ? -36.744 -34.123 -12.252 1.00 88.38 798 TRP A N 1
ATOM 6432 C CA . TRP A 1 798 ? -36.029 -33.178 -13.106 1.00 88.38 798 TRP A CA 1
ATOM 6433 C C . TRP A 1 798 ? -36.952 -32.065 -13.613 1.00 88.38 798 TRP A C 1
ATOM 6435 O O . TRP A 1 798 ? -37.841 -32.291 -14.429 1.00 88.38 798 TRP A O 1
ATOM 6445 N N . LEU A 1 799 ? -36.712 -30.838 -13.154 1.00 88.38 799 LEU A N 1
ATOM 6446 C CA . LEU A 1 799 ? -37.361 -29.627 -13.643 1.00 88.38 799 LEU A CA 1
ATOM 6447 C C . LEU A 1 799 ? -36.485 -28.981 -14.722 1.00 88.38 799 LEU A C 1
ATOM 6449 O O . LEU A 1 799 ? -35.357 -28.552 -14.455 1.00 88.38 799 LEU A O 1
ATOM 6453 N N . HIS A 1 800 ? -36.988 -28.886 -15.951 1.00 86.50 800 HIS A N 1
ATOM 6454 C CA . HIS A 1 800 ? -36.208 -28.347 -17.063 1.00 86.50 800 HIS A CA 1
ATOM 6455 C C . HIS A 1 800 ? -36.957 -27.295 -17.868 1.00 86.50 800 HIS A C 1
ATOM 6457 O O . HIS A 1 800 ? -38.165 -27.362 -18.037 1.00 86.50 800 HIS A O 1
ATOM 6463 N N . GLY A 1 801 ? -36.223 -26.345 -18.440 1.00 81.88 801 GLY A N 1
ATOM 6464 C CA . GLY A 1 801 ? -36.800 -25.296 -19.280 1.00 81.88 801 GLY A CA 1
ATOM 6465 C C . GLY A 1 801 ? -35.736 -24.392 -19.887 1.00 81.88 801 GLY A C 1
ATOM 6466 O O . GLY A 1 801 ? -34.564 -24.428 -19.479 1.00 81.88 801 GLY A O 1
ATOM 6467 N N . ASP A 1 802 ? -36.140 -23.558 -20.835 1.00 76.81 802 ASP A N 1
ATOM 6468 C CA . ASP A 1 802 ? -35.241 -22.688 -21.596 1.00 76.81 802 ASP A CA 1
ATOM 6469 C C . ASP A 1 802 ? -34.626 -21.567 -20.738 1.00 76.81 802 ASP A C 1
ATOM 6471 O O . ASP A 1 802 ? -35.085 -21.300 -19.623 1.00 76.81 802 ASP A O 1
ATOM 6475 N N . PRO A 1 803 ? -33.494 -20.960 -21.135 1.00 72.94 803 PRO A N 1
ATOM 6476 C CA . PRO A 1 803 ? -32.904 -19.847 -20.388 1.00 72.94 803 PRO A CA 1
ATOM 6477 C C . PRO A 1 803 ? -33.920 -18.712 -20.179 1.00 72.94 803 PRO A C 1
ATOM 6479 O O . PRO A 1 803 ? -34.636 -18.363 -21.102 1.00 72.94 803 PRO A O 1
ATOM 6482 N N . GLY A 1 804 ? -33.980 -18.134 -18.975 1.00 70.31 804 GLY A N 1
ATOM 6483 C CA . GLY A 1 804 ? -34.869 -16.996 -18.686 1.00 70.31 804 GLY A CA 1
ATOM 6484 C C . GLY A 1 804 ? -36.266 -17.340 -18.152 1.00 70.31 804 GLY A C 1
ATOM 6485 O O . GLY A 1 804 ? -36.861 -16.491 -17.507 1.00 70.31 804 GLY A O 1
ATOM 6486 N N . VAL A 1 805 ? -36.744 -18.586 -18.264 1.00 77.12 805 VAL A N 1
ATOM 6487 C CA . VAL A 1 805 ? -38.110 -18.992 -17.833 1.00 77.12 805 VAL A CA 1
ATOM 6488 C C . VAL A 1 805 ? -38.349 -19.048 -16.307 1.00 77.12 805 VAL A C 1
ATOM 6490 O O . VAL A 1 805 ? -39.255 -19.723 -15.844 1.00 77.12 805 VAL A O 1
ATOM 6493 N N . GLY A 1 806 ? -37.509 -18.422 -15.476 1.00 77.56 806 GLY A N 1
ATOM 6494 C CA . GLY A 1 806 ? -37.751 -18.350 -14.021 1.00 77.56 806 GLY A CA 1
ATOM 6495 C C . GLY A 1 806 ? -37.396 -19.598 -13.192 1.00 77.56 806 GLY A C 1
ATOM 6496 O O . GLY A 1 806 ? -37.762 -19.683 -12.025 1.00 77.56 806 GLY A O 1
ATOM 6497 N N . LYS A 1 807 ? -36.627 -20.553 -13.732 1.00 84.88 807 LYS A N 1
ATOM 6498 C CA . LYS A 1 807 ? -36.233 -21.798 -13.028 1.00 84.88 807 LYS A CA 1
ATOM 6499 C C . LYS A 1 807 ? -35.651 -21.606 -11.618 1.00 84.88 807 LYS A C 1
ATOM 6501 O O . LYS A 1 807 ? -35.998 -22.366 -10.723 1.00 84.88 807 LYS A O 1
ATOM 6506 N N . SER A 1 808 ? -34.768 -20.624 -11.416 1.00 84.69 808 SER A N 1
ATOM 6507 C CA . SER A 1 808 ? -34.169 -20.370 -10.093 1.00 84.69 808 SER A CA 1
ATOM 6508 C C . SER A 1 808 ? -35.191 -19.843 -9.083 1.00 84.69 808 SER A C 1
ATOM 6510 O O . SER A 1 808 ? -35.103 -20.166 -7.906 1.00 84.69 808 SER A O 1
ATOM 6512 N N . ILE A 1 809 ? -36.192 -19.089 -9.552 1.00 84.06 809 ILE A N 1
ATOM 6513 C CA . ILE A 1 809 ? -37.315 -18.625 -8.730 1.00 84.06 809 ILE A CA 1
ATOM 6514 C C . ILE A 1 809 ? -38.217 -19.807 -8.354 1.00 84.06 809 ILE A C 1
ATOM 6516 O O . ILE A 1 809 ? -38.575 -19.962 -7.194 1.00 84.06 809 ILE A O 1
ATOM 6520 N N . LEU A 1 810 ? -38.520 -20.699 -9.302 1.00 87.06 810 LEU A N 1
ATOM 6521 C CA . LEU A 1 810 ? -39.274 -21.924 -9.013 1.00 87.06 810 LEU A CA 1
ATOM 6522 C C . LEU A 1 810 ? -38.544 -22.819 -7.999 1.00 87.06 810 LEU A C 1
ATOM 6524 O O . LEU A 1 810 ? -39.170 -23.346 -7.084 1.00 87.06 810 LEU A O 1
ATOM 6528 N N . ALA A 1 811 ? -37.220 -22.949 -8.113 1.00 89.69 811 ALA A N 1
ATOM 6529 C CA . ALA A 1 811 ? -36.411 -23.690 -7.147 1.00 89.69 811 ALA A CA 1
ATOM 6530 C C . ALA A 1 811 ? -36.477 -23.077 -5.737 1.00 89.69 811 ALA A C 1
ATOM 6532 O O . ALA A 1 811 ? -36.627 -23.817 -4.765 1.00 89.69 811 ALA A O 1
ATOM 6533 N N . SER A 1 812 ? -36.427 -21.744 -5.619 1.00 89.12 812 SER A N 1
ATOM 6534 C CA . SER A 1 812 ? -36.511 -21.072 -4.317 1.00 89.12 812 SER A CA 1
ATOM 6535 C C . SER A 1 812 ? -37.871 -21.262 -3.644 1.00 89.12 812 SER A C 1
ATOM 6537 O O . SER A 1 812 ? -37.920 -21.466 -2.432 1.00 89.12 812 SER A O 1
ATOM 6539 N N . ILE A 1 813 ? -38.958 -21.287 -4.422 1.00 88.69 813 ILE A N 1
ATOM 6540 C CA . ILE A 1 813 ? -40.313 -21.580 -3.932 1.00 88.69 813 ILE A CA 1
ATOM 6541 C C . ILE A 1 813 ? -40.398 -23.012 -3.398 1.00 88.69 813 ILE A C 1
ATOM 6543 O O . ILE A 1 813 ? -40.918 -23.228 -2.307 1.00 88.69 813 ILE A O 1
ATOM 6547 N N . VAL A 1 814 ? -39.839 -23.989 -4.121 1.00 90.94 814 VAL A N 1
ATOM 6548 C CA . VAL A 1 814 ? -39.805 -25.390 -3.667 1.00 90.94 814 VAL A CA 1
ATOM 6549 C C . VAL A 1 814 ? -39.025 -25.535 -2.356 1.00 90.94 814 VAL A C 1
ATOM 6551 O O . VAL A 1 814 ? -39.448 -26.286 -1.480 1.00 90.94 814 VAL A O 1
ATOM 6554 N N . ILE A 1 815 ? -37.913 -24.810 -2.194 1.00 90.06 815 ILE A N 1
ATOM 6555 C CA . ILE A 1 815 ? -37.118 -24.817 -0.954 1.00 90.06 815 ILE A CA 1
ATOM 6556 C C . ILE A 1 815 ? -37.935 -24.273 0.225 1.00 90.06 815 ILE A C 1
ATOM 6558 O O . ILE A 1 815 ? -37.952 -24.889 1.293 1.00 90.06 815 ILE A O 1
ATOM 6562 N N . ASP A 1 816 ? -38.625 -23.147 0.040 1.00 87.44 816 ASP A N 1
ATOM 6563 C CA . ASP A 1 816 ? -39.457 -22.545 1.086 1.00 87.44 816 ASP A CA 1
ATOM 6564 C C . ASP A 1 816 ? -40.662 -23.435 1.438 1.00 87.44 816 ASP A C 1
ATOM 6566 O O . ASP A 1 816 ? -40.981 -23.598 2.619 1.00 87.44 816 ASP A O 1
ATOM 6570 N N . GLU A 1 817 ? -41.282 -24.080 0.445 1.00 88.19 817 GLU A N 1
ATOM 6571 C CA . GLU A 1 817 ? -42.379 -25.024 0.670 1.00 88.19 817 GLU A CA 1
ATOM 6572 C C . GLU A 1 817 ? -41.888 -26.277 1.411 1.00 88.19 817 GLU A C 1
ATOM 6574 O O . GLU A 1 817 ? -42.522 -26.715 2.368 1.00 88.19 817 GLU A O 1
ATOM 6579 N N . ALA A 1 818 ? -40.717 -26.820 1.052 1.00 86.94 818 ALA A N 1
ATOM 6580 C CA . ALA A 1 818 ? -40.122 -27.973 1.736 1.00 86.94 818 ALA A CA 1
ATOM 6581 C C . ALA A 1 818 ? -39.829 -27.669 3.211 1.00 86.94 818 ALA A C 1
ATOM 6583 O O . ALA A 1 818 ? -40.045 -28.507 4.087 1.00 86.94 818 ALA A O 1
ATOM 6584 N N . ARG A 1 819 ? -39.378 -26.443 3.503 1.00 87.50 819 ARG A N 1
ATOM 6585 C CA . ARG A 1 819 ? -39.121 -25.964 4.869 1.00 87.50 819 ARG A CA 1
ATOM 6586 C C . ARG A 1 819 ? -40.389 -25.805 5.702 1.00 87.50 819 ARG A C 1
ATOM 6588 O O . ARG A 1 819 ? -40.277 -25.791 6.928 1.00 87.50 819 ARG A O 1
ATOM 6595 N N . SER A 1 820 ? -41.554 -25.671 5.066 1.00 85.50 820 SER A N 1
ATOM 6596 C CA . SER A 1 820 ? -42.844 -25.493 5.742 1.00 85.50 820 SER A CA 1
ATOM 6597 C C . SER A 1 820 ? -43.510 -26.819 6.152 1.00 85.50 820 SER A C 1
ATOM 6599 O O . SER A 1 820 ? -44.428 -26.814 6.980 1.00 85.50 820 SER A O 1
ATOM 6601 N N . LEU A 1 821 ? -43.021 -27.954 5.632 1.00 83.38 821 LEU A N 1
ATOM 6602 C CA . LEU A 1 821 ? -43.531 -29.295 5.928 1.00 83.38 821 LEU A CA 1
ATOM 6603 C C . LEU A 1 821 ? -43.405 -29.667 7.416 1.00 83.38 821 LEU A C 1
ATOM 6605 O O . LEU A 1 821 ? -42.535 -29.183 8.143 1.00 83.38 821 LEU A O 1
ATOM 6609 N N . ARG A 1 822 ? -44.282 -30.570 7.877 1.00 78.56 822 ARG A N 1
ATOM 6610 C CA . ARG A 1 822 ? -44.259 -31.125 9.240 1.00 78.56 822 ARG A CA 1
ATOM 6611 C C . ARG A 1 822 ? -44.393 -32.656 9.211 1.00 78.56 822 ARG A C 1
ATOM 6613 O O . ARG A 1 822 ? -45.384 -33.132 8.660 1.00 78.56 822 ARG A O 1
ATOM 6620 N N . PRO A 1 823 ? -43.474 -33.420 9.839 1.00 77.25 823 PRO A N 1
ATOM 6621 C CA . PRO A 1 823 ? -42.248 -32.962 10.509 1.00 77.25 823 PRO A CA 1
ATOM 6622 C C . PRO A 1 823 ? -41.281 -32.284 9.526 1.00 77.25 823 PRO A C 1
ATOM 6624 O O . PRO A 1 823 ? -41.265 -32.625 8.347 1.00 77.25 823 PRO A O 1
ATOM 6627 N N . GLN A 1 824 ? -40.524 -31.294 10.006 1.00 76.62 824 GLN A N 1
ATOM 6628 C CA . GLN A 1 824 ? -39.665 -30.482 9.143 1.00 76.62 824 GLN A CA 1
ATOM 6629 C C . GLN A 1 824 ? -38.503 -31.329 8.599 1.00 76.62 824 GLN A C 1
ATOM 6631 O O . GLN A 1 824 ? -37.718 -31.848 9.399 1.00 76.62 824 GLN A O 1
ATOM 6636 N N . PRO A 1 825 ? -38.373 -31.487 7.270 1.00 79.81 825 PRO A N 1
ATOM 6637 C CA . PRO A 1 825 ? -37.266 -32.227 6.684 1.00 79.81 825 PRO A CA 1
ATOM 6638 C C . PRO A 1 825 ? -35.972 -31.405 6.718 1.00 79.81 825 PRO A C 1
ATOM 6640 O O . PRO A 1 825 ? -35.988 -30.173 6.754 1.00 79.81 825 PRO A O 1
ATOM 6643 N N . ILE A 1 826 ? -34.830 -32.092 6.643 1.00 80.25 826 ILE A N 1
ATOM 6644 C CA . ILE A 1 826 ? -33.545 -31.440 6.373 1.00 80.25 826 ILE A CA 1
ATOM 6645 C C . ILE A 1 826 ? -33.513 -31.090 4.884 1.00 80.25 826 ILE A C 1
ATOM 6647 O O . ILE A 1 826 ? -33.509 -31.979 4.035 1.00 80.25 826 ILE A O 1
ATOM 6651 N N . VAL A 1 827 ? -33.494 -29.795 4.568 1.00 83.50 827 VAL A N 1
ATOM 6652 C CA . VAL A 1 827 ? -33.462 -29.299 3.187 1.00 83.50 827 VAL A CA 1
ATOM 6653 C C . VAL A 1 827 ? -32.045 -28.858 2.838 1.00 83.50 827 VAL A C 1
ATOM 6655 O O . VAL A 1 827 ? -31.536 -27.891 3.402 1.00 83.50 827 VAL A O 1
ATOM 6658 N N . LEU A 1 828 ? -31.425 -29.560 1.890 1.00 80.75 828 LEU A N 1
ATOM 6659 C CA . LEU A 1 828 ? -30.132 -29.207 1.303 1.00 80.75 828 LEU A CA 1
ATOM 6660 C C . LEU A 1 828 ? -30.354 -28.683 -0.115 1.00 80.75 828 LEU A C 1
ATOM 6662 O O . LEU A 1 828 ? -31.073 -29.306 -0.896 1.00 80.75 828 LEU A O 1
ATOM 6666 N N . PHE A 1 829 ? -29.736 -27.556 -0.460 1.00 84.19 829 PHE A N 1
ATOM 6667 C CA . PHE A 1 829 ? -29.902 -26.938 -1.771 1.00 84.19 829 PHE A CA 1
ATOM 6668 C C . PHE A 1 829 ? -28.629 -26.219 -2.219 1.00 84.19 829 PHE A C 1
ATOM 6670 O O . PHE A 1 829 ? -27.834 -25.758 -1.400 1.00 84.19 829 PHE A O 1
ATOM 6677 N N . PHE A 1 830 ? -28.446 -26.147 -3.538 1.00 81.31 830 PHE A N 1
ATOM 6678 C CA . PHE A 1 830 ? -27.267 -25.572 -4.175 1.00 81.31 830 PHE A CA 1
ATOM 6679 C C . PHE A 1 830 ? -27.665 -24.900 -5.490 1.00 81.31 830 PHE A C 1
ATOM 6681 O O . PHE A 1 830 ? -28.296 -25.535 -6.339 1.00 81.31 830 PHE A O 1
ATOM 6688 N N . TYR A 1 831 ? -27.266 -23.645 -5.687 1.00 78.81 831 TYR A N 1
ATOM 6689 C CA . TYR A 1 831 ? -27.374 -22.968 -6.977 1.00 78.81 831 TYR A CA 1
ATOM 6690 C C . TYR A 1 831 ? -26.031 -23.042 -7.716 1.00 78.81 831 TYR A C 1
ATOM 6692 O O . TYR A 1 831 ? -24.967 -22.905 -7.120 1.00 78.81 831 TYR A O 1
ATOM 6700 N N . PHE A 1 832 ? -26.072 -23.276 -9.031 1.00 71.25 832 PHE A N 1
ATOM 6701 C CA . PHE A 1 832 ? -24.872 -23.398 -9.868 1.00 71.25 832 PHE A CA 1
ATOM 6702 C C . PHE A 1 832 ? -24.903 -22.388 -11.019 1.00 71.25 832 PHE A C 1
ATOM 6704 O O . PHE A 1 832 ? -25.929 -22.249 -11.695 1.00 71.25 832 PHE A O 1
ATOM 6711 N N . LYS A 1 833 ? -23.771 -21.736 -11.313 1.00 65.88 833 LYS A N 1
ATOM 6712 C CA . LYS A 1 833 ? -23.648 -20.775 -12.424 1.00 65.88 833 LYS A CA 1
ATOM 6713 C C . LYS A 1 833 ? -23.301 -21.491 -13.726 1.00 65.88 833 LYS A C 1
ATOM 6715 O O . LYS A 1 833 ? -22.962 -22.673 -13.746 1.00 65.88 833 LYS A O 1
ATOM 6720 N N . GLN A 1 834 ? -23.469 -20.821 -14.869 1.00 55.12 834 GLN A N 1
ATOM 6721 C CA . GLN A 1 834 ? -23.330 -21.452 -16.194 1.00 55.12 834 GLN A CA 1
ATOM 6722 C C . GLN A 1 834 ? -21.921 -22.030 -16.443 1.00 55.12 834 GLN A C 1
ATOM 6724 O O . GLN A 1 834 ? -21.816 -23.031 -17.145 1.00 55.12 834 GLN A O 1
ATOM 6729 N N . GLU A 1 835 ? -20.891 -21.473 -15.804 1.00 50.78 835 GLU A N 1
ATOM 6730 C CA . GLU A 1 835 ? -19.473 -21.842 -15.945 1.00 50.78 835 GLU A CA 1
ATOM 6731 C C . GLU A 1 835 ? -19.079 -23.129 -15.174 1.00 50.78 835 GLU A C 1
ATOM 6733 O O . GLU A 1 835 ? -18.079 -23.763 -15.509 1.00 50.78 835 GLU A O 1
ATOM 6738 N N . ASP A 1 836 ? -19.899 -23.599 -14.222 1.00 57.88 836 ASP A N 1
ATOM 6739 C CA . ASP A 1 836 ? -19.568 -24.689 -13.277 1.00 57.88 836 ASP A CA 1
ATOM 6740 C C . ASP A 1 836 ? -19.812 -26.110 -13.839 1.00 57.88 836 ASP A C 1
ATOM 6742 O O . ASP A 1 836 ? -20.453 -26.965 -13.221 1.00 57.88 836 ASP A O 1
ATOM 6746 N N . THR A 1 837 ? -19.373 -26.376 -15.070 1.00 57.12 837 THR A N 1
ATOM 6747 C CA . THR A 1 837 ? -19.826 -27.548 -15.852 1.00 57.12 837 THR A CA 1
ATOM 6748 C C . THR A 1 837 ? -19.371 -28.901 -15.281 1.00 57.12 837 THR A C 1
ATOM 6750 O O . THR A 1 837 ? -20.150 -29.854 -15.271 1.00 57.12 837 THR A O 1
ATOM 6753 N N . GLU A 1 838 ? -18.146 -28.996 -14.757 1.00 55.66 838 GLU A N 1
ATOM 6754 C CA . GLU A 1 838 ? -17.596 -30.251 -14.209 1.00 55.66 838 GLU A CA 1
ATOM 6755 C C . GLU A 1 838 ? -18.114 -30.563 -12.794 1.00 55.66 838 GLU A C 1
ATOM 6757 O O . GLU A 1 838 ? -18.387 -31.717 -12.456 1.00 55.66 838 GLU A O 1
ATOM 6762 N N . GLN A 1 839 ? -18.360 -29.531 -11.984 1.00 62.03 839 GLN A N 1
ATOM 6763 C CA . GLN A 1 839 ? -18.919 -29.674 -10.635 1.00 62.03 839 GLN A CA 1
ATOM 6764 C C . GLN A 1 839 ? -20.371 -30.170 -10.684 1.00 62.03 839 GLN A C 1
ATOM 6766 O O . GLN A 1 839 ? -20.740 -31.072 -9.930 1.00 62.03 839 GLN A O 1
ATOM 6771 N N . LYS A 1 840 ? -21.172 -29.666 -11.636 1.00 63.94 840 LYS A N 1
ATOM 6772 C CA . LYS A 1 840 ? -22.551 -30.128 -11.876 1.00 63.94 840 LYS A CA 1
ATOM 6773 C C . LYS A 1 840 ? -22.625 -31.628 -12.155 1.00 63.94 840 LYS A C 1
ATOM 6775 O O . LYS A 1 840 ? -23.455 -32.312 -11.562 1.00 63.94 840 LYS A O 1
ATOM 6780 N N . LYS A 1 841 ? -21.756 -32.151 -13.029 1.00 65.88 841 LYS A N 1
ATOM 6781 C CA . LYS A 1 841 ? -21.723 -33.588 -13.355 1.00 65.88 841 LYS A CA 1
ATOM 6782 C C . LYS A 1 841 ? -21.390 -34.438 -12.132 1.00 65.88 841 LYS A C 1
ATOM 6784 O O . LYS A 1 841 ? -22.037 -35.460 -11.911 1.00 65.88 841 LYS A O 1
ATOM 6789 N N . SER A 1 842 ? -20.418 -34.00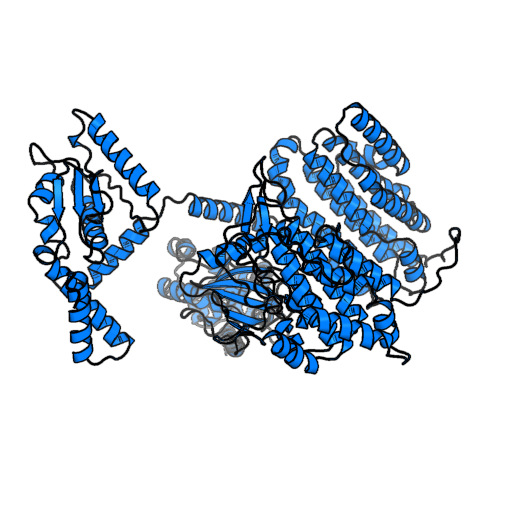4 -11.328 1.00 68.06 842 SER A N 1
ATOM 6790 C CA . SER A 1 842 ? -20.008 -34.713 -10.112 1.00 68.06 842 SER A CA 1
ATOM 6791 C C . SER A 1 842 ? -21.149 -34.804 -9.091 1.00 68.06 842 SER A C 1
ATOM 6793 O O . SER A 1 842 ? -21.487 -35.896 -8.638 1.00 68.06 842 SER A O 1
ATOM 6795 N N . VAL A 1 843 ? -21.824 -33.681 -8.815 1.00 70.38 843 VAL A N 1
ATOM 6796 C CA . VAL A 1 843 ? -22.943 -33.616 -7.857 1.00 70.38 843 VAL A CA 1
ATOM 6797 C C . VAL A 1 843 ? -24.135 -34.455 -8.320 1.00 70.38 843 VAL A C 1
ATOM 6799 O O . VAL A 1 843 ? -24.685 -35.234 -7.542 1.00 70.38 843 VAL A O 1
ATOM 6802 N N . VAL A 1 844 ? -24.511 -34.351 -9.598 1.00 71.00 844 VAL A N 1
ATOM 6803 C CA . VAL A 1 844 ? -25.609 -35.142 -10.176 1.00 71.00 844 VAL A CA 1
ATOM 6804 C C . VAL A 1 844 ? -25.304 -36.641 -10.112 1.00 71.00 844 VAL A C 1
ATOM 6806 O O . VAL A 1 844 ? -26.171 -37.429 -9.741 1.00 71.00 844 VAL A O 1
ATOM 6809 N N . THR A 1 845 ? -24.070 -37.039 -10.431 1.00 73.12 845 THR A N 1
ATOM 6810 C CA . THR A 1 845 ? -23.645 -38.447 -10.376 1.00 73.12 845 THR A CA 1
ATOM 6811 C C . THR A 1 845 ? -23.640 -38.976 -8.942 1.00 73.12 845 THR A C 1
ATOM 6813 O O . THR A 1 845 ? -24.072 -40.102 -8.710 1.00 73.12 845 THR A O 1
ATOM 6816 N N . PHE A 1 846 ? -23.189 -38.167 -7.979 1.00 78.94 846 PHE A N 1
ATOM 6817 C CA . PHE A 1 846 ? -23.161 -38.529 -6.564 1.00 78.94 846 PHE A CA 1
ATOM 6818 C C . PHE A 1 846 ? -24.564 -38.793 -6.006 1.00 78.94 846 PHE A C 1
ATOM 6820 O O . PHE A 1 846 ? -24.808 -39.874 -5.478 1.00 78.94 846 PHE A O 1
ATOM 6827 N N . PHE A 1 847 ? -25.501 -37.850 -6.162 1.00 73.94 847 PHE A N 1
ATOM 6828 C CA . PHE A 1 847 ? -26.854 -38.009 -5.613 1.00 73.94 847 PHE A CA 1
ATOM 6829 C C . PHE A 1 847 ? -27.652 -39.113 -6.305 1.00 73.94 847 PHE A C 1
ATOM 6831 O O . PHE A 1 847 ? -28.457 -39.776 -5.654 1.00 73.94 847 PHE A O 1
ATOM 6838 N N . ARG A 1 848 ? -27.403 -39.349 -7.599 1.00 73.44 848 ARG A N 1
ATOM 6839 C CA . ARG A 1 848 ? -27.999 -40.480 -8.311 1.00 73.44 848 ARG A CA 1
ATOM 6840 C C . ARG A 1 848 ? -27.535 -41.810 -7.725 1.00 73.44 848 ARG A C 1
ATOM 6842 O O . ARG A 1 848 ? -28.380 -42.590 -7.307 1.00 73.44 848 ARG A O 1
ATOM 6849 N N . LYS A 1 849 ? -26.218 -42.020 -7.612 1.00 75.31 849 LYS A N 1
ATOM 6850 C CA . LYS A 1 849 ? -25.659 -43.232 -6.992 1.00 75.31 849 LYS A CA 1
ATOM 6851 C C . LYS A 1 849 ? -26.146 -43.414 -5.561 1.00 75.31 849 LYS A C 1
ATOM 6853 O O . LYS A 1 849 ? -26.558 -44.502 -5.198 1.00 75.31 849 LYS A O 1
ATOM 6858 N N . LEU A 1 850 ? -26.163 -42.335 -4.774 1.00 74.69 850 LEU A N 1
ATOM 6859 C CA . LEU A 1 850 ? -26.635 -42.386 -3.395 1.00 74.69 850 LEU A CA 1
ATOM 6860 C C . LEU A 1 850 ? -28.069 -42.917 -3.310 1.00 74.69 850 LEU A C 1
ATOM 6862 O O . LEU A 1 850 ? -28.344 -43.731 -2.446 1.00 74.69 850 LEU A O 1
ATOM 6866 N N . ILE A 1 851 ? -28.970 -42.484 -4.191 1.00 72.25 851 ILE A N 1
ATOM 6867 C CA . ILE A 1 851 ? -30.371 -42.929 -4.175 1.00 72.25 851 ILE A CA 1
ATOM 6868 C C . ILE A 1 851 ? -30.531 -44.333 -4.774 1.00 72.25 851 ILE A C 1
ATOM 6870 O O . ILE A 1 851 ? -31.317 -45.122 -4.256 1.00 72.25 851 ILE A O 1
ATOM 6874 N N . GLU A 1 852 ? -29.779 -44.660 -5.825 1.00 71.62 852 GLU A N 1
ATOM 6875 C CA . GLU A 1 852 ? -29.803 -45.980 -6.471 1.00 71.62 852 GLU A CA 1
ATOM 6876 C C . GLU A 1 852 ? -29.225 -47.090 -5.567 1.00 71.62 852 GLU A C 1
ATOM 6878 O O . GLU A 1 852 ? -29.742 -48.206 -5.571 1.00 71.62 852 GLU A O 1
ATOM 6883 N N . ASP A 1 853 ? -28.220 -46.779 -4.740 1.00 68.12 853 ASP A N 1
ATOM 6884 C CA . ASP A 1 853 ? -27.540 -47.740 -3.858 1.00 68.12 853 ASP A CA 1
ATOM 6885 C C . ASP A 1 853 ? -28.285 -47.996 -2.521 1.00 68.12 853 ASP A C 1
ATOM 6887 O O . ASP A 1 853 ? -27.963 -48.951 -1.813 1.00 68.12 853 ASP A O 1
ATOM 6891 N N . GLN A 1 854 ? -29.280 -47.175 -2.143 1.00 60.91 854 GLN A N 1
ATOM 6892 C CA . GLN A 1 854 ? -29.936 -47.217 -0.813 1.00 60.91 854 GLN A CA 1
ATOM 6893 C C . GLN A 1 854 ? -31.069 -48.255 -0.660 1.00 60.91 854 GLN A C 1
ATOM 6895 O O . GLN A 1 854 ? -31.608 -48.408 0.438 1.00 60.91 854 GLN A O 1
ATOM 6900 N N . GLY A 1 855 ? -31.438 -49.003 -1.706 1.00 62.53 855 GLY A N 1
ATOM 6901 C CA . GLY A 1 855 ? -32.408 -50.106 -1.600 1.00 62.53 855 GLY A CA 1
ATOM 6902 C C . GLY A 1 855 ? -33.729 -49.720 -0.902 1.00 62.53 855 GLY A C 1
ATOM 6903 O O . GLY A 1 855 ? -34.434 -48.828 -1.363 1.00 62.53 855 GLY A O 1
ATOM 6904 N N . GLN A 1 856 ? -34.076 -50.397 0.205 1.00 53.34 856 GLN A N 1
ATOM 6905 C CA . GLN A 1 856 ? -35.333 -50.198 0.956 1.00 53.34 856 GLN A CA 1
ATOM 6906 C C . GLN A 1 856 ? -35.425 -48.869 1.742 1.00 53.34 856 GLN A C 1
ATOM 6908 O O . GLN A 1 856 ? -36.518 -48.515 2.173 1.00 53.34 856 GLN A O 1
ATOM 6913 N N . ASP A 1 857 ? -34.329 -48.117 1.911 1.00 55.72 857 ASP A N 1
ATOM 6914 C CA . ASP A 1 857 ? -34.323 -46.802 2.583 1.00 55.72 857 ASP A CA 1
ATOM 6915 C C . ASP A 1 857 ? -34.452 -45.616 1.598 1.00 55.72 857 ASP A C 1
ATOM 6917 O O . ASP A 1 857 ? -34.467 -44.451 2.014 1.00 55.72 857 ASP A O 1
ATOM 6921 N N . ALA A 1 858 ? -34.598 -45.889 0.293 1.00 56.00 858 ALA A N 1
ATOM 6922 C CA . ALA A 1 858 ? -34.706 -44.874 -0.761 1.00 56.00 858 ALA A CA 1
ATOM 6923 C C . ALA A 1 858 ? -35.879 -43.890 -0.558 1.00 56.00 858 ALA A C 1
ATOM 6925 O O . ALA A 1 858 ? -35.819 -42.747 -1.013 1.00 56.00 858 ALA A O 1
ATOM 6926 N N . ASP A 1 859 ? -36.914 -44.283 0.189 1.00 60.00 859 ASP A N 1
ATOM 6927 C CA . ASP A 1 859 ? -38.093 -43.454 0.453 1.00 60.00 859 ASP A CA 1
ATOM 6928 C C . ASP A 1 859 ? -37.825 -42.242 1.362 1.00 60.00 859 ASP A C 1
ATOM 6930 O O . ASP A 1 859 ? -38.660 -41.339 1.439 1.00 60.00 859 ASP A O 1
ATOM 6934 N N . ARG A 1 860 ? -36.660 -42.181 2.024 1.00 68.94 860 ARG A N 1
ATOM 6935 C CA . ARG A 1 860 ? -36.285 -41.094 2.948 1.00 68.94 860 ARG A CA 1
ATOM 6936 C C . ARG A 1 860 ? -35.577 -39.914 2.284 1.00 68.94 860 ARG A C 1
ATOM 6938 O O . ARG A 1 860 ? -35.421 -38.876 2.928 1.00 68.94 860 ARG A O 1
ATOM 6945 N N . LEU A 1 861 ? -35.142 -40.051 1.029 1.00 76.06 861 LEU A N 1
ATOM 6946 C CA . LEU A 1 861 ? -34.395 -39.018 0.313 1.00 76.06 861 LEU A CA 1
ATOM 6947 C C . LEU A 1 861 ? -35.115 -38.624 -0.983 1.00 76.06 861 LEU A C 1
ATOM 6949 O O . LEU A 1 861 ? -35.478 -39.465 -1.805 1.00 76.06 861 LEU A O 1
ATOM 6953 N N . ARG A 1 862 ? -35.306 -37.317 -1.177 1.00 80.56 862 ARG A N 1
ATOM 6954 C CA . ARG A 1 862 ? -35.877 -36.729 -2.394 1.00 80.56 862 ARG A CA 1
ATOM 6955 C C . ARG A 1 862 ? -34.873 -35.761 -2.999 1.00 80.56 862 ARG A C 1
ATOM 6957 O O . ARG A 1 862 ? -34.347 -34.903 -2.294 1.00 80.56 862 ARG A O 1
ATOM 6964 N N . CYS A 1 863 ? -34.617 -35.880 -4.298 1.00 85.00 863 CYS A N 1
ATOM 6965 C CA . CYS A 1 863 ? -33.718 -34.982 -5.016 1.00 85.00 863 CYS A CA 1
ATOM 6966 C C . CYS A 1 863 ? -34.430 -34.345 -6.214 1.00 85.00 863 CYS A C 1
ATOM 6968 O O . CYS A 1 863 ? -35.023 -35.044 -7.039 1.00 85.00 863 CYS A O 1
ATOM 6970 N N . LEU A 1 864 ? -34.352 -33.015 -6.302 1.00 86.56 864 LEU A N 1
ATOM 6971 C CA . LEU A 1 864 ? -34.831 -32.222 -7.429 1.00 86.56 864 LEU A CA 1
ATOM 6972 C C . LEU A 1 864 ? -33.636 -31.640 -8.180 1.00 86.56 864 LEU A C 1
ATOM 6974 O O . LEU A 1 864 ? -32.846 -30.880 -7.622 1.00 86.56 864 LEU A O 1
ATOM 6978 N N . PHE A 1 865 ? -33.542 -31.944 -9.469 1.00 85.88 865 PHE A N 1
ATOM 6979 C CA . PHE A 1 865 ? -32.582 -31.324 -10.371 1.00 85.88 865 PHE A CA 1
ATOM 6980 C C . PHE A 1 865 ? -33.261 -30.232 -11.190 1.00 85.88 865 PHE A C 1
ATO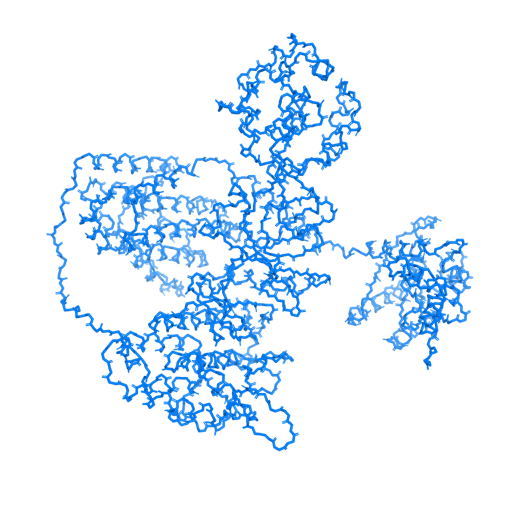M 6982 O O . PHE A 1 865 ? -34.313 -30.468 -11.776 1.00 85.88 865 PHE A O 1
ATOM 6989 N N . VAL A 1 866 ? -32.637 -29.055 -11.290 1.00 84.31 866 VAL A N 1
ATOM 6990 C CA . VAL A 1 866 ? -33.154 -27.927 -12.080 1.00 84.31 866 VAL A CA 1
ATOM 6991 C C . VAL A 1 866 ? -32.138 -27.539 -13.154 1.00 84.31 866 VAL A C 1
ATOM 6993 O O . VAL A 1 866 ? -30.990 -27.229 -12.838 1.00 84.31 866 VAL A O 1
ATOM 6996 N N . GLY A 1 867 ? -32.516 -27.560 -14.437 1.00 78.56 867 GLY A N 1
ATOM 6997 C CA . GLY A 1 867 ? -31.540 -27.366 -15.521 1.00 78.56 867 GLY A CA 1
ATOM 6998 C C . GLY A 1 867 ? -32.105 -26.991 -16.894 1.00 78.56 867 GLY A C 1
ATOM 6999 O O . GLY A 1 867 ? -33.303 -26.779 -17.060 1.00 78.56 867 GLY A O 1
ATOM 7000 N N . ARG A 1 868 ? -31.224 -26.866 -17.900 1.00 74.50 868 ARG A N 1
ATOM 7001 C CA . ARG A 1 868 ? -31.632 -26.705 -19.311 1.00 74.50 868 ARG A CA 1
ATOM 7002 C C . ARG A 1 868 ? -31.909 -28.071 -19.939 1.00 74.50 868 ARG A C 1
ATOM 7004 O O . ARG A 1 868 ? -31.292 -29.064 -19.554 1.00 74.50 868 ARG A O 1
ATOM 7011 N N . LYS A 1 869 ? -32.779 -28.093 -20.952 1.00 65.19 869 LYS A N 1
ATOM 7012 C CA . LYS A 1 869 ? -33.173 -29.304 -21.693 1.00 65.19 869 LYS A CA 1
ATOM 7013 C C . LYS A 1 869 ? -31.991 -29.998 -22.393 1.00 65.19 869 LYS A C 1
ATOM 7015 O O . LYS A 1 869 ? -31.927 -31.226 -22.411 1.00 65.19 869 LYS A O 1
ATOM 7020 N N . ASP A 1 870 ? -31.028 -29.222 -22.898 1.00 59.84 870 ASP A N 1
ATOM 7021 C CA . ASP A 1 870 ? -29.939 -29.740 -23.745 1.00 59.84 870 ASP A CA 1
ATOM 7022 C C . ASP A 1 870 ? -28.657 -30.110 -22.985 1.00 59.84 870 ASP A C 1
ATOM 7024 O O . ASP A 1 870 ? -27.873 -30.930 -23.455 1.00 59.84 870 ASP A O 1
ATOM 7028 N N . SER A 1 871 ? -28.432 -29.552 -21.792 1.00 55.41 871 SER A N 1
ATOM 7029 C CA . SER A 1 871 ? -27.126 -29.627 -21.118 1.00 55.41 871 SER A CA 1
ATOM 7030 C C . SER A 1 871 ? -26.816 -30.963 -20.429 1.00 55.41 871 SER A C 1
ATOM 7032 O O . SER A 1 871 ? -25.681 -31.156 -20.010 1.00 55.41 871 SER A O 1
ATOM 7034 N N . ALA A 1 872 ? -27.791 -31.867 -20.272 1.00 54.41 872 ALA A N 1
ATOM 7035 C CA . ALA A 1 872 ? -27.618 -33.072 -19.444 1.00 54.41 872 ALA A CA 1
ATOM 7036 C C . ALA A 1 872 ? -28.572 -34.235 -19.791 1.00 54.41 872 ALA A C 1
ATOM 7038 O O . ALA A 1 872 ? -28.861 -35.103 -18.969 1.00 54.41 872 ALA A O 1
ATOM 7039 N N . ARG A 1 873 ? -29.074 -34.274 -21.030 1.00 55.66 873 ARG A N 1
ATOM 7040 C CA . ARG A 1 873 ? -30.121 -35.216 -21.471 1.00 55.66 873 ARG A CA 1
ATOM 7041 C C . ARG A 1 873 ? -29.738 -36.699 -21.327 1.00 55.66 873 ARG A C 1
ATOM 7043 O O . ARG A 1 873 ? -30.618 -37.548 -21.227 1.00 55.66 873 ARG A O 1
ATOM 7050 N N . LYS A 1 874 ? -28.436 -37.012 -21.334 1.00 61.12 874 LYS A N 1
ATOM 7051 C CA . LYS A 1 874 ? -27.917 -38.373 -21.105 1.00 61.12 874 LYS A CA 1
ATOM 7052 C C . LYS A 1 874 ? -27.917 -38.754 -19.626 1.00 61.12 874 LYS A C 1
ATOM 7054 O O . LYS A 1 874 ? -28.232 -39.896 -19.315 1.00 61.12 874 LYS A O 1
ATOM 7059 N N . ASP A 1 875 ? -27.612 -37.802 -18.749 1.00 63.72 875 ASP A N 1
ATOM 7060 C CA . ASP A 1 875 ? -27.495 -38.046 -17.314 1.00 63.72 875 ASP A CA 1
ATOM 7061 C C . ASP A 1 875 ? -28.880 -38.161 -16.671 1.00 63.72 875 ASP A C 1
ATOM 7063 O O . ASP A 1 875 ? -29.093 -39.030 -15.844 1.00 63.72 875 ASP A O 1
ATOM 7067 N N . PHE A 1 876 ? -29.862 -37.360 -17.088 1.00 69.62 876 PHE A N 1
ATOM 7068 C CA . PHE A 1 876 ? -31.223 -37.376 -16.523 1.00 69.62 876 PHE A CA 1
ATOM 7069 C C . PHE A 1 876 ? -32.186 -38.371 -17.200 1.00 69.62 876 PHE A C 1
ATOM 7071 O O . PHE A 1 876 ? -33.407 -38.244 -17.091 1.00 69.62 876 PHE A O 1
ATOM 7078 N N . LYS A 1 877 ? -31.659 -39.366 -17.924 1.00 65.44 877 LYS A N 1
ATOM 7079 C CA . LYS A 1 877 ? -32.470 -40.348 -18.653 1.00 65.44 877 LYS A CA 1
ATOM 7080 C C . LYS A 1 877 ? -33.223 -41.263 -17.676 1.00 65.44 877 LYS A C 1
ATOM 7082 O O . LYS A 1 877 ? -32.603 -41.911 -16.845 1.00 65.44 877 LYS A O 1
ATOM 7087 N N . GLY A 1 878 ? -34.547 -41.351 -17.826 1.00 69.75 878 GLY A N 1
ATOM 7088 C CA . GLY A 1 878 ? -35.410 -42.226 -17.016 1.00 69.75 878 GLY A CA 1
ATOM 7089 C C . GLY A 1 878 ? -35.987 -41.584 -15.750 1.00 69.75 878 GLY A C 1
ATOM 7090 O O . GLY A 1 878 ? -36.756 -42.238 -15.055 1.00 69.75 878 GLY A O 1
ATOM 7091 N N . LEU A 1 879 ? -35.662 -40.318 -15.464 1.00 78.94 879 LEU A N 1
ATOM 7092 C CA . LEU A 1 879 ? -36.242 -39.588 -14.334 1.00 78.94 879 LEU A CA 1
ATOM 7093 C C . LEU A 1 879 ? -37.645 -39.062 -14.656 1.00 78.94 879 LEU A C 1
ATOM 7095 O O . LEU A 1 879 ? -37.946 -38.739 -15.809 1.00 78.94 879 LEU A O 1
ATOM 7099 N N . ALA A 1 880 ? -38.474 -38.899 -13.621 1.00 84.25 880 ALA A N 1
ATOM 7100 C CA . ALA A 1 880 ? -39.686 -38.095 -13.726 1.00 84.25 880 ALA A CA 1
ATOM 7101 C C . ALA A 1 880 ? -39.294 -36.656 -14.100 1.00 84.25 880 ALA A C 1
ATOM 7103 O O . ALA A 1 880 ? -38.333 -36.112 -13.550 1.00 84.25 880 ALA A O 1
ATOM 7104 N N . GLN A 1 881 ? -40.007 -36.044 -15.047 1.00 87.25 881 GLN A N 1
ATOM 7105 C CA . GLN A 1 881 ? -39.651 -34.727 -15.578 1.00 87.25 881 GLN A CA 1
ATOM 7106 C C . GLN A 1 881 ? -40.850 -33.783 -15.620 1.00 87.25 881 GLN A C 1
ATOM 7108 O O . GLN A 1 881 ? -41.958 -34.192 -15.962 1.00 87.25 881 GLN A O 1
ATOM 7113 N N . ILE A 1 882 ? -40.601 -32.512 -15.309 1.00 88.12 882 ILE A N 1
ATOM 7114 C CA . ILE A 1 882 ? -41.555 -31.414 -15.463 1.00 88.12 882 ILE A CA 1
ATOM 7115 C C . ILE A 1 882 ? -40.907 -30.370 -16.370 1.00 88.12 882 ILE A C 1
ATOM 7117 O O . ILE A 1 882 ? -39.815 -29.864 -16.089 1.00 88.12 882 ILE A O 1
ATOM 7121 N N . ALA A 1 883 ? -41.581 -30.057 -17.473 1.00 86.00 883 ALA A N 1
ATOM 7122 C CA . ALA A 1 883 ? -41.149 -29.021 -18.396 1.00 86.00 883 ALA A CA 1
ATOM 7123 C C . ALA A 1 883 ? -41.716 -27.667 -17.954 1.00 86.00 883 ALA A C 1
ATOM 7125 O O . ALA A 1 883 ? -42.928 -27.515 -17.860 1.00 86.00 883 ALA A O 1
ATOM 7126 N N . VAL A 1 884 ? -40.849 -26.686 -17.716 1.00 84.25 884 VAL A N 1
ATOM 7127 C CA . VAL A 1 884 ? -41.226 -25.277 -17.561 1.00 84.25 884 VAL A CA 1
ATOM 7128 C C . VAL A 1 884 ? -41.261 -24.663 -18.954 1.00 84.25 884 VAL A C 1
ATOM 7130 O O . VAL A 1 884 ? -40.216 -24.563 -19.607 1.00 84.25 884 VAL A O 1
ATOM 7133 N N . ASN A 1 885 ? -42.451 -24.299 -19.416 1.00 79.69 885 ASN A N 1
ATOM 7134 C CA . ASN A 1 885 ? -42.687 -23.710 -20.730 1.00 79.69 885 ASN A CA 1
ATOM 7135 C C . ASN A 1 885 ? -43.686 -22.548 -20.619 1.00 79.69 885 ASN A C 1
ATOM 7137 O O . ASN A 1 885 ? -44.212 -22.261 -19.545 1.00 79.69 885 ASN A O 1
ATOM 7141 N N . SER A 1 886 ? -43.919 -21.855 -21.729 1.00 67.00 886 SER A N 1
ATOM 7142 C CA . SER A 1 886 ? -44.858 -20.734 -21.776 1.00 67.00 886 SER A CA 1
ATOM 7143 C C . SER A 1 886 ? -46.274 -21.160 -21.367 1.00 67.00 886 SER A C 1
ATOM 7145 O O . SER A 1 886 ? -46.889 -20.507 -20.538 1.00 67.00 886 SER A O 1
ATOM 7147 N N . GLU A 1 887 ? -46.751 -22.326 -21.811 1.00 70.06 887 GLU A N 1
ATOM 7148 C CA . GLU A 1 887 ? -48.112 -22.812 -21.516 1.00 70.06 887 GLU A CA 1
ATOM 7149 C C . GLU A 1 887 ? -48.439 -22.923 -20.016 1.00 70.06 887 GLU A C 1
ATOM 7151 O O . GLU A 1 887 ? -49.598 -22.768 -19.634 1.00 70.06 887 GLU A O 1
ATOM 7156 N N . ASN A 1 888 ? -47.447 -23.195 -19.158 1.00 79.38 888 ASN A N 1
ATOM 7157 C CA . ASN A 1 888 ? -47.657 -23.340 -17.714 1.00 79.38 888 ASN A CA 1
ATOM 7158 C C . ASN A 1 888 ? -47.082 -22.208 -16.853 1.00 79.38 888 ASN A C 1
ATOM 7160 O O . ASN A 1 888 ? -47.509 -22.063 -15.709 1.00 79.38 888 ASN A O 1
ATOM 7164 N N . ASN A 1 889 ? -46.163 -21.397 -17.384 1.00 82.00 889 ASN A N 1
ATOM 7165 C CA . ASN A 1 889 ? -45.434 -20.386 -16.615 1.00 82.00 889 ASN A CA 1
ATOM 7166 C C . ASN A 1 889 ? -45.563 -18.952 -17.174 1.00 82.00 889 ASN A C 1
ATOM 7168 O O . ASN A 1 889 ? -45.003 -18.023 -16.592 1.00 82.00 889 ASN A O 1
ATOM 7172 N N . GLU A 1 890 ? -46.315 -18.743 -18.262 1.00 76.62 890 GLU A N 1
ATOM 7173 C CA . GLU A 1 890 ? -46.546 -17.425 -18.888 1.00 76.62 890 GLU A CA 1
ATOM 7174 C C . GLU A 1 890 ? -47.117 -16.399 -17.896 1.00 76.62 890 GLU A C 1
ATOM 7176 O O . GLU A 1 890 ? -46.669 -15.255 -17.861 1.00 76.62 890 GLU A O 1
ATOM 7181 N N . GLY A 1 891 ? -48.045 -16.805 -17.022 1.00 74.69 891 GLY A N 1
ATOM 7182 C CA . GLY A 1 891 ? -48.607 -15.916 -15.998 1.00 74.69 891 GLY A CA 1
ATOM 7183 C C . GLY A 1 891 ? -47.555 -15.355 -15.031 1.00 74.69 891 GLY A C 1
ATOM 7184 O O . GLY A 1 891 ? -47.576 -14.163 -14.721 1.00 74.69 891 GLY A O 1
ATOM 7185 N N . ASP A 1 892 ? -46.601 -16.189 -14.608 1.00 77.75 892 ASP A N 1
ATOM 7186 C CA . ASP A 1 892 ? -45.521 -15.792 -13.697 1.00 77.75 892 ASP A CA 1
ATOM 7187 C C . ASP A 1 892 ? -44.474 -14.920 -14.416 1.00 77.75 892 ASP A C 1
ATOM 7189 O O . ASP A 1 892 ? -43.986 -13.937 -13.851 1.00 77.75 892 ASP A O 1
ATOM 7193 N N . ILE A 1 893 ? -44.166 -15.231 -15.682 1.00 75.69 893 ILE A N 1
ATOM 7194 C CA . ILE A 1 893 ? -43.259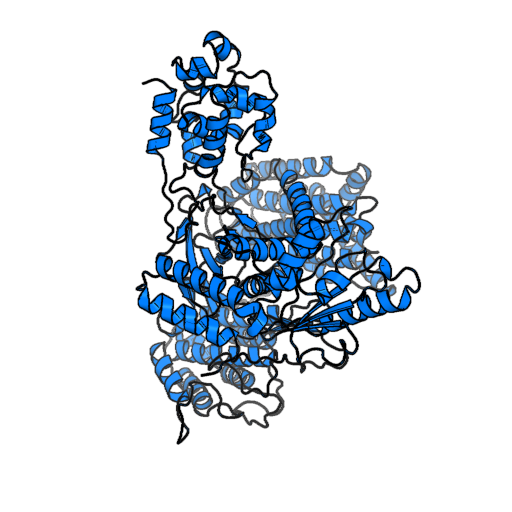 -14.446 -16.538 1.00 75.69 893 ILE A CA 1
ATOM 7195 C C . ILE A 1 893 ? -43.833 -13.046 -16.793 1.00 75.69 893 ILE A C 1
ATOM 7197 O O . ILE A 1 893 ? -43.129 -12.048 -16.616 1.00 75.69 893 ILE A O 1
ATOM 7201 N N . ASN A 1 894 ? -45.117 -12.963 -17.146 1.00 74.69 894 ASN A N 1
ATOM 7202 C CA . ASN A 1 894 ? -45.809 -11.703 -17.407 1.00 74.69 894 ASN A CA 1
ATOM 7203 C C . ASN A 1 894 ? -45.889 -10.833 -16.148 1.00 74.69 894 ASN A C 1
ATOM 7205 O O . ASN A 1 894 ? -45.571 -9.644 -16.198 1.00 74.69 894 ASN A O 1
ATOM 7209 N N . ALA A 1 895 ? -46.241 -11.419 -14.999 1.00 74.06 895 ALA A N 1
ATOM 7210 C CA . ALA A 1 895 ? -46.287 -10.696 -13.729 1.00 74.06 895 ALA A CA 1
ATOM 7211 C C . ALA A 1 895 ? -44.910 -10.122 -13.342 1.00 74.06 895 ALA A C 1
ATOM 7213 O O . ALA A 1 895 ? -44.805 -8.954 -12.950 1.00 74.06 895 ALA A O 1
ATOM 7214 N N . PHE A 1 896 ? -43.844 -10.912 -13.514 1.00 75.12 896 PHE A N 1
ATOM 7215 C CA . PHE A 1 896 ? -42.471 -10.468 -13.280 1.00 75.12 896 PHE A CA 1
ATOM 7216 C C . PHE A 1 896 ? -42.069 -9.328 -14.228 1.00 75.12 896 PHE A C 1
ATOM 7218 O O . PHE A 1 896 ? -41.588 -8.284 -13.779 1.00 75.12 896 PHE A O 1
ATOM 7225 N N . GLY A 1 897 ? -42.309 -9.495 -15.533 1.00 72.25 897 GLY A N 1
ATOM 7226 C CA . GLY A 1 897 ? -41.992 -8.495 -16.553 1.00 72.25 897 GLY A CA 1
ATOM 7227 C C . GLY A 1 897 ? -42.713 -7.166 -16.323 1.00 72.25 897 GLY A C 1
ATOM 7228 O O . GLY A 1 897 ? -42.108 -6.102 -16.459 1.00 72.25 897 GLY A O 1
ATOM 7229 N N . GLN A 1 898 ? -43.991 -7.199 -15.938 1.00 72.25 898 GLN A N 1
ATOM 7230 C CA . GLN A 1 898 ? -44.785 -5.993 -15.672 1.00 72.25 898 GLN A CA 1
ATOM 7231 C C . GLN A 1 898 ? -44.298 -5.224 -14.446 1.00 72.25 898 GLN A C 1
ATOM 7233 O O . GLN A 1 898 ? -44.338 -3.991 -14.434 1.00 72.25 898 GLN A O 1
ATOM 7238 N N . CYS A 1 899 ? -43.849 -5.920 -13.401 1.00 70.81 899 CYS A N 1
ATOM 7239 C CA . CYS A 1 899 ? -43.367 -5.240 -12.207 1.00 70.81 899 CYS A CA 1
ATOM 7240 C C . CYS A 1 899 ? -41.960 -4.666 -12.398 1.00 70.81 899 CYS A C 1
ATOM 7242 O O . CYS A 1 899 ? -41.739 -3.498 -12.084 1.00 70.81 899 CYS A O 1
ATOM 7244 N N . ARG A 1 900 ? -41.053 -5.413 -13.042 1.00 70.12 900 ARG A N 1
ATOM 7245 C CA . ARG A 1 900 ? -39.728 -4.893 -13.420 1.00 70.12 900 ARG A CA 1
ATOM 7246 C C . ARG A 1 900 ? -39.813 -3.676 -14.333 1.00 70.12 900 ARG A C 1
ATOM 7248 O O . ARG A 1 900 ? -39.022 -2.747 -14.194 1.00 70.12 900 ARG A O 1
ATOM 7255 N N . SER A 1 901 ? -40.780 -3.667 -15.248 1.00 69.56 901 SER A N 1
ATOM 7256 C CA . SER A 1 901 ? -41.014 -2.514 -16.110 1.00 69.56 901 SER A CA 1
ATOM 7257 C C . SER A 1 901 ? -41.540 -1.304 -15.333 1.00 69.56 901 SER A C 1
ATOM 7259 O O . SER A 1 901 ? -41.134 -0.184 -15.623 1.00 69.56 901 SER A O 1
ATOM 7261 N N . ARG A 1 902 ? -42.398 -1.496 -14.323 1.00 69.12 902 ARG A N 1
ATOM 7262 C CA . ARG A 1 902 ? -42.841 -0.402 -13.441 1.00 69.12 902 ARG A CA 1
ATOM 7263 C C . ARG A 1 902 ? -41.687 0.192 -12.631 1.00 69.12 902 ARG A C 1
ATOM 7265 O O . ARG A 1 902 ? -41.543 1.408 -12.624 1.00 69.12 902 ARG A O 1
ATOM 7272 N N . GLU A 1 903 ? -40.825 -0.645 -12.053 1.00 67.50 903 GLU A N 1
ATOM 7273 C CA . GLU A 1 903 ? -39.616 -0.190 -11.343 1.00 67.50 903 GLU A CA 1
ATOM 7274 C C . GLU A 1 903 ? -38.682 0.615 -12.261 1.00 67.50 903 GLU A C 1
ATOM 7276 O O . GLU A 1 903 ? -38.195 1.678 -11.883 1.00 67.50 903 GLU A O 1
ATOM 7281 N N . LEU A 1 904 ? -38.457 0.146 -13.495 1.00 65.19 904 LEU A N 1
ATOM 7282 C CA . LEU A 1 904 ? -37.674 0.883 -14.495 1.00 65.19 904 LEU A CA 1
ATOM 7283 C C . LEU A 1 904 ? -38.336 2.210 -14.883 1.00 65.19 904 LEU A C 1
ATOM 7285 O O . LEU A 1 904 ? -37.641 3.200 -15.093 1.00 65.19 904 LEU A O 1
ATOM 7289 N N . GLY A 1 905 ? -39.666 2.239 -14.949 1.00 65.50 905 GLY A N 1
ATOM 7290 C CA . GLY A 1 905 ? -40.453 3.448 -15.159 1.00 65.50 905 GLY A CA 1
ATOM 7291 C C . GLY A 1 905 ? -40.234 4.501 -14.086 1.00 65.50 905 GLY A C 1
ATOM 7292 O O . GLY A 1 905 ? -39.990 5.657 -14.416 1.00 65.50 905 GLY A O 1
ATOM 7293 N N . GLU A 1 906 ? -40.271 4.095 -12.818 1.00 68.50 906 GLU A N 1
ATOM 7294 C CA . GLU A 1 906 ? -40.029 4.979 -11.672 1.00 68.50 906 GLU A CA 1
ATOM 7295 C C . GLU A 1 906 ? -38.573 5.458 -11.612 1.00 68.50 906 GLU A C 1
ATOM 7297 O O . GLU A 1 906 ? -38.315 6.618 -11.297 1.00 68.50 906 GLU A O 1
ATOM 7302 N N . LEU A 1 907 ? -37.617 4.590 -11.958 1.00 63.22 907 LEU A N 1
ATOM 7303 C CA . LEU A 1 907 ? -36.189 4.907 -11.904 1.00 63.22 907 LEU A CA 1
ATOM 7304 C C . LEU A 1 907 ? -35.726 5.809 -13.064 1.00 63.22 907 LEU A C 1
ATOM 7306 O O . LEU A 1 907 ? -34.827 6.628 -12.888 1.00 63.22 907 LEU A O 1
ATOM 7310 N N . LEU A 1 908 ? -36.305 5.634 -14.257 1.00 65.44 908 LEU A N 1
ATOM 7311 C CA . LEU A 1 908 ? -35.853 6.263 -15.508 1.00 65.44 908 LEU A CA 1
ATOM 7312 C C . LEU A 1 908 ? -36.879 7.236 -16.117 1.00 65.44 908 LEU A C 1
ATOM 7314 O O . LEU A 1 908 ? -36.626 7.798 -17.181 1.00 65.44 908 LEU A O 1
ATOM 7318 N N . ASN A 1 909 ? -38.017 7.450 -15.451 1.00 73.88 909 ASN A N 1
ATOM 7319 C CA . ASN A 1 909 ? -39.088 8.372 -15.845 1.00 73.88 909 ASN A CA 1
ATOM 7320 C C . ASN A 1 909 ? -39.664 8.097 -17.257 1.00 73.88 909 ASN A C 1
ATOM 7322 O O . ASN A 1 909 ? -39.932 9.014 -18.037 1.00 73.88 909 ASN A O 1
ATOM 7326 N N . ILE A 1 910 ? -39.822 6.815 -17.606 1.00 73.12 910 ILE A N 1
ATOM 7327 C CA . ILE A 1 910 ? -40.276 6.361 -18.933 1.00 73.12 910 ILE A CA 1
ATOM 7328 C C . ILE A 1 910 ? -41.820 6.385 -19.008 1.00 73.12 910 ILE A C 1
ATOM 7330 O O . ILE A 1 910 ? -42.476 5.921 -18.073 1.00 73.12 910 ILE A O 1
ATOM 7334 N N . PRO A 1 911 ? -42.433 6.862 -20.113 1.00 76.81 911 PRO A N 1
ATOM 7335 C CA . PRO A 1 911 ? -43.889 6.873 -20.279 1.00 76.81 911 PRO A CA 1
ATOM 7336 C C . PRO A 1 911 ? -44.526 5.477 -20.200 1.00 76.81 911 PRO A C 1
ATOM 7338 O O . PRO A 1 911 ? -44.011 4.513 -20.767 1.00 76.81 911 PRO A O 1
ATOM 7341 N N . SER A 1 912 ? -45.705 5.381 -19.577 1.00 71.31 912 SER A N 1
ATOM 7342 C CA . SER A 1 912 ? -46.392 4.111 -19.285 1.00 71.31 912 SER A CA 1
ATOM 7343 C C . SER A 1 912 ? -46.656 3.232 -20.515 1.00 71.31 912 SER A C 1
ATOM 7345 O O . SER A 1 912 ? -46.554 2.014 -20.418 1.00 71.31 912 SER A O 1
ATOM 7347 N N . ALA A 1 913 ? -46.926 3.836 -21.677 1.00 71.75 913 ALA A N 1
ATOM 7348 C CA . ALA A 1 913 ? -47.139 3.104 -22.929 1.00 71.75 913 ALA A CA 1
ATOM 7349 C C . ALA A 1 913 ? -45.864 2.398 -23.435 1.00 71.75 913 ALA A C 1
ATOM 7351 O O . ALA A 1 913 ? -45.934 1.294 -23.971 1.00 71.75 913 ALA A O 1
ATOM 7352 N N . GLU A 1 914 ? -44.688 3.004 -23.234 1.00 69.94 914 GLU A N 1
ATOM 7353 C CA . GLU A 1 914 ? -43.411 2.400 -23.634 1.00 69.94 914 GLU A CA 1
ATOM 7354 C C . GLU A 1 914 ? -42.972 1.322 -22.634 1.00 69.94 914 GLU A C 1
ATOM 7356 O O . GLU A 1 914 ? -42.408 0.304 -23.028 1.00 69.94 914 GLU A O 1
ATOM 7361 N N . LEU A 1 915 ? -43.310 1.483 -21.351 1.00 70.44 915 LEU A N 1
ATOM 7362 C CA . LEU A 1 915 ? -43.126 0.438 -20.340 1.00 70.44 915 LEU A CA 1
ATOM 7363 C C . LEU A 1 915 ? -43.955 -0.811 -20.654 1.00 70.44 915 LEU A C 1
ATOM 7365 O O . LEU A 1 915 ? -43.447 -1.927 -20.592 1.00 70.44 915 LEU A O 1
ATOM 7369 N N . GLU A 1 916 ? -45.215 -0.640 -21.045 1.00 70.94 916 GLU A N 1
ATOM 7370 C CA . GLU A 1 916 ? -46.067 -1.762 -21.444 1.00 70.94 916 GLU A CA 1
ATOM 7371 C C . GLU A 1 916 ? -45.493 -2.491 -22.673 1.00 70.94 916 GLU A C 1
ATOM 7373 O O . GLU A 1 916 ? -45.440 -3.722 -22.706 1.00 70.94 916 GLU A O 1
ATOM 7378 N N . ARG A 1 917 ? -44.934 -1.742 -23.635 1.00 72.25 917 ARG A N 1
ATOM 7379 C CA . ARG A 1 917 ? -44.232 -2.303 -24.799 1.00 72.25 917 ARG A CA 1
ATOM 7380 C C . ARG A 1 917 ? -42.981 -3.099 -24.410 1.00 72.25 917 ARG A C 1
ATOM 7382 O O . ARG A 1 917 ? -42.798 -4.212 -24.899 1.00 72.25 917 ARG A O 1
ATOM 7389 N N . ILE A 1 918 ? -42.137 -2.559 -23.527 1.00 68.44 918 ILE A N 1
ATOM 7390 C CA . ILE A 1 918 ? -40.917 -3.222 -23.032 1.00 68.44 918 ILE A CA 1
ATOM 7391 C C . ILE A 1 918 ? -41.270 -4.491 -22.251 1.00 68.44 918 ILE A C 1
ATOM 7393 O O . ILE A 1 918 ? -40.651 -5.532 -22.457 1.00 68.44 918 ILE A O 1
ATOM 7397 N N . SER A 1 919 ? -42.283 -4.426 -21.387 1.00 70.06 919 SER A N 1
ATOM 7398 C CA . SER A 1 919 ? -42.758 -5.570 -20.609 1.00 70.06 919 SER A CA 1
ATOM 7399 C C . SER A 1 919 ? -43.206 -6.725 -21.508 1.00 70.06 919 SER A C 1
ATOM 7401 O O . SER A 1 919 ? -42.746 -7.855 -21.331 1.00 70.06 919 SER A O 1
ATOM 7403 N N . ASN A 1 920 ? -44.015 -6.421 -22.527 1.00 69.38 920 ASN A N 1
ATOM 7404 C CA . ASN A 1 920 ? -44.493 -7.405 -23.497 1.00 69.38 920 ASN A CA 1
ATOM 7405 C C . ASN A 1 920 ? -43.345 -7.999 -24.337 1.00 69.38 920 ASN A C 1
ATOM 7407 O O . ASN A 1 920 ? -43.342 -9.199 -24.604 1.00 69.38 920 ASN A O 1
ATOM 7411 N N . LEU A 1 921 ? -42.336 -7.197 -24.705 1.00 67.88 921 LEU A N 1
ATOM 7412 C CA . LEU A 1 921 ? -41.132 -7.670 -25.408 1.00 67.88 921 LEU A CA 1
ATOM 7413 C C . LEU A 1 921 ? -40.283 -8.619 -24.548 1.00 67.88 921 LEU A C 1
ATOM 7415 O O . LEU A 1 921 ? -39.818 -9.649 -25.032 1.00 67.88 921 LEU A O 1
ATOM 7419 N N . VAL A 1 922 ? -40.081 -8.291 -23.270 1.00 65.50 922 VAL A N 1
ATOM 7420 C CA . VAL A 1 922 ? -39.299 -9.122 -22.339 1.00 65.50 922 VAL A CA 1
ATOM 7421 C C . VAL A 1 922 ? -39.998 -10.457 -22.072 1.00 65.50 922 VAL A C 1
ATOM 7423 O O . VAL A 1 922 ? -39.334 -11.495 -22.051 1.00 65.50 922 VAL A O 1
ATOM 7426 N N . ALA A 1 923 ? -41.324 -10.447 -21.920 1.00 65.31 923 ALA A N 1
ATOM 7427 C CA . ALA A 1 923 ? -42.117 -11.667 -21.799 1.00 65.31 923 ALA A CA 1
ATOM 7428 C C . ALA A 1 923 ? -42.033 -12.536 -23.067 1.00 65.31 923 ALA A C 1
ATOM 7430 O O . ALA A 1 923 ? -41.731 -13.725 -22.977 1.00 65.31 923 ALA A O 1
ATOM 7431 N N . ALA A 1 924 ? -42.173 -11.933 -24.254 1.00 62.72 924 ALA A N 1
ATOM 7432 C CA . ALA A 1 924 ? -42.046 -12.643 -25.528 1.00 62.72 924 ALA A CA 1
ATOM 7433 C C . ALA A 1 924 ? -40.657 -13.286 -25.721 1.00 62.72 924 ALA A C 1
ATOM 7435 O O . ALA A 1 924 ? -40.552 -14.407 -26.227 1.00 62.72 924 ALA A O 1
ATOM 7436 N N . PHE A 1 925 ? -39.590 -12.618 -25.263 1.00 62.38 925 PHE A N 1
ATOM 7437 C CA . PHE A 1 925 ? -38.227 -13.155 -25.305 1.00 62.38 925 PHE A CA 1
ATOM 7438 C C . PHE A 1 925 ? -38.038 -14.358 -24.366 1.00 62.38 925 PHE A C 1
ATOM 7440 O O . PHE A 1 925 ? -37.325 -15.305 -24.706 1.00 62.38 925 PHE A O 1
ATOM 7447 N N . ALA A 1 926 ? -38.689 -14.347 -23.197 1.00 57.75 926 ALA A N 1
ATOM 7448 C CA . ALA A 1 926 ? -38.677 -15.465 -22.252 1.00 57.75 926 ALA A CA 1
ATOM 7449 C C . ALA A 1 926 ? -39.462 -16.690 -22.766 1.00 57.75 926 ALA A C 1
ATOM 7451 O O . ALA A 1 926 ? -39.087 -17.819 -22.452 1.00 57.75 926 ALA A O 1
ATOM 7452 N N . ASP A 1 927 ? -40.472 -16.476 -23.613 1.00 54.53 927 ASP A N 1
ATOM 7453 C CA . ASP A 1 927 ? -41.258 -17.522 -24.287 1.00 54.53 927 ASP A CA 1
ATOM 7454 C C . ASP A 1 927 ? -40.550 -18.168 -25.493 1.00 54.53 927 ASP A C 1
ATOM 7456 O O . ASP A 1 927 ? -41.105 -19.050 -26.153 1.00 54.53 927 ASP A O 1
ATOM 7460 N N . GLY A 1 928 ? -39.330 -17.735 -25.828 1.00 52.78 928 GLY A N 1
ATOM 7461 C CA . GLY A 1 928 ? -38.572 -18.280 -26.957 1.00 52.78 928 GLY A CA 1
ATOM 7462 C C . GLY A 1 928 ? -39.119 -17.892 -28.337 1.00 52.78 928 GLY A C 1
ATOM 7463 O O . GLY A 1 928 ? -38.642 -18.421 -29.345 1.00 52.78 928 GLY A O 1
ATOM 7464 N N . LYS A 1 929 ? -40.073 -16.953 -28.413 1.00 47.62 929 LYS A N 1
ATOM 7465 C CA . LYS A 1 929 ? -40.506 -16.337 -29.673 1.00 47.62 929 LYS A CA 1
ATOM 7466 C C . LYS A 1 929 ? -39.433 -15.336 -30.104 1.00 47.62 929 LYS A C 1
ATOM 7468 O O . LYS A 1 929 ? -39.376 -14.212 -29.619 1.00 47.62 929 LYS A O 1
ATOM 7473 N N . LYS A 1 930 ? -38.517 -15.792 -30.961 1.00 42.25 930 LYS A N 1
ATOM 7474 C CA . LYS A 1 930 ? -37.521 -14.941 -31.621 1.00 42.25 930 LYS A CA 1
ATOM 7475 C C . LYS A 1 930 ? -38.159 -14.278 -32.837 1.00 42.25 930 LYS A C 1
ATOM 7477 O O . LYS A 1 930 ? -37.985 -14.794 -33.933 1.00 42.25 930 LYS A O 1
ATOM 7482 N N . ASP A 1 931 ? -38.857 -13.173 -32.626 1.00 34.84 931 ASP A N 1
ATOM 7483 C CA . ASP A 1 931 ? -39.076 -12.169 -33.671 1.00 34.84 931 ASP A CA 1
ATOM 7484 C C . ASP A 1 931 ? -38.697 -10.788 -33.135 1.00 34.84 931 ASP A C 1
ATOM 7486 O O . ASP A 1 931 ? -39.182 -10.423 -32.037 1.00 34.84 931 ASP A O 1
#

InterPro domains:
  IPR000719 Protein kinase domain [PF00069] (209-381)
  IPR000719 Protein kinase domain [PS50011] (174-451)
  IPR000719 Protein kinase domain [SM00220] (174-555)
  IPR011009 Protein kinase-like domain superfamily [SSF56112] (200-381)
  IPR056884 Nephrocystin 3-like, N-terminal [PF24883] (773-854)

Organism: NCBI:txid50376

Secondary structure (DSSP, 8-state):
--HHHHHHHHHHHT-B--B-S---TTS-S-B--HHHHHHHHSSSTT---HHHHHT--SHHHHHHH--HHHHHTT--HHHHHHHHHTSHHHHHHHHHTT-GGGHHHHHHTT---BTTBPP-TTTTHHHHHSS---TTHHHHHHHHHHHHHHH--PPB---SSEEEE-TTS---EEE-SS-SEE-SS-EEEEEEESSGGGB-GGGTT--SEEEEEE-TT-HHHHHHHHHHHHHHHHH---TTB----EEEEETTEEEEEEEPPSEEHHHHHTT-SPPPPHHHHHHHHHHHHHHHHHHHH-EETTEEEE-S--SGGGEEEETTEEEE--GGG-EEEE--TT--TT--EE-----GGGS---SSEE-HHHHHHHHHHHHHHHHHHHHH-STHHHHHHHHTT---TTS-----SEETTEEPHHHHHHHHHHHHHHHH---SSTHHHHHHHSSHHHHHHHHHTT--TT-----TT--TTPPPPPHHHHHHHHHHHHHHHS--------------PPPPPHHHHHHHHHHHHHHHHHHHHTS-HHHHHHHTT--HHHHHHHHHHHHHHHHHTT----GGGGHHHHHHHHHHHHHHTTTS-HHHHHHHHHHHHHHHHHHHTT-HHHHHHHHHHHHHHHHTSPPHHHHHHHHHTT--HHHHHHHHHHHHHHHHHHHHHHHTSTTHHHHHHHHHHHHHHHHHHHHHHHHHHHHHHHTT-S-HHHHHHHHHHTTSS-STTHHHHHHHHHHHHHHHHHSS---HHHHHHHHHHHHHHH-SS--TTHHHHH-HHHHHHH-TTSSS--SEEEEEE-TTSSHHHHHHHHHHHHHHSSSPP--------TT-HHHHHHHHHHHHHHHHHTGGGGGG--EEEEE-SSSSTTTTTTSEEEEE-HHHHHHHHHHHHHHHHHHHHHHHT--HHHHHHHHHHHHHHHTT---